Protein AF-0000000085030758 (afdb_homodimer)

Secondary structure (DSSP, 8-state):
-HHHHHHHHHHHHHHHHHHTSHHHHHHHHHHHHHHHHHHHHHHHHHHHTS-GGGHHHHHHHHHHHHHHHHHHIIIIIHHHH-HHHHS-HHHHHHHHHH--TT---TTT---HHHHHHHHHHHHHHHHHHHHHHHHTTTTB-HHHHHHHHHHIIIIIHHHHHHHTTTS-TTTSTTSHHHHHHSS----SS-IIIIIIHHHHHHHHHHHHH-PPTTSEETTEE-----S-HHHHHHHHHHHHHHTHHHHHHTT-SS--TT--TTHHHHHHHHHHHHHHHHHHHHTTS-HHHHHHHHHHHHHHHTTTTTT--HHHHHHHHHHHHHHHHHHHHHHHHTT---TT-HIIIIIIHHHHHHHHHHHHTSGGGT------HHHHHHHHHHHHHHHHHHHHHHHHHHHHHT-SB-HHHHHH-HIIIIIS--S-TTS-B--/-HHHHHHHHHHHHHHHHHHTSHHHHHHHHHHHHHHHHHHHHHHHHHHHTS-GGGHHHHHHHHHHHHHHHHHHIIIIIHHHH-HHHHS-HHHHHHHHHH--TT-S-TTT---HHHHHHHHHHHHHHHHHHHHHHHHTTTTB-HHHHHHHHHHIIIIIHHHHHHHTTTS-TTTSTTSHHHHHHSS----SS-IIIIIIHHHHHHHHHHHHH-PPTTSEETTEE-----S-HHHHHHHHHHHHHHTHHHHHHTT-SS--TT--TTHHHHHHHHHHHHHHHHHHHHTTS-HHHHHHHHHHHHHHHGGGTTT--HHHHHHHHHHHHHHHHHHHHHHHHTT---TT-HIIIIIIHHHHHHHHHHHHTSGGGT------HHHHHHHHHHHHHHHHHHHHHHHHHHHHHT-SB-HHHHHH-HIIIIIS--SSTTB----

pLDDT: mean 90.85, std 10.88, range [49.19, 98.88]

Radius of gyration: 27.07 Å; Cα contacts (8 Å, |Δi|>4): 1985; chains: 2; bounding box: 81×77×58 Å

Structure (mmCIF, N/CA/C/O backbone):
data_AF-0000000085030758-model_v1
#
loop_
_entity.id
_entity.type
_entity.pdbx_description
1 polymer 'Ammonium transporter'
#
loop_
_atom_site.group_PDB
_atom_site.id
_atom_site.type_symbol
_atom_site.label_atom_id
_atom_site.label_alt_id
_atom_site.label_comp_id
_atom_site.label_asym_id
_atom_site.label_entity_id
_atom_site.label_seq_id
_atom_site.pdbx_PDB_ins_code
_atom_site.Cartn_x
_atom_site.Cartn_y
_atom_site.Cartn_z
_atom_site.occupancy
_atom_site.B_iso_or_equiv
_atom_site.auth_seq_id
_atom_site.auth_comp_id
_atom_site.auth_asym_id
_atom_site.auth_atom_id
_atom_site.pdbx_PDB_model_num
ATOM 1 N N . MET A 1 1 ? 49.312 2.445 -3.121 1 52.72 1 MET A N 1
ATOM 2 C CA . MET A 1 1 ? 49.219 0.99 -3.203 1 52.72 1 MET A CA 1
ATOM 3 C C . MET A 1 1 ? 48.469 0.422 -2.008 1 52.72 1 MET A C 1
ATOM 5 O O . MET A 1 1 ? 47.562 -0.401 -2.174 1 52.72 1 MET A O 1
ATOM 9 N N . ALA A 1 2 ? 48.688 0.956 -0.867 1 57.66 2 ALA A N 1
ATOM 10 C CA . ALA A 1 2 ? 48.062 0.462 0.352 1 57.66 2 ALA A CA 1
ATOM 11 C C . ALA A 1 2 ? 46.625 0.933 0.446 1 57.66 2 ALA A C 1
ATOM 13 O O . ALA A 1 2 ? 45.719 0.155 0.795 1 57.66 2 ALA A O 1
ATOM 14 N N . ALA A 1 3 ? 46.375 2.156 0.07 1 58.38 3 ALA A N 1
ATOM 15 C CA . ALA A 1 3 ? 45 2.705 0.116 1 58.38 3 ALA A CA 1
ATOM 16 C C . ALA A 1 3 ? 44.094 1.974 -0.855 1 58.38 3 ALA A C 1
ATOM 18 O O . ALA A 1 3 ? 42.938 1.656 -0.518 1 58.38 3 ALA A O 1
ATOM 19 N N . GLU A 1 4 ? 44.562 1.669 -1.984 1 61.25 4 GLU A N 1
ATOM 20 C CA . GLU A 1 4 ? 43.781 0.948 -2.992 1 61.25 4 GLU A CA 1
ATOM 21 C C . GLU A 1 4 ? 43.5 -0.481 -2.545 1 61.25 4 GLU A C 1
ATOM 23 O O . GLU A 1 4 ? 42.406 -1.005 -2.793 1 61.25 4 GLU A O 1
ATOM 28 N N . SER A 1 5 ? 44.5 -0.967 -1.893 1 64.06 5 SER A N 1
ATOM 29 C CA . SER A 1 5 ? 44.344 -2.33 -1.4 1 64.06 5 SER A CA 1
ATOM 30 C C . SER A 1 5 ? 43.281 -2.398 -0.302 1 64.06 5 SER A C 1
ATOM 32 O O . SER A 1 5 ? 42.5 -3.344 -0.249 1 64.06 5 SER A O 1
ATOM 34 N N . ILE A 1 6 ? 43.312 -1.461 0.477 1 63.19 6 ILE A N 1
ATOM 35 C CA . ILE A 1 6 ? 42.344 -1.43 1.579 1 63.19 6 ILE A CA 1
ATOM 36 C C . ILE A 1 6 ? 40.938 -1.164 1.038 1 63.19 6 ILE A C 1
ATOM 38 O O . ILE A 1 6 ? 39.969 -1.814 1.45 1 63.19 6 ILE A O 1
ATOM 42 N N . ALA A 1 7 ? 40.812 -0.19 0.178 1 61.62 7 ALA A N 1
ATOM 43 C CA . ALA A 1 7 ? 39.531 0.09 -0.45 1 61.62 7 ALA A CA 1
ATOM 44 C C . ALA A 1 7 ? 38.969 -1.163 -1.104 1 61.62 7 ALA A C 1
ATOM 46 O O . ALA A 1 7 ? 37.75 -1.434 -0.995 1 61.62 7 ALA A O 1
ATOM 47 N N . LYS A 1 8 ? 39.75 -1.819 -1.684 1 65.06 8 LYS A N 1
ATOM 48 C CA . LYS A 1 8 ? 39.312 -3.061 -2.324 1 65.06 8 LYS A CA 1
ATOM 49 C C . LYS A 1 8 ? 38.875 -4.086 -1.288 1 65.06 8 LYS A C 1
ATOM 51 O O . LYS A 1 8 ? 37.844 -4.766 -1.48 1 65.06 8 LYS A O 1
ATOM 56 N N . ALA A 1 9 ? 39.688 -4.137 -0.25 1 64.38 9 ALA A N 1
ATOM 57 C CA . ALA A 1 9 ? 39.344 -5.086 0.807 1 64.38 9 ALA A CA 1
ATOM 58 C C . ALA A 1 9 ? 38 -4.75 1.425 1 64.38 9 ALA A C 1
ATOM 60 O O . ALA A 1 9 ? 37.188 -5.645 1.683 1 64.38 9 ALA A O 1
ATOM 61 N N . VAL A 1 10 ? 37.781 -3.547 1.64 1 63.66 10 VAL A N 1
ATOM 62 C CA . VAL A 1 10 ? 36.531 -3.096 2.232 1 63.66 10 VAL A CA 1
ATOM 63 C C . VAL A 1 10 ? 35.375 -3.361 1.268 1 63.66 10 VAL A C 1
ATOM 65 O O . VAL A 1 10 ? 34.312 -3.838 1.675 1 63.66 10 VAL A O 1
ATOM 68 N N . HIS A 1 11 ? 35.625 -3.082 0.039 1 63.66 11 HIS A N 1
ATOM 69 C CA . HIS A 1 11 ? 34.656 -3.373 -0.994 1 63.66 11 HIS A CA 1
ATOM 70 C C . HIS A 1 11 ? 34.281 -4.855 -1.013 1 63.66 11 HIS A C 1
ATOM 72 O O . HIS A 1 11 ? 33.125 -5.215 -1.125 1 63.66 11 HIS A O 1
ATOM 78 N N . ASP A 1 12 ? 35.312 -5.555 -0.838 1 63.31 12 ASP A N 1
ATOM 79 C CA . ASP A 1 12 ? 35.094 -7 -0.86 1 63.31 12 ASP A CA 1
ATOM 80 C C . ASP A 1 12 ? 34.281 -7.461 0.343 1 63.31 12 ASP A C 1
ATOM 82 O O . ASP A 1 12 ? 33.438 -8.336 0.22 1 63.31 12 ASP A O 1
ATOM 86 N N . VAL A 1 13 ? 34.594 -6.82 1.438 1 62.72 13 VAL A N 1
ATOM 87 C CA . VAL A 1 13 ? 33.844 -7.168 2.648 1 62.72 13 VAL A CA 1
ATOM 88 C C . VAL A 1 13 ? 32.375 -6.781 2.49 1 62.72 13 VAL A C 1
ATOM 90 O O . VAL A 1 13 ? 31.484 -7.555 2.832 1 62.72 13 VAL A O 1
ATOM 93 N N . LEU A 1 14 ? 32.188 -5.664 1.917 1 64.75 14 LEU A N 1
ATOM 94 C CA . LEU A 1 14 ? 30.812 -5.191 1.745 1 64.75 14 LEU A CA 1
ATOM 95 C C . LEU A 1 14 ? 30.078 -6.031 0.708 1 64.75 14 LEU A C 1
ATOM 97 O O . LEU A 1 14 ? 28.875 -6.293 0.855 1 64.75 14 LEU A O 1
ATOM 101 N N . ALA A 1 15 ? 30.812 -6.41 -0.203 1 63.03 15 ALA A N 1
ATOM 102 C CA . ALA A 1 15 ? 30.234 -7.281 -1.221 1 63.03 15 ALA A CA 1
ATOM 103 C C . ALA A 1 15 ? 29.828 -8.625 -0.624 1 63.03 15 ALA A C 1
ATOM 105 O O . ALA A 1 15 ? 28.75 -9.148 -0.938 1 63.03 15 ALA A O 1
ATOM 106 N N . THR A 1 16 ? 30.719 -9.07 0.245 1 61.38 16 THR A N 1
ATOM 107 C CA . THR A 1 16 ? 30.422 -10.344 0.882 1 61.38 16 THR A CA 1
ATOM 108 C C . THR A 1 16 ? 29.234 -10.219 1.831 1 61.38 16 THR A C 1
ATOM 110 O O . THR A 1 16 ? 28.391 -11.117 1.917 1 61.38 16 THR A O 1
ATOM 113 N N . TRP A 1 17 ? 29.297 -9.086 2.484 1 63.03 17 TRP A N 1
ATOM 114 C CA . TRP A 1 17 ? 28.203 -8.828 3.41 1 63.03 17 TRP A CA 1
ATOM 115 C C . TRP A 1 17 ? 26.875 -8.742 2.668 1 63.03 17 TRP A C 1
ATOM 117 O O . TRP A 1 17 ? 25.844 -9.203 3.17 1 63.03 17 TRP A O 1
ATOM 127 N N . GLY A 1 18 ? 26.969 -8.391 1.485 1 64.56 18 GLY A N 1
ATOM 128 C CA . GLY A 1 18 ? 25.75 -8.102 0.741 1 64.56 18 GLY A CA 1
ATOM 129 C C . GLY A 1 18 ? 25.297 -9.258 -0.131 1 64.56 18 GLY A C 1
ATOM 130 O O . GLY A 1 18 ? 24.109 -9.375 -0.442 1 64.56 18 GLY A O 1
ATOM 131 N N . ALA A 1 19 ? 26.156 -10.086 -0.543 1 67.88 19 ALA A N 1
ATOM 132 C CA . ALA A 1 19 ? 25.797 -11.148 -1.481 1 67.88 19 ALA A CA 1
ATOM 133 C C . ALA A 1 19 ? 25.188 -12.344 -0.753 1 67.88 19 ALA A C 1
ATOM 135 O O . ALA A 1 19 ? 24.016 -12.648 -0.914 1 67.88 19 ALA A O 1
ATOM 136 N N . GLN A 1 20 ? 25.906 -13.078 0.135 1 72.62 20 GLN A N 1
ATOM 137 C CA . GLN A 1 20 ? 25.344 -14.203 0.88 1 72.62 20 GLN A CA 1
ATOM 138 C C . GLN A 1 20 ? 25.719 -14.125 2.355 1 72.62 20 GLN A C 1
ATOM 140 O O . GLN A 1 20 ? 25.719 -15.141 3.055 1 72.62 20 GLN A O 1
ATOM 145 N N . GLY A 1 21 ? 26.016 -12.883 2.723 1 74.69 21 GLY A N 1
ATOM 146 C CA . GLY A 1 21 ? 26.375 -12.648 4.113 1 74.69 21 GLY A CA 1
ATOM 147 C C . GLY A 1 21 ? 25.203 -12.195 4.957 1 74.69 21 GLY A C 1
ATOM 148 O O . GLY A 1 21 ? 24.047 -12.406 4.582 1 74.69 21 GLY A O 1
ATOM 149 N N . PRO A 1 22 ? 25.547 -11.68 6.129 1 74.12 22 PRO A N 1
ATOM 150 C CA . PRO A 1 22 ? 24.5 -11.289 7.078 1 74.12 22 PRO A CA 1
ATOM 151 C C . PRO A 1 22 ? 23.531 -10.258 6.504 1 74.12 22 PRO A C 1
ATOM 153 O O . PRO A 1 22 ? 22.328 -10.297 6.809 1 74.12 22 PRO A O 1
ATOM 156 N N . GLY A 1 23 ? 24.062 -9.383 5.723 1 79.81 23 GLY A N 1
ATOM 157 C CA . GLY A 1 23 ? 23.188 -8.398 5.098 1 79.81 23 GLY A CA 1
ATOM 158 C C . GLY A 1 23 ? 22.172 -9.016 4.164 1 79.81 23 GLY A C 1
ATOM 159 O O . GLY A 1 23 ? 21 -8.625 4.172 1 79.81 23 GLY A O 1
ATOM 160 N N . ALA A 1 24 ? 22.625 -9.977 3.465 1 82.94 24 ALA A N 1
ATOM 161 C CA . ALA A 1 24 ? 21.734 -10.672 2.539 1 82.94 24 ALA A CA 1
ATOM 162 C C . ALA A 1 24 ? 20.703 -11.5 3.291 1 82.94 24 ALA A C 1
ATOM 164 O O . ALA A 1 24 ? 19.531 -11.555 2.893 1 82.94 24 ALA A O 1
ATOM 165 N N . ILE A 1 25 ? 21.109 -12.125 4.359 1 82.88 25 ILE A N 1
ATOM 166 C CA . ILE A 1 25 ? 20.203 -12.938 5.164 1 82.88 25 ILE A CA 1
ATOM 167 C C . ILE A 1 25 ? 19.109 -12.055 5.766 1 82.88 25 ILE A C 1
ATOM 169 O O . ILE A 1 25 ? 17.922 -12.391 5.699 1 82.88 25 ILE A O 1
ATOM 173 N N . PHE A 1 26 ? 19.531 -10.93 6.277 1 83.69 26 PHE A N 1
ATOM 174 C CA . PHE A 1 26 ? 18.547 -10.008 6.832 1 83.69 26 PHE A CA 1
ATOM 175 C C . PHE A 1 26 ? 17.594 -9.516 5.75 1 83.69 26 PHE A C 1
ATOM 177 O O . PHE A 1 26 ? 16.375 -9.453 5.965 1 83.69 26 PHE A O 1
ATOM 184 N N . PHE A 1 27 ? 18.172 -9.156 4.66 1 88 27 PHE A N 1
ATOM 185 C CA . PHE A 1 27 ? 17.391 -8.68 3.527 1 88 27 PHE A CA 1
ATOM 186 C C . PHE A 1 27 ? 16.344 -9.711 3.117 1 88 27 PHE A C 1
ATOM 188 O O . PHE A 1 27 ? 15.18 -9.367 2.914 1 88 27 PHE A O 1
ATOM 195 N N . LEU A 1 28 ? 16.672 -10.961 3.07 1 89.38 28 LEU A N 1
ATOM 196 C CA . LEU A 1 28 ? 15.766 -12.039 2.697 1 89.38 28 LEU A CA 1
ATOM 197 C C . LEU A 1 28 ? 14.672 -12.219 3.748 1 89.38 28 LEU A C 1
ATOM 199 O O . LEU A 1 28 ? 13.508 -12.43 3.41 1 89.38 28 LEU A O 1
ATOM 203 N N . VAL A 1 29 ? 15.078 -12.141 4.953 1 87.81 29 VAL A N 1
ATOM 204 C CA . VAL A 1 29 ? 14.109 -12.305 6.031 1 87.81 29 VAL A CA 1
ATOM 205 C C . VAL A 1 29 ? 13.102 -11.156 6 1 87.81 29 VAL A C 1
ATOM 207 O O . VAL A 1 29 ? 11.891 -11.383 6.117 1 87.81 29 VAL A O 1
ATOM 210 N N . TRP A 1 30 ? 13.594 -9.938 5.82 1 89.88 30 TRP A N 1
ATOM 211 C CA . TRP A 1 30 ? 12.711 -8.773 5.707 1 89.88 30 TRP A CA 1
ATOM 212 C C . TRP A 1 30 ? 11.703 -8.961 4.586 1 89.88 30 TRP A C 1
ATOM 214 O O . TRP A 1 30 ? 10.5 -8.758 4.781 1 89.88 30 TRP A O 1
ATOM 224 N N . ALA A 1 31 ? 12.188 -9.328 3.473 1 93.62 31 ALA A N 1
ATOM 225 C CA . ALA A 1 31 ? 11.328 -9.516 2.305 1 93.62 31 ALA A CA 1
ATOM 226 C C . ALA A 1 31 ? 10.328 -10.648 2.535 1 93.62 31 ALA A C 1
ATOM 228 O O . ALA A 1 31 ? 9.148 -10.516 2.215 1 93.62 31 ALA A O 1
ATOM 229 N N . ALA A 1 32 ? 10.773 -11.734 3.117 1 92.88 32 ALA A N 1
ATOM 230 C CA . ALA A 1 32 ? 9.922 -12.898 3.363 1 92.88 32 ALA A CA 1
ATOM 231 C C . ALA A 1 32 ? 8.789 -12.555 4.324 1 92.88 32 ALA A C 1
ATOM 233 O O . ALA A 1 32 ? 7.656 -13.016 4.152 1 92.88 32 ALA A O 1
ATOM 234 N N . VAL A 1 33 ? 9.086 -11.789 5.281 1 91.44 33 VAL A N 1
ATOM 235 C CA . VAL A 1 33 ? 8.078 -11.398 6.258 1 91.44 33 VAL A CA 1
ATOM 236 C C . VAL A 1 33 ? 6.965 -10.609 5.566 1 91.44 33 VAL A C 1
ATOM 238 O O . VAL A 1 33 ? 5.785 -10.82 5.852 1 91.44 33 VAL A O 1
ATOM 241 N N . LEU A 1 34 ? 7.309 -9.75 4.695 1 93.88 34 LEU A N 1
ATOM 242 C CA . LEU A 1 34 ? 6.305 -9.031 3.922 1 93.88 34 LEU A CA 1
ATOM 243 C C . LEU A 1 34 ? 5.484 -9.992 3.072 1 93.88 34 LEU A C 1
ATOM 245 O O . LEU A 1 34 ? 4.25 -9.922 3.057 1 93.88 34 LEU A O 1
ATOM 249 N N . VAL A 1 35 ? 6.133 -10.961 2.436 1 93.81 35 VAL A N 1
ATOM 250 C CA . VAL A 1 35 ? 5.418 -11.891 1.566 1 93.81 35 VAL A CA 1
ATOM 251 C C . VAL A 1 35 ? 4.512 -12.789 2.406 1 93.81 35 VAL A C 1
ATOM 253 O O . VAL A 1 35 ? 3.393 -13.109 1.997 1 93.81 35 VAL A O 1
ATOM 256 N N . VAL A 1 36 ? 4.965 -13.195 3.582 1 91.56 36 VAL A N 1
ATOM 257 C CA . VAL A 1 36 ? 4.098 -13.945 4.48 1 91.56 36 VAL A CA 1
ATOM 258 C C . VAL A 1 36 ? 2.877 -13.109 4.848 1 91.56 36 VAL A C 1
ATOM 260 O O . VAL A 1 36 ? 1.77 -13.633 4.977 1 91.56 36 VAL A O 1
ATOM 263 N N . GLY A 1 37 ? 3.115 -11.797 4.98 1 93 37 GLY A N 1
ATOM 264 C CA . GLY A 1 37 ? 2.018 -10.891 5.258 1 93 37 GLY A CA 1
ATOM 265 C C . GLY A 1 37 ? 0.956 -10.883 4.176 1 93 37 GLY A C 1
ATOM 266 O O . GLY A 1 37 ? -0.201 -10.547 4.434 1 93 37 GLY A O 1
ATOM 267 N N . MET A 1 38 ? 1.244 -11.281 3.014 1 93.88 38 MET A N 1
ATOM 268 C CA . MET A 1 38 ? 0.29 -11.344 1.911 1 93.88 38 MET A CA 1
ATOM 269 C C . MET A 1 38 ? -0.854 -12.297 2.234 1 93.88 38 MET A C 1
ATOM 271 O O . MET 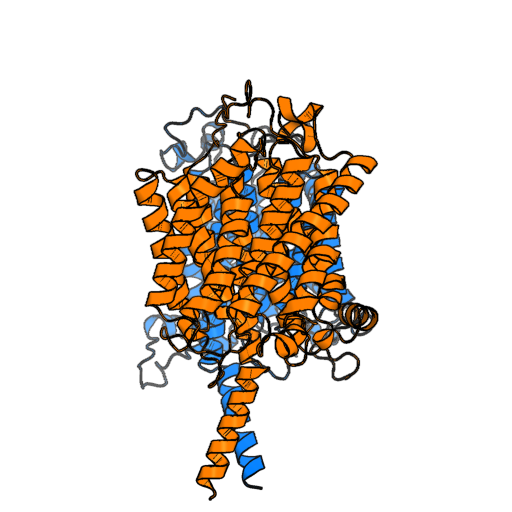A 1 38 ? -1.965 -12.141 1.728 1 93.88 38 MET A O 1
ATOM 275 N N . GLN A 1 39 ? -0.561 -13.211 3.092 1 91.75 39 GLN A N 1
ATOM 276 C CA . GLN A 1 39 ? -1.604 -14.156 3.473 1 91.75 39 GLN A CA 1
ATOM 277 C C . GLN A 1 39 ? -2.795 -13.438 4.102 1 91.75 39 GLN A C 1
ATOM 279 O O . GLN A 1 39 ? -3.945 -13.828 3.883 1 91.75 39 GLN A O 1
ATOM 284 N N . LEU A 1 40 ? -2.498 -12.43 4.832 1 91.06 40 LEU A N 1
ATOM 285 C CA . LEU A 1 40 ? -3.578 -11.625 5.398 1 91.06 40 LEU A CA 1
ATOM 286 C C . LEU A 1 40 ? -4.363 -10.922 4.301 1 91.06 40 LEU A C 1
ATOM 288 O O . LEU A 1 40 ? -5.594 -10.844 4.359 1 91.06 40 LEU A O 1
ATOM 292 N N . GLY A 1 41 ? -3.688 -10.383 3.383 1 94.56 41 GLY A N 1
ATOM 293 C CA . GLY A 1 41 ? -4.348 -9.742 2.252 1 94.56 41 GLY A CA 1
ATOM 294 C C . GLY A 1 41 ? -5.246 -10.688 1.476 1 94.56 41 GLY A C 1
ATOM 295 O O . GLY A 1 41 ? -6.387 -10.344 1.156 1 94.56 41 GLY A O 1
ATOM 296 N N . PHE A 1 42 ? -4.773 -11.906 1.219 1 94.31 42 PHE A N 1
ATOM 297 C CA . PHE A 1 42 ? -5.566 -12.914 0.517 1 94.31 42 PHE A CA 1
ATOM 298 C C . PHE A 1 42 ? -6.809 -13.281 1.318 1 94.31 42 PHE A C 1
ATOM 300 O O . PHE A 1 42 ? -7.902 -13.391 0.762 1 94.31 42 PHE A O 1
ATOM 307 N N . MET A 1 43 ? -6.605 -13.438 2.57 1 92.88 43 MET A N 1
ATOM 308 C CA . MET A 1 43 ? -7.719 -13.812 3.438 1 92.88 43 MET A CA 1
ATOM 309 C C . MET A 1 43 ? -8.82 -12.758 3.404 1 92.88 43 MET A C 1
ATOM 311 O O . MET A 1 43 ? -9.992 -13.086 3.232 1 92.88 43 MET A O 1
ATOM 315 N N . PHE A 1 44 ? -8.438 -11.516 3.477 1 94.31 44 PHE A N 1
ATOM 316 C CA . PHE A 1 44 ? -9.406 -10.43 3.455 1 94.31 44 PHE A CA 1
ATOM 317 C C . PHE A 1 44 ? -10.062 -10.312 2.082 1 94.31 44 PHE A C 1
ATOM 319 O O . PHE A 1 44 ? -11.281 -10.195 1.98 1 94.31 44 PHE A O 1
ATOM 326 N N . LEU A 1 45 ? -9.289 -10.391 1.102 1 95.31 45 LEU A N 1
ATOM 327 C CA . LEU A 1 45 ? -9.781 -10.258 -0.264 1 95.31 45 LEU A CA 1
ATOM 328 C C . LEU A 1 45 ? -10.781 -11.359 -0.597 1 95.31 45 LEU A C 1
ATOM 330 O O . LEU A 1 45 ? -11.875 -11.086 -1.086 1 95.31 45 LEU A O 1
ATOM 334 N N . GLU A 1 46 ? -10.453 -12.602 -0.287 1 95.31 46 GLU A N 1
ATOM 335 C CA . GLU A 1 46 ? -11.289 -13.75 -0.623 1 95.31 46 GLU A CA 1
ATOM 336 C C . GLU A 1 46 ? -12.531 -13.805 0.266 1 95.31 46 GLU A C 1
ATOM 338 O O . GLU A 1 46 ? -13.641 -14.039 -0.22 1 95.31 46 GLU A O 1
ATOM 343 N N . ALA A 1 47 ? -12.336 -13.516 1.552 1 94.75 47 ALA A N 1
ATOM 344 C CA . ALA A 1 47 ? -13.461 -13.57 2.48 1 94.75 47 ALA A CA 1
ATOM 345 C C . ALA A 1 47 ? -14.5 -12.508 2.148 1 94.75 47 ALA A C 1
ATOM 347 O O . ALA A 1 47 ? -15.703 -12.75 2.256 1 94.75 47 ALA A O 1
ATOM 348 N N . GLY A 1 48 ? -14.047 -11.398 1.731 1 94.62 48 GLY A N 1
ATOM 349 C CA . GLY A 1 48 ? -14.977 -10.328 1.399 1 94.62 48 GLY A CA 1
ATOM 350 C C . GLY A 1 48 ? -15.789 -10.617 0.156 1 94.62 48 GLY A C 1
ATOM 351 O O . GLY A 1 48 ? -16.859 -10.031 -0.04 1 94.62 48 GLY A O 1
ATOM 352 N N . GLN A 1 49 ? -15.352 -11.555 -0.656 1 95.31 49 GLN A N 1
ATOM 353 C CA . GLN A 1 49 ? -15.977 -11.781 -1.956 1 95.31 49 GLN A CA 1
ATOM 354 C C . GLN A 1 49 ? -16.875 -13.016 -1.928 1 95.31 49 GLN A C 1
ATOM 356 O O . GLN A 1 49 ? -17.375 -13.453 -2.969 1 95.31 49 GLN A O 1
ATOM 361 N N . VAL A 1 50 ? -17.141 -13.609 -0.748 1 94.69 50 VAL A N 1
ATOM 362 C CA . VAL A 1 50 ? -18.047 -14.742 -0.629 1 94.69 50 VAL A CA 1
ATOM 363 C C . VAL A 1 50 ? -19.266 -14.336 0.199 1 94.69 50 VAL A C 1
ATOM 365 O O . VAL A 1 50 ? -19.25 -13.312 0.879 1 94.69 50 VAL A O 1
ATOM 368 N N . ARG A 1 51 ? -20.375 -15.188 0.1 1 93.44 51 ARG A N 1
ATOM 369 C CA . ARG A 1 51 ? -21.562 -14.984 0.911 1 93.44 51 ARG A CA 1
ATOM 370 C C . ARG A 1 51 ? -21.281 -15.227 2.387 1 93.44 51 ARG A C 1
ATOM 372 O O . ARG A 1 51 ? -20.359 -15.977 2.727 1 93.44 51 ARG A O 1
ATOM 379 N N . THR A 1 52 ? -21.922 -14.672 3.232 1 92 52 THR A N 1
ATOM 380 C CA . THR A 1 52 ? -21.688 -14.672 4.672 1 92 52 THR A CA 1
ATOM 381 C C . THR A 1 52 ? -21.578 -16.094 5.199 1 92 52 THR A C 1
ATOM 383 O O . THR A 1 52 ? -20.828 -16.359 6.141 1 92 52 THR A O 1
ATOM 386 N N . LYS A 1 53 ? -22.266 -17.062 4.613 1 91.5 53 LYS A N 1
ATOM 387 C CA . LYS A 1 53 ? -22.359 -18.422 5.121 1 91.5 53 LYS A CA 1
ATOM 388 C C . LYS A 1 53 ? -21.125 -19.234 4.715 1 91.5 53 LYS A C 1
ATOM 390 O O . LYS A 1 53 ? -21.062 -20.438 4.984 1 91.5 53 LYS A O 1
ATOM 395 N N . ASN A 1 54 ? -20.109 -18.609 4.066 1 94.12 54 ASN A N 1
ATOM 396 C CA . ASN A 1 54 ? -18.938 -19.328 3.574 1 94.12 54 ASN A CA 1
ATOM 397 C C . ASN A 1 54 ? -17.641 -18.656 4.008 1 94.12 54 ASN A C 1
ATOM 399 O O . ASN A 1 54 ? -16.562 -19.016 3.521 1 94.12 54 ASN A O 1
ATOM 403 N N . VAL A 1 55 ? -17.656 -17.703 4.91 1 93.94 55 VAL A N 1
ATOM 404 C CA . VAL A 1 55 ? -16.516 -16.891 5.305 1 93.94 55 VAL A CA 1
ATOM 405 C C . VAL A 1 55 ? -15.516 -17.75 6.082 1 93.94 55 VAL A C 1
ATOM 407 O O . VAL A 1 55 ? -14.312 -17.734 5.789 1 93.94 55 VAL A O 1
ATOM 410 N N . VAL A 1 56 ? -16.016 -18.531 6.996 1 91.5 56 VAL A N 1
ATOM 411 C CA . VAL A 1 56 ? -15.156 -19.344 7.852 1 91.5 56 VAL A CA 1
ATOM 412 C C . VAL A 1 56 ? -14.406 -20.375 7 1 91.5 56 VAL A C 1
ATOM 414 O O . VAL A 1 56 ? -13.219 -20.625 7.227 1 91.5 56 VAL A O 1
ATOM 417 N N . SER A 1 57 ? -15.086 -20.922 6.105 1 93.62 57 SER A N 1
ATOM 418 C CA . SER A 1 57 ? -14.469 -21.891 5.195 1 93.62 57 SER A CA 1
ATOM 419 C C . SER A 1 57 ? -13.281 -21.266 4.457 1 93.62 57 SER A C 1
ATOM 421 O O . SER A 1 57 ? -12.234 -21.891 4.324 1 93.62 57 SER A O 1
ATOM 423 N N . VAL A 1 58 ? -13.398 -20.062 3.992 1 93.81 58 VAL A N 1
ATOM 424 C CA . VAL A 1 58 ? -12.328 -19.359 3.285 1 93.81 58 VAL A CA 1
ATOM 425 C C . VAL A 1 58 ? -11.164 -19.109 4.23 1 93.81 58 VAL A C 1
ATOM 427 O O . VAL A 1 58 ? -10 -19.312 3.865 1 93.81 58 VAL A O 1
ATOM 430 N N . LEU A 1 59 ? -11.453 -18.703 5.441 1 91.94 59 LEU A N 1
ATOM 431 C CA . LEU A 1 59 ? -10.414 -18.422 6.43 1 91.94 59 LEU A CA 1
ATOM 432 C C . LEU A 1 59 ? -9.594 -19.672 6.723 1 91.94 59 LEU A C 1
ATOM 434 O O . LEU A 1 59 ? -8.367 -19.625 6.75 1 91.94 59 LEU A O 1
ATOM 438 N N . MET A 1 60 ? -10.273 -20.75 6.891 1 90.06 60 MET A N 1
ATOM 439 C CA . MET A 1 60 ? -9.609 -22 7.246 1 90.06 60 MET A CA 1
ATOM 440 C C . MET A 1 60 ? -8.766 -22.5 6.086 1 90.06 60 MET A C 1
ATOM 442 O O . MET A 1 60 ? -7.66 -23.016 6.289 1 90.06 60 MET A O 1
ATOM 446 N N . LYS A 1 61 ? -9.234 -22.422 4.891 1 91.81 61 LYS A N 1
ATOM 447 C CA . LYS A 1 61 ? -8.453 -22.844 3.73 1 91.81 61 LYS A CA 1
ATOM 448 C C . LYS A 1 61 ? -7.176 -22.016 3.6 1 91.81 61 LYS A C 1
ATOM 450 O O . LYS A 1 61 ? -6.102 -22.562 3.33 1 91.81 61 LYS A O 1
ATOM 455 N N . ASN A 1 62 ? -7.293 -20.719 3.805 1 91.94 62 ASN A N 1
ATOM 456 C CA . ASN A 1 62 ? -6.125 -19.859 3.74 1 91.94 62 ASN A CA 1
ATOM 457 C C . ASN A 1 62 ? -5.094 -20.219 4.801 1 91.94 62 ASN A C 1
ATOM 459 O O . ASN A 1 62 ? -3.896 -20.281 4.512 1 91.94 62 ASN A O 1
ATOM 463 N N . LEU A 1 63 ? -5.609 -20.484 5.988 1 87.06 63 LEU A N 1
ATOM 464 C CA . LEU A 1 63 ? -4.719 -20.875 7.078 1 87.06 63 LEU A CA 1
ATOM 465 C C . LEU A 1 63 ? -3.986 -22.172 6.758 1 87.06 63 LEU A C 1
ATOM 467 O O . LEU A 1 63 ? -2.783 -22.281 7.012 1 87.06 63 LEU A O 1
ATOM 471 N N . LEU A 1 64 ? -4.664 -23.062 6.223 1 87.06 64 LEU A N 1
ATOM 472 C CA . LEU A 1 64 ? -4.07 -24.375 5.973 1 87.06 64 LEU A CA 1
ATOM 473 C C . LEU A 1 64 ? -3.17 -24.344 4.742 1 87.06 64 LEU A C 1
ATOM 475 O O . LEU A 1 64 ? -2.193 -25.094 4.664 1 87.06 64 LEU A O 1
ATOM 479 N N . ASP A 1 65 ? -3.439 -23.484 3.771 1 89.56 65 ASP A N 1
ATOM 480 C CA . ASP A 1 65 ? -2.504 -23.266 2.674 1 89.56 65 ASP A CA 1
ATOM 481 C C . ASP A 1 65 ? -1.14 -22.812 3.199 1 89.56 65 ASP A C 1
ATOM 483 O O . ASP A 1 65 ? -0.103 -23.266 2.715 1 89.56 65 ASP A O 1
ATOM 487 N N . LEU A 1 66 ? -1.221 -22.016 4.188 1 88.94 66 LEU A N 1
ATOM 488 C CA . LEU A 1 66 ? 0.009 -21.5 4.781 1 88.94 66 LEU A CA 1
ATOM 489 C C . LEU A 1 66 ? 0.679 -22.562 5.648 1 88.94 66 LEU A C 1
ATOM 491 O O . LEU A 1 66 ? 1.883 -22.797 5.531 1 88.94 66 LEU A O 1
ATOM 495 N N . SER A 1 67 ? -0.087 -23.25 6.5 1 89.12 67 SER A N 1
ATOM 496 C CA . SER A 1 67 ? 0.479 -24.156 7.484 1 89.12 67 SER A CA 1
ATOM 497 C C . SER A 1 67 ? 0.888 -25.484 6.844 1 89.12 67 SER A C 1
ATOM 499 O O . SER A 1 67 ? 2.072 -25.828 6.812 1 89.12 67 SER A O 1
ATOM 501 N N . LEU A 1 68 ? -0.124 -26.125 6.219 1 90.94 68 LEU A N 1
ATOM 502 C CA . LEU A 1 68 ? 0.157 -27.406 5.582 1 90.94 68 LEU A CA 1
ATOM 503 C C . LEU A 1 68 ? 1.059 -27.219 4.367 1 90.94 68 LEU A C 1
ATOM 505 O O . LEU A 1 68 ? 2.01 -27.984 4.172 1 90.94 68 LEU A O 1
ATOM 509 N N . GLY A 1 69 ? 0.78 -26.25 3.582 1 92.12 69 GLY A N 1
ATOM 510 C CA . GLY A 1 69 ? 1.62 -25.969 2.432 1 92.12 69 GLY A CA 1
ATOM 511 C C . GLY A 1 69 ? 3.049 -25.625 2.809 1 92.12 69 GLY A C 1
ATOM 512 O O . GLY A 1 69 ? 3.992 -26.047 2.139 1 92.12 69 GLY A O 1
ATOM 513 N N . GLY A 1 70 ? 3.195 -24.891 3.898 1 91.44 70 GLY A N 1
ATOM 514 C CA . GLY A 1 70 ? 4.52 -24.547 4.383 1 91.44 70 GLY A CA 1
ATOM 515 C C . GLY A 1 70 ? 5.336 -25.75 4.812 1 91.44 70 GLY A C 1
ATOM 516 O O . GLY A 1 70 ? 6.508 -25.875 4.457 1 91.44 70 GLY A O 1
ATOM 517 N N . ILE A 1 71 ? 4.699 -26.609 5.516 1 90.94 71 ILE A N 1
ATOM 518 C CA . ILE A 1 71 ? 5.379 -27.812 5.98 1 90.94 71 ILE A CA 1
ATOM 519 C C . ILE A 1 71 ? 5.84 -28.641 4.785 1 90.94 71 ILE A C 1
ATOM 521 O O . ILE A 1 71 ? 7.008 -29.031 4.703 1 90.94 71 ILE A O 1
ATOM 525 N N . VAL A 1 72 ? 4.969 -28.812 3.826 1 94.44 72 VAL A N 1
ATOM 526 C CA . VAL A 1 72 ? 5.242 -29.672 2.674 1 94.44 72 VAL A CA 1
ATOM 527 C C . VAL A 1 72 ? 6.34 -29.047 1.818 1 94.44 72 VAL A C 1
ATOM 529 O O . VAL A 1 72 ? 7.273 -29.734 1.397 1 94.44 72 VAL A O 1
ATOM 532 N N . PHE A 1 73 ? 6.285 -27.812 1.605 1 96.25 73 PHE A N 1
ATOM 533 C CA . PHE A 1 73 ? 7.27 -27.172 0.744 1 96.25 73 PHE A CA 1
ATOM 534 C C . PHE A 1 73 ? 8.633 -27.125 1.419 1 96.25 73 PHE A C 1
ATOM 536 O O . PHE A 1 73 ? 9.656 -27.422 0.792 1 96.25 73 PHE A O 1
ATOM 543 N N . ILE A 1 74 ? 8.688 -26.75 2.719 1 92.94 74 ILE A N 1
ATOM 544 C CA . ILE A 1 74 ? 9.953 -26.547 3.418 1 92.94 74 ILE A CA 1
ATOM 545 C C . ILE A 1 74 ? 10.695 -27.875 3.541 1 92.94 74 ILE A C 1
ATOM 547 O O . ILE A 1 74 ? 11.914 -27.922 3.35 1 92.94 74 ILE A O 1
ATOM 551 N N . PHE A 1 75 ? 9.992 -28.922 3.742 1 91.06 75 PHE A N 1
ATOM 552 C CA . PHE A 1 75 ? 10.656 -30.203 3.965 1 91.06 75 PHE A CA 1
ATOM 553 C C . PHE A 1 75 ? 10.898 -30.922 2.645 1 91.06 75 PHE A C 1
ATOM 555 O O . PHE A 1 75 ? 11.859 -31.688 2.514 1 91.06 75 PHE A O 1
ATOM 562 N N . PHE A 1 76 ? 10.078 -30.656 1.61 1 93.38 76 PHE A N 1
ATOM 563 C CA . PHE A 1 76 ? 10.164 -31.484 0.41 1 93.38 76 PHE A CA 1
ATOM 564 C C . PHE A 1 76 ? 10.219 -30.609 -0.84 1 93.38 76 PHE A C 1
ATOM 566 O O . PHE A 1 76 ? 11.156 -30.703 -1.627 1 93.38 76 PHE A O 1
ATOM 573 N N . GLY A 1 77 ? 9.289 -29.734 -1.019 1 96.5 77 GLY A N 1
ATOM 574 C CA . GLY A 1 77 ? 9.156 -28.938 -2.229 1 96.5 77 GLY A CA 1
ATOM 575 C C . GLY A 1 77 ? 10.398 -28.125 -2.549 1 96.5 77 GLY A C 1
ATOM 576 O O . GLY A 1 77 ? 10.766 -27.984 -3.717 1 96.5 77 GLY A O 1
ATOM 577 N N . PHE A 1 78 ? 11.023 -27.625 -1.535 1 95.88 78 PHE A N 1
ATOM 578 C CA . PHE A 1 78 ? 12.195 -26.781 -1.742 1 95.88 78 PHE A CA 1
ATOM 579 C C . PHE A 1 78 ? 13.32 -27.594 -2.383 1 95.88 78 PHE A C 1
ATOM 581 O O . PHE A 1 78 ? 14.008 -27.094 -3.283 1 95.88 78 PHE A O 1
ATOM 588 N N . ALA A 1 79 ? 13.539 -28.766 -1.909 1 95.06 79 ALA A N 1
ATOM 589 C CA . ALA A 1 79 ? 14.602 -29.609 -2.445 1 95.06 79 ALA A CA 1
ATOM 590 C C . ALA A 1 79 ? 14.336 -29.969 -3.904 1 95.06 79 ALA A C 1
ATOM 592 O O . ALA A 1 79 ? 15.273 -30.078 -4.699 1 95.06 79 ALA A O 1
ATOM 593 N N . LEU A 1 80 ? 13.109 -30.156 -4.23 1 95.75 80 LEU A N 1
ATOM 594 C CA . LEU A 1 80 ? 12.734 -30.438 -5.613 1 95.75 80 LEU A CA 1
ATOM 595 C C . LEU A 1 80 ? 12.906 -29.203 -6.488 1 95.75 80 LEU A C 1
ATOM 597 O O . LEU A 1 80 ? 13.406 -29.297 -7.613 1 95.75 80 LEU A O 1
ATOM 601 N N . ALA A 1 81 ? 12.539 -28.047 -6.016 1 97.38 81 ALA A N 1
ATOM 602 C CA . ALA A 1 81 ? 12.531 -26.797 -6.746 1 97.38 81 ALA A CA 1
ATOM 603 C C . ALA A 1 81 ? 13.953 -26.266 -6.953 1 97.38 81 ALA A C 1
ATOM 605 O O . ALA A 1 81 ? 14.266 -25.703 -8 1 97.38 81 ALA A O 1
ATOM 606 N N . PHE A 1 82 ? 14.773 -26.453 -5.945 1 96.19 82 PHE A N 1
ATOM 607 C CA . PHE A 1 82 ? 16.094 -25.844 -5.941 1 96.19 82 PHE A CA 1
ATOM 608 C C . PHE A 1 82 ? 17.156 -26.891 -5.582 1 96.19 82 PHE A C 1
ATOM 610 O O . PHE A 1 82 ? 17.828 -26.766 -4.551 1 96.19 82 PHE A O 1
ATOM 617 N N . PRO A 1 83 ? 17.484 -27.703 -6.422 1 92.69 83 PRO A N 1
ATOM 618 C CA . PRO A 1 83 ? 18.453 -28.766 -6.105 1 92.69 83 PRO A CA 1
ATOM 619 C C . PRO A 1 83 ? 19.844 -28.219 -5.812 1 92.69 83 PRO A C 1
ATOM 621 O O . PRO A 1 83 ? 20.594 -28.812 -5.039 1 92.69 83 PRO A O 1
ATOM 624 N N . ASP A 1 84 ? 20.188 -27.141 -6.414 1 89.88 84 ASP A N 1
ATOM 625 C CA . ASP A 1 84 ? 21.516 -26.578 -6.191 1 89.88 84 ASP A CA 1
ATOM 626 C C . ASP A 1 84 ? 21.688 -26.109 -4.742 1 89.88 84 ASP A C 1
ATOM 628 O O . ASP A 1 84 ? 22.781 -26.141 -4.195 1 89.88 84 ASP A O 1
ATOM 632 N N . TYR A 1 85 ? 20.641 -25.656 -4.168 1 87.31 85 TYR A N 1
ATOM 633 C CA . TYR A 1 85 ? 20.672 -25.234 -2.773 1 87.31 85 TYR A CA 1
ATOM 634 C C . TYR A 1 85 ? 20.516 -26.422 -1.836 1 87.31 85 TYR A C 1
ATOM 636 O O . TYR A 1 85 ? 21.203 -26.516 -0.816 1 87.31 85 TYR A O 1
ATOM 644 N N . ALA A 1 86 ? 19.688 -27.344 -2.238 1 87.69 86 ALA A N 1
ATOM 645 C CA . ALA A 1 86 ? 19.328 -28.453 -1.363 1 87.69 86 ALA A CA 1
ATOM 646 C C . ALA A 1 86 ? 20.266 -29.641 -1.555 1 87.69 86 ALA A C 1
ATOM 648 O O . ALA A 1 86 ? 20.359 -30.516 -0.694 1 87.69 86 ALA A O 1
ATOM 649 N N . GLN A 1 87 ? 21.047 -29.656 -2.713 1 86.06 87 GLN A N 1
ATOM 650 C CA . GLN A 1 87 ? 21.938 -30.734 -3.113 1 86.06 87 GLN A CA 1
ATOM 651 C C . GLN A 1 87 ? 21.156 -32 -3.48 1 86.06 87 GLN A C 1
ATOM 653 O O . GLN A 1 87 ? 21.203 -32.469 -4.625 1 86.06 87 GLN A O 1
ATOM 658 N N . SER A 1 88 ? 20.344 -32.594 -2.564 1 87.75 88 SER A N 1
ATOM 659 C CA . SER A 1 88 ? 19.406 -33.688 -2.809 1 87.75 88 SER A CA 1
ATOM 660 C C . SER A 1 88 ? 18.234 -33.625 -1.828 1 87.75 88 SER A C 1
ATOM 662 O O . SER A 1 88 ? 18.297 -32.938 -0.81 1 87.75 88 SER A O 1
ATOM 664 N N . ILE A 1 89 ? 17.219 -34.312 -2.217 1 89.88 89 ILE A N 1
ATOM 665 C CA . ILE A 1 89 ? 16.047 -34.375 -1.354 1 89.88 89 ILE A CA 1
ATOM 666 C C . ILE A 1 89 ? 16.422 -35 -0.013 1 89.88 89 ILE A C 1
ATOM 668 O O . ILE A 1 89 ? 16.062 -34.5 1.045 1 89.88 89 ILE A O 1
ATOM 672 N N . GLY A 1 90 ? 17.125 -36.125 -0.049 1 88.56 90 GLY A N 1
ATOM 673 C CA . GLY A 1 90 ? 17.547 -36.812 1.169 1 88.56 90 GLY A CA 1
ATOM 674 C C . GLY A 1 90 ? 18.422 -35.938 2.062 1 88.56 90 GLY A C 1
ATOM 675 O O . GLY A 1 90 ? 18.188 -35.875 3.271 1 88.56 90 GLY A O 1
ATOM 676 N N . LYS A 1 91 ? 19.359 -35.312 1.507 1 86.81 91 LYS A N 1
ATOM 677 C CA . LYS A 1 91 ? 20.25 -34.438 2.268 1 86.81 91 LYS A CA 1
ATOM 678 C C . LYS A 1 91 ? 19.484 -33.25 2.875 1 86.81 91 LYS A C 1
ATOM 680 O O . LYS A 1 91 ? 19.75 -32.844 4.004 1 86.81 91 LYS A O 1
ATOM 685 N N . TRP A 1 92 ? 18.641 -32.719 2.109 1 90.5 92 TRP A N 1
ATOM 686 C CA . TRP A 1 92 ? 17.859 -31.578 2.6 1 90.5 92 TRP A CA 1
ATOM 687 C C . TRP A 1 92 ? 17 -31.969 3.791 1 90.5 92 TRP A C 1
ATOM 689 O O . TRP A 1 92 ? 16.938 -31.266 4.797 1 90.5 92 TRP A O 1
ATOM 699 N N . ILE A 1 93 ? 16.375 -33.125 3.748 1 85.81 93 ILE A N 1
ATOM 700 C CA . ILE A 1 93 ? 15.562 -33.625 4.852 1 85.81 93 ILE A CA 1
ATOM 701 C C . ILE A 1 93 ? 16.438 -33.812 6.09 1 85.81 93 ILE A C 1
ATOM 703 O O . ILE A 1 93 ? 16.031 -33.469 7.203 1 85.81 93 ILE A O 1
ATOM 707 N N . ALA A 1 94 ? 17.594 -34.344 5.906 1 82.75 94 ALA A N 1
ATOM 708 C CA . ALA A 1 94 ? 18.531 -34.5 7.008 1 82.75 94 ALA A CA 1
ATOM 709 C C . ALA A 1 94 ? 18.891 -33.156 7.637 1 82.75 94 ALA A C 1
ATOM 711 O O . ALA A 1 94 ? 18.984 -33.031 8.859 1 82.75 94 ALA A O 1
ATOM 712 N N . THR A 1 95 ? 19.078 -32.25 6.738 1 82.44 95 THR A N 1
ATOM 713 C CA . THR A 1 95 ? 19.391 -30.891 7.203 1 82.44 95 THR A CA 1
ATOM 714 C C . THR A 1 95 ? 18.281 -30.359 8.094 1 82.44 95 THR A C 1
ATOM 716 O O . THR A 1 95 ? 18.547 -29.688 9.102 1 82.44 95 THR A O 1
ATOM 719 N N . MET A 1 96 ? 17.016 -30.594 7.797 1 84.38 96 MET A N 1
ATOM 720 C CA . MET A 1 96 ? 15.883 -30.094 8.57 1 84.38 96 MET A CA 1
ATOM 721 C C . MET A 1 96 ? 15.859 -30.719 9.961 1 84.38 96 MET A C 1
ATOM 723 O O . MET A 1 96 ? 15.344 -30.125 10.906 1 84.38 96 MET A O 1
ATOM 727 N N . PHE A 1 97 ? 16.5 -31.844 10.086 1 80.19 97 PHE A N 1
ATOM 728 C CA . PHE A 1 97 ? 16.5 -32.531 11.375 1 80.19 97 PHE A CA 1
ATOM 729 C C . PHE A 1 97 ? 17.719 -32.125 12.195 1 80.19 97 PHE A C 1
ATOM 731 O O . PHE A 1 97 ? 17.703 -32.219 13.43 1 80.19 97 PHE A O 1
ATOM 738 N N . THR A 1 98 ? 18.766 -31.531 11.477 1 77.5 98 THR A N 1
ATOM 739 C CA . THR A 1 98 ? 20.031 -31.406 12.203 1 77.5 98 THR A CA 1
ATOM 740 C C . THR A 1 98 ? 20.516 -29.953 12.188 1 77.5 98 THR A C 1
ATOM 742 O O . THR A 1 98 ? 21.453 -29.594 12.914 1 77.5 98 THR A O 1
ATOM 745 N N . ALA A 1 99 ? 19.953 -29.219 11.242 1 73.88 99 ALA A N 1
ATOM 746 C CA . ALA A 1 99 ? 20.453 -27.859 11.102 1 73.88 99 ALA A CA 1
ATOM 747 C C . ALA A 1 99 ? 20.516 -27.141 12.445 1 73.88 99 ALA A C 1
ATOM 749 O O . ALA A 1 99 ? 19.531 -27.125 13.188 1 73.88 99 ALA A O 1
ATOM 750 N N . ASN A 1 100 ? 21.734 -26.812 12.836 1 68 100 ASN A N 1
ATOM 751 C CA . ASN A 1 100 ? 22.047 -26.109 14.07 1 68 100 ASN A CA 1
ATOM 752 C C . ASN A 1 100 ? 23.031 -24.969 13.828 1 68 100 ASN A C 1
ATOM 754 O O . ASN A 1 100 ? 24.141 -25.188 13.344 1 68 100 ASN A O 1
ATOM 758 N N . PRO A 1 101 ? 22.531 -23.734 13.898 1 61.06 101 PRO A N 1
ATOM 759 C CA . PRO A 1 101 ? 23.391 -22.594 13.578 1 61.06 101 PRO A CA 1
ATOM 760 C C . PRO A 1 101 ? 24.672 -22.562 14.414 1 61.06 101 PRO A C 1
ATOM 762 O O . PRO A 1 101 ? 25.641 -21.906 14.039 1 61.06 101 PRO A O 1
ATOM 765 N N . TRP A 1 102 ? 24.656 -23.328 15.445 1 61.09 102 TRP A N 1
ATOM 766 C CA . TRP A 1 102 ? 25.766 -23.234 16.391 1 61.09 102 TRP A CA 1
ATOM 767 C C . TRP A 1 102 ? 26.688 -24.438 16.281 1 61.09 102 TRP A C 1
ATOM 769 O O . TRP A 1 102 ? 27.656 -24.578 17.031 1 61.09 102 TRP A O 1
ATOM 779 N N . SER A 1 103 ? 26.312 -25.156 15.234 1 61.44 103 SER A N 1
ATOM 780 C CA . SER A 1 103 ? 27.125 -26.359 15.156 1 61.44 103 SER A CA 1
ATOM 781 C C . SER A 1 103 ? 28.484 -26.078 14.539 1 61.44 103 SER A C 1
ATOM 783 O O . SER A 1 103 ? 28.578 -25.344 13.547 1 61.44 103 SER A O 1
ATOM 785 N N . ALA A 1 104 ? 29.469 -26.391 15.156 1 60.47 104 ALA A N 1
ATOM 786 C CA . ALA A 1 104 ? 30.844 -26.328 14.648 1 60.47 104 ALA A CA 1
ATOM 787 C C . ALA A 1 104 ? 31.094 -27.422 13.617 1 60.47 104 ALA A C 1
ATOM 789 O O . ALA A 1 104 ? 32.094 -27.375 12.883 1 60.47 104 ALA A O 1
ATOM 790 N N . ASP A 1 105 ? 30.266 -28.359 13.562 1 59.31 105 ASP A N 1
ATOM 791 C CA . ASP A 1 105 ? 30.359 -29.453 12.602 1 59.31 105 ASP A CA 1
ATOM 792 C C . ASP A 1 105 ? 29.906 -29 11.211 1 59.31 105 ASP A C 1
ATOM 794 O O . ASP A 1 105 ? 28.734 -28.656 11.016 1 59.31 105 ASP A O 1
ATOM 798 N N . PRO A 1 106 ? 30.875 -29 10.328 1 57.84 106 PRO A N 1
ATOM 799 C CA . PRO A 1 106 ? 30.547 -28.516 8.977 1 57.84 106 PRO A CA 1
ATOM 800 C C . PRO A 1 106 ? 29.391 -29.297 8.344 1 57.84 106 PRO A C 1
ATOM 802 O O . PRO A 1 106 ? 28.672 -28.75 7.496 1 57.84 106 PRO A O 1
ATOM 805 N N . MET A 1 107 ? 29.328 -30.609 8.82 1 52.56 107 MET A N 1
ATOM 806 C CA . MET A 1 107 ? 28.281 -31.422 8.219 1 52.56 107 MET A CA 1
ATOM 807 C C . MET A 1 107 ? 26.906 -31 8.734 1 52.56 107 MET A C 1
ATOM 809 O O . MET A 1 107 ? 25.891 -31.281 8.094 1 52.56 107 MET A O 1
ATOM 813 N N . LYS A 1 108 ? 26.984 -30.438 9.906 1 58.03 108 LYS A N 1
ATOM 814 C CA . LYS A 1 108 ? 25.734 -29.984 10.539 1 58.03 108 LYS A CA 1
ATOM 815 C C . LYS A 1 108 ? 25.547 -28.469 10.359 1 58.03 108 LYS A C 1
ATOM 817 O O . LYS A 1 108 ? 24.484 -27.938 10.68 1 58.03 108 LYS A O 1
ATOM 822 N N . ALA A 1 109 ? 26.656 -28.016 9.836 1 58.03 109 ALA A N 1
ATOM 823 C CA . ALA A 1 109 ? 26.641 -26.578 9.617 1 58.03 109 ALA A CA 1
ATOM 824 C C . ALA A 1 109 ? 25.672 -26.203 8.5 1 58.03 109 ALA A C 1
ATOM 826 O O . ALA A 1 109 ? 25.828 -26.641 7.363 1 58.03 109 ALA A O 1
ATOM 827 N N . ALA A 1 110 ? 24.531 -25.875 8.906 1 63.56 110 ALA A N 1
ATOM 828 C CA . ALA A 1 110 ? 23.562 -25.391 7.922 1 63.56 110 ALA A CA 1
ATOM 829 C C . ALA A 1 110 ? 23.969 -24.031 7.363 1 63.56 110 ALA A C 1
ATOM 831 O O . ALA A 1 110 ? 24.469 -23.172 8.102 1 63.56 110 ALA A O 1
ATOM 832 N N . ASP A 1 111 ? 23.938 -24 6.016 1 78.44 111 ASP A N 1
ATOM 833 C CA . ASP A 1 111 ? 24.203 -22.719 5.375 1 78.44 111 ASP A CA 1
ATOM 834 C C . ASP A 1 111 ? 23.078 -21.719 5.668 1 78.44 111 ASP A C 1
ATOM 836 O O . ASP A 1 111 ? 21.953 -21.891 5.188 1 78.44 111 ASP A O 1
ATOM 840 N N . PRO A 1 112 ? 23.344 -20.828 6.566 1 78.31 112 PRO A N 1
ATOM 841 C CA . PRO A 1 112 ? 22.297 -19.906 6.992 1 78.31 112 PRO A CA 1
ATOM 842 C C . PRO A 1 112 ? 21.609 -19.203 5.82 1 78.31 112 PRO A C 1
ATOM 844 O O . PRO A 1 112 ? 20.422 -18.906 5.883 1 78.31 112 PRO A O 1
ATOM 847 N N . TYR A 1 113 ? 22.312 -19 4.836 1 83.69 113 TYR A N 1
ATOM 848 C CA . TYR A 1 113 ? 21.719 -18.359 3.672 1 83.69 113 TYR A CA 1
ATOM 849 C C . TYR A 1 113 ? 20.703 -19.266 3.004 1 83.69 113 TYR A C 1
ATOM 851 O O . TYR A 1 113 ? 19.625 -18.828 2.615 1 83.69 113 TYR A O 1
ATOM 859 N N . ASN A 1 114 ? 21.062 -20.562 2.887 1 86.75 114 ASN A N 1
ATOM 860 C CA . ASN A 1 114 ? 20.141 -21.5 2.256 1 86.75 114 ASN A CA 1
ATOM 861 C C . ASN A 1 114 ? 18.844 -21.625 3.043 1 86.75 114 ASN A C 1
ATOM 863 O O . ASN A 1 114 ? 17.766 -21.75 2.455 1 86.75 114 ASN A O 1
ATOM 867 N N . LEU A 1 115 ? 18.984 -21.562 4.305 1 85.62 115 LEU A N 1
ATOM 868 C CA . LEU A 1 115 ? 17.797 -21.641 5.148 1 85.62 115 LEU A CA 1
ATOM 869 C C . LEU A 1 115 ? 16.938 -20.391 5.016 1 85.62 115 LEU A C 1
ATOM 871 O O . LEU A 1 115 ? 15.711 -20.469 4.965 1 85.62 115 LEU A O 1
ATOM 875 N N . ALA A 1 116 ? 17.594 -19.234 4.941 1 88.06 116 ALA A N 1
ATOM 876 C CA . ALA A 1 116 ? 16.875 -17.984 4.734 1 88.06 116 ALA A CA 1
ATOM 877 C C . ALA A 1 116 ? 16.188 -17.953 3.365 1 88.06 116 ALA A C 1
ATOM 879 O O . ALA A 1 116 ? 15.07 -17.469 3.23 1 88.06 116 ALA A O 1
ATOM 880 N N . TYR A 1 117 ? 16.891 -18.5 2.434 1 91.62 117 TYR A N 1
ATOM 881 C CA . TYR A 1 117 ? 16.328 -18.547 1.087 1 91.62 117 TYR A CA 1
ATOM 882 C C . TYR A 1 117 ? 15.133 -19.484 1.028 1 91.62 117 TYR A C 1
ATOM 884 O O . TYR A 1 117 ? 14.141 -19.203 0.355 1 91.62 117 TYR A O 1
ATOM 892 N N . CYS A 1 118 ? 15.203 -20.578 1.698 1 92.06 118 CYS A N 1
ATOM 893 C CA . CYS A 1 118 ? 14.07 -21.484 1.81 1 92.06 118 CYS A CA 1
ATOM 894 C C . CYS A 1 118 ? 12.859 -20.781 2.43 1 92.06 118 CYS A C 1
ATOM 896 O O . CYS A 1 118 ? 11.734 -20.938 1.95 1 92.06 118 CYS A O 1
ATOM 898 N N . PHE A 1 119 ? 13.094 -20.031 3.461 1 91.12 119 PHE A N 1
ATOM 899 C CA . PHE A 1 119 ? 12.039 -19.266 4.105 1 91.12 119 PHE A CA 1
ATOM 900 C C . PHE A 1 119 ? 11.398 -18.297 3.121 1 91.12 119 PHE A C 1
ATOM 902 O O . PHE A 1 119 ? 10.172 -18.188 3.049 1 91.12 119 PHE A O 1
ATOM 909 N N . PHE A 1 120 ? 12.242 -17.625 2.373 1 94 120 PHE A N 1
ATOM 910 C CA . PHE A 1 120 ? 11.773 -16.688 1.364 1 94 120 PHE A CA 1
ATOM 911 C C . PHE A 1 120 ? 10.938 -17.406 0.308 1 94 120 PHE A C 1
ATOM 913 O O . PHE A 1 120 ? 9.844 -16.938 -0.041 1 94 120 PHE A O 1
ATOM 920 N N . GLN A 1 121 ? 11.344 -18.5 -0.16 1 95.25 121 GLN A N 1
ATOM 921 C CA . GLN A 1 121 ? 10.672 -19.234 -1.231 1 95.25 121 GLN A CA 1
ATOM 922 C C . GLN A 1 121 ? 9.406 -19.922 -0.723 1 95.25 121 GLN A C 1
ATOM 924 O O . GLN A 1 121 ? 8.453 -20.125 -1.482 1 95.25 121 GLN A O 1
ATOM 929 N N . PHE A 1 122 ? 9.383 -20.25 0.503 1 93.44 122 PHE A N 1
ATOM 930 C CA . PHE A 1 122 ? 8.172 -20.781 1.119 1 93.44 122 PHE A CA 1
ATOM 931 C C . PHE A 1 122 ? 7.016 -19.812 0.968 1 93.44 122 PHE A C 1
ATOM 933 O O . PHE A 1 122 ? 5.887 -20.219 0.669 1 93.44 122 PHE A O 1
ATOM 940 N N . ALA A 1 123 ? 7.324 -18.609 1.183 1 91.38 123 ALA A N 1
ATOM 941 C CA . ALA A 1 123 ? 6.293 -17.578 1.107 1 91.38 123 ALA A CA 1
ATOM 942 C C . ALA A 1 123 ? 5.715 -17.484 -0.302 1 91.38 123 ALA A C 1
ATOM 944 O O . ALA A 1 123 ? 4.516 -17.266 -0.473 1 91.38 123 ALA A O 1
ATOM 945 N N . PHE A 1 124 ? 6.516 -17.703 -1.316 1 94.75 124 PHE A N 1
ATOM 946 C CA . PHE A 1 124 ? 6.066 -17.703 -2.703 1 94.75 124 PHE A CA 1
ATOM 947 C C . PHE A 1 124 ? 5.152 -18.891 -2.975 1 94.75 124 PHE A C 1
ATOM 949 O O . PHE A 1 124 ? 4.109 -18.75 -3.617 1 94.75 124 PHE A O 1
ATOM 956 N N . CYS A 1 125 ? 5.562 -19.969 -2.482 1 94.44 125 CYS A N 1
ATOM 957 C CA . CYS A 1 125 ? 4.801 -21.203 -2.67 1 94.44 125 CYS A CA 1
ATOM 958 C C . CYS A 1 125 ? 3.42 -21.078 -2.037 1 94.44 125 CYS A C 1
ATOM 960 O O . CYS A 1 125 ? 2.422 -21.484 -2.639 1 94.44 125 CYS A O 1
ATOM 962 N N . ALA A 1 126 ? 3.383 -20.578 -0.844 1 89.62 126 ALA A N 1
ATOM 963 C CA . ALA A 1 126 ? 2.113 -20.391 -0.146 1 89.62 126 ALA A CA 1
ATOM 964 C C . ALA A 1 126 ? 1.169 -19.5 -0.951 1 89.62 126 ALA A C 1
ATOM 966 O O . ALA A 1 126 ? -0.038 -19.75 -0.998 1 89.62 126 ALA A O 1
ATOM 967 N N . THR A 1 127 ? 1.708 -18.547 -1.579 1 89.94 127 THR A N 1
ATOM 968 C CA . THR A 1 127 ? 0.917 -17.641 -2.404 1 89.94 127 THR A CA 1
ATOM 969 C C . THR A 1 127 ? 0.311 -18.375 -3.592 1 89.94 127 THR A C 1
ATOM 971 O O . THR A 1 127 ? -0.881 -18.234 -3.875 1 89.94 127 THR A O 1
ATOM 974 N N . ALA A 1 128 ? 1.056 -19.188 -4.215 1 93.56 128 ALA A N 1
ATOM 975 C CA . ALA A 1 128 ? 0.568 -19.938 -5.363 1 93.56 128 ALA A CA 1
ATOM 976 C C . ALA A 1 128 ? -0.593 -20.844 -4.969 1 93.56 128 ALA A C 1
ATOM 978 O O . ALA A 1 128 ? -1.595 -20.922 -5.684 1 93.56 128 ALA A O 1
ATOM 979 N N . ALA A 1 129 ? -0.475 -21.469 -3.877 1 93 129 ALA A N 1
ATOM 980 C CA . ALA A 1 129 ? -1.529 -22.359 -3.393 1 93 129 ALA A CA 1
ATOM 981 C C . ALA A 1 129 ? -2.783 -21.578 -3.025 1 93 129 ALA A C 1
ATOM 983 O O . ALA A 1 129 ? -3.902 -22 -3.334 1 93 129 ALA A O 1
ATOM 984 N N . THR A 1 130 ? -2.576 -20.469 -2.438 1 93.25 130 THR A N 1
ATOM 985 C CA . THR A 1 130 ? -3.691 -19.672 -1.942 1 93.25 130 THR A CA 1
ATOM 986 C C . THR A 1 130 ? -4.496 -19.094 -3.102 1 93.25 130 THR A C 1
ATOM 988 O O . THR A 1 130 ? -5.715 -18.938 -3 1 93.25 130 THR A O 1
ATOM 991 N N . ILE A 1 131 ? -3.898 -18.797 -4.18 1 95.25 131 ILE A N 1
ATOM 992 C CA . ILE A 1 131 ? -4.582 -18.297 -5.363 1 95.25 131 ILE A CA 1
ATOM 993 C C . ILE A 1 131 ? -5.66 -19.281 -5.801 1 95.25 131 ILE A C 1
ATOM 995 O O . ILE A 1 131 ? -6.781 -18.875 -6.129 1 95.25 131 ILE A O 1
ATOM 999 N N . VAL A 1 132 ? -5.449 -20.531 -5.688 1 95.44 132 VAL A N 1
ATOM 1000 C CA . VAL A 1 132 ? -6.375 -21.562 -6.133 1 95.44 132 VAL A CA 1
ATOM 1001 C C . VAL A 1 132 ? -7.562 -21.641 -5.172 1 95.44 132 VAL A C 1
ATOM 1003 O O . VAL A 1 132 ? -8.711 -21.75 -5.605 1 95.44 132 VAL A O 1
ATOM 1006 N N . SER A 1 133 ? -7.316 -21.5 -3.93 1 92 133 SER A N 1
ATOM 1007 C CA . SER A 1 133 ? -8.352 -21.672 -2.918 1 92 133 SER A CA 1
ATOM 1008 C C . SER A 1 133 ? -9.438 -20.609 -3.053 1 92 133 SER A C 1
ATOM 1010 O O . SER A 1 133 ? -10.602 -20.859 -2.76 1 92 133 SER A O 1
ATOM 1012 N N . GLY A 1 134 ? -9.086 -19.453 -3.502 1 93.44 134 GLY A N 1
ATOM 1013 C CA . GLY A 1 134 ? -10.07 -18.406 -3.701 1 93.44 134 GLY A CA 1
ATOM 1014 C C . GLY A 1 134 ? -11.016 -18.672 -4.855 1 93.44 134 GLY A C 1
ATOM 1015 O O . GLY A 1 134 ? -12.211 -18.375 -4.773 1 93.44 134 GLY A O 1
ATOM 1016 N N . ALA A 1 135 ? -10.5 -19.25 -5.824 1 96.12 135 ALA A N 1
ATOM 1017 C CA . ALA A 1 135 ? -11.281 -19.5 -7.035 1 96.12 135 ALA A CA 1
ATOM 1018 C C . ALA A 1 135 ? -12.352 -20.562 -6.785 1 96.12 135 ALA A C 1
ATOM 1020 O O . ALA A 1 135 ? -13.422 -20.531 -7.391 1 96.12 135 ALA A O 1
ATOM 1021 N N . VAL A 1 136 ? -12.164 -21.484 -5.891 1 96.25 136 VAL A N 1
ATOM 1022 C CA . VAL A 1 136 ? -13.039 -22.625 -5.719 1 96.25 136 VAL A CA 1
ATOM 1023 C C . VAL A 1 136 ? -13.914 -22.422 -4.48 1 96.25 136 VAL A C 1
ATOM 1025 O O . VAL A 1 136 ? -14.609 -23.344 -4.047 1 96.25 136 VAL A O 1
ATOM 1028 N N . ALA A 1 137 ? -13.953 -21.281 -3.975 1 95.31 137 ALA A N 1
ATOM 1029 C CA . ALA A 1 137 ? -14.656 -20.984 -2.734 1 95.31 137 ALA A CA 1
ATOM 1030 C C . ALA A 1 137 ? -16.141 -21.297 -2.861 1 95.31 137 ALA A C 1
ATOM 1032 O O . ALA A 1 137 ? -16.688 -21.297 -3.967 1 95.31 137 ALA A O 1
ATOM 1033 N N . GLU A 1 138 ? -16.828 -21.594 -1.743 1 95.12 138 GLU A N 1
ATOM 1034 C CA . GLU A 1 138 ? -18.266 -21.688 -1.48 1 95.12 138 GLU A CA 1
ATOM 1035 C C . GLU A 1 138 ? -18.797 -23.062 -1.857 1 95.12 138 GLU A C 1
ATOM 1037 O O . GLU A 1 138 ? -19.938 -23.406 -1.521 1 95.12 138 GLU A O 1
ATOM 1042 N N . ARG A 1 139 ? -17.969 -23.891 -2.588 1 95.44 139 ARG A N 1
ATOM 1043 C CA . ARG A 1 139 ? -18.594 -25.156 -2.957 1 95.44 139 ARG A CA 1
ATOM 1044 C C . ARG A 1 139 ? -17.578 -26.297 -2.979 1 95.44 139 ARG A C 1
ATOM 1046 O O . ARG A 1 139 ? -17.938 -27.453 -3.209 1 95.44 139 ARG A O 1
ATOM 1053 N N . ILE A 1 140 ? -16.344 -26.078 -2.771 1 95.56 140 ILE A N 1
ATOM 1054 C CA . ILE A 1 140 ? -15.328 -27.125 -2.814 1 95.56 140 ILE A CA 1
ATOM 1055 C C . ILE A 1 140 ? -15.398 -27.969 -1.54 1 95.56 140 ILE A C 1
ATOM 1057 O O . ILE A 1 140 ? -15.688 -27.438 -0.462 1 95.56 140 ILE A O 1
ATOM 1061 N N . ASN A 1 141 ? -15.125 -29.234 -1.729 1 94.94 141 ASN A N 1
ATOM 1062 C CA . ASN A 1 141 ? -14.93 -30.141 -0.603 1 94.94 141 ASN A CA 1
ATOM 1063 C C . ASN A 1 141 ? -13.656 -29.812 0.166 1 94.94 141 ASN A C 1
ATOM 1065 O O . ASN A 1 141 ? -12.57 -29.75 -0.419 1 94.94 141 ASN A O 1
ATOM 1069 N N . PHE A 1 142 ? -13.773 -29.703 1.456 1 92.94 142 PHE A N 1
ATOM 1070 C CA . PHE A 1 142 ? -12.656 -29.234 2.275 1 92.94 142 PHE A CA 1
ATOM 1071 C C . PHE A 1 142 ? -11.508 -30.234 2.234 1 92.94 142 PHE A C 1
ATOM 1073 O O . PHE A 1 142 ? -10.336 -29.828 2.184 1 92.94 142 PHE A O 1
ATOM 1080 N N . LYS A 1 143 ? -11.773 -31.516 2.32 1 93.38 143 LYS A N 1
ATOM 1081 C CA . LYS A 1 143 ? -10.734 -32.562 2.244 1 93.38 143 LYS A CA 1
ATOM 1082 C C . LYS A 1 143 ? -10 -32.5 0.909 1 93.38 143 LYS A C 1
ATOM 1084 O O . LYS A 1 143 ? -8.781 -32.656 0.857 1 93.38 143 LYS A O 1
ATOM 1089 N N . ALA A 1 144 ? -10.75 -32.312 -0.116 1 94.44 144 ALA A N 1
ATOM 1090 C CA . ALA A 1 144 ? -10.148 -32.188 -1.439 1 94.44 144 ALA A CA 1
ATOM 1091 C C . ALA A 1 144 ? -9.195 -30.984 -1.491 1 94.44 144 ALA A C 1
ATOM 1093 O O . ALA A 1 144 ? -8.125 -31.062 -2.098 1 94.44 144 ALA A O 1
ATOM 1094 N N . CYS A 1 145 ? -9.602 -29.969 -0.875 1 92.81 145 CYS A N 1
ATOM 1095 C CA . CYS A 1 145 ? -8.789 -28.75 -0.853 1 92.81 145 CYS A CA 1
ATOM 1096 C C . CYS A 1 145 ? -7.457 -29 -0.155 1 92.81 145 CYS A C 1
ATOM 1098 O O . CYS A 1 145 ? -6.422 -28.484 -0.585 1 92.81 145 CYS A O 1
ATOM 1100 N N . LEU A 1 146 ? -7.457 -29.703 0.892 1 93.06 146 LEU A N 1
ATOM 1101 C CA . LEU A 1 146 ? -6.234 -30.031 1.621 1 93.06 146 LEU A CA 1
ATOM 1102 C C . LEU A 1 146 ? -5.273 -30.812 0.743 1 93.06 146 LEU A C 1
ATOM 1104 O O . LEU A 1 146 ? -4.07 -30.547 0.722 1 93.06 146 LEU A O 1
ATOM 1108 N N . VAL A 1 147 ? -5.82 -31.734 0.105 1 95.88 147 VAL A N 1
ATOM 1109 C CA . VAL A 1 147 ? -4.996 -32.562 -0.767 1 95.88 147 VAL A CA 1
ATOM 1110 C C . VAL A 1 147 ? -4.441 -31.734 -1.913 1 95.88 147 VAL A C 1
ATOM 1112 O O . VAL A 1 147 ? -3.287 -31.891 -2.311 1 95.88 147 VAL A O 1
ATOM 1115 N N . MET A 1 148 ? -5.262 -30.906 -2.438 1 95.69 148 MET A N 1
ATOM 1116 C CA . MET A 1 148 ? -4.809 -29.984 -3.477 1 95.69 148 MET A CA 1
ATOM 1117 C C . MET A 1 148 ? -3.617 -29.172 -2.994 1 95.69 148 MET A C 1
ATOM 1119 O O . MET A 1 148 ? -2.627 -29.016 -3.711 1 95.69 148 MET A O 1
ATOM 1123 N N . THR A 1 149 ? -3.721 -28.609 -1.805 1 95.44 149 THR A N 1
ATOM 1124 C CA . THR A 1 149 ? -2.656 -27.797 -1.23 1 95.44 149 THR A CA 1
ATOM 1125 C C . THR A 1 149 ? -1.354 -28.594 -1.145 1 95.44 149 THR A C 1
ATOM 1127 O O . THR A 1 149 ? -0.294 -28.094 -1.526 1 95.44 149 THR A O 1
ATOM 1130 N N . VAL A 1 150 ? -1.475 -29.781 -0.694 1 95.94 150 VAL A N 1
ATOM 1131 C CA . VAL A 1 150 ? -0.307 -30.641 -0.534 1 95.94 150 VAL A CA 1
ATOM 1132 C C . VAL A 1 150 ? 0.331 -30.906 -1.896 1 95.94 150 VAL A C 1
ATOM 1134 O O . VAL A 1 150 ? 1.55 -30.781 -2.051 1 95.94 150 VAL A O 1
ATOM 1137 N N . LEU A 1 151 ? -0.428 -31.172 -2.898 1 97.44 151 LEU A N 1
ATOM 1138 C CA . LEU A 1 151 ? 0.093 -31.531 -4.215 1 97.44 151 LEU A CA 1
ATOM 1139 C C . LEU A 1 151 ? 0.625 -30.297 -4.941 1 97.44 151 LEU A C 1
ATOM 1141 O O . LEU A 1 151 ? 1.627 -30.375 -5.652 1 97.44 151 LEU A O 1
ATOM 1145 N N . ILE A 1 152 ? -0.032 -29.219 -4.785 1 97.56 152 ILE A N 1
ATOM 1146 C CA . ILE A 1 152 ? 0.434 -27.984 -5.414 1 97.56 152 ILE A CA 1
ATOM 1147 C C . ILE A 1 152 ? 1.783 -27.578 -4.824 1 97.56 152 ILE A C 1
ATOM 1149 O O . ILE A 1 152 ? 2.734 -27.312 -5.562 1 97.56 152 ILE A O 1
ATOM 1153 N N . THR A 1 153 ? 1.955 -27.594 -3.498 1 97.19 153 THR A N 1
ATOM 1154 C CA . THR A 1 153 ? 3.139 -27.062 -2.826 1 97.19 153 THR A CA 1
ATOM 1155 C C . THR A 1 153 ? 4.266 -28.094 -2.834 1 97.19 153 THR A C 1
ATOM 1157 O O . THR A 1 153 ? 5.441 -27.734 -2.742 1 97.19 153 THR A O 1
ATOM 1160 N N . GLY A 1 154 ? 3.883 -29.344 -2.988 1 96.75 154 GLY A N 1
ATOM 1161 C CA . GLY A 1 154 ? 4.891 -30.391 -2.932 1 96.75 154 GLY A CA 1
ATOM 1162 C C . GLY A 1 154 ? 5.371 -30.828 -4.301 1 96.75 154 GLY A C 1
ATOM 1163 O O . GLY A 1 154 ? 6.469 -31.375 -4.434 1 96.75 154 GLY A O 1
ATOM 1164 N N . LEU A 1 155 ? 4.523 -30.578 -5.332 1 97.38 155 LEU A N 1
ATOM 1165 C CA . LEU A 1 155 ? 4.875 -31.188 -6.613 1 97.38 155 LEU A CA 1
ATOM 1166 C C . LEU A 1 155 ? 4.672 -30.203 -7.758 1 97.38 155 LEU A C 1
ATOM 1168 O O . LEU A 1 155 ? 5.629 -29.812 -8.43 1 97.38 155 LEU A O 1
ATOM 1172 N N . LEU A 1 156 ? 3.484 -29.75 -8.023 1 98.19 156 LEU A N 1
ATOM 1173 C CA . LEU A 1 156 ? 3.154 -29 -9.227 1 98.19 156 LEU A CA 1
ATOM 1174 C C . LEU A 1 156 ? 3.947 -27.703 -9.297 1 98.19 156 LEU A C 1
ATOM 1176 O O . LEU A 1 156 ? 4.586 -27.406 -10.305 1 98.19 156 LEU A O 1
ATOM 1180 N N . TYR A 1 157 ? 3.893 -26.922 -8.195 1 98.19 157 TYR A N 1
ATOM 1181 C CA . TYR A 1 157 ? 4.605 -25.656 -8.133 1 98.19 157 TYR A CA 1
ATOM 1182 C C . TYR A 1 157 ? 6.113 -25.875 -8.148 1 98.19 157 TYR A C 1
ATOM 1184 O O . TYR A 1 157 ? 6.828 -25.266 -8.961 1 98.19 157 TYR A O 1
ATOM 1192 N N . PRO A 1 158 ? 6.684 -26.766 -7.359 1 98.19 158 PRO A N 1
ATOM 1193 C CA . PRO A 1 158 ? 8.141 -26.953 -7.309 1 98.19 158 PRO A CA 1
ATOM 1194 C C . PRO A 1 158 ? 8.719 -27.422 -8.641 1 98.19 158 PRO A C 1
ATOM 1196 O O . PRO A 1 158 ? 9.852 -27.062 -8.984 1 98.19 158 PRO A O 1
ATOM 1199 N N . ILE A 1 159 ? 7.969 -28.172 -9.391 1 98.12 159 ILE A N 1
ATOM 1200 C CA . ILE A 1 159 ? 8.484 -28.672 -10.664 1 98.12 159 ILE A CA 1
ATOM 1201 C C . ILE A 1 159 ? 8.672 -27.5 -11.633 1 98.12 159 ILE A C 1
ATOM 1203 O O . ILE A 1 159 ? 9.695 -27.422 -12.312 1 98.12 159 ILE A O 1
ATOM 1207 N N . PHE A 1 160 ? 7.703 -26.672 -11.672 1 98.5 160 PHE A N 1
ATOM 1208 C CA . PHE A 1 160 ? 7.855 -25.531 -12.57 1 98.5 160 PHE A CA 1
ATOM 1209 C C . PHE A 1 160 ? 8.984 -24.625 -12.094 1 98.5 160 PHE A C 1
ATOM 1211 O O . PHE A 1 160 ? 9.711 -24.047 -12.914 1 98.5 160 PHE A O 1
ATOM 1218 N N . VAL A 1 161 ? 9.086 -24.453 -10.766 1 98.44 161 VAL A N 1
ATOM 1219 C CA . VAL A 1 161 ? 10.195 -23.672 -10.219 1 98.44 161 VAL A CA 1
ATOM 1220 C C . VAL A 1 161 ? 11.523 -24.297 -10.641 1 98.44 161 VAL A C 1
ATOM 1222 O O . VAL A 1 161 ? 12.453 -23.594 -11.023 1 98.44 161 VAL A O 1
ATOM 1225 N N . LEU A 1 162 ? 11.656 -25.594 -10.609 1 97.69 162 LEU A N 1
ATOM 1226 C CA . LEU A 1 162 ? 12.852 -26.297 -11.039 1 97.69 162 LEU A CA 1
ATOM 1227 C C . LEU A 1 162 ? 13.211 -25.938 -12.484 1 97.69 162 LEU A C 1
ATOM 1229 O O . LEU A 1 162 ? 14.375 -25.703 -12.797 1 97.69 162 LEU A O 1
ATOM 1233 N N . TRP A 1 163 ? 12.227 -25.859 -13.344 1 98.56 163 TRP A N 1
ATOM 1234 C CA . TRP A 1 163 ? 12.461 -25.578 -14.758 1 98.56 163 TRP A CA 1
ATOM 1235 C C . TRP A 1 163 ? 12.961 -24.156 -14.953 1 98.56 163 TRP A C 1
ATOM 1237 O O . TRP A 1 163 ? 13.664 -23.859 -15.914 1 98.56 163 TRP A O 1
ATOM 1247 N N . THR A 1 164 ? 12.578 -23.266 -14.062 1 98.06 164 THR A N 1
ATOM 1248 C CA . THR A 1 164 ? 12.844 -21.844 -14.211 1 98.06 164 THR A CA 1
ATOM 1249 C C . THR A 1 164 ? 13.891 -21.375 -13.195 1 98.06 164 THR A C 1
ATOM 1251 O O . THR A 1 164 ? 15.086 -21.578 -13.398 1 98.06 164 THR A O 1
ATOM 1254 N N . TRP A 1 165 ? 13.469 -21.016 -11.961 1 97.06 165 TRP A N 1
ATOM 1255 C CA . TRP A 1 165 ? 14.336 -20.422 -10.953 1 97.06 165 TRP A CA 1
ATOM 1256 C C . TRP A 1 165 ? 15.336 -21.453 -10.43 1 97.06 165 TRP A C 1
ATOM 1258 O O . TRP A 1 165 ? 16.391 -21.094 -9.906 1 97.06 165 TRP A O 1
ATOM 1268 N N . GLY A 1 166 ? 15 -22.688 -10.539 1 96.38 166 GLY A N 1
ATOM 1269 C CA . GLY A 1 166 ? 15.852 -23.75 -10.039 1 96.38 166 GLY A CA 1
ATOM 1270 C C . GLY A 1 166 ? 17.016 -24.062 -10.961 1 96.38 166 GLY A C 1
ATOM 1271 O O . GLY A 1 166 ? 17.797 -24.984 -10.68 1 96.38 166 GLY A O 1
ATOM 1272 N N . GLY A 1 167 ? 17.094 -23.406 -12.078 1 95.19 167 GLY A N 1
ATOM 1273 C CA . GLY A 1 167 ? 18.219 -23.578 -12.992 1 95.19 167 GLY A CA 1
ATOM 1274 C C . GLY A 1 167 ? 17.984 -24.688 -14.016 1 95.19 167 GLY A C 1
ATOM 1275 O O . GLY A 1 167 ? 18.938 -25.188 -14.609 1 95.19 167 GLY A O 1
ATOM 1276 N N . GLY A 1 168 ? 16.812 -25.062 -14.242 1 96.69 168 GLY A N 1
ATOM 1277 C CA . GLY A 1 168 ? 16.484 -26.109 -15.18 1 96.69 168 GLY A CA 1
ATOM 1278 C C . GLY A 1 168 ? 16.531 -25.672 -16.625 1 96.69 168 GLY A C 1
ATOM 1279 O O . GLY A 1 168 ? 17.281 -24.75 -16.969 1 96.69 168 GLY A O 1
ATOM 1280 N N . TRP A 1 169 ? 15.812 -26.344 -17.453 1 97.69 169 TRP A N 1
ATOM 1281 C CA . TRP A 1 169 ? 15.961 -26.219 -18.906 1 97.69 169 TRP A CA 1
ATOM 1282 C C . TRP A 1 169 ? 15.422 -24.891 -19.391 1 97.69 169 TRP A C 1
ATOM 1284 O O . TRP A 1 169 ? 15.797 -24.406 -20.469 1 97.69 169 TRP A O 1
ATOM 1294 N N . MET A 1 170 ? 14.625 -24.219 -18.641 1 98.31 170 MET A N 1
ATOM 1295 C CA . MET A 1 170 ? 14.062 -22.938 -19.062 1 98.31 170 MET A CA 1
ATOM 1296 C C . MET A 1 170 ? 14.883 -21.781 -18.516 1 98.31 170 MET A C 1
ATOM 1298 O O . MET A 1 170 ? 15.164 -20.828 -19.234 1 98.31 170 MET A O 1
ATOM 1302 N N . GLY A 1 171 ? 15.258 -21.859 -17.25 1 96.75 171 GLY A N 1
ATOM 1303 C CA . GLY A 1 171 ? 15.82 -20.719 -16.562 1 96.75 171 GLY A CA 1
ATOM 1304 C C . GLY A 1 171 ? 17.328 -20.766 -16.438 1 96.75 171 GLY A C 1
ATOM 1305 O O . GLY A 1 171 ? 17.969 -19.766 -16.125 1 96.75 171 GLY A O 1
ATOM 1306 N N . GLY A 1 172 ? 17.938 -21.859 -16.75 1 95.06 172 GLY A N 1
ATOM 1307 C CA . GLY A 1 172 ? 19.375 -22 -16.609 1 95.06 172 GLY A CA 1
ATOM 1308 C C . GLY A 1 172 ? 20.156 -21.312 -17.703 1 95.06 172 GLY A C 1
ATOM 1309 O O . GLY A 1 172 ? 19.734 -21.297 -18.859 1 95.06 172 GLY A O 1
ATOM 1310 N N . ASP A 1 173 ? 21.234 -20.844 -17.312 1 92.62 173 ASP A N 1
ATOM 1311 C CA . ASP A 1 173 ? 22.078 -20.125 -18.25 1 92.62 173 ASP A CA 1
ATOM 1312 C C . ASP A 1 173 ? 22.547 -21.031 -19.391 1 92.62 173 ASP A C 1
ATOM 1314 O O . ASP A 1 173 ? 22.844 -20.562 -20.484 1 92.62 173 ASP A O 1
ATOM 1318 N N . THR A 1 174 ? 22.656 -22.281 -19.109 1 93.5 174 THR A N 1
ATOM 1319 C CA . THR A 1 174 ? 23.078 -23.234 -20.109 1 93.5 174 THR A CA 1
ATOM 1320 C C . THR A 1 174 ? 21.922 -24.156 -20.5 1 93.5 174 THR A C 1
ATOM 1322 O O . THR A 1 174 ? 22.125 -25.188 -21.141 1 93.5 174 THR A O 1
ATOM 1325 N N . GLY A 1 175 ? 20.766 -23.812 -20.078 1 95.69 175 GLY A N 1
ATOM 1326 C CA . GLY A 1 175 ? 19.594 -24.625 -20.359 1 95.69 175 GLY A CA 1
ATOM 1327 C C . GLY A 1 175 ? 19.125 -24.531 -21.797 1 95.69 175 GLY A C 1
ATOM 1328 O O . GLY A 1 175 ? 19.719 -23.812 -22.609 1 95.69 175 GLY A O 1
ATOM 1329 N N . LEU A 1 176 ? 18.125 -25.25 -22.109 1 97.44 176 LEU A N 1
ATOM 1330 C CA . LEU A 1 176 ? 17.578 -25.359 -23.453 1 97.44 176 LEU A CA 1
ATOM 1331 C C . LEU A 1 176 ? 17.172 -24 -23.984 1 97.44 176 LEU A C 1
ATOM 1333 O O . LEU A 1 176 ? 17.438 -23.672 -25.156 1 97.44 176 LEU A O 1
ATOM 1337 N N . PHE A 1 177 ? 16.5 -23.141 -23.172 1 98.06 177 PHE A N 1
ATOM 1338 C CA . PHE A 1 177 ? 16.031 -21.844 -23.625 1 98.06 177 PHE A CA 1
ATOM 1339 C C . PHE A 1 177 ? 17.188 -20.938 -24 1 98.06 177 PHE A C 1
ATOM 1341 O O . PHE A 1 177 ? 17.141 -20.234 -25.016 1 98.06 177 PHE A O 1
ATOM 1348 N N . ALA A 1 178 ? 18.172 -20.938 -23.203 1 97.44 178 ALA A N 1
ATOM 1349 C CA . ALA A 1 178 ? 19.344 -20.156 -23.516 1 97.44 178 ALA A CA 1
ATOM 1350 C C . ALA A 1 178 ? 19.953 -20.578 -24.844 1 97.44 178 ALA A C 1
ATOM 1352 O O . ALA A 1 178 ? 20.391 -19.75 -25.641 1 97.44 178 ALA A O 1
ATOM 1353 N N . LYS A 1 179 ? 20.031 -21.859 -25.109 1 97.38 179 LYS A N 1
ATOM 1354 C CA . LYS A 1 179 ? 20.625 -22.406 -26.328 1 97.38 179 LYS A CA 1
ATOM 1355 C C . LYS A 1 179 ? 19.781 -22.062 -27.547 1 97.38 179 LYS A C 1
ATOM 1357 O O . LYS A 1 179 ? 20.297 -21.719 -28.609 1 97.38 179 LYS A O 1
ATOM 1362 N N . VAL A 1 180 ? 18.531 -22.078 -27.375 1 97.75 180 VAL A N 1
ATOM 1363 C CA . VAL A 1 180 ? 17.625 -21.953 -28.516 1 97.75 180 VAL A CA 1
ATOM 1364 C C . VAL A 1 180 ? 17.297 -20.484 -28.766 1 97.75 180 VAL A C 1
ATOM 1366 O O . VAL A 1 180 ? 17.234 -20.047 -29.906 1 97.75 180 VAL A O 1
ATOM 1369 N N . PHE A 1 181 ? 17.125 -19.688 -27.688 1 97.75 181 PHE A N 1
ATOM 1370 C CA . PHE A 1 181 ? 16.625 -18.328 -27.844 1 97.75 181 PHE A CA 1
ATOM 1371 C C . PHE A 1 181 ? 17.734 -17.312 -27.578 1 97.75 181 PHE A C 1
ATOM 1373 O O . PHE A 1 181 ? 17.531 -16.109 -27.719 1 97.75 181 PHE A O 1
ATOM 1380 N N . GLY A 1 182 ? 18.891 -17.766 -27.125 1 97 182 GLY A N 1
ATOM 1381 C CA . GLY A 1 182 ? 20.016 -16.891 -26.797 1 97 182 GLY A CA 1
ATOM 1382 C C . GLY A 1 182 ? 19.953 -16.359 -25.391 1 97 182 GLY A C 1
ATOM 1383 O O . GLY A 1 182 ? 20.922 -15.742 -24.922 1 97 182 GLY A O 1
ATOM 1384 N N . GLN A 1 183 ? 18.797 -16.5 -24.75 1 97.44 183 GLN A N 1
ATOM 1385 C CA . GLN A 1 183 ? 18.594 -16.109 -23.359 1 97.44 183 GLN A CA 1
ATOM 1386 C C . GLN A 1 183 ? 17.719 -17.109 -22.625 1 97.44 183 GLN A C 1
ATOM 1388 O O . GLN A 1 183 ? 16.828 -17.719 -23.219 1 97.44 183 GLN A O 1
ATOM 1393 N N . PRO A 1 184 ? 17.938 -17.25 -21.375 1 97.94 184 PRO A N 1
ATOM 1394 C CA . PRO A 1 184 ? 17.016 -18.047 -20.562 1 97.94 184 PRO A CA 1
ATOM 1395 C C . PRO A 1 184 ? 15.664 -17.359 -20.375 1 97.94 184 PRO A C 1
ATOM 1397 O O . PRO A 1 184 ? 15.523 -16.172 -20.672 1 97.94 184 PRO A O 1
ATOM 1400 N N . TYR A 1 185 ? 14.719 -18.141 -19.922 1 98.31 185 TYR A N 1
ATOM 1401 C CA . TYR A 1 185 ? 13.438 -17.562 -19.531 1 98.31 185 TYR A CA 1
ATOM 1402 C C . TYR A 1 185 ? 13.594 -16.641 -18.328 1 98.31 185 TYR A C 1
ATOM 1404 O O . TYR A 1 185 ? 14.25 -16.984 -17.344 1 98.31 185 TYR A O 1
ATOM 1412 N N . HIS A 1 186 ? 13.055 -15.445 -18.469 1 97.25 186 HIS A N 1
ATOM 1413 C CA . HIS A 1 186 ? 13.227 -14.438 -17.438 1 97.25 186 HIS A CA 1
ATOM 1414 C C . HIS A 1 186 ? 11.914 -14.156 -16.703 1 97.25 186 HIS A C 1
ATOM 1416 O O . HIS A 1 186 ? 10.969 -13.656 -17.312 1 97.25 186 HIS A O 1
ATOM 1422 N N . ASP A 1 187 ? 11.82 -14.477 -15.5 1 97.62 187 ASP A N 1
ATOM 1423 C CA . ASP A 1 187 ? 10.734 -14.164 -14.57 1 97.62 187 ASP A CA 1
ATOM 1424 C C . ASP A 1 187 ? 11.281 -13.844 -13.18 1 97.62 187 ASP A C 1
ATOM 1426 O O . ASP A 1 187 ? 11.422 -14.734 -12.344 1 97.62 187 ASP A O 1
ATOM 1430 N N . PHE A 1 188 ? 11.508 -12.617 -13.008 1 95.06 188 PHE A N 1
ATOM 1431 C CA . PHE A 1 188 ? 12.336 -12.172 -11.891 1 95.06 188 PHE A CA 1
ATOM 1432 C C . PHE A 1 188 ? 11.641 -12.445 -10.562 1 95.06 188 PHE A C 1
ATOM 1434 O O . PHE A 1 188 ? 12.273 -12.93 -9.617 1 95.06 188 PHE A O 1
ATOM 1441 N N . ALA A 1 189 ? 10.375 -12.078 -10.523 1 96.06 189 ALA A N 1
ATOM 1442 C CA . ALA A 1 189 ? 9.695 -12.148 -9.234 1 96.06 189 ALA A CA 1
ATOM 1443 C C . ALA A 1 189 ? 8.414 -12.977 -9.336 1 96.06 189 ALA A C 1
ATOM 1445 O O . ALA A 1 189 ? 7.609 -13 -8.406 1 96.06 189 ALA A O 1
ATOM 1446 N N . GLY A 1 190 ? 8.047 -13.594 -10.453 1 97.88 190 GLY A N 1
ATOM 1447 C CA . GLY A 1 190 ? 7.074 -14.672 -10.422 1 97.88 190 GLY A CA 1
ATOM 1448 C C . GLY A 1 190 ? 5.773 -14.32 -11.117 1 97.88 190 GLY A C 1
ATOM 1449 O O . GLY A 1 190 ? 4.699 -14.742 -10.688 1 97.88 190 GLY A O 1
ATOM 1450 N N . SER A 1 191 ? 5.777 -13.5 -12.188 1 98.56 191 SER A N 1
ATOM 1451 C CA . SER A 1 191 ? 4.555 -13.312 -12.961 1 98.56 191 SER A CA 1
ATOM 1452 C C . SER A 1 191 ? 3.973 -14.641 -13.414 1 98.56 191 SER A C 1
ATOM 1454 O O . SER A 1 191 ? 2.758 -14.852 -13.352 1 98.56 191 SER A O 1
ATOM 1456 N N . THR A 1 192 ? 4.863 -15.477 -13.875 1 98.56 192 THR A N 1
ATOM 1457 C CA . THR A 1 192 ? 4.41 -16.797 -14.312 1 98.56 192 THR A CA 1
ATOM 1458 C C . THR A 1 192 ? 4.664 -17.828 -13.227 1 98.56 192 THR A C 1
ATOM 1460 O O . THR A 1 192 ? 3.73 -18.484 -12.758 1 98.56 192 THR A O 1
ATOM 1463 N N . VAL A 1 193 ? 5.824 -17.906 -12.68 1 98.5 193 VAL A N 1
ATOM 1464 C CA . VAL A 1 193 ? 6.27 -18.969 -11.789 1 98.5 193 VAL A CA 1
ATOM 1465 C C . VAL A 1 193 ? 5.332 -19.078 -10.594 1 98.5 193 VAL A C 1
ATOM 1467 O O . VAL A 1 193 ? 5.047 -20.188 -10.117 1 98.5 193 VAL A O 1
ATOM 1470 N N . VAL A 1 194 ? 4.855 -17.969 -10.141 1 98.25 194 VAL A N 1
ATOM 1471 C CA . VAL A 1 194 ? 3.979 -17.984 -8.977 1 98.25 194 VAL A CA 1
ATOM 1472 C C . VAL A 1 194 ? 2.539 -17.719 -9.406 1 98.25 194 VAL A C 1
ATOM 1474 O O . VAL A 1 194 ? 1.665 -18.578 -9.234 1 98.25 194 VAL A O 1
ATOM 1477 N N . HIS A 1 195 ? 2.342 -16.594 -10.086 1 98.62 195 HIS A N 1
ATOM 1478 C CA . HIS A 1 195 ? 0.992 -16.078 -10.273 1 98.62 195 HIS A CA 1
ATOM 1479 C C . HIS A 1 195 ? 0.273 -16.828 -11.398 1 98.62 195 HIS A C 1
ATOM 1481 O O . HIS A 1 195 ? -0.833 -17.328 -11.203 1 98.62 195 HIS A O 1
ATOM 1487 N N . ALA A 1 196 ? 0.869 -16.938 -12.531 1 98.75 196 ALA A N 1
ATOM 1488 C CA . ALA A 1 196 ? 0.187 -17.641 -13.625 1 98.75 196 ALA A CA 1
ATOM 1489 C C . ALA A 1 196 ? -0.001 -19.109 -13.305 1 98.75 196 ALA A C 1
ATOM 1491 O O . ALA A 1 196 ? -1.025 -19.703 -13.648 1 98.75 196 ALA A O 1
ATOM 1492 N N . ILE A 1 197 ? 0.986 -19.703 -12.703 1 98.62 197 ILE A N 1
ATOM 1493 C CA . ILE A 1 197 ? 0.815 -21.078 -12.25 1 98.62 197 ILE A CA 1
ATOM 1494 C C . ILE A 1 197 ? -0.396 -21.172 -11.32 1 98.62 197 ILE A C 1
ATOM 1496 O O . ILE A 1 197 ? -1.291 -21.984 -11.539 1 98.62 197 ILE A O 1
ATOM 1500 N N . GLY A 1 198 ? -0.433 -20.328 -10.32 1 98.25 198 GLY A N 1
ATOM 1501 C CA . GLY A 1 198 ? -1.584 -20.312 -9.438 1 98.25 198 GLY A CA 1
ATOM 1502 C C . GLY A 1 198 ? -2.891 -20.031 -10.148 1 98.25 198 GLY A C 1
ATOM 1503 O O . GLY A 1 198 ? -3.902 -20.688 -9.891 1 98.25 198 GLY A O 1
ATOM 1504 N N . GLY A 1 199 ? -2.873 -19.078 -11.055 1 98.62 199 GLY A N 1
ATOM 1505 C CA . GLY A 1 199 ? -4.062 -18.656 -11.781 1 98.62 199 GLY A CA 1
ATOM 1506 C C . GLY A 1 199 ? -4.629 -19.75 -12.672 1 98.62 199 GLY A C 1
ATOM 1507 O O . GLY A 1 199 ? -5.84 -20 -12.672 1 98.62 199 GLY A O 1
ATOM 1508 N N . PHE A 1 200 ? -3.812 -20.406 -13.383 1 98.75 200 PHE A N 1
ATOM 1509 C CA . PHE A 1 200 ? -4.312 -21.406 -14.32 1 98.75 200 PHE A CA 1
ATOM 1510 C C . PHE A 1 200 ? -4.59 -22.719 -13.609 1 98.75 200 PHE A C 1
ATOM 1512 O O . PHE A 1 200 ? -5.453 -23.484 -14.031 1 98.75 200 PHE A O 1
ATOM 1519 N N . LEU A 1 201 ? -3.887 -23.047 -12.531 1 98.56 201 LEU A N 1
ATOM 1520 C CA . LEU A 1 201 ? -4.332 -24.125 -11.672 1 98.56 201 LEU A CA 1
ATOM 1521 C C . LEU A 1 201 ? -5.73 -23.859 -11.125 1 98.56 201 LEU A C 1
ATOM 1523 O O . LEU A 1 201 ? -6.559 -24.766 -11.055 1 98.56 201 LEU A O 1
ATOM 1527 N N . ALA A 1 202 ? -5.938 -22.609 -10.773 1 98.44 202 ALA A N 1
ATOM 1528 C CA . ALA A 1 202 ? -7.254 -22.203 -10.297 1 98.44 202 ALA A CA 1
ATOM 1529 C C . ALA A 1 202 ? -8.32 -22.422 -11.367 1 98.44 202 ALA A C 1
ATOM 1531 O O . ALA A 1 202 ? -9.43 -22.875 -11.07 1 98.44 202 ALA A O 1
ATOM 1532 N N . MET A 1 203 ? -7.98 -22.094 -12.547 1 98.38 203 MET A N 1
ATOM 1533 C CA . MET A 1 203 ? -8.914 -22.281 -13.656 1 98.38 203 MET A CA 1
ATOM 1534 C C . MET A 1 203 ? -9.242 -23.766 -13.844 1 98.38 203 MET A C 1
ATOM 1536 O O . MET A 1 203 ? -10.406 -24.125 -14.023 1 98.38 203 MET A O 1
ATOM 1540 N N . ALA A 1 204 ? -8.234 -24.594 -13.836 1 98.25 204 ALA A N 1
ATOM 1541 C CA . ALA A 1 204 ? -8.438 -26.031 -13.961 1 98.25 204 ALA A CA 1
ATOM 1542 C C . ALA A 1 204 ? -9.336 -26.562 -12.844 1 98.25 204 ALA A C 1
ATOM 1544 O O . ALA A 1 204 ? -10.258 -27.344 -13.102 1 98.25 204 ALA A O 1
ATOM 1545 N N . ALA A 1 205 ? -9.062 -26.125 -11.672 1 97.94 205 ALA A N 1
ATOM 1546 C CA . ALA A 1 205 ? -9.852 -26.547 -10.523 1 97.94 205 ALA A CA 1
ATOM 1547 C C . ALA A 1 205 ? -11.297 -26.078 -10.641 1 97.94 205 ALA A C 1
ATOM 1549 O O . ALA A 1 205 ? -12.234 -26.859 -10.422 1 97.94 205 ALA A O 1
ATOM 1550 N N . ALA A 1 206 ? -11.453 -24.844 -11.008 1 97.88 206 ALA A N 1
ATOM 1551 C CA . ALA A 1 206 ? -12.789 -24.266 -11.133 1 97.88 206 ALA A CA 1
ATOM 1552 C C . ALA A 1 206 ? -13.578 -24.938 -12.25 1 97.88 206 ALA A C 1
ATOM 1554 O O . ALA A 1 206 ? -14.789 -25.172 -12.125 1 97.88 206 ALA A O 1
ATOM 1555 N N . TYR A 1 207 ? -12.914 -25.266 -13.289 1 97.69 207 TYR A N 1
ATOM 1556 C CA . TYR A 1 207 ? -13.547 -25.922 -14.414 1 97.69 207 TYR A CA 1
ATOM 1557 C C . TYR A 1 207 ? -14.078 -27.297 -14.008 1 97.69 207 TYR A C 1
ATOM 1559 O O . TYR A 1 207 ? -15.242 -27.625 -14.273 1 97.69 207 TYR A O 1
ATOM 1567 N N . LEU A 1 208 ? -13.297 -28.078 -13.375 1 97.12 208 LEU A N 1
ATOM 1568 C CA . LEU A 1 208 ? -13.672 -29.438 -12.984 1 97.12 208 LEU A CA 1
ATOM 1569 C C . LEU A 1 208 ? -14.711 -29.406 -11.867 1 97.12 208 LEU A C 1
ATOM 1571 O O . LEU A 1 208 ? -15.578 -30.281 -11.797 1 97.12 208 LEU A O 1
ATOM 1575 N N . LEU A 1 209 ? -14.617 -28.406 -11.039 1 96.62 209 LEU A N 1
ATOM 1576 C CA . LEU A 1 209 ? -15.508 -28.266 -9.898 1 96.62 209 LEU A CA 1
ATOM 1577 C C . LEU A 1 209 ? -16.922 -27.875 -10.344 1 96.62 209 LEU A C 1
ATOM 1579 O O . LEU A 1 209 ? -17.906 -28.25 -9.711 1 96.62 209 LEU A O 1
ATOM 1583 N N . GLY A 1 210 ? -17 -27.156 -11.422 1 96.19 210 GLY A N 1
ATOM 1584 C CA . GLY A 1 210 ? -18.281 -26.641 -11.867 1 96.19 210 GLY A CA 1
ATOM 1585 C C . GLY A 1 210 ? -18.688 -25.359 -11.148 1 96.19 210 GLY A C 1
ATOM 1586 O O . GLY A 1 210 ? -18.125 -25.031 -10.094 1 96.19 210 GLY A O 1
ATOM 1587 N N . PRO A 1 211 ? -19.656 -24.703 -11.672 1 97.06 211 PRO A N 1
ATOM 1588 C CA . PRO A 1 211 ? -20.062 -23.406 -11.117 1 97.06 211 PRO A CA 1
ATOM 1589 C C . PRO A 1 211 ? -20.922 -23.547 -9.859 1 97.06 211 PRO A C 1
ATOM 1591 O O . PRO A 1 211 ? -21.547 -24.594 -9.656 1 97.06 211 PRO A O 1
ATOM 1594 N N . ARG A 1 212 ? -20.953 -22.578 -9 1 96.38 212 ARG A N 1
ATOM 1595 C CA . ARG A 1 212 ? -21.875 -22.484 -7.871 1 96.38 212 ARG A CA 1
ATOM 1596 C C . ARG A 1 212 ? -23.312 -22.562 -8.336 1 96.38 212 ARG A C 1
ATOM 1598 O O . ARG A 1 212 ? -23.656 -22.078 -9.43 1 96.38 212 ARG A O 1
ATOM 1605 N N . ILE A 1 213 ? -24.062 -23.016 -7.465 1 93.25 213 ILE A N 1
ATOM 1606 C CA . ILE A 1 213 ? -25.5 -23.094 -7.762 1 93.25 213 ILE A CA 1
ATOM 1607 C C . ILE A 1 213 ? -26.047 -21.688 -7.996 1 93.25 213 ILE A C 1
ATOM 1609 O O . ILE A 1 213 ? -25.875 -20.797 -7.168 1 93.25 213 ILE A O 1
ATOM 1613 N N . GLY A 1 214 ? -26.625 -21.5 -9.234 1 93 214 GLY A N 1
ATOM 1614 C CA . GLY A 1 214 ? -27.281 -20.234 -9.531 1 93 214 GLY A CA 1
ATOM 1615 C C . GLY A 1 214 ? -26.391 -19.25 -10.258 1 93 214 GLY A C 1
ATOM 1616 O O . GLY A 1 214 ? -26.844 -18.203 -10.703 1 93 214 GLY A O 1
ATOM 1617 N N . ARG A 1 215 ? -25.141 -19.609 -10.438 1 96 215 ARG A N 1
ATOM 1618 C CA . ARG A 1 215 ? -24.188 -18.688 -11.047 1 96 215 ARG A CA 1
ATOM 1619 C C . ARG A 1 215 ? -24.438 -18.547 -12.547 1 96 215 ARG A C 1
ATOM 1621 O O . ARG A 1 215 ? -24.125 -17.516 -13.141 1 96 215 ARG A O 1
ATOM 1628 N N . PHE A 1 216 ? -24.953 -19.547 -13.141 1 96.56 216 PHE A N 1
ATOM 1629 C CA . PHE A 1 216 ? -25.359 -19.547 -14.547 1 96.56 216 PHE A CA 1
ATOM 1630 C C . PHE A 1 216 ? -26.781 -20.047 -14.703 1 96.56 216 PHE A C 1
ATOM 1632 O O . PHE A 1 216 ? -27.156 -21.062 -14.117 1 96.56 216 PHE A O 1
ATOM 1639 N N . LYS A 1 217 ? -27.562 -19.234 -15.352 1 95.69 217 LYS A N 1
ATOM 1640 C CA . LYS A 1 217 ? -28.922 -19.609 -15.688 1 95.69 217 LYS A CA 1
ATOM 1641 C C . LYS A 1 217 ? -29.156 -19.594 -17.188 1 95.69 217 LYS A C 1
ATOM 1643 O O . LYS A 1 217 ? -29.094 -18.531 -17.828 1 95.69 217 LYS A O 1
ATOM 1648 N N . ASN A 1 218 ? -29.484 -20.703 -17.812 1 94.12 218 ASN A N 1
ATOM 1649 C CA . ASN A 1 218 ? -29.641 -20.844 -19.266 1 94.12 218 ASN A CA 1
ATOM 1650 C C . ASN A 1 218 ? -28.438 -20.297 -20.016 1 94.12 218 ASN A C 1
ATOM 1652 O O . ASN A 1 218 ? -28.594 -19.516 -20.953 1 94.12 218 ASN A O 1
ATOM 1656 N N . GLY A 1 219 ? -27.344 -20.5 -19.5 1 90.94 219 GLY A N 1
ATOM 1657 C CA . GLY A 1 219 ? -26.094 -20.141 -20.156 1 90.94 219 GLY A CA 1
ATOM 1658 C C . GLY A 1 219 ? -25.703 -18.703 -19.922 1 90.94 219 GLY A C 1
ATOM 1659 O O . GLY A 1 219 ? -24.641 -18.25 -20.375 1 90.94 219 GLY A O 1
ATOM 1660 N N . LYS A 1 220 ? -26.484 -18.016 -19.219 1 95.75 220 LYS A N 1
ATOM 1661 C CA . LYS A 1 220 ? -26.203 -16.609 -18.938 1 95.75 220 LYS A CA 1
ATOM 1662 C C . LYS A 1 220 ? -25.672 -16.422 -17.531 1 95.75 220 LYS A C 1
ATOM 1664 O O . LYS A 1 220 ? -26.172 -17.047 -16.594 1 95.75 220 LYS A O 1
ATOM 1669 N N . PRO A 1 221 ? -24.672 -15.617 -17.359 1 96.38 221 PRO A N 1
ATOM 1670 C CA . PRO A 1 221 ? -24.109 -15.414 -16.016 1 96.38 221 PRO A CA 1
ATOM 1671 C C . PRO A 1 221 ? -25.031 -14.586 -15.109 1 96.38 221 PRO A C 1
ATOM 1673 O O . PRO A 1 221 ? -25.672 -13.641 -15.57 1 96.38 221 PRO A O 1
ATOM 1676 N N . VAL A 1 222 ? -25.141 -14.992 -13.844 1 95.81 222 VAL A N 1
ATOM 1677 C CA . VAL A 1 222 ? -25.844 -14.289 -12.781 1 95.81 222 VAL A CA 1
ATOM 1678 C C . VAL A 1 222 ? -24.875 -13.914 -11.672 1 95.81 222 VAL A C 1
ATOM 1680 O O . VAL A 1 222 ? -24.219 -14.789 -11.086 1 95.81 222 VAL A O 1
ATOM 1683 N N . PRO A 1 223 ? -24.781 -12.617 -11.344 1 92.12 223 PRO A N 1
ATOM 1684 C CA . PRO A 1 223 ? -23.812 -12.211 -10.328 1 92.12 223 PRO A CA 1
ATOM 1685 C C . PRO A 1 223 ? -24.203 -12.688 -8.922 1 92.12 223 PRO A C 1
ATOM 1687 O O . PRO A 1 223 ? -25.375 -12.695 -8.57 1 92.12 223 PRO A O 1
ATOM 1690 N N . ILE A 1 224 ? -23.25 -13.211 -8.188 1 92.88 224 ILE A N 1
ATOM 1691 C CA . ILE A 1 224 ? -23.328 -13.492 -6.762 1 92.88 224 ILE A CA 1
ATOM 1692 C C . ILE A 1 224 ? -22.375 -12.586 -5.996 1 92.88 224 ILE A C 1
ATOM 1694 O O . ILE A 1 224 ? -21.172 -12.867 -5.91 1 92.88 224 ILE A O 1
ATOM 1698 N N . PRO A 1 225 ? -22.875 -11.523 -5.457 1 90.81 225 PRO A N 1
ATOM 1699 C CA . PRO A 1 225 ? -21.984 -10.539 -4.832 1 90.81 225 PRO A CA 1
ATOM 1700 C C . PRO A 1 225 ? -21.406 -11.031 -3.506 1 90.81 225 PRO A C 1
ATOM 1702 O O . PRO A 1 225 ? -22.062 -11.773 -2.775 1 90.81 225 PRO A O 1
ATOM 1705 N N . GLY A 1 226 ? -20.234 -10.578 -3.205 1 92.38 226 GLY A N 1
ATOM 1706 C CA . GLY A 1 226 ? -19.672 -10.789 -1.881 1 92.38 226 GLY A CA 1
ATOM 1707 C C . GLY A 1 226 ? -20.391 -10.008 -0.797 1 92.38 226 GLY A C 1
ATOM 1708 O O . GLY A 1 226 ? -21.078 -9.023 -1.085 1 92.38 226 GLY A O 1
ATOM 1709 N N . HIS A 1 227 ? -20.203 -10.391 0.417 1 91.94 227 HIS A N 1
ATOM 1710 C CA . HIS A 1 227 ? -20.984 -9.812 1.508 1 91.94 227 HIS A CA 1
ATOM 1711 C C . HIS A 1 227 ? -20.344 -8.516 2.01 1 91.94 227 HIS A C 1
ATOM 1713 O O . HIS A 1 227 ? -21.016 -7.719 2.678 1 91.94 227 HIS A O 1
ATOM 1719 N N . ASN A 1 228 ? -19.031 -8.297 1.707 1 93.81 228 ASN A N 1
ATOM 1720 C CA . ASN A 1 228 ? -18.266 -7.207 2.316 1 93.81 228 ASN A CA 1
ATOM 1721 C C . ASN A 1 228 ? -17.234 -6.641 1.353 1 93.81 228 ASN A C 1
ATOM 1723 O O . ASN A 1 228 ? -16.047 -7 1.419 1 93.81 228 ASN A O 1
ATOM 1727 N N . ILE A 1 229 ? -17.609 -5.691 0.579 1 91.94 229 ILE A N 1
ATOM 1728 C CA . ILE A 1 229 ? -16.781 -5.148 -0.491 1 91.94 229 ILE A CA 1
ATOM 1729 C C . ILE A 1 229 ? -15.586 -4.395 0.108 1 91.94 229 ILE A C 1
ATOM 1731 O O . ILE A 1 229 ? -14.445 -4.578 -0.322 1 91.94 229 ILE A O 1
ATOM 1735 N N . PRO A 1 230 ? -15.82 -3.621 1.149 1 92 230 PRO A N 1
ATOM 1736 C CA . PRO A 1 230 ? -14.688 -2.93 1.772 1 92 230 PRO A CA 1
ATOM 1737 C C . PRO A 1 230 ? -13.602 -3.891 2.254 1 92 230 PRO A C 1
ATOM 1739 O O . PRO A 1 230 ? -12.414 -3.609 2.102 1 92 230 PRO A O 1
ATOM 1742 N N . GLN A 1 231 ? -14.055 -4.992 2.82 1 93.12 231 GLN A N 1
ATOM 1743 C CA . GLN A 1 231 ? -13.086 -5.98 3.279 1 93.12 231 GLN A CA 1
ATOM 1744 C C . GLN A 1 231 ? -12.227 -6.488 2.125 1 93.12 231 GLN A C 1
ATOM 1746 O O . GLN A 1 231 ? -11 -6.586 2.25 1 93.12 231 GLN A O 1
ATOM 1751 N N . ALA A 1 232 ? -12.828 -6.805 1.043 1 94.94 232 ALA A N 1
ATOM 1752 C CA . ALA A 1 232 ? -12.109 -7.27 -0.137 1 94.94 232 ALA A CA 1
ATOM 1753 C C . ALA A 1 232 ? -11.156 -6.195 -0.652 1 94.94 232 ALA A C 1
ATOM 1755 O O . ALA A 1 232 ? -10 -6.488 -0.989 1 94.94 232 ALA A O 1
ATOM 1756 N N . PHE A 1 233 ? -11.648 -5.027 -0.673 1 94.5 233 PHE A N 1
ATOM 1757 C CA . PHE A 1 233 ? -10.883 -3.881 -1.143 1 94.5 233 PHE A CA 1
ATOM 1758 C C . PHE A 1 233 ? -9.656 -3.658 -0.272 1 94.5 233 PHE A C 1
ATOM 1760 O O . PHE A 1 233 ? -8.547 -3.484 -0.785 1 94.5 233 PHE A O 1
ATOM 1767 N N . LEU A 1 234 ? -9.805 -3.709 0.97 1 93.81 234 LEU A N 1
ATOM 1768 C CA . LEU A 1 234 ? -8.711 -3.492 1.911 1 93.81 234 LEU A CA 1
ATOM 1769 C C . LEU A 1 234 ? -7.707 -4.637 1.849 1 93.81 234 LEU A C 1
ATOM 1771 O O . LEU A 1 234 ? -6.504 -4.426 2.031 1 93.81 234 LEU A O 1
ATOM 1775 N N . GLY A 1 235 ? -8.227 -5.84 1.614 1 95.56 235 GLY A N 1
ATOM 1776 C CA . GLY A 1 235 ? -7.324 -6.957 1.373 1 95.56 235 GLY A CA 1
ATOM 1777 C C . GLY A 1 235 ? -6.402 -6.738 0.189 1 95.56 235 GLY A C 1
ATOM 1778 O O . GLY A 1 235 ? -5.211 -7.047 0.259 1 95.56 235 GLY A O 1
ATOM 1779 N N . ALA A 1 236 ? -6.93 -6.172 -0.84 1 95.88 236 ALA A N 1
ATOM 1780 C CA . ALA A 1 236 ? -6.137 -5.879 -2.031 1 95.88 236 ALA A CA 1
ATOM 1781 C C . ALA A 1 236 ? -5.039 -4.863 -1.723 1 95.88 236 ALA A C 1
ATOM 1783 O O . ALA A 1 236 ? -3.904 -5.008 -2.184 1 95.88 236 ALA A O 1
ATOM 1784 N N . LEU A 1 237 ? -5.328 -3.922 -0.976 1 94.88 237 LEU A N 1
ATOM 1785 C CA . LEU A 1 237 ? -4.332 -2.914 -0.626 1 94.88 237 LEU A CA 1
ATOM 1786 C C . LEU A 1 237 ? -3.25 -3.508 0.27 1 94.88 237 LEU A C 1
ATOM 1788 O O . LEU A 1 237 ? -2.076 -3.146 0.155 1 94.88 237 LEU A O 1
ATOM 1792 N N . PHE A 1 238 ? -3.689 -4.285 1.166 1 94.75 238 PHE A N 1
ATOM 1793 C CA . PHE A 1 238 ? -2.701 -4.938 2.016 1 94.75 238 PHE A CA 1
ATOM 1794 C C . PHE A 1 238 ? -1.754 -5.793 1.185 1 94.75 238 PHE A C 1
ATOM 1796 O O . PHE A 1 238 ? -0.549 -5.828 1.443 1 94.75 238 PHE A O 1
ATOM 1803 N N . LEU A 1 239 ? -2.297 -6.469 0.215 1 95.69 239 LEU A N 1
ATOM 1804 C CA . LEU A 1 239 ? -1.456 -7.207 -0.721 1 95.69 239 LEU A CA 1
ATOM 1805 C C . LEU A 1 239 ? -0.463 -6.277 -1.409 1 95.69 239 LEU A C 1
ATOM 1807 O O . LEU A 1 239 ? 0.719 -6.605 -1.532 1 95.69 239 LEU A O 1
ATOM 1811 N N . ALA A 1 240 ? -0.939 -5.191 -1.786 1 95.38 240 ALA A N 1
ATOM 1812 C CA . ALA A 1 240 ? -0.098 -4.238 -2.508 1 95.38 240 ALA A CA 1
ATOM 1813 C C . ALA A 1 240 ? 1.088 -3.799 -1.653 1 95.38 240 ALA A C 1
ATOM 1815 O O . ALA A 1 240 ? 2.225 -3.76 -2.131 1 95.38 240 ALA A O 1
ATOM 1816 N N . ILE A 1 241 ? 0.865 -3.508 -0.448 1 94.56 241 ILE A N 1
ATOM 1817 C CA . ILE A 1 241 ? 1.903 -3.031 0.459 1 94.56 241 ILE A CA 1
ATOM 1818 C C . ILE A 1 241 ? 2.938 -4.133 0.685 1 94.56 241 ILE A C 1
ATOM 1820 O O . ILE A 1 241 ? 4.145 -3.873 0.669 1 94.56 241 ILE A O 1
ATOM 1824 N N . THR A 1 242 ? 2.475 -5.277 0.875 1 95 242 THR A N 1
ATOM 1825 C CA . THR A 1 242 ? 3.375 -6.379 1.198 1 95 242 THR A CA 1
ATOM 1826 C C . THR A 1 242 ? 4.035 -6.926 -0.064 1 95 242 THR A C 1
ATOM 1828 O O . THR A 1 242 ? 5.027 -7.656 0.014 1 95 242 THR A O 1
ATOM 1831 N N . TRP A 1 243 ? 3.596 -6.488 -1.238 1 96.19 243 TRP A N 1
ATOM 1832 C CA . TRP A 1 243 ? 4.09 -6.961 -2.527 1 96.19 243 TRP A CA 1
ATOM 1833 C C . TRP A 1 243 ? 5.543 -6.555 -2.736 1 96.19 243 TRP A C 1
ATOM 1835 O O . TRP A 1 243 ? 6.266 -7.184 -3.516 1 96.19 243 TRP A O 1
ATOM 1845 N N . TYR A 1 244 ? 5.992 -5.551 -2.098 1 93.75 244 TYR A N 1
ATOM 1846 C CA . TYR A 1 244 ? 7.367 -5.094 -2.236 1 93.75 244 TYR A CA 1
ATOM 1847 C C . TYR A 1 244 ? 8.344 -6.16 -1.761 1 93.75 244 TYR A C 1
ATOM 1849 O O . TYR A 1 244 ? 9.5 -6.191 -2.193 1 93.75 244 TYR A O 1
ATOM 1857 N N . GLY A 1 245 ? 7.871 -7.004 -0.885 1 92.31 245 GLY A N 1
ATOM 1858 C CA . GLY A 1 245 ? 8.695 -8.148 -0.522 1 92.31 245 GLY A CA 1
ATOM 1859 C C . GLY A 1 245 ? 8.984 -9.07 -1.692 1 92.31 245 GLY A C 1
ATOM 1860 O O . GLY A 1 245 ? 10.086 -9.617 -1.799 1 92.31 245 GLY A O 1
ATOM 1861 N N . PHE A 1 246 ? 8.008 -9.203 -2.6 1 91.06 246 PHE A N 1
ATOM 1862 C CA . PHE A 1 246 ? 8.156 -10.023 -3.795 1 91.06 246 PHE A CA 1
ATOM 1863 C C . PHE A 1 246 ? 9.156 -9.398 -4.762 1 91.06 246 PHE A C 1
ATOM 1865 O O . PHE A 1 246 ? 10.211 -9.977 -5.031 1 91.06 246 PHE A O 1
ATOM 1872 N N . ASN A 1 247 ? 8.859 -8.211 -5.133 1 92.06 247 ASN A N 1
ATOM 1873 C CA . ASN A 1 247 ? 9.594 -7.598 -6.23 1 92.06 247 ASN A CA 1
ATOM 1874 C C . ASN A 1 247 ? 11 -7.18 -5.801 1 92.06 247 ASN A C 1
ATOM 1876 O O . ASN A 1 247 ? 11.977 -7.488 -6.48 1 92.06 247 ASN A O 1
ATOM 1880 N N . VAL A 1 248 ? 11.102 -6.531 -4.664 1 90.12 248 VAL A N 1
ATOM 1881 C CA . VAL A 1 248 ? 12.398 -6.055 -4.195 1 90.12 248 VAL A CA 1
ATOM 1882 C C . VAL A 1 248 ? 13.219 -7.227 -3.66 1 90.12 248 VAL A C 1
ATOM 1884 O O . VAL A 1 248 ? 14.406 -7.344 -3.955 1 90.12 248 VAL A O 1
ATOM 1887 N N . GLY A 1 249 ? 12.555 -8.125 -2.986 1 90.81 249 GLY A N 1
ATOM 1888 C CA . GLY A 1 249 ? 13.242 -9.234 -2.336 1 90.81 249 GLY A CA 1
ATOM 1889 C C . GLY A 1 249 ? 13.789 -10.25 -3.314 1 90.81 249 GLY A C 1
ATOM 1890 O O . GLY A 1 249 ? 14.734 -10.977 -2.994 1 90.81 249 GLY A O 1
ATOM 1891 N N . SER A 1 250 ? 13.32 -10.266 -4.496 1 91.69 250 SER A N 1
ATOM 1892 C CA . SER A 1 250 ? 13.688 -11.305 -5.449 1 91.69 250 SER A CA 1
ATOM 1893 C C . SER A 1 250 ? 15.102 -11.094 -5.977 1 91.69 250 SER A C 1
ATOM 1895 O O . SER A 1 250 ? 15.664 -11.984 -6.621 1 91.69 250 SER A O 1
ATOM 1897 N N . SER A 1 251 ? 15.719 -9.938 -5.656 1 87.06 251 SER A N 1
ATOM 1898 C CA . SER A 1 251 ? 17.141 -9.805 -5.922 1 87.06 251 SER A CA 1
ATOM 1899 C C . SER A 1 251 ? 17.969 -10.719 -5.008 1 87.06 251 SER A C 1
ATOM 1901 O O . SER A 1 251 ? 19.109 -11.055 -5.324 1 87.06 251 SER A O 1
ATOM 1903 N N . ALA A 1 252 ? 17.406 -11.078 -3.896 1 85.12 252 ALA A N 1
ATOM 1904 C CA . ALA A 1 252 ? 17.938 -12.031 -2.922 1 85.12 252 ALA A CA 1
ATOM 1905 C C . ALA A 1 252 ? 19.234 -11.516 -2.311 1 85.12 252 ALA A C 1
ATOM 1907 O O . ALA A 1 252 ? 19.844 -12.172 -1.457 1 85.12 252 ALA A O 1
ATOM 1908 N N . VAL A 1 253 ? 19.766 -10.336 -2.834 1 79.31 253 VAL A N 1
ATOM 1909 C CA . VAL A 1 253 ? 20.984 -9.742 -2.295 1 79.31 253 VAL A CA 1
ATOM 1910 C C . VAL A 1 253 ? 20.75 -8.266 -1.99 1 79.31 253 VAL A C 1
ATOM 1912 O O . VAL A 1 253 ? 19.984 -7.598 -2.689 1 79.31 253 VAL A O 1
ATOM 1915 N N . LEU A 1 254 ? 21.375 -7.84 -0.959 1 74.81 254 LEU A N 1
ATOM 1916 C CA . LEU A 1 254 ? 21.281 -6.434 -0.596 1 74.81 254 LEU A CA 1
ATOM 1917 C C . LEU A 1 254 ? 22.062 -5.566 -1.573 1 74.81 254 LEU A C 1
ATOM 1919 O O . LEU A 1 254 ? 21.688 -4.43 -1.854 1 74.81 254 LEU A O 1
ATOM 1923 N N . TYR A 1 255 ? 23.172 -6.051 -1.999 1 69.88 255 TYR A N 1
ATOM 1924 C CA . TYR A 1 255 ? 24.031 -5.312 -2.908 1 69.88 255 TYR A CA 1
ATOM 1925 C C . TYR A 1 255 ? 24.703 -6.25 -3.9 1 69.88 255 TYR A C 1
ATOM 1927 O O . TYR A 1 255 ? 25.25 -7.289 -3.514 1 69.88 255 TYR A O 1
ATOM 1935 N N . ASP A 1 256 ? 24.281 -5.965 -5.078 1 63.06 256 ASP A N 1
ATOM 1936 C CA . ASP A 1 256 ? 25.016 -6.594 -6.172 1 63.06 256 ASP A CA 1
ATOM 1937 C C . ASP A 1 256 ? 25.359 -5.578 -7.258 1 63.06 256 ASP A C 1
ATOM 1939 O O . ASP A 1 256 ? 24.453 -4.984 -7.867 1 63.06 256 ASP A O 1
ATOM 1943 N N . PRO A 1 257 ? 26.625 -5.285 -7.328 1 58.56 257 PRO A N 1
ATOM 1944 C CA . PRO A 1 257 ? 27.031 -4.281 -8.32 1 58.56 257 PRO A CA 1
ATOM 1945 C C . PRO A 1 257 ? 26.453 -4.559 -9.703 1 58.56 257 PRO A C 1
ATOM 1947 O O . PRO A 1 257 ? 26.359 -3.648 -10.531 1 58.56 257 PRO A O 1
ATOM 1950 N N . THR A 1 258 ? 26.125 -5.805 -9.961 1 53.72 258 THR A N 1
ATOM 1951 C CA . THR A 1 258 ? 25.672 -6.164 -11.305 1 53.72 258 THR A CA 1
ATOM 1952 C C . THR A 1 258 ? 24.141 -6.223 -11.359 1 53.72 258 THR A C 1
ATOM 1954 O O . THR A 1 258 ? 23.562 -6.344 -12.445 1 53.72 258 THR A O 1
ATOM 1957 N N . ASN A 1 259 ? 23.5 -6.23 -10.242 1 54.31 259 ASN A N 1
ATOM 1958 C CA . ASN A 1 259 ? 22.062 -6.453 -10.227 1 54.31 259 ASN A CA 1
ATOM 1959 C C . ASN A 1 259 ? 21.375 -5.555 -9.203 1 54.31 259 ASN A C 1
ATOM 1961 O O . ASN A 1 259 ? 21.172 -5.949 -8.047 1 54.31 259 ASN A O 1
ATOM 1965 N N . GLU A 1 260 ? 21.438 -4.219 -9.484 1 56.5 260 GLU A N 1
ATOM 1966 C CA . GLU A 1 260 ? 20.844 -3.383 -8.445 1 56.5 260 GLU A CA 1
ATOM 1967 C C . GLU A 1 260 ? 19.328 -3.297 -8.594 1 56.5 260 GLU A C 1
ATOM 1969 O O . GLU A 1 260 ? 18.828 -2.678 -9.539 1 56.5 260 GLU A O 1
ATOM 1974 N N . SER A 1 261 ? 18.641 -4.211 -7.969 1 62.31 261 SER A N 1
ATOM 1975 C CA . SER A 1 261 ? 17.203 -4.449 -8.055 1 62.31 261 SER A CA 1
ATOM 1976 C C . SER A 1 261 ? 16.422 -3.379 -7.305 1 62.31 261 SER A C 1
ATOM 1978 O O . SER A 1 261 ? 15.219 -3.541 -7.055 1 62.31 261 SER A O 1
ATOM 1980 N N . TRP A 1 262 ? 17.047 -2.219 -7.055 1 68.12 262 TRP A N 1
ATOM 1981 C CA . TRP A 1 262 ? 16.328 -1.294 -6.184 1 68.12 262 TRP A CA 1
ATOM 1982 C C . TRP A 1 262 ? 15.297 -0.491 -6.973 1 68.12 262 TRP A C 1
ATOM 1984 O O . TRP A 1 262 ? 14.352 0.053 -6.395 1 68.12 262 TRP A O 1
ATOM 1994 N N . ILE A 1 263 ? 15.398 -0.621 -8.305 1 79.12 263 ILE A N 1
ATOM 1995 C CA . ILE A 1 263 ? 14.422 0.06 -9.141 1 79.12 263 ILE A CA 1
ATOM 1996 C C . ILE A 1 263 ? 13.07 -0.648 -9.039 1 79.12 263 ILE A C 1
ATOM 1998 O O . ILE A 1 263 ? 12.031 -0.075 -9.383 1 79.12 263 ILE A O 1
ATOM 2002 N N . SER A 1 264 ? 13.117 -1.854 -8.445 1 87.94 264 SER A N 1
ATOM 2003 C CA . SER A 1 264 ? 11.938 -2.715 -8.414 1 87.94 264 SER A CA 1
ATOM 2004 C C . SER A 1 264 ? 10.82 -2.086 -7.59 1 87.94 264 SER A C 1
ATOM 2006 O O . SER A 1 264 ? 9.641 -2.287 -7.879 1 87.94 264 SER A O 1
ATOM 2008 N N . SER A 1 265 ? 11.203 -1.271 -6.676 1 88.75 265 SER A N 1
ATOM 2009 C CA . SER A 1 265 ? 10.18 -0.644 -5.848 1 88.75 265 SER A CA 1
ATOM 2010 C C . SER A 1 265 ? 9.406 0.41 -6.629 1 88.75 265 SER A C 1
ATOM 2012 O O . SER A 1 265 ? 8.172 0.415 -6.621 1 88.75 265 SER A O 1
ATOM 2014 N N . LEU A 1 266 ? 10.125 1.224 -7.344 1 90.31 266 LEU A N 1
ATOM 2015 C CA . LEU A 1 266 ? 9.492 2.295 -8.109 1 90.31 266 LEU A CA 1
ATOM 2016 C C . LEU A 1 266 ? 8.664 1.728 -9.258 1 90.31 266 LEU A C 1
ATOM 2018 O O . LEU A 1 266 ? 7.531 2.156 -9.477 1 90.31 266 LEU A O 1
ATOM 2022 N N . VAL A 1 267 ? 9.195 0.756 -9.945 1 92.38 267 VAL A N 1
ATOM 2023 C CA . VAL A 1 267 ? 8.484 0.246 -11.117 1 92.38 267 VAL A CA 1
ATOM 2024 C C . VAL A 1 267 ? 7.281 -0.577 -10.672 1 92.38 267 VAL A C 1
ATOM 2026 O O . VAL A 1 267 ? 6.238 -0.565 -11.328 1 92.38 267 VAL A O 1
ATOM 2029 N N . ALA A 1 268 ? 7.426 -1.312 -9.57 1 95.19 268 ALA A N 1
ATOM 2030 C CA . ALA A 1 268 ? 6.266 -2.006 -9.016 1 95.19 268 ALA A CA 1
ATOM 2031 C C . ALA A 1 268 ? 5.148 -1.023 -8.672 1 95.19 268 ALA A C 1
ATOM 2033 O O . ALA A 1 268 ? 3.977 -1.288 -8.945 1 95.19 268 ALA A O 1
ATOM 2034 N N . THR A 1 269 ? 5.527 0.069 -8.109 1 95.56 269 THR A N 1
ATOM 2035 C CA . THR A 1 269 ? 4.566 1.104 -7.746 1 95.56 269 THR A CA 1
ATOM 2036 C C . THR A 1 269 ? 3.854 1.645 -8.984 1 95.56 269 THR A C 1
ATOM 2038 O O . THR A 1 269 ? 2.629 1.791 -8.984 1 95.56 269 THR A O 1
ATOM 2041 N N . LEU A 1 270 ? 4.598 1.917 -9.984 1 96.5 270 LEU A N 1
ATOM 2042 C CA . LEU A 1 270 ? 4.02 2.469 -11.203 1 96.5 270 LEU A CA 1
ATOM 2043 C C . LEU A 1 270 ? 3.104 1.454 -11.875 1 96.5 270 LEU A C 1
ATOM 2045 O O . LEU A 1 270 ? 2.061 1.819 -12.422 1 96.5 270 LEU A O 1
ATOM 2049 N N . ALA A 1 271 ? 3.541 0.215 -11.898 1 98.19 271 ALA A N 1
ATOM 2050 C CA . ALA A 1 271 ? 2.68 -0.828 -12.445 1 98.19 271 ALA A CA 1
ATOM 2051 C C . ALA A 1 271 ? 1.385 -0.947 -11.648 1 98.19 271 ALA A C 1
ATOM 2053 O O . ALA A 1 271 ? 0.302 -1.081 -12.227 1 98.19 271 ALA A O 1
ATOM 2054 N N . MET A 1 272 ? 1.503 -0.907 -10.359 1 97.94 272 MET A N 1
ATOM 2055 C CA . MET A 1 272 ? 0.344 -0.941 -9.469 1 97.94 272 MET A CA 1
ATOM 2056 C C . MET A 1 272 ? -0.604 0.216 -9.766 1 97.94 272 MET A C 1
ATOM 2058 O O . MET A 1 272 ? -1.81 0.014 -9.922 1 97.94 272 MET A O 1
ATOM 2062 N N . CYS A 1 273 ? -0.04 1.373 -9.859 1 97.44 273 CYS A N 1
ATOM 2063 C CA . CYS A 1 273 ? -0.824 2.574 -10.125 1 97.44 273 CYS A CA 1
ATOM 2064 C C . CYS A 1 273 ? -1.491 2.506 -11.492 1 97.44 273 CYS A C 1
ATOM 2066 O O . CYS A 1 273 ? -2.676 2.816 -11.625 1 97.44 273 CYS A O 1
ATOM 2068 N N . GLY A 1 274 ? -0.753 2.1 -12.461 1 98.25 274 GLY A N 1
ATOM 2069 C CA . GLY A 1 274 ? -1.297 1.965 -13.805 1 98.25 274 GLY A CA 1
ATOM 2070 C C . GLY A 1 274 ? -2.424 0.954 -13.891 1 98.25 274 GLY A C 1
ATOM 2071 O O . GLY A 1 274 ? -3.443 1.208 -14.539 1 98.25 274 GLY A O 1
ATOM 2072 N N . GLY A 1 275 ? -2.18 -0.183 -13.297 1 98.69 275 GLY A N 1
ATOM 2073 C CA . GLY A 1 275 ? -3.215 -1.205 -13.297 1 98.69 275 GLY A CA 1
ATOM 2074 C C . GLY A 1 275 ? -4.496 -0.756 -12.617 1 98.69 275 GLY A C 1
ATOM 2075 O O . GLY A 1 275 ? -5.59 -0.973 -13.148 1 98.69 275 GLY A O 1
ATOM 2076 N N . ALA A 1 276 ? -4.387 -0.137 -11.484 1 98.31 276 ALA A N 1
ATOM 2077 C CA . ALA A 1 276 ? -5.539 0.355 -10.734 1 98.31 276 ALA A CA 1
ATOM 2078 C C . ALA A 1 276 ? -6.301 1.41 -11.531 1 98.31 276 ALA A C 1
ATOM 2080 O O . ALA A 1 276 ? -7.523 1.336 -11.664 1 98.31 276 ALA A O 1
ATOM 2081 N N . ALA A 1 277 ? -5.586 2.346 -12.086 1 96.94 277 ALA A N 1
ATOM 2082 C CA . ALA A 1 277 ? -6.215 3.436 -12.828 1 96.94 277 ALA A CA 1
ATOM 2083 C C . ALA A 1 277 ? -6.914 2.912 -14.086 1 96.94 277 ALA A C 1
ATOM 2085 O O . ALA A 1 277 ? -8.062 3.266 -14.352 1 96.94 277 ALA A O 1
ATOM 2086 N N . ALA A 1 278 ? -6.227 2.074 -14.797 1 98.06 278 ALA A N 1
ATOM 2087 C CA . ALA A 1 278 ? -6.793 1.551 -16.031 1 98.06 278 ALA A CA 1
ATOM 2088 C C . ALA A 1 278 ? -8.062 0.745 -15.766 1 98.06 278 ALA A C 1
ATOM 2090 O O . ALA A 1 278 ? -9.078 0.924 -16.438 1 98.06 278 ALA A O 1
ATOM 2091 N N . ALA A 1 279 ? -8.008 -0.119 -14.805 1 97.69 279 ALA A N 1
ATOM 2092 C CA . ALA A 1 279 ? -9.188 -0.907 -14.461 1 97.69 279 ALA A CA 1
ATOM 2093 C C . ALA A 1 279 ? -10.32 -0.012 -13.961 1 97.69 279 ALA A C 1
ATOM 2095 O O . ALA A 1 279 ? -11.477 -0.183 -14.359 1 97.69 279 ALA A O 1
ATOM 2096 N N . ALA A 1 280 ? -10.008 0.946 -13.117 1 96.12 280 ALA A N 1
ATOM 2097 C CA . ALA A 1 280 ? -11.016 1.856 -12.586 1 96.12 280 ALA A CA 1
ATOM 2098 C C . ALA A 1 280 ? -11.727 2.604 -13.703 1 96.12 280 ALA A C 1
ATOM 2100 O O . ALA A 1 280 ? -12.961 2.592 -13.781 1 96.12 280 ALA A O 1
ATOM 2101 N N . PHE A 1 281 ? -11.008 3.137 -14.633 1 94.94 281 PHE A N 1
ATOM 2102 C CA . PHE A 1 281 ? -11.594 3.986 -15.664 1 94.94 281 PHE A CA 1
ATOM 2103 C C . PHE A 1 281 ? -12.375 3.152 -16.672 1 94.94 281 PHE A C 1
ATOM 2105 O O . PHE A 1 281 ? -13.438 3.572 -17.141 1 94.94 281 PHE A O 1
ATOM 2112 N N . THR A 1 282 ? -11.984 1.95 -16.922 1 94.88 282 THR A N 1
ATOM 2113 C CA . THR A 1 282 ? -12.625 1.164 -17.969 1 94.88 282 THR A CA 1
ATOM 2114 C C . THR A 1 282 ? -13.828 0.407 -17.422 1 94.88 282 THR A C 1
ATOM 2116 O O . THR A 1 282 ? -14.641 -0.126 -18.172 1 94.88 282 THR A O 1
ATOM 2119 N N . THR A 1 283 ? -13.961 0.381 -16.156 1 93.94 283 THR A N 1
ATOM 2120 C CA . THR A 1 283 ? -15.109 -0.283 -15.547 1 93.94 283 THR A CA 1
ATOM 2121 C C . THR A 1 283 ? -16.016 0.731 -14.867 1 93.94 283 THR A C 1
ATOM 2123 O O . THR A 1 283 ? -16.828 0.372 -14 1 93.94 283 THR A O 1
ATOM 2126 N N . ARG A 1 284 ? -15.906 2.01 -15.266 1 92.69 284 ARG A N 1
ATOM 2127 C CA . ARG A 1 284 ? -16.703 3.096 -14.703 1 92.69 284 ARG A CA 1
ATOM 2128 C C . ARG A 1 284 ? -16.578 3.145 -13.188 1 92.69 284 ARG A C 1
ATOM 2130 O O . ARG A 1 284 ? -17.594 3.197 -12.477 1 92.69 284 ARG A O 1
ATOM 2137 N N . PHE A 1 285 ? -15.359 2.85 -12.688 1 94.19 285 PHE A N 1
ATOM 2138 C CA . PHE A 1 285 ? -14.93 3.029 -11.305 1 94.19 285 PHE A CA 1
ATOM 2139 C C . PHE A 1 285 ? -15.578 1.989 -10.398 1 94.19 285 PHE A C 1
ATOM 2141 O O . PHE A 1 285 ? -15.992 2.301 -9.281 1 94.19 285 PHE A O 1
ATOM 2148 N N . ASP A 1 286 ? -15.727 0.776 -10.898 1 94.19 286 ASP A N 1
ATOM 2149 C CA . ASP A 1 286 ? -16.094 -0.339 -10.031 1 94.19 286 ASP A CA 1
ATOM 2150 C C . ASP A 1 286 ? -14.977 -0.637 -9.031 1 94.19 286 ASP A C 1
ATOM 2152 O O . ASP A 1 286 ? -13.828 -0.887 -9.422 1 94.19 286 ASP A O 1
ATOM 2156 N N . PRO A 1 287 ? -15.305 -0.652 -7.758 1 93.94 287 PRO A N 1
ATOM 2157 C CA . PRO A 1 287 ? -14.242 -0.73 -6.754 1 93.94 287 PRO A CA 1
ATOM 2158 C C . PRO A 1 287 ? -13.5 -2.064 -6.785 1 93.94 287 PRO A C 1
ATOM 2160 O O . PRO A 1 287 ? -12.281 -2.104 -6.594 1 93.94 287 PRO A O 1
ATOM 2163 N N . LEU A 1 288 ? -14.188 -3.084 -6.98 1 94.19 288 LEU A N 1
ATOM 2164 C CA . LEU A 1 288 ? -13.531 -4.387 -6.961 1 94.19 288 LEU A CA 1
ATOM 2165 C C . LEU A 1 288 ? -12.641 -4.566 -8.188 1 94.19 288 LEU A C 1
ATOM 2167 O O . LEU A 1 288 ? -11.547 -5.125 -8.086 1 94.19 288 LEU A O 1
ATOM 2171 N N . TRP A 1 289 ? -13.086 -4.117 -9.32 1 95.38 289 TRP A N 1
ATOM 2172 C CA . TRP A 1 289 ? -12.242 -4.188 -10.516 1 95.38 289 TRP A CA 1
ATOM 2173 C C . TRP A 1 289 ? -11.031 -3.27 -10.383 1 95.38 289 TRP A C 1
ATOM 2175 O O . TRP A 1 289 ? -9.938 -3.604 -10.844 1 95.38 289 TRP A O 1
ATOM 2185 N N . ALA A 1 290 ? -11.234 -2.119 -9.781 1 96.56 290 ALA A N 1
ATOM 2186 C CA . ALA A 1 290 ? -10.102 -1.234 -9.539 1 96.56 290 ALA A CA 1
ATOM 2187 C C . ALA A 1 290 ? -9.07 -1.901 -8.625 1 96.56 290 ALA A C 1
ATOM 2189 O O . ALA A 1 290 ? -7.871 -1.857 -8.898 1 96.56 290 ALA A O 1
ATOM 2190 N N . ALA A 1 291 ? -9.57 -2.521 -7.574 1 96.5 291 ALA A N 1
ATOM 2191 C CA . ALA A 1 291 ? -8.695 -3.221 -6.641 1 96.5 291 ALA A CA 1
ATOM 2192 C C . ALA A 1 291 ? -7.98 -4.383 -7.324 1 96.5 291 ALA A C 1
ATOM 2194 O O . ALA A 1 291 ? -6.777 -4.586 -7.129 1 96.5 291 ALA A O 1
ATOM 2195 N N . ASN A 1 292 ? -8.711 -5.094 -8.094 1 97.38 292 ASN A N 1
ATOM 2196 C CA . ASN A 1 292 ? -8.117 -6.203 -8.836 1 97.38 292 ASN A CA 1
ATOM 2197 C C . ASN A 1 292 ? -7.121 -5.707 -9.875 1 97.38 292 ASN A C 1
ATOM 2199 O O . ASN A 1 292 ? -6.129 -6.383 -10.164 1 97.38 292 ASN A O 1
ATOM 2203 N N . GLY A 1 293 ? -7.453 -4.57 -10.461 1 98.31 293 GLY A N 1
ATOM 2204 C CA . GLY A 1 293 ? -6.504 -3.961 -11.375 1 98.31 293 GLY A CA 1
ATOM 2205 C C . GLY A 1 293 ? -5.184 -3.605 -10.719 1 98.31 293 GLY A C 1
ATOM 2206 O O . GLY A 1 293 ? -4.121 -3.764 -11.32 1 98.31 293 GLY A O 1
ATOM 2207 N N . LEU A 1 294 ? -5.281 -3.086 -9.531 1 98.25 294 LEU A N 1
ATOM 2208 C CA . LEU A 1 294 ? -4.102 -2.818 -8.719 1 98.25 294 LEU A CA 1
ATOM 2209 C C . LEU A 1 294 ? -3.242 -4.07 -8.578 1 98.25 294 LEU A C 1
ATOM 2211 O O . LEU A 1 294 ? -2.037 -4.035 -8.828 1 98.25 294 LEU A O 1
ATOM 2215 N N . ILE A 1 295 ? -3.842 -5.172 -8.258 1 98.12 295 ILE A N 1
ATOM 2216 C CA . ILE A 1 295 ? -3.152 -6.445 -8.07 1 98.12 295 ILE A CA 1
ATOM 2217 C C . ILE A 1 295 ? -2.617 -6.945 -9.406 1 98.12 295 ILE A C 1
ATOM 2219 O O . ILE A 1 295 ? -1.483 -7.426 -9.484 1 98.12 295 ILE A O 1
ATOM 2223 N N . ALA A 1 296 ? -3.459 -6.785 -10.422 1 98.81 296 ALA A N 1
ATOM 2224 C CA . ALA A 1 296 ? -3.051 -7.246 -11.742 1 98.81 296 ALA A CA 1
ATOM 2225 C C . ALA A 1 296 ? -1.778 -6.539 -12.203 1 98.81 296 ALA A C 1
ATOM 2227 O O . ALA A 1 296 ? -0.899 -7.164 -12.805 1 98.81 296 ALA A O 1
ATOM 2228 N N . GLY A 1 297 ? -1.707 -5.262 -12.008 1 98.81 297 GLY A N 1
ATOM 2229 C CA . GLY A 1 297 ? -0.486 -4.539 -12.32 1 98.81 297 GLY A CA 1
ATOM 2230 C C . GLY A 1 297 ? 0.73 -5.07 -11.594 1 98.81 297 GLY A C 1
ATOM 2231 O O . GLY A 1 297 ? 1.796 -5.242 -12.188 1 98.81 297 GLY A O 1
ATOM 2232 N N . LEU A 1 298 ? 0.558 -5.328 -10.32 1 98.56 298 LEU A N 1
ATOM 2233 C CA . LEU A 1 298 ? 1.635 -5.855 -9.492 1 98.56 298 LEU A CA 1
ATOM 2234 C C . LEU A 1 298 ? 2.035 -7.254 -9.945 1 98.56 298 LEU A C 1
ATOM 2236 O O . LEU A 1 298 ? 3.221 -7.598 -9.945 1 98.56 298 LEU A O 1
ATOM 2240 N N . VAL A 1 299 ? 1.047 -8.07 -10.328 1 98.62 299 VAL A N 1
ATOM 2241 C CA . VAL A 1 299 ? 1.303 -9.406 -10.852 1 98.62 299 VAL A CA 1
ATOM 2242 C C . VAL A 1 299 ? 2.127 -9.32 -12.133 1 98.62 299 VAL A C 1
ATOM 2244 O O . VAL A 1 299 ? 3.139 -10.008 -12.273 1 98.62 299 VAL A O 1
ATOM 2247 N N . ALA A 1 300 ? 1.788 -8.445 -12.977 1 98.88 300 ALA A N 1
ATOM 2248 C CA . ALA A 1 300 ? 2.389 -8.367 -14.305 1 98.88 300 ALA A CA 1
ATOM 2249 C C . ALA A 1 300 ? 3.83 -7.875 -14.227 1 98.88 300 ALA A C 1
ATOM 2251 O O . ALA A 1 300 ? 4.695 -8.352 -14.961 1 98.88 300 ALA A O 1
ATOM 2252 N N . ILE A 1 301 ? 4.105 -6.996 -13.344 1 98.19 301 ILE A N 1
ATOM 2253 C CA . ILE A 1 301 ? 5.418 -6.355 -13.336 1 98.19 301 ILE A CA 1
ATOM 2254 C C . ILE A 1 301 ? 6.453 -7.312 -12.742 1 98.19 301 ILE A C 1
ATOM 2256 O O . ILE A 1 301 ? 7.656 -7.086 -12.859 1 98.19 301 ILE A O 1
ATOM 2260 N N . CYS A 1 302 ? 6.051 -8.391 -12.117 1 97.62 302 CYS A N 1
ATOM 2261 C CA . CYS A 1 302 ? 6.949 -9.297 -11.406 1 97.62 302 CYS A CA 1
ATOM 2262 C C . CYS A 1 302 ? 8 -9.867 -12.352 1 97.62 302 CYS A C 1
ATOM 2264 O O . CYS A 1 302 ? 9.172 -10 -11.977 1 97.62 302 CYS A O 1
ATOM 2266 N N . ALA A 1 303 ? 7.656 -10.117 -13.57 1 97.62 303 ALA A N 1
ATOM 2267 C CA . ALA A 1 303 ? 8.578 -10.797 -14.477 1 97.62 303 ALA A CA 1
ATOM 2268 C C . ALA A 1 303 ? 9.742 -9.891 -14.859 1 97.62 303 ALA A C 1
ATOM 2270 O O . ALA A 1 303 ? 10.852 -10.367 -15.102 1 97.62 303 ALA A O 1
ATOM 2271 N N . GLY A 1 304 ? 9.461 -8.602 -14.867 1 95.19 304 GLY A N 1
ATOM 2272 C CA . GLY A 1 304 ? 10.484 -7.73 -15.422 1 95.19 304 GLY A CA 1
ATOM 2273 C C . GLY A 1 304 ? 10.789 -6.539 -14.531 1 95.19 304 GLY A C 1
ATOM 2274 O O . GLY A 1 304 ? 11.312 -5.523 -15 1 95.19 304 GLY A O 1
ATOM 2275 N N . CYS A 1 305 ? 10.445 -6.582 -13.266 1 93.06 305 CYS A N 1
ATOM 2276 C CA . CYS A 1 305 ? 10.625 -5.418 -12.398 1 93.06 305 CYS A CA 1
ATOM 2277 C C . CYS A 1 305 ? 12.102 -5.086 -12.234 1 93.06 305 CYS A C 1
ATOM 2279 O O . CYS A 1 305 ? 12.453 -3.988 -11.789 1 93.06 305 CYS A O 1
ATOM 2281 N N . ASP A 1 306 ? 12.969 -5.988 -12.641 1 90.25 306 ASP A N 1
ATOM 2282 C CA . ASP A 1 306 ? 14.398 -5.734 -12.539 1 90.25 306 ASP A CA 1
ATOM 2283 C C . ASP A 1 306 ? 14.953 -5.152 -13.836 1 90.25 306 ASP A C 1
ATOM 2285 O O . ASP A 1 306 ? 16.047 -4.594 -13.859 1 90.25 306 ASP A O 1
ATOM 2289 N N . ILE A 1 307 ? 14.203 -5.176 -14.93 1 90.62 307 ILE A N 1
ATOM 2290 C CA . ILE A 1 307 ? 14.867 -4.844 -16.188 1 90.62 307 ILE A CA 1
ATOM 2291 C C . ILE A 1 307 ? 14.047 -3.795 -16.938 1 90.62 307 ILE A C 1
ATOM 2293 O O . ILE A 1 307 ? 14.516 -3.23 -17.922 1 90.62 307 ILE A O 1
ATOM 2297 N N . MET A 1 308 ? 12.906 -3.504 -16.531 1 92.25 308 MET A N 1
ATOM 2298 C CA . MET A 1 308 ? 12.062 -2.555 -17.25 1 92.25 308 MET A CA 1
ATOM 2299 C C . MET A 1 308 ? 12.305 -1.131 -16.766 1 92.25 308 MET A C 1
ATOM 2301 O O . MET A 1 308 ? 12.602 -0.919 -15.586 1 92.25 308 MET A O 1
ATOM 2305 N N . SER A 1 309 ? 12.086 -0.173 -17.641 1 90.44 309 SER A N 1
ATOM 2306 C CA . SER A 1 309 ? 12.062 1.235 -17.25 1 90.44 309 SER A CA 1
ATOM 2307 C C . SER A 1 309 ? 10.766 1.59 -16.531 1 90.44 309 SER A C 1
ATOM 2309 O O . SER A 1 309 ? 9.781 0.853 -16.609 1 90.44 309 SER A O 1
ATOM 2311 N N . PRO A 1 310 ? 10.758 2.701 -15.812 1 92.25 310 PRO A N 1
ATOM 2312 C CA . PRO A 1 310 ? 9.523 3.137 -15.141 1 92.25 310 PRO A CA 1
ATOM 2313 C C . PRO A 1 310 ? 8.359 3.307 -16.109 1 92.25 310 PRO A C 1
ATOM 2315 O O . PRO A 1 310 ? 7.23 2.916 -15.797 1 92.25 310 PRO A O 1
ATOM 2318 N N . PHE A 1 311 ? 8.641 3.816 -17.25 1 93.88 311 PHE A N 1
ATOM 2319 C CA . PHE A 1 311 ? 7.574 3.994 -18.219 1 93.88 311 PHE A CA 1
ATOM 2320 C C . PHE A 1 311 ? 7.078 2.646 -18.734 1 93.88 311 PHE A C 1
ATOM 2322 O O . PHE A 1 311 ? 5.871 2.441 -18.875 1 93.88 311 PHE A O 1
ATOM 2329 N N . GLY A 1 312 ? 8.031 1.771 -19.062 1 95.12 312 GLY A N 1
ATOM 2330 C CA . GLY A 1 312 ? 7.629 0.426 -19.438 1 95.12 312 GLY A CA 1
ATOM 2331 C C . GLY A 1 312 ? 6.805 -0.271 -18.375 1 95.12 312 GLY A C 1
ATOM 2332 O O . GLY A 1 312 ? 5.852 -0.988 -18.688 1 95.12 312 GLY A O 1
ATOM 2333 N N . ALA A 1 313 ? 7.148 -0.046 -17.141 1 96.31 313 ALA A N 1
ATOM 2334 C CA . ALA A 1 313 ? 6.426 -0.632 -16.016 1 96.31 313 ALA A CA 1
ATOM 2335 C C . ALA A 1 313 ? 5.008 -0.075 -15.93 1 96.31 313 ALA A C 1
ATOM 2337 O O . ALA A 1 313 ? 4.059 -0.82 -15.68 1 96.31 313 ALA A O 1
ATOM 2338 N N . LEU A 1 314 ? 4.871 1.237 -16.094 1 97 314 LEU A N 1
ATOM 2339 C CA . LEU A 1 314 ? 3.551 1.856 -16.094 1 97 314 LEU A CA 1
ATOM 2340 C C . LEU A 1 314 ? 2.66 1.244 -17.172 1 97 314 LEU A C 1
ATOM 2342 O O . LEU A 1 314 ? 1.515 0.877 -16.906 1 97 314 LEU A O 1
ATOM 2346 N N . LEU A 1 315 ? 3.152 1.086 -18.344 1 98 315 LEU A N 1
ATOM 2347 C CA . LEU A 1 315 ? 2.385 0.519 -19.453 1 98 315 LEU A CA 1
ATOM 2348 C C . LEU A 1 315 ? 2.023 -0.936 -19.172 1 98 315 LEU A C 1
ATOM 2350 O O . LEU A 1 315 ? 0.926 -1.384 -19.516 1 98 315 LEU A O 1
ATOM 2354 N N . THR A 1 316 ? 3.016 -1.633 -18.641 1 98.44 316 THR A N 1
ATOM 2355 C CA . THR A 1 316 ? 2.75 -3.016 -18.266 1 98.44 316 THR A CA 1
ATOM 2356 C C . THR A 1 316 ? 1.56 -3.096 -17.312 1 98.44 316 THR A C 1
ATOM 2358 O O . THR A 1 316 ? 0.669 -3.928 -17.484 1 98.44 316 THR A O 1
ATOM 2361 N N . GLY A 1 317 ? 1.544 -2.195 -16.312 1 98.75 317 GLY A N 1
ATOM 2362 C CA . GLY A 1 317 ? 0.434 -2.152 -15.375 1 98.75 317 GLY A CA 1
ATOM 2363 C C . GLY A 1 317 ? -0.881 -1.765 -16.016 1 98.75 317 GLY A C 1
ATOM 2364 O O . GLY A 1 317 ? -1.92 -2.365 -15.742 1 98.75 317 GLY A O 1
ATOM 2365 N N . ILE A 1 318 ? -0.842 -0.811 -16.875 1 98.69 318 ILE A N 1
ATOM 2366 C CA . ILE A 1 318 ? -2.045 -0.333 -17.547 1 98.69 318 ILE A CA 1
ATOM 2367 C C . ILE A 1 318 ? -2.676 -1.473 -18.344 1 98.69 318 ILE A C 1
ATOM 2369 O O . ILE A 1 318 ? -3.875 -1.733 -18.219 1 98.69 318 ILE A O 1
ATOM 2373 N N . VAL A 1 319 ? -1.907 -2.201 -19.094 1 98.81 319 VAL A N 1
ATOM 2374 C CA . VAL A 1 319 ? -2.426 -3.277 -19.922 1 98.81 319 VAL A CA 1
ATOM 2375 C C . VAL A 1 319 ? -2.953 -4.41 -19.047 1 98.81 319 VAL A C 1
ATOM 2377 O O . VAL A 1 319 ? -3.982 -5.016 -19.344 1 98.81 319 VAL A O 1
ATOM 2380 N N . ALA A 1 320 ? -2.221 -4.676 -17.969 1 98.81 320 ALA A N 1
ATOM 2381 C CA . ALA A 1 320 ? -2.705 -5.691 -17.047 1 98.81 320 ALA A CA 1
ATOM 2382 C C . ALA A 1 320 ? -4.094 -5.34 -16.531 1 98.81 320 ALA A C 1
ATOM 2384 O O . ALA A 1 320 ? -4.977 -6.199 -16.469 1 98.81 320 ALA A O 1
ATOM 2385 N N . GLY A 1 321 ? -4.305 -4.055 -16.156 1 98.62 321 GLY A N 1
ATOM 2386 C CA . GLY A 1 321 ? -5.605 -3.607 -15.688 1 98.62 321 GLY A CA 1
ATOM 2387 C C . GLY A 1 321 ? -6.691 -3.719 -16.75 1 98.62 321 GLY A C 1
ATOM 2388 O O . GLY A 1 321 ? -7.855 -3.951 -16.422 1 98.62 321 GLY A O 1
ATOM 2389 N N . LEU A 1 322 ? -6.32 -3.629 -17.969 1 98.5 322 LEU A N 1
ATOM 2390 C CA . LEU A 1 322 ? -7.266 -3.66 -19.078 1 98.5 322 LEU A CA 1
ATOM 2391 C C . LEU A 1 322 ? -7.672 -5.094 -19.406 1 98.5 322 LEU A C 1
ATOM 2393 O O . LEU A 1 322 ? -8.781 -5.336 -19.875 1 98.5 322 LEU A O 1
ATOM 2397 N N . ILE A 1 323 ? -6.887 -6.105 -19.094 1 98 323 ILE A N 1
ATOM 2398 C CA . ILE A 1 323 ? -7.109 -7.453 -19.609 1 98 323 ILE A CA 1
ATOM 2399 C C . ILE A 1 323 ? -7.996 -8.234 -18.641 1 98 323 ILE A C 1
ATOM 2401 O O . ILE A 1 323 ? -8.664 -9.195 -19.047 1 98 323 ILE A O 1
ATOM 2405 N N . ILE A 1 324 ? -8.094 -7.828 -17.391 1 97.56 324 ILE A N 1
ATOM 2406 C CA . ILE A 1 324 ? -8.656 -8.742 -16.391 1 97.56 324 ILE A CA 1
ATOM 2407 C C . ILE A 1 324 ? -10.172 -8.828 -16.578 1 97.56 324 ILE A C 1
ATOM 2409 O O . ILE A 1 324 ? -10.766 -9.898 -16.438 1 97.56 324 ILE A O 1
ATOM 2413 N N . LYS A 1 325 ? -10.844 -7.777 -16.984 1 97.06 325 LYS A N 1
ATOM 2414 C CA . LYS A 1 325 ? -12.289 -7.855 -17.172 1 97.06 325 LYS A CA 1
ATOM 2415 C C . LYS A 1 325 ? -12.641 -8.688 -18.406 1 97.06 325 LYS A C 1
ATOM 2417 O O . LYS A 1 325 ? -13.477 -9.594 -18.328 1 97.06 325 LYS A O 1
ATOM 2422 N N . PRO A 1 326 ? -12 -8.445 -19.562 1 98 326 PRO A N 1
ATOM 2423 C CA . PRO A 1 326 ? -12.242 -9.328 -20.703 1 98 326 PRO A CA 1
ATOM 2424 C C . PRO A 1 326 ? -11.898 -10.789 -20.406 1 98 326 PRO A C 1
ATOM 2426 O O . PRO A 1 326 ? -12.586 -11.695 -20.875 1 98 326 PRO A O 1
ATOM 2429 N N . ALA A 1 327 ? -10.859 -11.047 -19.688 1 98.31 327 ALA A N 1
ATOM 2430 C CA . ALA A 1 327 ? -10.508 -12.414 -19.312 1 98.31 327 ALA A CA 1
ATOM 2431 C C . ALA A 1 327 ? -11.594 -13.039 -18.438 1 98.31 327 ALA A C 1
ATOM 2433 O O . ALA A 1 327 ? -11.922 -14.219 -18.609 1 98.31 327 ALA A O 1
ATOM 2434 N N . PHE A 1 328 ? -12.102 -12.266 -17.547 1 97.81 328 PHE A N 1
ATOM 2435 C CA . PHE A 1 328 ? -13.18 -12.75 -16.688 1 97.81 328 PHE A CA 1
ATOM 2436 C C . PHE A 1 328 ? -14.414 -13.094 -17.531 1 97.81 328 PHE A C 1
ATOM 2438 O O . PHE A 1 328 ? -15.055 -14.117 -17.297 1 97.81 328 PHE A O 1
ATOM 2445 N N . ARG A 1 329 ? -14.703 -12.289 -18.484 1 97.38 329 ARG A N 1
ATOM 2446 C CA . ARG A 1 329 ? -15.836 -12.531 -19.391 1 97.38 329 ARG A CA 1
ATOM 2447 C C . ARG A 1 329 ? -15.617 -13.797 -20.203 1 97.38 329 ARG A C 1
ATOM 2449 O O . ARG A 1 329 ? -16.578 -14.516 -20.5 1 97.38 329 ARG A O 1
ATOM 2456 N N . LEU A 1 330 ? -14.422 -14.008 -20.562 1 97.81 330 LEU A N 1
ATOM 2457 C CA . LEU A 1 330 ? -14.102 -15.234 -21.281 1 97.81 330 LEU A CA 1
ATOM 2458 C C . LEU A 1 330 ? -14.406 -16.453 -20.422 1 97.81 330 LEU A C 1
ATOM 2460 O O . LEU A 1 330 ? -14.969 -17.438 -20.906 1 97.81 330 LEU A O 1
ATOM 2464 N N . LEU A 1 331 ? -14.039 -16.406 -19.172 1 97.94 331 LEU A N 1
ATOM 2465 C CA . LEU A 1 331 ? -14.352 -17.516 -18.266 1 97.94 331 LEU A CA 1
ATOM 2466 C C . LEU A 1 331 ? -15.859 -17.703 -18.141 1 97.94 331 LEU A C 1
ATOM 2468 O O . LEU A 1 331 ? -16.359 -18.828 -18.125 1 97.94 331 LEU A O 1
ATOM 2472 N N . GLU A 1 332 ? -16.531 -16.578 -18.062 1 97.31 332 GLU A N 1
ATOM 2473 C CA . GLU A 1 332 ? -17.984 -16.656 -17.969 1 97.31 332 GLU A CA 1
ATOM 2474 C C . GLU A 1 332 ? -18.594 -17.297 -19.203 1 97.31 332 GLU A C 1
ATOM 2476 O O . GLU A 1 332 ? -19.547 -18.094 -19.109 1 97.31 332 GLU A O 1
ATOM 2481 N N . LYS A 1 333 ? -18.094 -16.953 -20.312 1 97.25 333 LYS A N 1
ATOM 2482 C CA . LYS A 1 333 ? -18.562 -17.547 -21.562 1 97.25 333 LYS A CA 1
ATOM 2483 C C . LYS A 1 333 ? -18.344 -19.047 -21.578 1 97.25 333 LYS A C 1
ATOM 2485 O O . LYS A 1 333 ? -19.125 -19.797 -22.172 1 97.25 333 LYS A O 1
ATOM 2490 N N . LEU A 1 334 ? -17.297 -19.484 -20.891 1 96.94 334 LEU A N 1
ATOM 2491 C CA . LEU A 1 334 ? -16.969 -20.906 -20.812 1 96.94 334 LEU A CA 1
ATOM 2492 C C . LEU A 1 334 ? -17.656 -21.547 -19.609 1 96.94 334 LEU A C 1
ATOM 2494 O O . LEU A 1 334 ? -17.406 -22.719 -19.297 1 96.94 334 LEU A O 1
ATOM 2498 N N . GLU A 1 335 ? -18.422 -20.766 -18.875 1 97.5 335 GLU A N 1
ATOM 2499 C CA . GLU A 1 335 ? -19.156 -21.172 -17.688 1 97.5 335 GLU A CA 1
ATOM 2500 C C . GLU A 1 335 ? -18.219 -21.688 -16.609 1 97.5 335 GLU A C 1
ATOM 2502 O O . GLU A 1 335 ? -18.516 -22.688 -15.945 1 97.5 335 GLU A O 1
ATOM 2507 N N . ILE A 1 336 ? -17.094 -21.062 -16.531 1 98.06 336 ILE A N 1
ATOM 2508 C CA . ILE A 1 336 ? -16.141 -21.297 -15.453 1 98.06 336 ILE A CA 1
ATOM 2509 C C . ILE A 1 336 ? -16.344 -20.266 -14.352 1 98.06 336 ILE A C 1
ATOM 2511 O O . ILE A 1 336 ? -16.219 -19.062 -14.586 1 98.06 336 ILE A O 1
ATOM 2515 N N . ASP A 1 337 ? -16.719 -20.734 -13.148 1 98.06 337 ASP A N 1
ATOM 2516 C CA . ASP A 1 337 ? -17.031 -19.859 -12.016 1 98.06 337 ASP A CA 1
ATOM 2517 C C . ASP A 1 337 ? -15.805 -19.672 -11.125 1 98.06 337 ASP A C 1
ATOM 2519 O O . ASP A 1 337 ? -15.594 -20.438 -10.18 1 98.06 337 ASP A O 1
ATOM 2523 N N . ASP A 1 338 ? -15.07 -18.688 -11.414 1 98 338 ASP A N 1
ATOM 2524 C CA . ASP A 1 338 ? -13.945 -18.219 -10.602 1 98 338 ASP A CA 1
ATOM 2525 C C . ASP A 1 338 ? -14.391 -17.141 -9.625 1 98 338 ASP A C 1
ATOM 2527 O O . ASP A 1 338 ? -14.5 -15.969 -9.992 1 98 338 ASP A O 1
ATOM 2531 N N . VAL A 1 339 ? -14.547 -17.5 -8.383 1 96.88 339 VAL A N 1
ATOM 2532 C CA . VAL A 1 339 ? -15.258 -16.688 -7.395 1 96.88 339 VAL A CA 1
ATOM 2533 C C . VAL A 1 339 ? -14.555 -15.352 -7.215 1 96.88 339 VAL A C 1
ATOM 2535 O O . VAL A 1 339 ? -15.203 -14.312 -7.066 1 96.88 339 VAL A O 1
ATOM 2538 N N . VAL A 1 340 ? -13.203 -15.328 -7.254 1 96.38 340 VAL A N 1
ATOM 2539 C CA . VAL A 1 340 ? -12.484 -14.117 -6.883 1 96.38 340 VAL A CA 1
ATOM 2540 C C . VAL A 1 340 ? -11.695 -13.602 -8.086 1 96.38 340 VAL A C 1
ATOM 2542 O O . VAL A 1 340 ? -10.766 -12.797 -7.926 1 96.38 340 VAL A O 1
ATOM 2545 N N . ALA A 1 341 ? -11.938 -14.102 -9.273 1 97.69 341 ALA A N 1
ATOM 2546 C CA . ALA A 1 341 ? -11.242 -13.719 -10.5 1 97.69 341 ALA A CA 1
ATOM 2547 C C . ALA A 1 341 ? -9.75 -14.008 -10.398 1 97.69 341 ALA A C 1
ATOM 2549 O O . ALA A 1 341 ? -8.922 -13.188 -10.805 1 97.69 341 ALA A O 1
ATOM 2550 N N . ALA A 1 342 ? -9.445 -15.156 -9.906 1 98.25 342 ALA A N 1
ATOM 2551 C CA . ALA A 1 342 ? -8.055 -15.562 -9.711 1 98.25 342 ALA A CA 1
ATOM 2552 C C . ALA A 1 342 ? -7.344 -15.734 -11.055 1 98.25 342 ALA A C 1
ATOM 2554 O O . ALA A 1 342 ? -6.238 -15.227 -11.242 1 98.25 342 ALA A O 1
ATOM 2555 N N . CYS A 1 343 ? -7.969 -16.422 -11.938 1 98.69 343 CYS A N 1
ATOM 2556 C CA . CYS A 1 343 ? -7.312 -16.688 -13.219 1 98.69 343 CYS A CA 1
ATOM 2557 C C . CYS A 1 343 ? -7.133 -15.414 -14.016 1 98.69 343 CYS A C 1
ATOM 2559 O O . CYS A 1 343 ? -6.051 -15.148 -14.547 1 98.69 343 CYS A O 1
ATOM 2561 N N . PRO A 1 344 ? -8.125 -14.555 -14.172 1 98.75 344 PRO A N 1
ATOM 2562 C CA . PRO A 1 344 ? -7.918 -13.289 -14.875 1 98.75 344 PRO A CA 1
ATOM 2563 C C . PRO A 1 344 ? -6.789 -12.461 -14.273 1 98.75 344 PRO A C 1
ATOM 2565 O O . PRO A 1 344 ? -5.926 -11.961 -15 1 98.75 344 PRO A O 1
ATOM 2568 N N . VAL A 1 345 ? -6.754 -12.352 -12.969 1 98.69 345 VAL A N 1
ATOM 2569 C CA . VAL A 1 345 ? -5.848 -11.43 -12.281 1 98.69 345 VAL A CA 1
ATOM 2570 C C . VAL A 1 345 ? -4.449 -12.039 -12.219 1 98.69 345 VAL A C 1
ATOM 2572 O O . VAL A 1 345 ? -3.455 -11.344 -12.445 1 98.69 345 VAL A O 1
ATOM 2575 N N . HIS A 1 346 ? -4.367 -13.305 -11.898 1 98.81 346 HIS A N 1
ATOM 2576 C CA . HIS A 1 346 ? -3.057 -13.914 -11.711 1 98.81 346 HIS A CA 1
ATOM 2577 C C . HIS A 1 346 ? -2.604 -14.648 -12.969 1 98.81 346 HIS A C 1
ATOM 2579 O O . HIS A 1 346 ? -1.424 -14.617 -13.32 1 98.81 346 HIS A O 1
ATOM 2585 N N . GLY A 1 347 ? -3.525 -15.359 -13.617 1 98.81 347 GLY A N 1
ATOM 2586 C CA . GLY A 1 347 ? -3.172 -16.109 -14.812 1 98.81 347 GLY A CA 1
ATOM 2587 C C . GLY A 1 347 ? -2.896 -15.211 -16.016 1 98.81 347 GLY A C 1
ATOM 2588 O O . GLY A 1 347 ? -1.747 -15.078 -16.438 1 98.81 347 GLY A O 1
ATOM 2589 N N . PHE A 1 348 ? -3.932 -14.523 -16.469 1 98.88 348 PHE A N 1
ATOM 2590 C CA . PHE A 1 348 ? -3.836 -13.727 -17.672 1 98.88 348 PHE A CA 1
ATOM 2591 C C . PHE A 1 348 ? -2.885 -12.555 -17.484 1 98.88 348 PHE A C 1
ATOM 2593 O O . PHE A 1 348 ? -2.049 -12.273 -18.344 1 98.88 348 PHE A O 1
ATOM 2600 N N . ALA A 1 349 ? -2.971 -11.875 -16.391 1 98.88 349 ALA A N 1
ATOM 2601 C CA . ALA A 1 349 ? -2.045 -10.781 -16.109 1 98.88 349 ALA A CA 1
ATOM 2602 C C . ALA A 1 349 ? -0.616 -11.297 -15.961 1 98.88 349 ALA A C 1
ATOM 2604 O O . ALA A 1 349 ? 0.339 -10.625 -16.359 1 98.88 349 ALA A O 1
ATOM 2605 N N . GLY A 1 350 ? -0.49 -12.461 -15.336 1 98.81 350 GLY A N 1
ATOM 2606 C CA . GLY A 1 350 ? 0.827 -13.062 -15.219 1 98.81 350 GLY A CA 1
ATOM 2607 C C . GLY A 1 350 ? 1.465 -13.367 -16.562 1 98.81 350 GLY A C 1
ATOM 2608 O O . GLY A 1 350 ? 2.643 -13.078 -16.781 1 98.81 350 GLY A O 1
ATOM 2609 N N . VAL A 1 351 ? 0.704 -13.914 -17.422 1 98.81 351 VAL A N 1
ATOM 2610 C CA . VAL A 1 351 ? 1.184 -14.227 -18.766 1 98.81 351 VAL A CA 1
ATOM 2611 C C . VAL A 1 351 ? 1.554 -12.93 -19.5 1 98.81 351 VAL A C 1
ATOM 2613 O O . VAL A 1 351 ? 2.607 -12.852 -20.125 1 98.81 351 VAL A O 1
ATOM 2616 N N . TRP A 1 352 ? 0.711 -11.961 -19.391 1 98.81 352 TRP A N 1
ATOM 2617 C CA . TRP A 1 352 ? 1.046 -10.656 -19.953 1 98.81 352 TRP A CA 1
ATOM 2618 C C . TRP A 1 352 ? 2.361 -10.141 -19.391 1 98.81 352 TRP A C 1
ATOM 2620 O O . TRP A 1 352 ? 3.191 -9.594 -20.125 1 98.81 352 TRP A O 1
ATOM 2630 N N . GLY A 1 353 ? 2.533 -10.281 -18.109 1 98.81 353 GLY A N 1
ATOM 2631 C CA . GLY A 1 353 ? 3.764 -9.836 -17.469 1 98.81 353 GLY A CA 1
ATOM 2632 C C . GLY A 1 353 ? 5.008 -10.445 -18.094 1 98.81 353 GLY A C 1
ATOM 2633 O O . GLY A 1 353 ? 5.996 -9.742 -18.328 1 98.81 353 GLY A O 1
ATOM 2634 N N . ALA A 1 354 ? 4.934 -11.727 -18.375 1 98.69 354 ALA A N 1
ATOM 2635 C CA . ALA A 1 354 ? 6.062 -12.406 -19.016 1 98.69 354 ALA A CA 1
ATOM 2636 C C . ALA A 1 354 ? 6.34 -11.836 -20.406 1 98.69 354 ALA A C 1
ATOM 2638 O O . ALA A 1 354 ? 7.496 -11.578 -20.75 1 98.69 354 ALA A O 1
ATOM 2639 N N . ILE A 1 355 ? 5.32 -11.633 -21.141 1 98.75 355 ILE A N 1
ATOM 2640 C CA . ILE A 1 355 ? 5.461 -11.094 -22.484 1 98.75 355 ILE A CA 1
ATOM 2641 C C . ILE A 1 355 ? 5.969 -9.656 -22.422 1 98.75 355 ILE A C 1
ATOM 2643 O O . ILE A 1 355 ? 6.879 -9.273 -23.156 1 98.75 355 ILE A O 1
ATOM 2647 N N . ALA A 1 356 ? 5.426 -8.898 -21.5 1 98.69 356 ALA A N 1
ATOM 2648 C CA . ALA A 1 356 ? 5.824 -7.504 -21.328 1 98.69 356 ALA A CA 1
ATOM 2649 C C . ALA A 1 356 ? 7.301 -7.398 -20.953 1 98.69 356 ALA A C 1
ATOM 2651 O O . ALA A 1 356 ? 7.984 -6.461 -21.359 1 98.69 356 ALA A O 1
ATOM 2652 N N . ALA A 1 357 ? 7.766 -8.32 -20.156 1 97.56 357 ALA A N 1
ATOM 2653 C CA . ALA A 1 357 ? 9.188 -8.328 -19.812 1 97.56 357 ALA A CA 1
ATOM 2654 C C . ALA A 1 357 ? 10.055 -8.453 -21.062 1 97.56 357 ALA A C 1
ATOM 2656 O O . ALA A 1 357 ? 11.117 -7.836 -21.141 1 97.56 357 ALA A O 1
ATOM 2657 N N . GLY A 1 358 ? 9.594 -9.258 -22.016 1 97.75 358 GLY A N 1
ATOM 2658 C CA . GLY A 1 358 ? 10.32 -9.406 -23.281 1 97.75 358 GLY A CA 1
ATOM 2659 C C . GLY A 1 358 ? 10.266 -8.156 -24.141 1 97.75 358 GLY A C 1
ATOM 2660 O O . GLY A 1 358 ? 11.219 -7.867 -24.875 1 97.75 358 GLY A O 1
ATOM 2661 N N . ILE A 1 359 ? 9.211 -7.41 -24.016 1 97.69 359 ILE A N 1
ATOM 2662 C CA . ILE A 1 359 ? 9.016 -6.215 -24.844 1 97.69 359 ILE A CA 1
ATOM 2663 C C . ILE A 1 359 ? 9.742 -5.035 -24.188 1 97.69 359 ILE A C 1
ATOM 2665 O O . ILE A 1 359 ? 10.672 -4.477 -24.781 1 97.69 359 ILE A O 1
ATOM 2669 N N . PHE A 1 360 ? 9.453 -4.738 -22.969 1 95.75 360 PHE A N 1
ATOM 2670 C CA . PHE A 1 360 ? 9.922 -3.51 -22.328 1 95.75 360 PHE A CA 1
ATOM 2671 C C . PHE A 1 360 ? 11.242 -3.744 -21.609 1 95.75 360 PHE A C 1
ATOM 2673 O O . PHE A 1 360 ? 11.875 -2.797 -21.141 1 95.75 360 PHE A O 1
ATOM 2680 N N . GLY A 1 361 ? 11.609 -4.996 -21.484 1 93.31 361 GLY A N 1
ATOM 2681 C CA . GLY A 1 361 ? 12.938 -5.289 -20.984 1 93.31 361 GLY A CA 1
ATOM 2682 C C . GLY A 1 361 ? 14.023 -5.145 -22.031 1 93.31 361 GLY A C 1
ATOM 2683 O O . GLY A 1 361 ? 15.211 -5.094 -21.703 1 93.31 361 GLY A O 1
ATOM 2684 N N . ALA A 1 362 ? 13.625 -5.031 -23.266 1 92.62 362 ALA A N 1
ATOM 2685 C CA . ALA A 1 362 ? 14.57 -4.879 -24.359 1 92.62 362 ALA A CA 1
ATOM 2686 C C . ALA A 1 362 ? 15.258 -3.52 -24.312 1 92.62 362 ALA A C 1
ATOM 2688 O O . ALA A 1 362 ? 14.625 -2.508 -24 1 92.62 362 ALA A O 1
ATOM 2689 N N . GLU A 1 363 ? 16.484 -3.475 -24.672 1 88.81 363 GLU A N 1
ATOM 2690 C CA . GLU A 1 363 ? 17.25 -2.238 -24.656 1 88.81 363 GLU A CA 1
ATOM 2691 C C . GLU A 1 363 ? 16.672 -1.201 -25.609 1 88.81 363 GLU A C 1
ATOM 2693 O O . GLU A 1 363 ? 16.688 -0.003 -25.312 1 88.81 363 GLU A O 1
ATOM 2698 N N . ALA A 1 364 ? 16.141 -1.646 -26.703 1 87 364 ALA A N 1
ATOM 2699 C CA . ALA A 1 364 ? 15.594 -0.763 -27.719 1 87 364 ALA A CA 1
ATOM 2700 C C . ALA A 1 364 ? 14.43 0.061 -27.172 1 87 364 ALA A C 1
ATOM 2702 O O . ALA A 1 364 ? 14.148 1.153 -27.672 1 87 364 ALA A O 1
ATOM 2703 N N . LEU A 1 365 ? 13.852 -0.444 -26.094 1 89.19 365 LEU A N 1
ATOM 2704 C CA . LEU A 1 365 ? 12.695 0.246 -25.531 1 89.19 365 LEU A CA 1
ATOM 2705 C C . LEU A 1 365 ? 13 0.743 -24.109 1 89.19 365 LEU A C 1
ATOM 2707 O O . LEU A 1 365 ? 12.086 0.907 -23.297 1 89.19 365 LEU A O 1
ATOM 2711 N N . GLY A 1 366 ? 14.297 0.823 -23.875 1 85.25 366 GLY A N 1
ATOM 2712 C CA . GLY A 1 366 ? 14.727 1.444 -22.641 1 85.25 366 GLY A CA 1
ATOM 2713 C C . GLY A 1 366 ? 14.992 0.443 -21.531 1 85.25 366 GLY A C 1
ATOM 2714 O O . GLY A 1 366 ? 15.367 0.823 -20.422 1 85.25 366 GLY A O 1
ATOM 2715 N N . GLY A 1 367 ? 14.773 -0.816 -21.797 1 89.81 367 GLY A N 1
ATOM 2716 C CA . GLY A 1 367 ? 15.031 -1.85 -20.797 1 89.81 367 GLY A CA 1
ATOM 2717 C C . GLY A 1 367 ? 16.5 -2.18 -20.641 1 89.81 367 GLY A C 1
ATOM 2718 O O . GLY A 1 367 ? 17.344 -1.639 -21.359 1 89.81 367 GLY A O 1
ATOM 2719 N N . ALA A 1 368 ? 16.781 -3.01 -19.688 1 87.19 368 ALA A N 1
ATOM 2720 C CA . ALA A 1 368 ? 18.156 -3.357 -19.328 1 87.19 368 ALA A CA 1
ATOM 2721 C C . ALA A 1 368 ? 18.719 -4.375 -20.312 1 87.19 368 ALA A C 1
ATOM 2723 O O . ALA A 1 368 ? 19.938 -4.582 -20.359 1 87.19 368 ALA A O 1
ATOM 2724 N N . GLY A 1 369 ? 17.922 -5.043 -21.078 1 90 369 GLY A N 1
ATOM 2725 C CA . GLY A 1 369 ? 18.391 -6.098 -21.969 1 90 369 GLY A CA 1
ATOM 2726 C C . GLY A 1 369 ? 18.5 -7.445 -21.281 1 90 369 GLY A C 1
ATOM 2727 O O . GLY A 1 369 ? 17.875 -7.688 -20.25 1 90 369 GLY A O 1
ATOM 2728 N N . GLY A 1 370 ? 19.094 -8.477 -21.984 1 89.94 370 GLY A N 1
ATOM 2729 C CA . GLY A 1 370 ? 19.281 -9.812 -21.438 1 89.94 370 GLY A CA 1
ATOM 2730 C C . GLY A 1 370 ? 18.016 -10.633 -21.422 1 89.94 370 GLY A C 1
ATOM 2731 O O . GLY A 1 370 ? 17.859 -11.531 -20.594 1 89.94 370 GLY A O 1
ATOM 2732 N N . VAL A 1 371 ? 17.156 -10.25 -22.203 1 95.38 371 VAL A N 1
ATOM 2733 C CA . VAL A 1 371 ? 15.875 -10.953 -22.266 1 95.38 371 VAL A CA 1
ATOM 2734 C C . VAL A 1 371 ? 15.492 -11.203 -23.719 1 95.38 371 VAL A C 1
ATOM 2736 O O . VAL A 1 371 ? 15.914 -10.469 -24.609 1 95.38 371 VAL A O 1
ATOM 2739 N N . SER A 1 372 ? 14.82 -12.305 -24.031 1 97.75 372 SER A N 1
ATOM 2740 C CA . SER A 1 372 ? 14.344 -12.68 -25.359 1 97.75 372 SER A CA 1
ATOM 2741 C C . SER A 1 372 ? 12.82 -12.75 -25.391 1 97.75 372 SER A C 1
ATOM 2743 O O . SER A 1 372 ? 12.219 -13.531 -24.656 1 97.75 372 SER A O 1
ATOM 2745 N N . LEU A 1 373 ? 12.227 -11.938 -26.25 1 98.25 373 LEU A N 1
ATOM 2746 C CA . LEU A 1 373 ? 10.773 -11.953 -26.391 1 98.25 373 LEU A CA 1
ATOM 2747 C C . LEU A 1 373 ? 10.273 -13.336 -26.766 1 98.25 373 LEU A C 1
ATOM 2749 O O . LEU A 1 373 ? 9.258 -13.805 -26.25 1 98.25 373 LEU A O 1
ATOM 2753 N N . ALA A 1 374 ? 10.938 -13.992 -27.672 1 98.44 374 ALA A N 1
ATOM 2754 C CA . ALA A 1 374 ? 10.555 -15.336 -28.078 1 98.44 374 ALA A CA 1
ATOM 2755 C C . ALA A 1 374 ? 10.602 -16.297 -26.891 1 98.44 374 ALA A C 1
ATOM 2757 O O . ALA A 1 374 ? 9.688 -17.125 -26.719 1 98.44 374 ALA A O 1
ATOM 2758 N N . ALA A 1 375 ? 11.672 -16.25 -26.078 1 98.44 375 ALA A N 1
ATOM 2759 C CA . ALA A 1 375 ? 11.758 -17.094 -24.891 1 98.44 375 ALA A CA 1
ATOM 2760 C C . ALA A 1 375 ? 10.586 -16.828 -23.938 1 98.44 375 ALA A C 1
ATOM 2762 O O . ALA A 1 375 ? 10.023 -17.766 -23.375 1 98.44 375 ALA A O 1
ATOM 2763 N N . GLN A 1 376 ? 10.305 -15.531 -23.828 1 98.81 376 GLN A N 1
ATOM 2764 C CA . GLN A 1 376 ? 9.219 -15.141 -22.938 1 98.81 376 GLN A CA 1
ATOM 2765 C C . GLN A 1 376 ? 7.883 -15.695 -23.406 1 98.81 376 GLN A C 1
ATOM 2767 O O . GLN A 1 376 ? 7.09 -16.188 -22.609 1 98.81 376 GLN A O 1
ATOM 2772 N N . ILE A 1 377 ? 7.566 -15.594 -24.656 1 98.75 377 ILE A N 1
ATOM 2773 C CA . ILE A 1 377 ? 6.309 -16.078 -25.203 1 98.75 377 ILE A CA 1
ATOM 2774 C C . ILE A 1 377 ? 6.219 -17.594 -25.047 1 98.75 377 ILE A C 1
ATOM 2776 O O . ILE A 1 377 ? 5.211 -18.109 -24.562 1 98.75 377 ILE A O 1
ATOM 2780 N N . VAL A 1 378 ? 7.266 -18.312 -25.422 1 98.62 378 VAL A N 1
ATOM 2781 C CA . VAL A 1 378 ? 7.262 -19.766 -25.328 1 98.62 378 VAL A CA 1
ATOM 2782 C C . VAL A 1 378 ? 7.184 -20.188 -23.875 1 98.62 378 VAL A C 1
ATOM 2784 O O . VAL A 1 378 ? 6.465 -21.125 -23.531 1 98.62 378 VAL A O 1
ATOM 2787 N N . GLY A 1 379 ? 7.969 -19.5 -23.031 1 98.75 379 GLY A N 1
ATOM 2788 C CA . GLY A 1 379 ? 7.906 -19.812 -21.609 1 98.75 379 GLY A CA 1
ATOM 2789 C C . GLY A 1 379 ? 6.52 -19.625 -21.016 1 98.75 379 GLY A C 1
ATOM 2790 O O . GLY A 1 379 ? 6.074 -20.438 -20.203 1 98.75 379 GLY A O 1
ATOM 2791 N N . ALA A 1 380 ? 5.863 -18.578 -21.391 1 98.69 380 ALA A N 1
ATOM 2792 C CA . ALA A 1 380 ? 4.492 -18.328 -20.938 1 98.69 380 ALA A CA 1
ATOM 2793 C C . ALA A 1 380 ? 3.562 -19.453 -21.391 1 98.69 380 ALA A C 1
ATOM 2795 O O . ALA A 1 380 ? 2.686 -19.891 -20.641 1 98.69 380 ALA A O 1
ATOM 2796 N N . LEU A 1 381 ? 3.721 -19.906 -22.578 1 98.75 381 LEU A N 1
ATOM 2797 C CA . LEU A 1 381 ? 2.902 -20.984 -23.109 1 98.75 381 LEU A CA 1
ATOM 2798 C C . LEU A 1 381 ? 3.168 -22.281 -22.359 1 98.75 381 LEU A C 1
ATOM 2800 O O . LEU A 1 381 ? 2.24 -23.062 -22.094 1 98.75 381 LEU A O 1
ATOM 2804 N N . VAL A 1 382 ? 4.414 -22.547 -22.078 1 98.69 382 VAL A N 1
ATOM 2805 C CA . VAL A 1 382 ? 4.766 -23.719 -21.297 1 98.69 382 VAL A CA 1
ATOM 2806 C C . VAL A 1 382 ? 4.102 -23.656 -19.922 1 98.69 382 VAL A C 1
ATOM 2808 O O . VAL A 1 382 ? 3.605 -24.656 -19.406 1 98.69 382 VAL A O 1
ATOM 2811 N N . CYS A 1 383 ? 4.148 -22.453 -19.328 1 98.69 383 CYS A N 1
ATOM 2812 C CA . CYS A 1 383 ? 3.508 -22.234 -18.031 1 98.69 383 CYS A CA 1
ATOM 2813 C C . CYS A 1 383 ? 2.025 -22.594 -18.094 1 98.69 383 CYS A C 1
ATOM 2815 O O . CYS A 1 383 ? 1.521 -23.312 -17.234 1 98.69 383 CYS A O 1
ATOM 2817 N N . ILE A 1 384 ? 1.32 -22.062 -19.109 1 98.75 384 ILE A N 1
ATOM 2818 C CA . ILE A 1 384 ? -0.104 -22.328 -19.281 1 98.75 384 ILE A CA 1
ATOM 2819 C C . ILE A 1 384 ? -0.334 -23.828 -19.453 1 98.75 384 ILE A C 1
ATOM 2821 O O . ILE A 1 384 ? -1.195 -24.406 -18.781 1 98.75 384 ILE A O 1
ATOM 2825 N N . ALA A 1 385 ? 0.454 -24.453 -20.281 1 98.81 385 ALA A N 1
ATOM 2826 C CA . ALA A 1 385 ? 0.303 -25.875 -20.578 1 98.81 385 ALA A CA 1
ATOM 2827 C C . ALA A 1 385 ? 0.536 -26.719 -19.328 1 98.81 385 ALA A C 1
ATOM 2829 O O . ALA A 1 385 ? -0.202 -27.672 -19.078 1 98.81 385 ALA A O 1
ATOM 2830 N N . TRP A 1 386 ? 1.551 -26.375 -18.609 1 98.62 386 TRP A N 1
ATOM 2831 C CA . TRP A 1 386 ? 1.862 -27.125 -17.406 1 98.62 386 TRP A CA 1
ATOM 2832 C C . TRP A 1 386 ? 0.766 -26.953 -16.359 1 98.62 386 TRP A C 1
ATOM 2834 O O . TRP A 1 386 ? 0.277 -27.938 -15.797 1 98.62 386 TRP A O 1
ATOM 2844 N N . ALA A 1 387 ? 0.389 -25.703 -16.078 1 98.62 387 ALA A N 1
ATOM 2845 C CA . ALA A 1 387 ? -0.594 -25.438 -15.039 1 98.62 387 ALA A CA 1
ATOM 2846 C C . ALA A 1 387 ? -1.939 -26.078 -15.367 1 98.62 387 ALA A C 1
ATOM 2848 O O . ALA A 1 387 ? -2.531 -26.766 -14.531 1 98.62 387 ALA A O 1
ATOM 2849 N N . LEU A 1 388 ? -2.412 -25.875 -16.594 1 98.5 388 LEU A N 1
ATOM 2850 C CA . LEU A 1 388 ? -3.695 -26.453 -16.984 1 98.5 388 LEU A CA 1
ATOM 2851 C C . LEU A 1 388 ? -3.602 -27.969 -17.094 1 98.5 388 LEU A C 1
ATOM 2853 O O . LEU A 1 388 ? -4.48 -28.688 -16.609 1 98.5 388 LEU A O 1
ATOM 2857 N N . GLY A 1 389 ? -2.568 -28.469 -17.734 1 98.5 389 GLY A N 1
ATOM 2858 C CA . GLY A 1 389 ? -2.414 -29.906 -17.906 1 98.5 389 GLY A CA 1
ATOM 2859 C C . GLY A 1 389 ? -2.273 -30.656 -16.594 1 98.5 389 GLY A C 1
ATOM 2860 O O . GLY A 1 389 ? -3.039 -31.594 -16.328 1 98.5 389 GLY A O 1
ATOM 2861 N N . SER A 1 390 ? -1.294 -30.266 -15.812 1 98.25 390 SER A N 1
ATOM 2862 C CA . SER A 1 390 ? -1.071 -30.938 -14.539 1 98.25 390 SER A CA 1
ATOM 2863 C C . SER A 1 390 ? -2.221 -30.688 -13.57 1 98.25 390 SER A C 1
ATOM 2865 O O . SER A 1 390 ? -2.574 -31.562 -12.781 1 98.25 390 SER A O 1
ATOM 2867 N N . GLY A 1 391 ? -2.773 -29.453 -13.609 1 97.69 391 GLY A N 1
ATOM 2868 C CA . GLY A 1 391 ? -3.936 -29.156 -12.789 1 97.69 391 GLY A CA 1
ATOM 2869 C C . GLY A 1 391 ? -5.129 -30.047 -13.094 1 97.69 391 GLY A C 1
ATOM 2870 O O . GLY A 1 391 ? -5.707 -30.656 -12.195 1 97.69 391 GLY A O 1
ATOM 2871 N N . PHE A 1 392 ? -5.434 -30.141 -14.367 1 97.62 392 PHE A N 1
ATOM 2872 C CA . PHE A 1 392 ? -6.559 -30.969 -14.773 1 97.62 392 PHE A CA 1
ATOM 2873 C C . PHE A 1 392 ? -6.34 -32.406 -14.344 1 97.62 392 PHE A C 1
ATOM 2875 O O . PHE A 1 392 ? -7.254 -33.062 -13.82 1 97.62 392 PHE A O 1
ATOM 2882 N N . ALA A 1 393 ? -5.176 -32.906 -14.586 1 98.12 393 ALA A N 1
ATOM 2883 C CA . ALA A 1 393 ? -4.875 -34.281 -14.25 1 98.12 393 ALA A CA 1
ATOM 2884 C C . ALA A 1 393 ? -4.992 -34.531 -12.742 1 98.12 393 ALA A C 1
ATOM 2886 O O . ALA A 1 393 ? -5.641 -35.469 -12.305 1 98.12 393 ALA A O 1
ATOM 2887 N N . THR A 1 394 ? -4.383 -33.656 -12.008 1 97.06 394 THR A N 1
ATOM 2888 C CA . THR A 1 394 ? -4.336 -33.812 -10.555 1 97.06 394 THR A CA 1
ATOM 2889 C C . THR A 1 394 ? -5.727 -33.656 -9.953 1 97.06 394 THR A C 1
ATOM 2891 O O . THR A 1 394 ? -6.148 -34.469 -9.133 1 97.06 394 THR A O 1
ATOM 2894 N N . PHE A 1 395 ? -6.453 -32.656 -10.344 1 96.88 395 PHE A N 1
ATOM 2895 C CA . PHE A 1 395 ? -7.754 -32.375 -9.742 1 96.88 395 PHE A CA 1
ATOM 2896 C C . PHE A 1 395 ? -8.797 -33.375 -10.219 1 96.88 395 PHE A C 1
ATOM 2898 O O . PHE A 1 395 ? -9.742 -33.688 -9.492 1 96.88 395 PHE A O 1
ATOM 2905 N N . TYR A 1 396 ? -8.578 -33.938 -11.406 1 97.5 396 TYR A N 1
ATOM 2906 C CA . TYR A 1 396 ? -9.43 -35 -11.867 1 97.5 396 TYR A CA 1
ATOM 2907 C C . TYR A 1 396 ? -9.281 -36.25 -10.984 1 97.5 396 TYR A C 1
ATOM 2909 O O . TYR A 1 396 ? -10.273 -36.875 -10.609 1 97.5 396 TYR A O 1
ATOM 2917 N N . VAL A 1 397 ? -8.094 -36.562 -10.68 1 97.81 397 VAL A N 1
ATOM 2918 C CA . VAL A 1 397 ? -7.832 -37.719 -9.812 1 97.81 397 VAL A CA 1
ATOM 2919 C C . VAL A 1 397 ? -8.43 -37.469 -8.43 1 97.81 397 VAL A C 1
ATOM 2921 O O . VAL A 1 397 ? -9.039 -38.375 -7.844 1 97.81 397 VAL A O 1
ATOM 2924 N N . ILE A 1 398 ? -8.281 -36.281 -7.906 1 96.94 398 ILE A N 1
ATOM 2925 C CA . ILE A 1 398 ? -8.852 -35.938 -6.605 1 96.94 398 ILE A CA 1
ATOM 2926 C C . ILE A 1 398 ? -10.367 -36.094 -6.652 1 96.94 398 ILE A C 1
ATOM 2928 O O . ILE A 1 398 ? -10.984 -36.594 -5.707 1 96.94 398 ILE A O 1
ATOM 2932 N N . ASP A 1 399 ? -10.906 -35.656 -7.73 1 96.69 399 ASP A N 1
ATOM 2933 C CA . ASP A 1 399 ? -12.352 -35.719 -7.887 1 96.69 399 ASP A CA 1
ATOM 2934 C C . ASP A 1 399 ? -12.828 -37.188 -7.867 1 96.69 399 ASP A C 1
ATOM 2936 O O . ASP A 1 399 ? -13.852 -37.5 -7.262 1 96.69 399 ASP A O 1
ATOM 2940 N N . LYS A 1 400 ? -12.117 -38.062 -8.484 1 96.94 400 LYS A N 1
ATOM 2941 C CA . LYS A 1 400 ? -12.492 -39.469 -8.586 1 96.94 400 LYS A CA 1
ATOM 2942 C C . LYS A 1 400 ? -12.305 -40.188 -7.254 1 96.94 400 LYS A C 1
ATOM 2944 O O . LYS A 1 400 ? -13.031 -41.125 -6.945 1 96.94 400 LYS A O 1
ATOM 2949 N N . VAL A 1 401 ? -11.43 -39.75 -6.449 1 96.38 401 VAL A N 1
ATOM 2950 C CA . VAL A 1 401 ? -11.07 -40.469 -5.234 1 96.38 401 VAL A CA 1
ATOM 2951 C C . VAL A 1 401 ? -11.836 -39.906 -4.043 1 96.38 401 VAL A C 1
ATOM 2953 O O . VAL A 1 401 ? -12.352 -40.656 -3.211 1 96.38 401 VAL A O 1
ATOM 2956 N N . ILE A 1 402 ? -11.922 -38.594 -3.957 1 94.5 402 ILE A N 1
ATOM 2957 C CA . ILE A 1 402 ? -12.461 -37.938 -2.775 1 94.5 402 ILE A CA 1
ATOM 2958 C C . ILE A 1 402 ? -13.758 -37.219 -3.133 1 94.5 402 ILE A C 1
ATOM 2960 O O . ILE A 1 402 ? -14.664 -37.094 -2.301 1 94.5 402 ILE A O 1
ATOM 2964 N N . GLY A 1 403 ? -13.836 -36.781 -4.359 1 94.44 403 GLY A N 1
ATOM 2965 C CA . GLY A 1 403 ? -14.883 -35.844 -4.73 1 94.44 403 GLY A CA 1
ATOM 2966 C C . GLY A 1 403 ? -14.492 -34.375 -4.5 1 94.44 403 GLY A C 1
ATOM 2967 O O . GLY A 1 403 ? -14.133 -34 -3.385 1 94.44 403 GLY A O 1
ATOM 2968 N N . LEU A 1 404 ? -14.656 -33.531 -5.504 1 95.06 404 LEU A N 1
ATOM 2969 C CA . LEU A 1 404 ? -14.203 -32.156 -5.438 1 95.06 404 LEU A CA 1
ATOM 2970 C C . LEU A 1 404 ? -15.273 -31.266 -4.824 1 95.06 404 LEU A C 1
ATOM 2972 O O . LEU A 1 404 ? -14.961 -30.266 -4.188 1 95.06 404 LEU A O 1
ATOM 2976 N N . ARG A 1 405 ? -16.516 -31.625 -5.023 1 95.44 405 ARG A N 1
ATOM 2977 C CA . ARG A 1 405 ? -17.609 -30.719 -4.707 1 95.44 405 ARG A CA 1
ATOM 2978 C C . ARG A 1 405 ? -18.312 -31.125 -3.414 1 95.44 405 ARG A C 1
ATOM 2980 O O . ARG A 1 405 ? -18.531 -32.312 -3.172 1 95.44 405 ARG A O 1
ATOM 2987 N N . ALA A 1 406 ? -18.609 -30.062 -2.652 1 91.38 406 ALA A N 1
ATOM 2988 C CA . ALA A 1 406 ? -19.438 -30.266 -1.463 1 91.38 406 ALA A CA 1
ATOM 2989 C C . ALA A 1 406 ? -20.922 -30.062 -1.783 1 91.38 406 ALA A C 1
ATOM 2991 O O . ALA A 1 406 ? -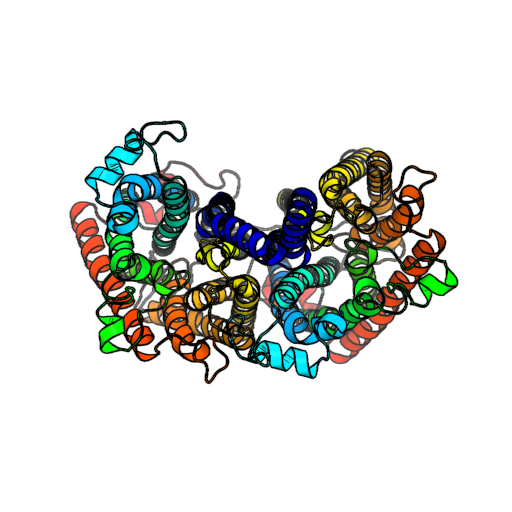21.562 -29.172 -1.236 1 91.38 406 ALA A O 1
ATOM 2992 N N . THR A 1 407 ? -21.516 -30.922 -2.412 1 83.25 407 THR A N 1
ATOM 2993 C CA . THR A 1 407 ? -22.844 -30.75 -3.004 1 83.25 407 THR A CA 1
ATOM 2994 C C . THR A 1 407 ? -23.891 -30.547 -1.92 1 83.25 407 THR A C 1
ATOM 2996 O O . THR A 1 407 ? -24.672 -29.594 -1.983 1 83.25 407 THR A O 1
ATOM 2999 N N . GLU A 1 408 ? -23.938 -31.297 -0.991 1 80.19 408 GLU A N 1
ATOM 3000 C CA . GLU A 1 408 ? -24.969 -31.203 0.043 1 80.19 408 GLU A CA 1
ATOM 3001 C C . GLU A 1 408 ? -24.75 -29.984 0.931 1 80.19 408 GLU A C 1
ATOM 3003 O O . GLU A 1 408 ? -25.719 -29.359 1.368 1 80.19 408 GLU A O 1
ATOM 3008 N N . GLU A 1 409 ? -23.547 -29.594 1.037 1 84.12 409 GLU A N 1
ATOM 3009 C CA . GLU A 1 409 ? -23.156 -28.547 1.978 1 84.12 409 GLU A CA 1
ATOM 3010 C C . GLU A 1 409 ? -23.266 -27.172 1.337 1 84.12 409 GLU A C 1
ATOM 3012 O O . GLU A 1 409 ? -23.438 -26.172 2.033 1 84.12 409 GLU A O 1
ATOM 3017 N N . GLU A 1 410 ? -23.219 -27.141 0.065 1 87.44 410 GLU A N 1
ATOM 3018 C CA . GLU A 1 410 ? -23.141 -25.891 -0.662 1 87.44 410 GLU A CA 1
ATOM 3019 C C . GLU A 1 410 ? -24.406 -25.047 -0.439 1 87.44 410 GLU A C 1
ATOM 3021 O O . GLU A 1 410 ? -24.312 -23.828 -0.243 1 87.44 410 GLU A O 1
ATOM 3026 N N . GLU A 1 411 ? -25.562 -25.609 -0.435 1 85.5 411 GLU A N 1
ATOM 3027 C CA . GLU A 1 411 ? -26.828 -24.891 -0.307 1 85.5 411 GLU A CA 1
ATOM 3028 C C . GLU A 1 411 ? -26.953 -24.234 1.066 1 85.5 411 GLU A C 1
ATOM 3030 O O . GLU A 1 411 ? -27.375 -23.078 1.175 1 85.5 411 GLU A O 1
ATOM 3035 N N . LYS A 1 412 ? -26.531 -24.891 2.049 1 86.88 412 LYS A N 1
ATOM 3036 C CA . LYS A 1 412 ? -26.672 -24.406 3.42 1 86.88 412 LYS A CA 1
ATOM 3037 C C . LYS A 1 412 ? -25.516 -23.469 3.793 1 86.88 412 LYS A C 1
ATOM 3039 O O . LYS A 1 412 ? -25.672 -22.609 4.66 1 86.88 412 LYS A O 1
ATOM 3044 N N . GLY A 1 413 ? -24.422 -23.688 3.121 1 90.5 413 GLY A N 1
ATOM 3045 C CA . GLY A 1 413 ? -23.219 -22.969 3.471 1 90.5 413 GLY A CA 1
ATOM 3046 C C . GLY A 1 413 ? -22.172 -23.844 4.137 1 90.5 413 GLY A C 1
ATOM 3047 O O . GLY A 1 413 ? -22.5 -24.672 5 1 90.5 413 GLY A O 1
ATOM 3048 N N . LEU A 1 414 ? -21.016 -23.594 3.812 1 92.38 414 LEU A N 1
ATOM 3049 C CA . LEU A 1 414 ? -19.938 -24.484 4.246 1 92.38 414 LEU A CA 1
ATOM 3050 C C . LEU A 1 414 ? -19.547 -24.188 5.691 1 92.38 414 LEU A C 1
ATOM 3052 O O . LEU A 1 414 ? -19.031 -25.062 6.383 1 92.38 414 LEU A O 1
ATOM 3056 N N . ASP A 1 415 ? -19.734 -22.953 6.176 1 92.38 415 ASP A N 1
ATOM 3057 C CA . ASP A 1 415 ? -19.359 -22.609 7.543 1 92.38 415 ASP A CA 1
ATOM 3058 C C . ASP A 1 415 ? -20.062 -23.5 8.555 1 92.38 415 ASP A C 1
ATOM 3060 O O . ASP A 1 415 ? -19.406 -24.141 9.383 1 92.38 415 ASP A O 1
ATOM 3064 N N . GLU A 1 416 ? -21.312 -23.609 8.367 1 88.62 416 GLU A N 1
ATOM 3065 C CA . GLU A 1 416 ? -22.094 -24.391 9.312 1 88.62 416 GLU A CA 1
ATOM 3066 C C . GLU A 1 416 ? -21.922 -25.891 9.07 1 88.62 416 GLU A C 1
ATOM 3068 O O . GLU A 1 416 ? -21.828 -26.672 10.016 1 88.62 416 GLU A O 1
ATOM 3073 N N . THR A 1 417 ? -21.906 -26.281 7.883 1 89.81 417 THR A N 1
ATOM 3074 C CA . THR A 1 417 ? -21.922 -27.703 7.551 1 89.81 417 THR A CA 1
ATOM 3075 C C . THR A 1 417 ? -20.562 -28.344 7.793 1 89.81 417 THR A C 1
ATOM 3077 O O . THR A 1 417 ? -20.484 -29.484 8.242 1 89.81 417 THR A O 1
ATOM 3080 N N . GLU A 1 418 ? -19.531 -27.641 7.559 1 89.38 418 GLU A N 1
ATOM 3081 C CA . GLU A 1 418 ? -18.203 -28.219 7.68 1 89.38 418 GLU A CA 1
ATOM 3082 C C . GLU A 1 418 ? -17.547 -27.828 9.008 1 89.38 418 GLU A C 1
ATOM 3084 O O . GLU A 1 418 ? -16.766 -28.609 9.562 1 89.38 418 GLU A O 1
ATOM 3089 N N . PHE A 1 419 ? -17.953 -26.672 9.602 1 90.62 419 PHE A N 1
ATOM 3090 C CA . PHE A 1 419 ? -17.219 -26.188 10.758 1 90.62 419 PHE A CA 1
ATOM 3091 C C . PHE A 1 419 ? -18.156 -25.953 11.945 1 90.62 419 PHE A C 1
ATOM 3093 O O . PHE A 1 419 ? -17.688 -25.781 13.078 1 90.62 419 PHE A O 1
ATOM 3100 N N . GLY A 1 420 ? -19.406 -25.906 11.695 1 88.06 420 GLY A N 1
ATOM 3101 C CA . GLY A 1 420 ? -20.391 -25.812 12.766 1 88.06 420 GLY A CA 1
ATOM 3102 C C . GLY A 1 420 ? -20.469 -24.422 13.375 1 88.06 420 GLY A C 1
ATOM 3103 O O . GLY A 1 420 ? -20.875 -24.266 14.531 1 88.06 420 GLY A O 1
ATOM 3104 N N . VAL A 1 421 ? -20.078 -23.406 12.625 1 88.81 421 VAL A N 1
ATOM 3105 C CA . VAL A 1 421 ? -20.078 -22.062 13.195 1 88.81 421 VAL A CA 1
ATOM 3106 C C . VAL A 1 421 ? -20.531 -21.047 12.148 1 88.81 421 VAL A C 1
ATOM 3108 O O . VAL A 1 421 ? -20.438 -21.297 10.945 1 88.81 421 VAL A O 1
ATOM 3111 N N . SER A 1 422 ? -21.156 -19.953 12.688 1 87.38 422 SER A N 1
ATOM 3112 C CA . SER A 1 422 ? -21.5 -18.812 11.852 1 87.38 422 SER A CA 1
ATOM 3113 C C . SER A 1 422 ? -20.422 -17.719 11.945 1 87.38 422 SER A C 1
ATOM 3115 O O . SER A 1 422 ? -19.891 -17.469 13.023 1 87.38 422 SER A O 1
ATOM 3117 N N . ALA A 1 423 ? -20.156 -17.156 10.828 1 88.25 423 ALA A N 1
ATOM 3118 C CA . ALA A 1 423 ? -19.141 -16.094 10.828 1 88.25 423 ALA A CA 1
ATOM 3119 C C . ALA A 1 423 ? -19.625 -14.891 11.641 1 88.25 423 ALA A C 1
ATOM 3121 O O . ALA A 1 423 ? -18.812 -14.211 12.273 1 88.25 423 ALA A O 1
ATOM 3122 N N . TYR A 1 424 ? -20.891 -14.602 11.562 1 86.06 424 TYR A N 1
ATOM 3123 C CA . TYR A 1 424 ? -21.484 -13.438 12.219 1 86.06 424 TYR A CA 1
ATOM 3124 C C . TYR A 1 424 ? -22.734 -13.828 13 1 86.06 424 TYR A C 1
ATOM 3126 O O . TYR A 1 424 ? -23.844 -13.477 12.617 1 86.06 424 TYR A O 1
ATOM 3134 N N . PRO A 1 425 ? -22.594 -14.406 14.078 1 80.19 425 PRO A N 1
ATOM 3135 C CA . PRO A 1 425 ? -23.719 -15.008 14.789 1 80.19 425 PRO A CA 1
ATOM 3136 C C . PRO A 1 425 ? -24.75 -13.977 15.25 1 80.19 425 PRO A C 1
ATOM 3138 O O . PRO A 1 425 ? -25.906 -14.32 15.484 1 80.19 425 PRO A O 1
ATOM 3141 N N . TYR A 1 426 ? -24.359 -12.727 15.297 1 73.88 426 TYR A N 1
ATOM 3142 C CA . TYR A 1 426 ? -25.281 -11.734 15.828 1 73.88 426 TYR A CA 1
ATOM 3143 C C . TYR A 1 426 ? -25.719 -10.758 14.742 1 73.88 426 TYR A C 1
ATOM 3145 O O . TYR A 1 426 ? -26.344 -9.734 15.031 1 73.88 426 TYR A O 1
ATOM 3153 N N . MET A 1 427 ? -25.359 -10.969 13.562 1 76.38 427 MET A N 1
ATOM 3154 C CA . MET A 1 427 ? -25.766 -10.125 12.445 1 76.38 427 MET A CA 1
ATOM 3155 C C . MET A 1 427 ? -26.812 -10.828 11.586 1 76.38 427 MET A C 1
ATOM 3157 O O . MET A 1 427 ? -26.719 -12.031 11.352 1 76.38 427 MET A O 1
ATOM 3161 N N . GLU A 1 428 ? -27.797 -10.086 11.414 1 73.38 428 GLU A N 1
ATOM 3162 C CA . GLU A 1 428 ? -28.797 -10.617 10.492 1 73.38 428 GLU A CA 1
ATOM 3163 C C . GLU A 1 428 ? -28.312 -10.5 9.047 1 73.38 428 GLU A C 1
ATOM 3165 O O . GLU A 1 428 ? -27.953 -9.414 8.594 1 73.38 428 GLU A O 1
ATOM 3170 N N . THR A 1 429 ? -28.047 -11.617 8.555 1 69.44 429 THR A N 1
ATOM 3171 C CA . THR A 1 429 ? -27.594 -11.609 7.168 1 69.44 429 THR A CA 1
ATOM 3172 C C . THR A 1 429 ? -28.641 -12.211 6.242 1 69.44 429 THR A C 1
ATOM 3174 O O . THR A 1 429 ? -29.391 -13.102 6.648 1 69.44 429 THR A O 1
ATOM 3177 N N . ARG A 1 430 ? -28.922 -11.391 5.133 1 64.94 430 ARG A N 1
ATOM 3178 C CA . ARG A 1 430 ? -29.891 -11.875 4.16 1 64.94 430 ARG A CA 1
ATOM 3179 C C . ARG A 1 430 ? -29.219 -12.727 3.092 1 64.94 430 ARG A C 1
ATOM 3181 O O . ARG A 1 430 ? -28.078 -12.453 2.695 1 64.94 430 ARG A O 1
ATOM 3188 N N . ASP A 1 431 ? -29.422 -14 2.955 1 54.34 431 ASP A N 1
ATOM 3189 C CA . ASP A 1 431 ? -28.875 -14.812 1.879 1 54.34 431 ASP A CA 1
ATOM 3190 C C . ASP A 1 431 ? -29.656 -14.617 0.582 1 54.34 431 ASP A C 1
ATOM 3192 O O . ASP A 1 431 ? -30.875 -14.484 0.603 1 54.34 431 ASP A O 1
ATOM 3196 N N . MET B 1 1 ? 50.812 4.562 10.781 1 54.97 1 MET B N 1
ATOM 3197 C CA . MET B 1 1 ? 50.5 5.25 9.523 1 54.97 1 MET B CA 1
ATOM 3198 C C . MET B 1 1 ? 49.656 4.363 8.602 1 54.97 1 MET B C 1
ATOM 3200 O O . MET B 1 1 ? 48.656 4.793 8.078 1 54.97 1 MET B O 1
ATOM 3204 N N . ALA B 1 2 ? 50.094 3.174 8.5 1 58 2 ALA B N 1
ATOM 3205 C CA . ALA B 1 2 ? 49.375 2.24 7.648 1 58 2 ALA B CA 1
ATOM 3206 C C . ALA B 1 2 ? 48.031 1.873 8.258 1 58 2 ALA B C 1
ATOM 3208 O O . ALA B 1 2 ? 47 1.833 7.555 1 58 2 ALA B O 1
ATOM 3209 N N . ALA B 1 3 ? 47.969 1.734 9.547 1 61.28 3 ALA B N 1
ATOM 3210 C CA . ALA B 1 3 ? 46.719 1.354 10.25 1 61.28 3 ALA B CA 1
ATOM 3211 C C . ALA B 1 3 ? 45.688 2.477 10.195 1 61.28 3 ALA B C 1
ATOM 3213 O O . ALA B 1 3 ? 44.5 2.225 10.008 1 61.28 3 ALA B O 1
ATOM 3214 N N . GLU B 1 4 ? 46.094 3.652 10.312 1 61.59 4 GLU B N 1
ATOM 3215 C CA . GLU B 1 4 ? 45.188 4.812 10.25 1 61.59 4 GLU B CA 1
ATOM 3216 C C . GLU B 1 4 ? 44.625 4.988 8.844 1 61.59 4 GLU B C 1
ATOM 3218 O O . GLU B 1 4 ? 43.469 5.359 8.688 1 61.59 4 GLU B O 1
ATOM 3223 N N . SER B 1 5 ? 45.438 4.621 7.934 1 62.81 5 SER B N 1
ATOM 3224 C CA . SER B 1 5 ? 45 4.734 6.543 1 62.81 5 SER B CA 1
ATOM 3225 C C . SER B 1 5 ? 43.938 3.693 6.211 1 62.81 5 SER B C 1
ATOM 3227 O O . SER B 1 5 ? 43 3.984 5.488 1 62.81 5 SER B O 1
ATOM 3229 N N . ILE B 1 6 ? 44.188 2.631 6.727 1 63.81 6 ILE B N 1
ATOM 3230 C CA . ILE B 1 6 ? 43.219 1.552 6.5 1 63.81 6 ILE B CA 1
ATOM 3231 C C . ILE B 1 6 ? 41.906 1.874 7.207 1 63.81 6 ILE B C 1
ATOM 3233 O O . ILE B 1 6 ? 40.844 1.713 6.625 1 63.81 6 ILE B O 1
ATOM 3237 N N . ALA B 1 7 ? 41.969 2.318 8.367 1 62.84 7 ALA B N 1
ATOM 3238 C CA . ALA B 1 7 ? 40.781 2.686 9.125 1 62.84 7 ALA B CA 1
ATOM 3239 C C . ALA B 1 7 ? 39.969 3.773 8.398 1 62.84 7 ALA B C 1
ATOM 3241 O O . ALA B 1 7 ? 38.75 3.715 8.344 1 62.84 7 ALA B O 1
ATOM 3242 N N . LYS B 1 8 ? 40.656 4.633 7.883 1 65.06 8 LYS B N 1
ATOM 3243 C CA . LYS B 1 8 ? 40 5.715 7.148 1 65.06 8 LYS B CA 1
ATOM 3244 C C . LYS B 1 8 ? 39.344 5.191 5.879 1 65.06 8 LYS B C 1
ATOM 3246 O O . LYS B 1 8 ? 38.219 5.59 5.547 1 65.06 8 LYS B O 1
ATOM 3251 N N . ALA B 1 9 ? 40.062 4.305 5.219 1 61.72 9 ALA B N 1
ATOM 3252 C CA . ALA B 1 9 ? 39.5 3.734 3.988 1 61.72 9 ALA B CA 1
ATOM 3253 C C . ALA B 1 9 ? 38.25 2.951 4.266 1 61.72 9 ALA B C 1
ATOM 3255 O O . ALA B 1 9 ? 37.25 3.053 3.512 1 61.72 9 ALA B O 1
ATOM 3256 N N . VAL B 1 10 ? 38.281 2.275 5.27 1 63.12 10 VAL B N 1
ATOM 3257 C CA . VAL B 1 10 ? 37.125 1.485 5.68 1 63.12 10 VAL B CA 1
ATOM 3258 C C . VAL B 1 10 ? 35.969 2.412 6.047 1 63.12 10 VAL B C 1
ATOM 3260 O O . VAL B 1 10 ? 34.844 2.184 5.637 1 63.12 10 VAL B O 1
ATOM 3263 N N . HIS B 1 11 ? 36.312 3.369 6.742 1 62.31 11 HIS B N 1
ATOM 3264 C CA . HIS B 1 11 ? 35.312 4.355 7.129 1 62.31 11 HIS B CA 1
ATOM 3265 C C . HIS B 1 11 ? 34.688 5 5.902 1 62.31 11 HIS B C 1
ATOM 3267 O O . HIS B 1 11 ? 33.469 5.172 5.848 1 62.31 11 HIS B O 1
ATOM 3273 N N . ASP B 1 12 ? 35.438 5.285 4.93 1 62.16 12 ASP B N 1
ATOM 3274 C CA . ASP B 1 12 ? 34.938 5.957 3.729 1 62.16 12 ASP B CA 1
ATOM 3275 C C . ASP B 1 12 ? 34.031 5.047 2.928 1 62.16 12 ASP B C 1
ATOM 3277 O O . ASP B 1 12 ? 33 5.5 2.402 1 62.16 12 ASP B O 1
ATOM 3281 N N . VAL B 1 13 ? 34.438 3.814 2.934 1 62.41 13 VAL B N 1
ATOM 3282 C CA . VAL B 1 13 ? 33.625 2.859 2.191 1 62.41 13 VAL B CA 1
ATOM 3283 C C . VAL B 1 13 ? 32.281 2.678 2.889 1 62.41 13 VAL B C 1
ATOM 3285 O O . VAL B 1 13 ? 31.219 2.656 2.236 1 62.41 13 VAL B O 1
ATOM 3288 N N . LEU B 1 14 ? 32.312 2.637 4.145 1 63.09 14 LEU B N 1
ATOM 3289 C CA . LEU B 1 14 ? 31.094 2.463 4.91 1 63.09 14 LEU B CA 1
ATOM 3290 C C . LEU B 1 14 ? 30.219 3.709 4.82 1 63.09 14 LEU B C 1
ATOM 3292 O O . LEU B 1 14 ? 28.984 3.605 4.742 1 63.09 14 LEU B O 1
ATOM 3296 N N . ALA B 1 15 ? 30.938 4.742 4.801 1 61.31 15 ALA B N 1
ATOM 3297 C CA . ALA B 1 15 ? 30.219 6.004 4.68 1 61.31 15 ALA B CA 1
ATOM 3298 C C . ALA B 1 15 ? 29.516 6.109 3.326 1 61.31 15 ALA B C 1
ATOM 3300 O O . ALA B 1 15 ? 28.359 6.539 3.246 1 61.31 15 ALA B O 1
ATOM 3301 N N . THR B 1 16 ? 30.203 5.641 2.361 1 62.09 16 THR B N 1
ATOM 3302 C CA . THR B 1 16 ? 29.641 5.699 1.021 1 62.09 16 THR B CA 1
ATOM 3303 C C . THR B 1 16 ? 28.484 4.715 0.883 1 62.09 16 THR B C 1
ATOM 3305 O O . THR B 1 16 ? 27.469 5.027 0.256 1 62.09 16 THR B O 1
ATOM 3308 N N . TRP B 1 17 ? 28.75 3.65 1.567 1 64.25 17 TRP B N 1
ATOM 3309 C CA . TRP B 1 17 ? 27.703 2.629 1.543 1 64.25 17 TRP B CA 1
ATOM 3310 C C . TRP B 1 17 ? 26.453 3.107 2.273 1 64.25 17 TRP B C 1
ATOM 3312 O O . TRP B 1 17 ? 25.328 2.83 1.844 1 64.25 17 TRP B O 1
ATOM 3322 N N . GLY B 1 18 ? 26.719 3.887 3.193 1 65.12 18 GLY B N 1
ATOM 3323 C CA . GLY B 1 18 ? 25.641 4.32 4.059 1 65.12 18 GLY B CA 1
ATOM 3324 C C . GLY B 1 18 ? 24.984 5.609 3.594 1 65.12 18 GLY B C 1
ATOM 3325 O O . GLY B 1 18 ? 23.812 5.859 3.883 1 65.12 18 GLY B O 1
ATOM 3326 N N . ALA B 1 19 ? 25.703 6.438 2.906 1 66.44 19 ALA B N 1
ATOM 3327 C CA . ALA B 1 19 ? 25.188 7.754 2.555 1 66.44 19 ALA B CA 1
ATOM 3328 C C . ALA B 1 19 ? 24.359 7.695 1.274 1 66.44 19 ALA B C 1
ATOM 3330 O O . ALA B 1 19 ? 23.188 8.062 1.271 1 66.44 19 ALA B O 1
ATOM 3331 N N . GLN B 1 20 ? 24.906 7.141 0.181 1 71.56 20 GLN B N 1
ATOM 3332 C CA . GLN B 1 20 ? 24.125 7.059 -1.052 1 71.56 20 GLN B CA 1
ATOM 3333 C C . GLN B 1 20 ? 24.359 5.723 -1.755 1 71.56 20 GLN B C 1
ATOM 3335 O O . GLN B 1 20 ? 24.062 5.586 -2.943 1 71.56 20 GLN B O 1
ATOM 3340 N N . GLY B 1 21 ? 24.875 4.852 -0.934 1 75.62 21 GLY B N 1
ATOM 3341 C CA . GLY B 1 21 ? 25.141 3.523 -1.469 1 75.62 21 GLY B CA 1
ATOM 3342 C C . GLY B 1 21 ? 24 2.555 -1.246 1 75.62 21 GLY B C 1
ATOM 3343 O O . GLY B 1 21 ? 22.859 2.971 -0.994 1 75.62 21 GLY B O 1
ATOM 3344 N N . PRO B 1 22 ? 24.266 1.3 -1.357 1 75.69 22 PRO B N 1
ATOM 3345 C CA . PRO B 1 22 ? 23.234 0.268 -1.275 1 75.69 22 PRO B CA 1
ATOM 3346 C C . PRO B 1 22 ? 22.516 0.256 0.073 1 75.69 22 PRO B C 1
ATOM 3348 O O . PRO B 1 22 ? 21.312 -0.024 0.138 1 75.69 22 PRO B O 1
ATOM 3351 N N . GLY B 1 23 ? 23.281 0.526 1.066 1 79.38 23 GLY B N 1
ATOM 3352 C CA . GLY B 1 23 ? 22.672 0.588 2.379 1 79.38 23 GLY B CA 1
ATOM 3353 C C . GLY B 1 23 ? 21.625 1.685 2.494 1 79.38 23 GLY B C 1
ATOM 3354 O O . GLY B 1 23 ? 20.547 1.465 3.041 1 79.38 23 GLY B O 1
ATOM 3355 N N . ALA B 1 24 ? 21.953 2.803 1.978 1 83.38 24 ALA B N 1
ATOM 3356 C CA . ALA B 1 24 ? 21.016 3.932 2 1 83.38 24 ALA B CA 1
ATOM 3357 C C . ALA B 1 24 ? 19.812 3.666 1.112 1 83.38 24 ALA B C 1
ATOM 3359 O O . ALA B 1 24 ? 18.688 4.031 1.461 1 83.38 24 ALA B O 1
ATOM 3360 N N . ILE B 1 25 ? 20.047 3.064 0.007 1 84.38 25 ILE B N 1
ATOM 3361 C CA . ILE B 1 25 ? 18.969 2.756 -0.925 1 84.38 25 ILE B CA 1
ATOM 3362 C C . ILE B 1 25 ? 17.984 1.787 -0.274 1 84.38 25 ILE B C 1
ATOM 3364 O O . ILE B 1 25 ? 16.781 2.004 -0.313 1 84.38 25 ILE B O 1
ATOM 3368 N N . PHE B 1 26 ? 18.578 0.755 0.379 1 85.31 26 PHE B N 1
ATOM 3369 C CA . PHE B 1 26 ? 17.703 -0.189 1.061 1 85.31 26 PHE B CA 1
ATOM 3370 C C . PHE B 1 26 ? 16.938 0.496 2.193 1 85.31 26 PHE B C 1
ATOM 3372 O O . PHE B 1 26 ? 15.758 0.238 2.4 1 85.31 26 PHE B O 1
ATOM 3379 N N . PHE B 1 27 ? 17.609 1.336 2.916 1 87.06 27 PHE B N 1
ATOM 3380 C CA . PHE B 1 27 ? 17.016 2.068 4.023 1 87.06 27 PHE B CA 1
ATOM 3381 C C . PHE B 1 27 ? 15.836 2.906 3.539 1 87.06 27 PHE B C 1
ATOM 3383 O O . PHE B 1 27 ? 14.766 2.902 4.16 1 87.06 27 PHE B O 1
ATOM 3390 N N . LEU B 1 28 ? 15.938 3.537 2.424 1 89.12 28 LEU B N 1
ATOM 3391 C CA . LEU B 1 28 ? 14.883 4.363 1.853 1 89.12 28 LEU B CA 1
ATOM 3392 C C . LEU B 1 28 ? 13.711 3.5 1.395 1 89.12 28 LEU B C 1
ATOM 3394 O O . LEU B 1 28 ? 12.547 3.861 1.601 1 89.12 28 LEU B O 1
ATOM 3398 N N . VAL B 1 29 ? 14.039 2.4 0.786 1 89.44 29 VAL B N 1
ATOM 3399 C CA . VAL B 1 29 ? 12.992 1.505 0.312 1 89.44 29 VAL B CA 1
ATOM 3400 C C . VAL B 1 29 ? 12.203 0.96 1.501 1 89.44 29 VAL B C 1
ATOM 3402 O O . VAL B 1 29 ? 10.969 0.957 1.486 1 89.44 29 VAL B O 1
ATOM 3405 N N . TRP B 1 30 ? 12.891 0.514 2.477 1 88.88 30 TRP B N 1
ATOM 3406 C CA . TRP B 1 30 ? 12.25 0.02 3.691 1 88.88 30 TRP B CA 1
ATOM 3407 C C . TRP B 1 30 ? 11.305 1.065 4.27 1 88.88 30 TRP B C 1
ATOM 3409 O O . TRP B 1 30 ? 10.141 0.766 4.562 1 88.88 30 TRP B O 1
ATOM 3419 N N . ALA B 1 31 ? 11.797 2.234 4.43 1 92.88 31 ALA B N 1
ATOM 3420 C CA . ALA B 1 31 ? 11 3.316 5.008 1 92.88 31 ALA B CA 1
ATOM 3421 C C . ALA B 1 31 ? 9.805 3.646 4.121 1 92.88 31 ALA B C 1
ATOM 3423 O O . ALA B 1 31 ? 8.688 3.84 4.617 1 92.88 31 ALA B O 1
ATOM 3424 N N . ALA B 1 32 ? 10.031 3.703 2.852 1 94 32 ALA B N 1
ATOM 3425 C CA . ALA B 1 32 ? 8.969 4.051 1.905 1 94 32 ALA B CA 1
ATOM 3426 C C . ALA B 1 32 ? 7.848 3.018 1.935 1 94 32 ALA B C 1
ATOM 3428 O O . ALA B 1 32 ? 6.668 3.369 1.839 1 94 32 ALA B O 1
ATOM 3429 N N . VAL B 1 33 ? 8.172 1.776 2.047 1 93.56 33 VAL B N 1
ATOM 3430 C CA . VAL B 1 33 ? 7.172 0.714 2.104 1 93.56 33 VAL B CA 1
ATOM 3431 C C . VAL B 1 33 ? 6.258 0.93 3.309 1 93.56 33 VAL B C 1
ATOM 3433 O O . VAL B 1 33 ? 5.039 0.76 3.211 1 93.56 33 VAL B O 1
ATOM 3436 N N . LEU B 1 34 ? 6.797 1.308 4.383 1 93.44 34 LEU B N 1
ATOM 3437 C CA . LEU B 1 34 ? 5.988 1.61 5.559 1 93.44 34 LEU B CA 1
ATOM 3438 C C . LEU B 1 34 ? 5.074 2.803 5.297 1 93.44 34 LEU B C 1
ATOM 3440 O O . LEU B 1 34 ? 3.879 2.752 5.602 1 93.44 34 LEU B O 1
ATOM 3444 N N . VAL B 1 35 ? 5.609 3.801 4.66 1 94.69 35 VAL B N 1
ATOM 3445 C CA . VAL B 1 35 ? 4.805 4.992 4.426 1 94.69 35 VAL B CA 1
ATOM 3446 C C . VAL B 1 35 ? 3.705 4.684 3.414 1 94.69 35 VAL B C 1
ATOM 3448 O O . VAL B 1 35 ? 2.582 5.18 3.537 1 94.69 35 VAL B O 1
ATOM 3451 N N . VAL B 1 36 ? 4 3.908 2.445 1 94.5 36 VAL B N 1
ATOM 3452 C CA . VAL B 1 36 ? 2.953 3.473 1.528 1 94.5 36 VAL B CA 1
ATOM 3453 C C . VAL B 1 36 ? 1.862 2.736 2.303 1 94.5 36 VAL B C 1
ATOM 3455 O O . VAL B 1 36 ? 0.677 2.854 1.982 1 94.5 36 VAL B O 1
ATOM 3458 N N . GLY B 1 37 ? 2.268 1.996 3.301 1 94.62 37 GLY B N 1
ATOM 3459 C CA . GLY B 1 37 ? 1.327 1.287 4.152 1 94.62 37 GLY B CA 1
ATOM 3460 C C . GLY B 1 37 ? 0.363 2.211 4.875 1 94.62 37 GLY B C 1
ATOM 3461 O O . GLY B 1 37 ? -0.72 1.789 5.285 1 94.62 37 GLY B O 1
ATOM 3462 N N . MET B 1 38 ? 0.662 3.432 5.004 1 94.94 38 MET B N 1
ATOM 3463 C CA . MET B 1 38 ? -0.223 4.398 5.645 1 94.94 38 MET B CA 1
ATOM 3464 C C . MET B 1 38 ? -1.523 4.551 4.859 1 94.94 38 MET B C 1
ATOM 3466 O O . MET B 1 38 ? -2.562 4.883 5.434 1 94.94 38 MET B O 1
ATOM 3470 N N . GLN B 1 39 ? -1.423 4.273 3.609 1 94.81 39 GLN B N 1
ATOM 3471 C CA . GLN B 1 39 ? -2.635 4.371 2.801 1 94.81 39 GLN B CA 1
ATOM 3472 C C . GLN B 1 39 ? -3.73 3.455 3.344 1 94.81 39 GLN B C 1
ATOM 3474 O O . GLN B 1 39 ? -4.906 3.824 3.346 1 94.81 39 GLN B O 1
ATOM 3479 N N . LEU B 1 40 ? -3.318 2.287 3.75 1 94.06 40 LEU B N 1
ATOM 3480 C CA . LEU B 1 40 ? -4.281 1.371 4.352 1 94.06 40 LEU B CA 1
ATOM 3481 C C . LEU B 1 40 ? -4.848 1.95 5.641 1 94.06 40 LEU B C 1
ATOM 3483 O O . LEU B 1 40 ? -6.047 1.822 5.914 1 94.06 40 LEU B O 1
ATOM 3487 N N . GLY B 1 41 ? -4.031 2.531 6.426 1 94.81 41 GLY B N 1
ATOM 3488 C CA . GLY B 1 41 ? -4.488 3.176 7.648 1 94.81 41 GLY B CA 1
ATOM 3489 C C . GLY B 1 41 ? -5.492 4.285 7.398 1 94.81 41 GLY B C 1
ATOM 3490 O O . GLY B 1 41 ? -6.527 4.355 8.062 1 94.81 41 GLY B O 1
ATOM 3491 N N . PHE B 1 42 ? -5.215 5.074 6.402 1 94.94 42 PHE B N 1
ATOM 3492 C CA . PHE B 1 42 ? -6.129 6.148 6.039 1 94.94 42 PHE B CA 1
ATOM 3493 C C . PHE B 1 42 ? -7.461 5.59 5.562 1 94.94 42 PHE B C 1
ATOM 3495 O O . PHE B 1 42 ? -8.523 6.098 5.934 1 94.94 42 PHE B O 1
ATOM 3502 N N . MET B 1 43 ? -7.41 4.594 4.773 1 94.62 43 MET B N 1
ATOM 3503 C CA . MET B 1 43 ? -8.641 4.008 4.242 1 94.62 43 MET B CA 1
ATOM 3504 C C . MET B 1 43 ? -9.508 3.459 5.367 1 94.62 43 MET B C 1
ATOM 3506 O O . MET B 1 43 ? -10.711 3.715 5.406 1 94.62 43 MET B O 1
ATOM 3510 N N . PHE B 1 44 ? -8.875 2.754 6.312 1 93.5 44 PHE B N 1
ATOM 3511 C CA . PHE B 1 44 ? -9.609 2.23 7.461 1 93.5 44 PHE B CA 1
ATOM 3512 C C . PHE B 1 44 ? -10.195 3.363 8.289 1 93.5 44 PHE B C 1
ATOM 3514 O O . PHE B 1 44 ? -11.383 3.338 8.633 1 93.5 44 PHE B O 1
ATOM 3521 N N . LEU B 1 45 ? -9.398 4.32 8.539 1 94.44 45 LEU B N 1
ATOM 3522 C CA . LEU B 1 45 ? -9.789 5.426 9.398 1 94.44 45 LEU B CA 1
ATOM 3523 C C . LEU B 1 45 ? -10.938 6.223 8.781 1 94.44 45 LEU B C 1
ATOM 3525 O O . LEU B 1 45 ? -11.961 6.457 9.43 1 94.44 45 LEU B O 1
ATOM 3529 N N . GLU B 1 46 ? -10.844 6.574 7.539 1 95.25 46 GLU B N 1
ATOM 3530 C CA . GLU B 1 46 ? -11.836 7.402 6.863 1 95.25 46 GLU B CA 1
ATOM 3531 C C . GLU B 1 46 ? -13.117 6.617 6.59 1 95.25 46 GLU B C 1
ATOM 3533 O O . GLU B 1 46 ? -14.219 7.125 6.801 1 95.25 46 GLU B O 1
ATOM 3538 N N . ALA B 1 47 ? -12.938 5.406 6.125 1 95.12 47 ALA B N 1
ATOM 3539 C CA . ALA B 1 47 ? -14.109 4.59 5.82 1 95.12 47 ALA B CA 1
ATOM 3540 C C . ALA B 1 47 ? -14.938 4.332 7.078 1 95.12 47 ALA B C 1
ATOM 3542 O O . ALA B 1 47 ? -16.172 4.324 7.027 1 95.12 47 ALA B O 1
ATOM 3543 N N . GLY B 1 48 ? -14.281 4.148 8.18 1 94.06 48 GLY B N 1
ATOM 3544 C CA . GLY B 1 48 ? -14.992 3.887 9.422 1 94.06 48 GLY B CA 1
ATOM 3545 C C . GLY B 1 48 ? -15.766 5.09 9.93 1 94.06 48 GLY B C 1
ATOM 3546 O O . GLY B 1 48 ? -16.688 4.949 10.742 1 94.06 48 GLY B O 1
ATOM 3547 N N . GLN B 1 49 ? -15.438 6.262 9.406 1 94.81 49 GLN B N 1
ATOM 3548 C CA . GLN B 1 49 ? -16 7.488 9.961 1 94.81 49 GLN B CA 1
ATOM 3549 C C . GLN B 1 49 ? -17.094 8.047 9.047 1 94.81 49 GLN B C 1
ATOM 3551 O O . GLN B 1 49 ? -17.594 9.156 9.273 1 94.81 49 GLN B O 1
ATOM 3556 N N . VAL B 1 50 ? -17.531 7.312 8.016 1 95.12 50 VAL B N 1
ATOM 3557 C CA . VAL B 1 50 ? -18.609 7.742 7.152 1 95.12 50 VAL B CA 1
ATOM 3558 C C . VAL B 1 50 ? -19.797 6.797 7.301 1 95.12 50 VAL B C 1
ATOM 3560 O O . VAL B 1 50 ? -19.672 5.703 7.852 1 95.12 50 VAL B O 1
ATOM 3563 N N . ARG B 1 51 ? -21.016 7.293 6.875 1 94.06 51 ARG B N 1
ATOM 3564 C CA . ARG B 1 51 ? -22.203 6.453 6.852 1 94.06 51 ARG B CA 1
ATOM 3565 C C . ARG B 1 51 ? -22.047 5.312 5.855 1 94.06 51 ARG B C 1
ATOM 3567 O O . ARG B 1 51 ? -21.328 5.441 4.859 1 94.06 51 ARG B O 1
ATOM 3574 N N . THR B 1 52 ? -22.641 4.273 6.004 1 92.88 52 THR B N 1
ATOM 3575 C CA . THR B 1 52 ? -22.516 3.025 5.258 1 92.88 52 THR B CA 1
ATOM 3576 C C . THR B 1 52 ? -22.703 3.266 3.764 1 92.88 52 THR B C 1
ATOM 3578 O O . THR B 1 52 ? -22.078 2.588 2.939 1 92.88 52 THR B O 1
ATOM 3581 N N . LYS B 1 53 ? -23.484 4.23 3.371 1 93.19 53 LYS B N 1
ATOM 3582 C CA . LYS B 1 53 ? -23.844 4.457 1.973 1 93.19 53 LYS B CA 1
ATOM 3583 C C . LYS B 1 53 ? -22.75 5.246 1.249 1 93.19 53 LYS B C 1
ATOM 3585 O O . LYS B 1 53 ? -22.906 5.609 0.083 1 93.19 53 LYS B O 1
ATOM 3590 N N . ASN B 1 54 ? -21.594 5.484 1.948 1 95.25 54 ASN B N 1
ATOM 3591 C CA . ASN B 1 54 ? -20.531 6.309 1.361 1 95.25 54 ASN B CA 1
ATOM 3592 C C . ASN B 1 54 ? -19.172 5.648 1.49 1 95.25 54 ASN B C 1
ATOM 3594 O O . ASN B 1 54 ? -18.141 6.277 1.233 1 95.25 54 ASN B O 1
ATOM 3598 N N . VAL B 1 55 ? -19.094 4.418 1.882 1 95.31 55 VAL B N 1
ATOM 3599 C CA . VAL B 1 55 ? -17.844 3.725 2.197 1 95.31 55 VAL B CA 1
ATOM 3600 C C . VAL B 1 55 ? -17.047 3.48 0.918 1 95.31 55 VAL B C 1
ATOM 3602 O O . VAL B 1 55 ? -15.852 3.775 0.858 1 95.31 55 VAL B O 1
ATOM 3605 N N . VAL B 1 56 ? -17.688 3.053 -0.115 1 94.62 56 VAL B N 1
ATOM 3606 C CA . VAL B 1 56 ? -17.047 2.736 -1.381 1 94.62 56 VAL B CA 1
ATOM 3607 C C . VAL B 1 56 ? -16.438 4.004 -1.983 1 94.62 56 VAL B C 1
ATOM 3609 O O . VAL B 1 56 ? -15.336 3.977 -2.533 1 94.62 56 VAL B O 1
ATOM 3612 N N . SER B 1 57 ? -17.156 5.023 -1.846 1 95.12 57 SER B N 1
ATOM 3613 C CA . SER B 1 57 ? -16.672 6.309 -2.338 1 95.12 57 SER B CA 1
ATOM 3614 C C . SER B 1 57 ? -15.344 6.688 -1.68 1 95.12 57 SER B C 1
ATOM 3616 O O . SER B 1 57 ? -14.422 7.145 -2.354 1 95.12 57 SER B O 1
ATOM 3618 N N . VAL B 1 58 ? -15.258 6.488 -0.44 1 95.06 58 VAL B N 1
ATOM 3619 C CA . VAL B 1 58 ? -14.039 6.809 0.307 1 95.06 58 VAL B CA 1
ATOM 3620 C C . VAL B 1 58 ? -12.898 5.91 -0.156 1 95.06 58 VAL B C 1
ATOM 3622 O O . VAL B 1 58 ? -11.781 6.387 -0.389 1 95.06 58 VAL B O 1
ATOM 3625 N N . LEU B 1 59 ? -13.172 4.711 -0.297 1 95.19 59 LEU B N 1
ATOM 3626 C CA . LEU B 1 59 ? -12.148 3.752 -0.705 1 95.19 59 LEU B CA 1
ATOM 3627 C C . LEU B 1 59 ? -11.609 4.09 -2.092 1 95.19 59 LEU B C 1
ATOM 3629 O O . LEU B 1 59 ? -10.398 4.094 -2.307 1 95.19 59 LEU B O 1
ATOM 3633 N N . MET B 1 60 ? -12.477 4.371 -2.984 1 94.56 60 MET B N 1
ATOM 3634 C CA . MET B 1 60 ? -12.094 4.672 -4.359 1 94.56 60 MET B CA 1
ATOM 3635 C C . MET B 1 60 ? -11.281 5.965 -4.43 1 94.56 60 MET B C 1
ATOM 3637 O O . MET B 1 60 ? -10.312 6.055 -5.18 1 94.56 60 MET B O 1
ATOM 3641 N N . LYS B 1 61 ? -11.664 6.953 -3.674 1 94.25 61 LYS B N 1
ATOM 3642 C CA . LYS B 1 61 ? -10.898 8.195 -3.637 1 94.25 61 LYS B CA 1
ATOM 3643 C C . LYS B 1 61 ? -9.477 7.953 -3.127 1 94.25 61 LYS B C 1
ATOM 3645 O O . LYS B 1 61 ? -8.508 8.461 -3.697 1 94.25 61 LYS B O 1
ATOM 3650 N N . ASN B 1 62 ? -9.391 7.148 -2.113 1 94.19 62 ASN B N 1
ATOM 3651 C CA . ASN B 1 62 ? -8.078 6.828 -1.551 1 94.19 62 ASN B CA 1
ATOM 3652 C C . ASN B 1 62 ? -7.207 6.074 -2.553 1 94.19 62 ASN B C 1
ATOM 3654 O O . ASN B 1 62 ? -6.023 6.375 -2.701 1 94.19 62 ASN B O 1
ATOM 3658 N N . LEU B 1 63 ? -7.816 5.164 -3.186 1 94.06 63 LEU B N 1
ATOM 3659 C CA . LEU B 1 63 ? -7.078 4.379 -4.168 1 94.06 63 LEU B CA 1
ATOM 3660 C C . LEU B 1 63 ? -6.574 5.266 -5.301 1 94.06 63 LEU B C 1
ATOM 3662 O O . LEU B 1 63 ? -5.434 5.117 -5.75 1 94.06 63 LEU B O 1
ATOM 3666 N N . LEU B 1 64 ? -7.371 6.117 -5.719 1 91.88 64 LEU B N 1
ATOM 3667 C CA . LEU B 1 64 ? -6.996 6.941 -6.863 1 91.88 64 LEU B CA 1
ATOM 3668 C C . LEU B 1 64 ? -6.035 8.055 -6.438 1 91.88 64 LEU B C 1
ATOM 3670 O O . LEU B 1 64 ? -5.215 8.508 -7.238 1 91.88 64 LEU B O 1
ATOM 3674 N N . ASP B 1 65 ? -6.117 8.469 -5.172 1 92.19 65 ASP B N 1
ATOM 3675 C CA . ASP B 1 65 ? -5.074 9.336 -4.629 1 92.19 65 ASP B CA 1
ATOM 3676 C C . ASP B 1 65 ? -3.701 8.68 -4.754 1 92.19 65 ASP B C 1
ATOM 3678 O O . ASP B 1 65 ? -2.73 9.328 -5.148 1 92.19 65 ASP B O 1
ATOM 3682 N N . LEU B 1 66 ? -3.721 7.453 -4.473 1 92.94 66 LEU B N 1
ATOM 3683 C CA . LEU B 1 66 ? -2.475 6.695 -4.531 1 92.94 66 LEU B CA 1
ATOM 3684 C C . LEU B 1 66 ? -2.047 6.469 -5.977 1 92.94 66 LEU B C 1
ATOM 3686 O O . LEU B 1 66 ? -0.894 6.723 -6.336 1 92.94 66 LEU B O 1
ATOM 3690 N N . SER B 1 67 ? -2.951 6.055 -6.848 1 94.69 67 SER B N 1
ATOM 3691 C CA . SER B 1 67 ? -2.602 5.602 -8.188 1 94.69 67 SER B CA 1
ATOM 3692 C C . SER B 1 67 ? -2.393 6.781 -9.133 1 94.69 67 SER B C 1
ATOM 3694 O O . SER B 1 67 ? -1.286 6.996 -9.633 1 94.69 67 SER B O 1
ATOM 3696 N N . LEU B 1 68 ? -3.445 7.605 -9.234 1 94.12 68 LEU B N 1
ATOM 3697 C CA . LEU B 1 68 ? -3.318 8.766 -10.109 1 94.12 68 LEU B CA 1
ATOM 3698 C C . LEU B 1 68 ? -2.311 9.766 -9.547 1 94.12 68 LEU B C 1
ATOM 3700 O O . LEU B 1 68 ? -1.477 10.289 -10.289 1 94.12 68 LEU B O 1
ATOM 3704 N N . GLY B 1 69 ? -2.414 9.992 -8.297 1 94.38 69 GLY B N 1
ATOM 3705 C CA . GLY B 1 69 ? -1.46 10.875 -7.648 1 94.38 69 GLY B CA 1
ATOM 3706 C C . GLY B 1 69 ? -0.025 10.398 -7.766 1 94.38 69 GLY B C 1
ATOM 3707 O O . GLY B 1 69 ? 0.887 11.203 -7.973 1 94.38 69 GLY B O 1
ATOM 3708 N N . GLY B 1 70 ? 0.145 9.078 -7.617 1 95 70 GLY B N 1
ATOM 3709 C CA . GLY B 1 70 ? 1.472 8.5 -7.766 1 95 70 GLY B CA 1
ATOM 3710 C C . GLY B 1 70 ? 2.059 8.703 -9.148 1 95 70 GLY B C 1
ATOM 3711 O O . GLY B 1 70 ? 3.217 9.102 -9.281 1 95 70 GLY B O 1
ATOM 3712 N N . ILE B 1 71 ? 1.286 8.477 -10.141 1 95.56 71 ILE B N 1
ATOM 3713 C CA . ILE B 1 71 ? 1.739 8.633 -11.516 1 95.56 71 ILE B CA 1
ATOM 3714 C C . ILE B 1 71 ? 2.139 10.086 -11.766 1 95.56 71 ILE B C 1
ATOM 3716 O O . ILE B 1 71 ? 3.229 10.359 -12.273 1 95.56 71 ILE B O 1
ATOM 3720 N N . VAL B 1 72 ? 1.323 11.016 -11.312 1 96.38 72 VAL B N 1
ATOM 3721 C CA . VAL B 1 72 ? 1.538 12.445 -11.555 1 96.38 72 VAL B CA 1
ATOM 3722 C C . VAL B 1 72 ? 2.783 12.914 -10.805 1 96.38 72 VAL B C 1
ATOM 3724 O O . VAL B 1 72 ? 3.623 13.617 -11.367 1 96.38 72 VAL B O 1
ATOM 3727 N N . PHE B 1 73 ? 2.934 12.516 -9.617 1 97.38 73 PHE B N 1
ATOM 3728 C CA . PHE B 1 73 ? 4.062 12.977 -8.82 1 97.38 73 PHE B CA 1
ATOM 3729 C C . PHE B 1 73 ? 5.371 12.391 -9.336 1 97.38 73 PHE B C 1
ATOM 3731 O O . PHE B 1 73 ? 6.367 13.102 -9.484 1 97.38 73 PHE B O 1
ATOM 3738 N N . ILE B 1 74 ? 5.402 11.086 -9.641 1 95.56 74 ILE B N 1
ATOM 3739 C CA . ILE B 1 74 ? 6.633 10.398 -10.008 1 95.56 74 ILE B CA 1
ATOM 3740 C C . ILE B 1 74 ? 7.148 10.938 -11.344 1 95.56 74 ILE B C 1
ATOM 3742 O O . ILE B 1 74 ? 8.352 11.156 -11.508 1 95.56 74 ILE B O 1
ATOM 3746 N N . PHE B 1 75 ? 6.281 11.273 -12.242 1 94 75 PHE B N 1
ATOM 3747 C CA . PHE B 1 75 ? 6.719 11.703 -13.562 1 94 75 PHE B CA 1
ATOM 3748 C C . PHE B 1 75 ? 6.93 13.211 -13.609 1 94 75 PHE B C 1
ATOM 3750 O O . PHE B 1 75 ? 7.754 13.703 -14.375 1 94 75 PHE B O 1
ATOM 3757 N N . PHE B 1 76 ? 6.188 13.953 -12.719 1 94.81 76 PHE B N 1
ATOM 3758 C CA . PHE B 1 76 ? 6.219 15.406 -12.883 1 94.81 76 PHE B CA 1
ATOM 3759 C C . PHE B 1 76 ? 6.492 16.094 -11.555 1 94.81 76 PHE B C 1
ATOM 3761 O O . PHE B 1 76 ? 7.449 16.859 -11.43 1 94.81 76 PHE B O 1
ATOM 3768 N N . GLY B 1 77 ? 5.746 15.828 -10.547 1 97.38 77 GLY B N 1
ATOM 3769 C CA . GLY B 1 77 ? 5.824 16.516 -9.266 1 97.38 77 GLY B CA 1
ATOM 3770 C C . GLY B 1 77 ? 7.203 16.438 -8.633 1 97.38 77 GLY B C 1
ATOM 3771 O O . GLY B 1 77 ? 7.664 17.406 -8.023 1 97.38 77 GLY B O 1
ATOM 3772 N N . PHE B 1 78 ? 7.867 15.281 -8.789 1 97.06 78 PHE B N 1
ATOM 3773 C CA . PHE B 1 78 ? 9.18 15.094 -8.188 1 97.06 78 PHE B CA 1
ATOM 3774 C C . PHE B 1 78 ? 10.188 16.078 -8.773 1 97.06 78 PHE B C 1
ATOM 3776 O O . PHE B 1 78 ? 11.008 16.641 -8.039 1 97.06 78 PHE B O 1
ATOM 3783 N N . ALA B 1 79 ? 10.125 16.266 -10.055 1 96.25 79 ALA B N 1
ATOM 3784 C CA . ALA B 1 79 ? 11.07 17.172 -10.727 1 96.25 79 ALA B CA 1
ATOM 3785 C C . ALA B 1 79 ? 10.852 18.609 -10.289 1 96.25 79 ALA B C 1
ATOM 3787 O O . ALA B 1 79 ? 11.805 19.391 -10.195 1 96.25 79 ALA B O 1
ATOM 3788 N N . LEU B 1 80 ? 9.648 18.938 -10.062 1 96.44 80 LEU B N 1
ATOM 3789 C CA . LEU B 1 80 ? 9.328 20.281 -9.578 1 96.44 80 LEU B CA 1
ATOM 3790 C C . LEU B 1 80 ? 9.773 20.453 -8.133 1 96.44 80 LEU B C 1
ATOM 3792 O O . LEU B 1 80 ? 10.32 21.5 -7.77 1 96.44 80 LEU B O 1
ATOM 3796 N N . ALA B 1 81 ? 9.578 19.484 -7.297 1 97.69 81 ALA B N 1
ATOM 3797 C CA . ALA B 1 81 ? 9.844 19.516 -5.863 1 97.69 81 ALA B CA 1
ATOM 3798 C C . ALA B 1 81 ? 11.336 19.484 -5.574 1 97.69 81 ALA B C 1
ATOM 3800 O O . ALA B 1 81 ? 11.812 20.141 -4.641 1 97.69 81 ALA B O 1
ATOM 3801 N N . PHE B 1 82 ? 12.062 18.688 -6.328 1 96.69 82 PHE B N 1
ATOM 3802 C CA . PHE B 1 82 ? 13.469 18.438 -6.051 1 96.69 82 PHE B CA 1
ATOM 3803 C C . PHE B 1 82 ? 14.312 18.641 -7.301 1 96.69 82 PHE B C 1
ATOM 3805 O O . PHE B 1 82 ? 14.922 17.688 -7.805 1 96.69 82 PHE B O 1
ATOM 3812 N N . PRO B 1 83 ? 14.539 19.797 -7.699 1 93.25 83 PRO B N 1
ATOM 3813 C CA . PRO B 1 83 ? 15.289 20.047 -8.938 1 93.25 83 PRO B CA 1
ATOM 3814 C C . PRO B 1 83 ? 16.734 19.562 -8.859 1 93.25 83 PRO B C 1
ATOM 3816 O O . PRO B 1 83 ? 17.328 19.203 -9.875 1 93.25 83 PRO B O 1
ATOM 3819 N N . ASP B 1 84 ? 17.328 19.531 -7.711 1 90.69 84 ASP B N 1
ATOM 3820 C CA . ASP B 1 84 ? 18.703 19.094 -7.57 1 90.69 84 ASP B CA 1
ATOM 3821 C C . ASP B 1 84 ? 18.844 17.609 -7.891 1 90.69 84 ASP B C 1
ATOM 3823 O O . ASP B 1 84 ? 19.875 17.156 -8.383 1 90.69 84 ASP B O 1
ATOM 3827 N N . TYR B 1 85 ? 17.828 16.891 -7.566 1 88.94 85 TYR B N 1
ATOM 3828 C CA . TYR B 1 85 ? 17.828 15.469 -7.867 1 88.94 85 TYR B CA 1
ATOM 3829 C C . TYR B 1 85 ? 17.391 15.219 -9.312 1 88.94 85 TYR B C 1
ATOM 3831 O O . TYR B 1 85 ? 17.984 14.383 -10 1 88.94 85 TYR B O 1
ATOM 3839 N N . ALA B 1 86 ? 16.469 15.977 -9.797 1 89.62 86 ALA B N 1
ATOM 3840 C CA . ALA B 1 86 ? 15.852 15.734 -11.102 1 89.62 86 ALA B CA 1
ATOM 3841 C C . ALA B 1 86 ? 16.594 16.484 -12.203 1 89.62 86 ALA B C 1
ATOM 3843 O O . ALA B 1 86 ? 16.453 16.172 -13.383 1 89.62 86 ALA B O 1
ATOM 3844 N N . GLN B 1 87 ? 17.438 17.547 -11.859 1 87.38 87 GLN B N 1
ATOM 3845 C CA . GLN B 1 87 ? 18.141 18.438 -12.766 1 87.38 87 GLN B CA 1
ATOM 3846 C C . GLN B 1 87 ? 17.172 19.328 -13.531 1 87.38 87 GLN B C 1
ATOM 3848 O O . GLN B 1 87 ? 17.219 20.562 -13.414 1 87.38 87 GLN B O 1
ATOM 3853 N N . SER B 1 88 ? 16.188 18.75 -14.32 1 88.81 88 SER B N 1
ATOM 3854 C CA . SER B 1 88 ? 15.086 19.453 -14.977 1 88.81 88 SER B CA 1
ATOM 3855 C C . SER B 1 88 ? 13.891 18.516 -15.188 1 88.81 88 SER B C 1
ATOM 3857 O O . SER B 1 88 ? 14.023 17.297 -15.086 1 88.81 88 SER B O 1
ATOM 3859 N N . ILE B 1 89 ? 12.789 19.188 -15.422 1 90.81 89 ILE B N 1
ATOM 3860 C CA . ILE B 1 89 ? 11.578 18.422 -15.664 1 90.81 89 ILE B CA 1
ATOM 3861 C C . ILE B 1 89 ? 11.758 17.547 -16.906 1 90.81 89 ILE B C 1
ATOM 3863 O O . ILE B 1 89 ? 11.43 16.359 -16.891 1 90.81 89 ILE B O 1
ATOM 3867 N N . GLY B 1 90 ? 12.289 18.094 -18 1 89.62 90 GLY B N 1
ATOM 3868 C CA . GLY B 1 90 ? 12.523 17.359 -19.234 1 89.62 90 GLY B CA 1
ATOM 3869 C C . GLY B 1 90 ? 13.469 16.188 -19.062 1 89.62 90 GLY B C 1
ATOM 3870 O O . GLY B 1 90 ? 13.188 15.086 -19.531 1 89.62 90 GLY B O 1
ATOM 3871 N N . LYS B 1 91 ? 14.516 16.406 -18.375 1 89 91 LYS B N 1
ATOM 3872 C CA . LYS B 1 91 ? 15.5 15.352 -18.141 1 89 91 LYS B CA 1
ATOM 3873 C C . LYS B 1 91 ? 14.906 14.242 -17.266 1 89 91 LYS B C 1
ATOM 3875 O O . LYS B 1 91 ? 15.172 13.062 -17.5 1 89 91 LYS B O 1
ATOM 3880 N N . TRP B 1 92 ? 14.18 14.648 -16.297 1 91.88 92 TRP B N 1
ATOM 3881 C CA . TRP B 1 92 ? 13.578 13.664 -15.398 1 91.88 92 TRP B CA 1
ATOM 3882 C C . TRP B 1 92 ? 12.594 12.781 -16.156 1 91.88 92 TRP B C 1
ATOM 3884 O O . TRP B 1 92 ? 12.609 11.555 -16 1 91.88 92 TRP B O 1
ATOM 3894 N N . ILE B 1 93 ? 11.812 13.367 -17.016 1 88.62 93 ILE B N 1
ATOM 3895 C CA . ILE B 1 93 ? 10.859 12.609 -17.812 1 88.62 93 ILE B CA 1
ATOM 3896 C C . ILE B 1 93 ? 11.602 11.641 -18.719 1 88.62 93 ILE B C 1
ATOM 3898 O O . ILE B 1 93 ? 11.203 10.477 -18.859 1 88.62 93 ILE B O 1
ATOM 3902 N N . ALA B 1 94 ? 12.68 12.055 -19.297 1 86.25 94 ALA B N 1
ATOM 3903 C CA . ALA B 1 94 ? 13.5 11.188 -20.141 1 86.25 94 ALA B CA 1
ATOM 3904 C C . ALA B 1 94 ? 14.039 10 -19.344 1 86.25 94 ALA B C 1
ATOM 3906 O O . ALA B 1 94 ? 14.078 8.875 -19.828 1 86.25 94 ALA B O 1
ATOM 3907 N N . THR B 1 95 ? 14.414 10.328 -18.109 1 85.19 95 THR B N 1
ATOM 3908 C CA . THR B 1 95 ? 14.906 9.289 -17.219 1 85.19 95 THR B CA 1
ATOM 3909 C C . THR B 1 95 ? 13.836 8.234 -16.969 1 85.19 95 THR B C 1
ATOM 3911 O O . THR B 1 95 ? 14.133 7.039 -16.922 1 85.19 95 THR B O 1
ATOM 3914 N N . MET B 1 96 ? 12.625 8.609 -16.844 1 88.06 96 MET B N 1
ATOM 3915 C CA . MET B 1 96 ? 11.531 7.684 -16.562 1 88.06 96 MET B CA 1
ATOM 3916 C C . MET B 1 96 ? 11.289 6.758 -17.75 1 88.06 96 MET B C 1
ATOM 3918 O O . MET B 1 96 ? 10.789 5.645 -17.594 1 88.06 96 MET B O 1
ATOM 3922 N N . PHE B 1 97 ? 11.75 7.176 -18.906 1 83.06 97 PHE B N 1
ATOM 3923 C CA . PHE B 1 97 ? 11.539 6.371 -20.109 1 83.06 97 PHE B CA 1
ATOM 3924 C C . PHE B 1 97 ? 12.703 5.406 -20.312 1 83.06 97 PHE B C 1
ATOM 3926 O O . PHE B 1 97 ? 12.539 4.367 -20.953 1 83.06 97 PHE B O 1
ATOM 3933 N N . THR B 1 98 ? 13.93 5.766 -19.688 1 79 98 THR B N 1
ATOM 3934 C CA . THR B 1 98 ? 15.094 4.992 -20.094 1 79 98 THR B CA 1
ATOM 3935 C C . THR B 1 98 ? 15.836 4.449 -18.875 1 79 98 THR B C 1
ATOM 3937 O O . THR B 1 98 ? 16.844 3.754 -19.016 1 79 98 THR B O 1
ATOM 3940 N N . ALA B 1 99 ? 15.359 4.863 -17.75 1 72 99 ALA B N 1
ATOM 3941 C CA . ALA B 1 99 ? 16.109 4.484 -16.562 1 72 99 ALA B CA 1
ATOM 3942 C C . ALA B 1 99 ? 16.312 2.973 -16.484 1 72 99 ALA B C 1
ATOM 3944 O O . ALA B 1 99 ? 15.352 2.211 -16.594 1 72 99 ALA B O 1
ATOM 3945 N N . ASN B 1 100 ? 17.547 2.713 -16.641 1 64.75 100 ASN B N 1
ATOM 3946 C CA . ASN B 1 100 ? 18.031 1.347 -16.469 1 64.75 100 ASN B CA 1
ATOM 3947 C C . ASN B 1 100 ? 19.234 1.297 -15.547 1 64.75 100 ASN B C 1
ATOM 3949 O O . ASN B 1 100 ? 20.312 1.771 -15.906 1 64.75 100 ASN B O 1
ATOM 3953 N N . PRO B 1 101 ? 18.938 0.9 -14.32 1 56.81 101 PRO B N 1
ATOM 3954 C CA . PRO B 1 101 ? 20.047 0.98 -13.367 1 56.81 101 PRO B CA 1
ATOM 3955 C C . PRO B 1 101 ? 21.281 0.21 -13.828 1 56.81 101 PRO B C 1
ATOM 3957 O O . PRO B 1 101 ? 22.391 0.427 -13.312 1 56.81 101 PRO B O 1
ATOM 3960 N N . TRP B 1 102 ? 21.062 -0.506 -14.938 1 57.28 102 TRP B N 1
ATOM 3961 C CA . TRP B 1 102 ? 22.156 -1.379 -15.32 1 57.28 102 TRP B CA 1
ATOM 3962 C C . TRP B 1 102 ? 22.875 -0.838 -16.562 1 57.28 102 TRP B C 1
ATOM 3964 O O . TRP B 1 102 ? 23.844 -1.438 -17.031 1 57.28 102 TRP B O 1
ATOM 3974 N N . SER B 1 103 ? 22.375 0.178 -16.859 1 59.59 103 SER B N 1
ATOM 3975 C CA . SER B 1 103 ? 22.953 0.627 -18.125 1 59.59 103 SER B CA 1
ATOM 3976 C C . SER B 1 103 ? 24.375 1.144 -17.938 1 59.59 103 SER B C 1
ATOM 3978 O O . SER B 1 103 ? 24.641 1.884 -17 1 59.59 103 SER B O 1
ATOM 3980 N N . ALA B 1 104 ? 25.219 0.597 -18.594 1 55.09 104 ALA B N 1
ATOM 3981 C CA . ALA B 1 104 ? 26.578 1.101 -18.672 1 55.09 104 ALA B CA 1
ATOM 3982 C C . ALA B 1 104 ? 26.625 2.467 -19.344 1 55.09 104 ALA B C 1
ATOM 3984 O O . ALA B 1 104 ? 27.625 3.191 -19.234 1 55.09 104 ALA B O 1
ATOM 3985 N N . ASP B 1 105 ? 25.625 2.762 -19.984 1 56.44 105 ASP B N 1
ATOM 3986 C CA . ASP B 1 105 ? 25.547 4.078 -20.609 1 56.44 105 ASP B CA 1
ATOM 3987 C C . ASP B 1 105 ? 25.203 5.156 -19.578 1 56.44 105 ASP B C 1
ATOM 3989 O O . ASP B 1 105 ? 24.109 5.164 -19.016 1 56.44 105 ASP B O 1
ATOM 3993 N N . PRO B 1 106 ? 26.188 5.941 -19.391 1 54.47 106 PRO B N 1
ATOM 3994 C CA . PRO B 1 106 ? 25.984 6.977 -18.375 1 54.47 106 PRO B CA 1
ATOM 3995 C C . PRO B 1 106 ? 24.719 7.801 -18.625 1 54.47 106 PRO B C 1
ATOM 3997 O O . PRO B 1 106 ? 24.125 8.352 -17.688 1 54.47 106 PRO B O 1
ATOM 4000 N N . MET B 1 107 ? 24.391 7.852 -19.969 1 49.19 107 MET B N 1
ATOM 4001 C CA . MET B 1 107 ? 23.219 8.648 -20.297 1 49.19 107 MET B CA 1
ATOM 4002 C C . MET B 1 107 ? 21.938 7.93 -19.891 1 49.19 107 MET B C 1
ATOM 4004 O O . MET B 1 107 ? 20.906 8.562 -19.688 1 49.19 107 MET B O 1
ATOM 4008 N N . LYS B 1 108 ? 22.094 6.723 -19.812 1 56.94 108 LYS B N 1
ATOM 4009 C CA . LYS B 1 108 ? 20.938 5.906 -19.438 1 56.94 108 LYS B CA 1
ATOM 4010 C C . LYS B 1 108 ? 21.016 5.492 -17.969 1 56.94 108 LYS B C 1
ATOM 4012 O O . LYS B 1 108 ? 20 5.105 -17.375 1 56.94 108 LYS B O 1
ATOM 4017 N N . ALA B 1 109 ? 22.188 5.73 -17.547 1 61.69 109 ALA B N 1
ATOM 4018 C CA . ALA B 1 109 ? 22.422 5.363 -16.156 1 61.69 109 ALA B CA 1
ATOM 4019 C C . ALA B 1 109 ? 21.672 6.301 -15.211 1 61.69 109 ALA B C 1
ATOM 4021 O O . ALA B 1 109 ? 21.781 7.523 -15.328 1 61.69 109 ALA B O 1
ATOM 4022 N N . ALA B 1 110 ? 20.656 5.789 -14.688 1 66.88 110 ALA B N 1
ATOM 4023 C CA . ALA B 1 110 ? 19.969 6.559 -13.656 1 66.88 110 ALA B CA 1
ATOM 4024 C C . ALA B 1 110 ? 20.562 6.289 -12.281 1 66.88 110 ALA B C 1
ATOM 4026 O O . ALA B 1 110 ? 20.969 5.164 -11.992 1 66.88 110 ALA B O 1
ATOM 4027 N N . ASP B 1 111 ? 20.672 7.41 -11.531 1 78 111 ASP B N 1
ATOM 4028 C CA . ASP B 1 111 ? 21.156 7.289 -10.164 1 78 111 ASP B CA 1
ATOM 4029 C C . ASP B 1 111 ? 20.172 6.516 -9.289 1 78 111 ASP B C 1
ATOM 4031 O O . ASP B 1 111 ? 19.062 6.988 -9.023 1 78 111 ASP B O 1
ATOM 4035 N N . PRO B 1 112 ? 20.547 5.34 -8.961 1 79.44 112 PRO B N 1
ATOM 4036 C CA . PRO B 1 112 ? 19.625 4.5 -8.195 1 79.44 112 PRO B CA 1
ATOM 4037 C C . PRO B 1 112 ? 19.156 5.168 -6.906 1 79.44 112 PRO B C 1
ATOM 4039 O O . PRO B 1 112 ? 18.016 4.938 -6.469 1 79.44 112 PRO B O 1
ATOM 4042 N N . TYR B 1 113 ? 19.984 5.93 -6.383 1 83.44 113 TYR B N 1
ATOM 4043 C CA . TYR B 1 113 ? 19.578 6.625 -5.164 1 83.44 113 TYR B CA 1
ATOM 4044 C C . TYR B 1 113 ? 18.469 7.625 -5.449 1 83.44 113 TYR B C 1
ATOM 4046 O O . TYR B 1 113 ? 17.5 7.738 -4.68 1 83.44 113 TYR B O 1
ATOM 4054 N N . ASN B 1 114 ? 18.594 8.336 -6.551 1 88 114 ASN B N 1
ATOM 4055 C CA . ASN B 1 114 ? 17.562 9.312 -6.898 1 88 114 ASN B CA 1
ATOM 4056 C C . ASN B 1 114 ? 16.219 8.648 -7.148 1 88 114 ASN B C 1
ATOM 4058 O O . ASN B 1 114 ? 15.172 9.195 -6.797 1 88 114 ASN B O 1
ATOM 4062 N N . LEU B 1 115 ? 16.266 7.504 -7.703 1 87.5 115 LEU B N 1
ATOM 4063 C CA . LEU B 1 115 ? 15.031 6.773 -7.957 1 87.5 115 LEU B CA 1
ATOM 4064 C C . LEU B 1 115 ? 14.406 6.293 -6.648 1 87.5 115 LEU B C 1
ATOM 4066 O O . LEU B 1 115 ? 13.188 6.375 -6.473 1 87.5 115 LEU B O 1
ATOM 4070 N N . ALA B 1 116 ? 15.242 5.785 -5.781 1 88.62 116 ALA B N 1
ATOM 4071 C CA . ALA B 1 116 ? 14.75 5.359 -4.473 1 88.62 116 ALA B CA 1
ATOM 4072 C C . ALA B 1 116 ? 14.188 6.535 -3.684 1 88.62 116 ALA B C 1
ATOM 4074 O O . ALA B 1 116 ? 13.172 6.402 -2.998 1 88.62 116 ALA B O 1
ATOM 4075 N N . TYR B 1 117 ? 14.852 7.668 -3.812 1 91.75 117 TYR B N 1
ATOM 4076 C CA . TYR B 1 117 ? 14.391 8.867 -3.125 1 91.75 117 TYR B CA 1
ATOM 4077 C C . TYR B 1 117 ? 13.055 9.336 -3.693 1 91.75 117 TYR B C 1
ATOM 4079 O O . TYR B 1 117 ? 12.18 9.781 -2.949 1 91.75 117 TYR B O 1
ATOM 4087 N N . CYS B 1 118 ? 12.891 9.227 -4.969 1 92.94 118 CYS B N 1
ATOM 4088 C CA . CYS B 1 118 ? 11.617 9.547 -5.609 1 92.94 118 CYS B CA 1
ATOM 4089 C C . CYS B 1 118 ? 10.5 8.648 -5.082 1 92.94 118 CYS B C 1
ATOM 4091 O O . CYS B 1 118 ? 9.406 9.133 -4.777 1 92.94 118 CYS B O 1
ATOM 4093 N N . PHE B 1 119 ? 10.805 7.418 -4.992 1 93.06 119 PHE B N 1
ATOM 4094 C CA . PHE B 1 119 ? 9.844 6.477 -4.438 1 93.06 119 PHE B CA 1
ATOM 4095 C C . PHE B 1 119 ? 9.453 6.871 -3.016 1 93.06 119 PHE B C 1
ATOM 4097 O O . PHE B 1 119 ? 8.273 6.859 -2.662 1 93.06 119 PHE B O 1
ATOM 4104 N N . PHE B 1 120 ? 10.469 7.199 -2.229 1 94.06 120 PHE B N 1
ATOM 4105 C CA . PHE B 1 120 ? 10.242 7.625 -0.853 1 94.06 120 PHE B CA 1
ATOM 4106 C C . PHE B 1 120 ? 9.375 8.875 -0.809 1 94.06 120 PHE B C 1
ATOM 4108 O O . PHE B 1 120 ? 8.398 8.938 -0.051 1 94.06 120 PHE B O 1
ATOM 4115 N N . GLN B 1 121 ? 9.625 9.781 -1.618 1 96.19 121 GLN B N 1
ATOM 4116 C CA . GLN B 1 121 ? 8.922 11.062 -1.615 1 96.19 121 GLN B CA 1
ATOM 4117 C C . GLN B 1 121 ? 7.523 10.914 -2.215 1 96.19 121 GLN B C 1
ATOM 4119 O O . GLN B 1 121 ? 6.609 11.656 -1.854 1 96.19 121 GLN B O 1
ATOM 4124 N N . PHE B 1 122 ? 7.34 10.023 -3.084 1 94.75 122 PHE B N 1
ATOM 4125 C CA . PHE B 1 122 ? 6.012 9.695 -3.588 1 94.75 122 PHE B CA 1
ATOM 4126 C C . PHE B 1 122 ? 5.07 9.352 -2.441 1 94.75 122 PHE B C 1
ATOM 4128 O O . PHE B 1 122 ? 3.916 9.781 -2.422 1 94.75 122 PHE B O 1
ATOM 4135 N N . ALA B 1 123 ? 5.574 8.57 -1.561 1 93.12 123 ALA B N 1
ATOM 4136 C CA . ALA B 1 123 ? 4.746 8.125 -0.441 1 93.12 123 ALA B CA 1
ATOM 4137 C C . ALA B 1 123 ? 4.293 9.312 0.407 1 93.12 123 ALA B C 1
ATOM 4139 O O . ALA B 1 123 ? 3.168 9.328 0.912 1 93.12 123 ALA B O 1
ATOM 4140 N N . PHE B 1 124 ? 5.129 10.344 0.53 1 95.31 124 PHE B N 1
ATOM 4141 C CA . PHE B 1 124 ? 4.77 11.547 1.264 1 95.31 124 PHE B CA 1
ATOM 4142 C C . PHE B 1 124 ? 3.686 12.328 0.528 1 95.31 124 PHE B C 1
ATOM 4144 O O . PHE B 1 124 ? 2.727 12.797 1.144 1 95.31 124 PHE B O 1
ATOM 4151 N N . CYS B 1 125 ? 3.871 12.383 -0.702 1 95.12 125 CYS B N 1
ATOM 4152 C CA . CYS B 1 125 ? 2.922 13.117 -1.533 1 95.12 125 CYS B CA 1
ATOM 4153 C C . CYS B 1 125 ? 1.541 12.469 -1.479 1 95.12 125 CYS B C 1
ATOM 4155 O O . CYS B 1 125 ? 0.53 13.164 -1.369 1 95.12 125 CYS B O 1
ATOM 4157 N N . ALA B 1 126 ? 1.517 11.172 -1.619 1 91.81 126 ALA B N 1
ATOM 4158 C CA . ALA B 1 126 ? 0.253 10.438 -1.552 1 91.81 126 ALA B CA 1
ATOM 4159 C C . ALA B 1 126 ? -0.47 10.711 -0.237 1 91.81 126 ALA B C 1
ATOM 4161 O O . ALA B 1 126 ? -1.695 10.852 -0.212 1 91.81 126 ALA B O 1
ATOM 4162 N N . THR B 1 127 ? 0.259 10.828 0.798 1 90.81 127 THR B N 1
ATOM 4163 C CA . THR B 1 127 ? -0.308 11.109 2.113 1 90.81 127 THR B CA 1
ATOM 4164 C C . THR B 1 127 ? -0.95 12.492 2.145 1 90.81 127 THR B C 1
ATOM 4166 O O . THR B 1 127 ? -2.082 12.648 2.609 1 90.81 127 THR B O 1
ATOM 4169 N N . ALA B 1 128 ? -0.298 13.461 1.626 1 94.12 128 ALA B N 1
ATOM 4170 C CA . ALA B 1 128 ? -0.827 14.828 1.616 1 94.12 128 ALA B CA 1
ATOM 4171 C C . ALA B 1 128 ? -2.148 14.898 0.856 1 94.12 128 ALA B C 1
ATOM 4173 O O . ALA B 1 128 ? -3.1 15.539 1.31 1 94.12 128 ALA B O 1
ATOM 4174 N N . ALA B 1 129 ? -2.211 14.25 -0.246 1 93.62 129 ALA B N 1
ATOM 4175 C CA . ALA B 1 129 ? -3.43 14.234 -1.05 1 93.62 129 ALA B CA 1
ATOM 4176 C C . ALA B 1 129 ? -4.559 13.516 -0.318 1 93.62 129 ALA B C 1
ATOM 4178 O O . ALA B 1 129 ? -5.711 13.961 -0.351 1 93.62 129 ALA B O 1
ATOM 4179 N N . THR B 1 130 ? -4.23 12.461 0.33 1 93.94 130 THR B N 1
ATOM 4180 C CA . THR B 1 130 ? -5.234 11.625 0.986 1 93.94 130 THR B CA 1
ATOM 4181 C C . THR B 1 130 ? -5.852 12.352 2.176 1 93.94 130 THR B C 1
ATOM 4183 O O . THR B 1 130 ? -7.031 12.172 2.479 1 93.94 130 THR B O 1
ATOM 4186 N N . ILE B 1 131 ? -5.113 13.211 2.82 1 95.56 131 ILE B N 1
ATOM 4187 C CA . ILE B 1 131 ? -5.621 13.984 3.945 1 95.56 131 ILE B CA 1
ATOM 4188 C C . ILE B 1 131 ? -6.812 14.828 3.496 1 95.56 131 ILE B C 1
ATOM 4190 O O . ILE B 1 131 ? -7.824 14.906 4.199 1 95.56 131 ILE B O 1
ATOM 4194 N N . VAL B 1 132 ? -6.812 15.305 2.336 1 95.69 132 VAL B N 1
ATOM 4195 C CA . VAL B 1 132 ? -7.863 16.172 1.819 1 95.69 132 VAL B CA 1
ATOM 4196 C C . VAL B 1 132 ? -9.117 15.352 1.521 1 95.69 132 VAL B C 1
ATOM 4198 O O . VAL B 1 132 ? -10.227 15.766 1.839 1 95.69 132 VAL B O 1
ATOM 4201 N N . SER B 1 133 ? -8.938 14.188 0.995 1 92.38 133 SER B N 1
ATOM 4202 C CA . SER B 1 133 ? -10.062 13.367 0.559 1 92.38 133 SER B CA 1
ATOM 4203 C C . SER B 1 133 ? -10.938 12.961 1.739 1 92.38 133 SER B C 1
ATOM 4205 O O . SER B 1 133 ? -12.156 12.812 1.598 1 92.38 133 SER B O 1
ATOM 4207 N N . GLY B 1 134 ? -10.391 12.797 2.908 1 93.44 134 GLY B N 1
ATOM 4208 C CA . GLY B 1 134 ? -11.164 12.438 4.09 1 93.44 134 GLY B CA 1
ATOM 4209 C C . GLY B 1 134 ? -12.062 13.562 4.574 1 93.44 134 GLY B C 1
ATOM 4210 O O . GLY B 1 134 ? -13.188 13.312 5.008 1 93.44 134 GLY B O 1
ATOM 4211 N N . ALA B 1 135 ? -11.586 14.727 4.434 1 96.25 135 ALA B N 1
ATOM 4212 C CA . ALA B 1 135 ? -12.312 15.891 4.945 1 96.25 135 ALA B CA 1
ATOM 4213 C C . ALA B 1 135 ? -13.562 16.156 4.113 1 96.25 135 ALA B C 1
ATOM 4215 O O . ALA B 1 135 ? -14.57 16.641 4.633 1 96.25 135 ALA B O 1
ATOM 4216 N N . VAL B 1 136 ? -13.57 15.781 2.863 1 96.25 136 VAL B N 1
ATOM 4217 C CA . VAL B 1 136 ? -14.648 16.172 1.955 1 96.25 136 VAL B CA 1
ATOM 4218 C C . VAL B 1 136 ? -15.562 14.977 1.695 1 96.25 136 VAL B C 1
ATOM 4220 O O . VAL B 1 136 ? -16.422 15.031 0.819 1 96.25 136 VAL B O 1
ATOM 4223 N N . ALA B 1 137 ? -15.438 14 2.453 1 95.38 137 ALA B N 1
ATOM 4224 C CA . ALA B 1 137 ? -16.172 12.758 2.242 1 95.38 137 ALA B CA 1
ATOM 4225 C C . ALA B 1 137 ? -17.672 12.992 2.303 1 95.38 137 ALA B C 1
ATOM 4227 O O . ALA B 1 137 ? -18.141 13.953 2.928 1 95.38 137 ALA B O 1
ATOM 4228 N N . GLU B 1 138 ? -18.5 12.148 1.647 1 95.69 138 GLU B N 1
ATOM 4229 C CA . GLU B 1 138 ? -19.938 11.938 1.693 1 95.69 138 GLU B CA 1
ATOM 4230 C C . GLU B 1 138 ? -20.672 12.93 0.789 1 95.69 138 GLU B C 1
ATOM 4232 O O . GLU B 1 138 ? -21.859 12.781 0.536 1 95.69 138 GLU B O 1
ATOM 4237 N N . ARG B 1 139 ? -19.922 13.969 0.249 1 95.81 139 ARG B N 1
ATOM 4238 C CA . ARG B 1 139 ? -20.734 14.891 -0.543 1 95.81 139 ARG B CA 1
ATOM 4239 C C . ARG B 1 139 ? -19.922 15.477 -1.694 1 95.81 139 ARG B C 1
ATOM 4241 O O . ARG B 1 139 ? -20.453 16.219 -2.523 1 95.81 139 ARG B O 1
ATOM 4248 N N . ILE B 1 140 ? -18.703 15.18 -1.819 1 96 140 ILE B N 1
ATOM 4249 C CA . ILE B 1 140 ? -17.875 15.742 -2.887 1 96 140 ILE B CA 1
ATOM 4250 C C . ILE B 1 140 ? -18.188 15.016 -4.199 1 96 140 ILE B C 1
ATOM 4252 O O . ILE B 1 140 ? -18.438 13.812 -4.207 1 96 140 ILE B O 1
ATOM 4256 N N . ASN B 1 141 ? -18.109 15.812 -5.266 1 95.62 141 ASN B N 1
ATOM 4257 C CA . ASN B 1 141 ? -18.156 15.258 -6.613 1 95.62 141 ASN B CA 1
ATOM 4258 C C . ASN B 1 141 ? -16.906 14.453 -6.93 1 95.62 141 ASN B C 1
ATOM 4260 O O . ASN B 1 141 ? -15.781 14.953 -6.797 1 95.62 141 ASN B O 1
ATOM 4264 N N . PHE B 1 142 ? -17.141 13.25 -7.375 1 93.62 142 PHE B N 1
ATOM 4265 C CA . PHE B 1 142 ? -16.031 12.328 -7.566 1 93.62 142 PHE B CA 1
ATOM 4266 C C . PHE B 1 142 ? -15.062 12.859 -8.625 1 93.62 142 PHE B C 1
ATOM 4268 O O . PHE B 1 142 ? -13.844 12.75 -8.469 1 93.62 142 PHE B O 1
ATOM 4275 N N . LYS B 1 143 ? -15.492 13.406 -9.758 1 93.75 143 LYS B N 1
ATOM 4276 C CA . LYS B 1 143 ? -14.648 13.969 -10.805 1 93.75 143 LYS B CA 1
ATOM 4277 C C . LYS B 1 143 ? -13.82 15.133 -10.273 1 93.75 143 LYS B C 1
ATOM 4279 O O . LYS B 1 143 ? -12.648 15.289 -10.633 1 93.75 143 LYS B O 1
ATOM 4284 N N . ALA B 1 144 ? -14.445 15.945 -9.5 1 94.94 144 ALA B N 1
ATOM 4285 C CA . ALA B 1 144 ? -13.734 17.062 -8.875 1 94.94 144 ALA B CA 1
ATOM 4286 C C . ALA B 1 144 ? -12.594 16.547 -8 1 94.94 144 ALA B C 1
ATOM 4288 O O . ALA B 1 144 ? -11.5 17.125 -7.992 1 94.94 144 ALA B O 1
ATOM 4289 N N . CYS B 1 145 ? -12.875 15.492 -7.328 1 93.5 145 CYS B N 1
ATOM 4290 C CA . CYS B 1 145 ? -11.875 14.906 -6.445 1 93.5 145 CYS B CA 1
ATOM 4291 C C . CYS B 1 145 ? -10.664 14.43 -7.234 1 93.5 145 CYS B C 1
ATOM 4293 O O . CYS B 1 145 ? -9.523 14.578 -6.785 1 93.5 145 CYS B O 1
ATOM 4295 N N . LEU B 1 146 ? -10.852 13.875 -8.336 1 94.56 146 LEU B N 1
ATOM 4296 C CA . LEU B 1 146 ? -9.766 13.398 -9.18 1 94.56 146 LEU B CA 1
ATOM 4297 C C . LEU B 1 146 ? -8.883 14.555 -9.641 1 94.56 146 LEU B C 1
ATOM 4299 O O . LEU B 1 146 ? -7.656 14.461 -9.617 1 94.56 146 LEU B O 1
ATOM 4303 N N . VAL B 1 147 ? -9.516 15.562 -10.039 1 96.44 147 VAL B N 1
ATOM 4304 C CA . VAL B 1 147 ? -8.781 16.734 -10.5 1 96.44 147 VAL B CA 1
ATOM 4305 C C . VAL B 1 147 ? -8.008 17.344 -9.336 1 96.44 147 VAL B C 1
ATOM 4307 O O . VAL B 1 147 ? -6.863 17.781 -9.508 1 96.44 147 VAL B O 1
ATOM 4310 N N . MET B 1 148 ? -8.633 17.422 -8.211 1 96.19 148 MET B N 1
ATOM 4311 C CA . MET B 1 148 ? -7.945 17.906 -7.016 1 96.19 148 MET B CA 1
ATOM 4312 C C . MET B 1 148 ? -6.676 17.109 -6.758 1 96.19 148 MET B C 1
ATOM 4314 O O . MET B 1 148 ? -5.621 17.672 -6.477 1 96.19 148 MET B O 1
ATOM 4318 N N . THR B 1 149 ? -6.805 15.797 -6.828 1 96.19 149 THR B N 1
ATOM 4319 C CA . THR B 1 149 ? -5.668 14.914 -6.602 1 96.19 149 THR B CA 1
ATOM 4320 C C . THR B 1 149 ? -4.523 15.242 -7.559 1 96.19 149 THR B C 1
ATOM 4322 O O . THR B 1 149 ? -3.371 15.359 -7.137 1 96.19 149 THR B O 1
ATOM 4325 N N . VAL B 1 150 ? -4.824 15.43 -8.789 1 97 150 VAL B N 1
ATOM 4326 C CA . VAL B 1 150 ? -3.828 15.711 -9.82 1 97 150 VAL B CA 1
ATOM 4327 C C . VAL B 1 150 ? -3.146 17.047 -9.531 1 97 150 VAL B C 1
ATOM 4329 O O . VAL B 1 150 ? -1.919 17.141 -9.586 1 97 150 VAL B O 1
ATOM 4332 N N . LEU B 1 151 ? -3.881 18.016 -9.117 1 97.69 151 LEU B N 1
ATOM 4333 C CA . LEU B 1 151 ? -3.334 19.359 -8.891 1 97.69 151 LEU B CA 1
ATOM 4334 C C . LEU B 1 151 ? -2.551 19.406 -7.586 1 97.69 151 LEU B C 1
ATOM 4336 O O . LEU B 1 151 ? -1.523 20.094 -7.5 1 97.69 151 LEU B O 1
ATOM 4340 N N . ILE B 1 152 ? -3.037 18.734 -6.609 1 97.75 152 ILE B N 1
ATOM 4341 C CA . ILE B 1 152 ? -2.328 18.703 -5.336 1 97.75 152 ILE B CA 1
ATOM 4342 C C . ILE B 1 152 ? -0.978 18.016 -5.512 1 97.75 152 ILE B C 1
ATOM 4344 O O . ILE B 1 152 ? 0.056 18.547 -5.098 1 97.75 152 ILE B O 1
ATOM 4348 N N . THR B 1 153 ? -0.924 16.875 -6.184 1 97.81 153 THR B N 1
ATOM 4349 C CA . THR B 1 153 ? 0.277 16.047 -6.273 1 97.81 153 THR B CA 1
ATOM 4350 C C . THR B 1 153 ? 1.213 16.578 -7.359 1 97.81 153 THR B C 1
ATOM 4352 O O . THR B 1 153 ? 2.424 16.344 -7.305 1 97.81 153 THR B O 1
ATOM 4355 N N . GLY B 1 154 ? 0.679 17.297 -8.32 1 97.56 154 GLY B N 1
ATOM 4356 C CA . GLY B 1 154 ? 1.488 17.766 -9.43 1 97.56 154 GLY B CA 1
ATOM 4357 C C . GLY B 1 154 ? 1.985 19.188 -9.25 1 97.56 154 GLY B C 1
ATOM 4358 O O . GLY B 1 154 ? 2.977 19.594 -9.867 1 97.56 154 GLY B O 1
ATOM 4359 N N . LEU B 1 155 ? 1.239 19.953 -8.352 1 97.62 155 LEU B N 1
ATOM 4360 C CA . LEU B 1 155 ? 1.57 21.375 -8.336 1 97.62 155 LEU B CA 1
ATOM 4361 C C . LEU B 1 155 ? 1.614 21.891 -6.902 1 97.62 155 LEU B C 1
ATOM 4363 O O . LEU B 1 155 ? 2.67 22.312 -6.426 1 97.62 155 LEU B O 1
ATOM 4367 N N . LEU B 1 156 ? 0.544 21.875 -6.148 1 98.31 156 LEU B N 1
ATOM 4368 C CA . LEU B 1 156 ? 0.429 22.578 -4.871 1 98.31 156 LEU B CA 1
ATOM 4369 C C . LEU B 1 156 ? 1.434 22.031 -3.863 1 98.31 156 LEU B C 1
ATOM 4371 O O . LEU B 1 156 ? 2.176 22.797 -3.244 1 98.31 156 LEU B O 1
ATOM 4375 N N . TYR B 1 157 ? 1.451 20.703 -3.695 1 98.19 157 TYR B N 1
ATOM 4376 C CA . TYR B 1 157 ? 2.361 20.062 -2.756 1 98.19 157 TYR B CA 1
ATOM 4377 C C . TYR B 1 157 ? 3.809 20.219 -3.211 1 98.19 157 TYR B C 1
ATOM 4379 O O . TYR B 1 157 ? 4.668 20.656 -2.439 1 98.19 157 TYR B O 1
ATOM 4387 N N . PRO B 1 158 ? 4.141 19.969 -4.488 1 98.44 158 PRO B N 1
ATOM 4388 C CA . PRO B 1 158 ? 5.531 20.031 -4.938 1 98.44 158 PRO B CA 1
ATOM 4389 C C . PRO B 1 158 ? 6.121 21.438 -4.816 1 98.44 158 PRO B C 1
ATOM 4391 O O . PRO B 1 158 ? 7.32 21.578 -4.559 1 98.44 158 PRO B O 1
ATOM 4394 N N . ILE B 1 159 ? 5.305 22.438 -4.961 1 98.31 159 ILE B N 1
ATOM 4395 C CA . ILE B 1 159 ? 5.816 23.797 -4.883 1 98.31 159 ILE B CA 1
ATOM 4396 C C . ILE B 1 159 ? 6.266 24.094 -3.453 1 98.31 159 ILE B C 1
ATOM 4398 O O . ILE B 1 159 ? 7.332 24.688 -3.24 1 98.31 159 ILE B O 1
ATOM 4402 N N . PHE B 1 160 ? 5.477 23.719 -2.525 1 98.62 160 PHE B N 1
ATOM 4403 C CA . PHE B 1 160 ? 5.887 23.953 -1.146 1 98.62 160 PHE B CA 1
ATOM 4404 C C . PHE B 1 160 ? 7.117 23.125 -0.792 1 98.62 160 PHE B C 1
ATOM 4406 O O . PHE B 1 160 ? 7.984 23.594 -0.043 1 98.62 160 PHE B O 1
ATOM 4413 N N . VAL B 1 161 ? 7.16 21.891 -1.288 1 98.5 161 VAL B N 1
ATOM 4414 C CA . VAL B 1 161 ? 8.336 21.062 -1.082 1 98.5 161 VAL B CA 1
ATOM 4415 C C . VAL B 1 161 ? 9.57 21.75 -1.666 1 98.5 161 VAL B C 1
ATOM 4417 O O . VAL B 1 161 ? 10.633 21.766 -1.047 1 98.5 161 VAL B O 1
ATOM 4420 N N . LEU B 1 162 ? 9.461 22.328 -2.809 1 98 162 LEU B N 1
ATOM 4421 C CA . LEU B 1 162 ? 10.555 23.078 -3.438 1 98 162 LEU B CA 1
ATOM 4422 C C . LEU B 1 162 ? 11.07 24.172 -2.514 1 98 162 LEU B C 1
ATOM 4424 O O . LEU B 1 162 ? 12.281 24.375 -2.389 1 98 162 LEU B O 1
ATOM 4428 N N . TRP B 1 163 ? 10.203 24.891 -1.846 1 98.56 163 TRP B N 1
ATOM 4429 C CA . TRP B 1 163 ? 10.586 26 -0.977 1 98.56 163 TRP B CA 1
ATOM 4430 C C . TRP B 1 163 ? 11.336 25.5 0.254 1 98.56 163 TRP B C 1
ATOM 4432 O O . TRP B 1 163 ? 12.156 26.219 0.829 1 98.56 163 TRP B O 1
ATOM 4442 N N . THR B 1 164 ? 11.023 24.281 0.656 1 98.19 164 THR B N 1
ATOM 4443 C CA . THR B 1 164 ? 11.547 23.734 1.904 1 98.19 164 THR B CA 1
ATOM 4444 C C . THR B 1 164 ? 12.578 22.641 1.63 1 98.19 164 THR B C 1
ATOM 4446 O O . THR B 1 164 ? 13.734 22.938 1.329 1 98.19 164 THR B O 1
ATOM 4449 N N . TRP B 1 165 ? 12.133 21.375 1.466 1 97.19 165 TRP B N 1
ATOM 4450 C CA . TRP B 1 165 ? 13.016 20.219 1.332 1 97.19 165 TRP B CA 1
ATOM 4451 C C . TRP B 1 165 ? 13.781 20.266 0.017 1 97.19 165 TRP B C 1
ATOM 4453 O O . TRP B 1 165 ? 14.844 19.656 -0.112 1 97.19 165 TRP B O 1
ATOM 4463 N N . GLY B 1 166 ? 13.266 20.969 -0.938 1 96.75 166 GLY B N 1
ATOM 4464 C CA . GLY B 1 166 ? 13.883 21.047 -2.252 1 96.75 166 GLY B CA 1
ATOM 4465 C C . GLY B 1 166 ? 15.031 22.031 -2.314 1 96.75 166 GLY B C 1
ATOM 4466 O O . GLY B 1 166 ? 15.625 22.234 -3.375 1 96.75 166 GLY B O 1
ATOM 4467 N N . GLY B 1 167 ? 15.312 22.734 -1.223 1 95.31 167 GLY B N 1
ATOM 4468 C CA . GLY B 1 167 ? 16.453 23.641 -1.153 1 95.31 167 GLY B CA 1
ATOM 4469 C C . GLY B 1 167 ? 16.109 25.062 -1.573 1 95.31 167 GLY B C 1
ATOM 4470 O O . GLY B 1 167 ? 17 25.844 -1.912 1 95.31 167 GLY B O 1
ATOM 4471 N N . GLY B 1 168 ? 14.898 25.422 -1.567 1 96.88 168 GLY B N 1
ATOM 4472 C CA . GLY B 1 168 ? 14.461 26.75 -1.981 1 96.88 168 GLY B CA 1
ATOM 4473 C C . GLY B 1 168 ? 14.688 27.812 -0.92 1 96.88 168 GLY B C 1
ATOM 4474 O O . GLY B 1 168 ? 15.602 27.703 -0.102 1 96.88 168 GLY B O 1
ATOM 4475 N N . TRP B 1 169 ? 13.938 28.844 -0.973 1 97.88 169 TRP B N 1
ATOM 4476 C CA . TRP B 1 169 ? 14.195 30.062 -0.212 1 97.88 169 TRP B CA 1
ATOM 4477 C C . TRP B 1 169 ? 13.93 29.844 1.273 1 97.88 169 TRP B C 1
ATOM 4479 O O . TRP B 1 169 ? 14.461 30.562 2.121 1 97.88 169 TRP B O 1
ATOM 4489 N N . MET B 1 170 ? 13.188 28.844 1.64 1 98.38 170 MET B N 1
ATOM 4490 C CA . MET B 1 170 ? 12.883 28.594 3.047 1 98.38 170 MET B CA 1
ATOM 4491 C C . MET B 1 170 ? 13.859 27.578 3.637 1 98.38 170 MET B C 1
ATOM 4493 O O . MET B 1 170 ? 14.344 27.75 4.754 1 98.38 170 MET B O 1
ATOM 4497 N N . GLY B 1 171 ? 14.148 26.484 2.896 1 96.88 171 GLY B N 1
ATOM 4498 C CA . GLY B 1 171 ? 14.852 25.344 3.453 1 96.88 171 GLY B CA 1
ATOM 4499 C C . GLY B 1 171 ? 16.312 25.297 3.066 1 96.88 171 GLY B C 1
ATOM 4500 O O . GLY B 1 171 ? 17.094 24.547 3.666 1 96.88 171 GLY B O 1
ATOM 4501 N N . GLY B 1 172 ? 16.734 26.125 2.174 1 95.25 172 GLY B N 1
ATOM 4502 C CA . GLY B 1 172 ? 18.109 26.094 1.711 1 95.25 172 GLY B CA 1
ATOM 4503 C C . GLY B 1 172 ? 19.078 26.75 2.684 1 95.25 172 GLY B C 1
ATOM 4504 O O . GLY B 1 172 ? 18.75 27.75 3.326 1 95.25 172 GLY B O 1
ATOM 4505 N N . ASP B 1 173 ? 20.203 26.203 2.658 1 92.94 173 ASP B N 1
ATOM 4506 C CA . ASP B 1 173 ? 21.234 26.703 3.57 1 92.94 173 ASP B CA 1
ATOM 4507 C C . ASP B 1 173 ? 21.609 28.141 3.236 1 92.94 173 ASP B C 1
ATOM 4509 O O . ASP B 1 173 ? 22.047 28.891 4.109 1 92.94 173 ASP B O 1
ATOM 4513 N N . THR B 1 174 ? 21.469 28.516 2.014 1 93.81 174 THR B N 1
ATOM 4514 C CA . THR B 1 174 ? 21.781 29.875 1.593 1 93.81 174 THR B CA 1
ATOM 4515 C C . THR B 1 174 ? 20.516 30.625 1.2 1 93.81 174 THR B C 1
ATOM 4517 O O . THR B 1 174 ? 20.578 31.688 0.555 1 93.81 174 THR B O 1
ATOM 4520 N N . GLY B 1 175 ? 19.406 30.078 1.539 1 96 175 GLY B N 1
ATOM 4521 C CA . GLY B 1 175 ? 18.141 30.688 1.18 1 96 175 GLY B CA 1
ATOM 4522 C C . GLY B 1 175 ? 17.797 31.891 2.021 1 96 175 GLY B C 1
ATOM 4523 O O . GLY B 1 175 ? 18.562 32.281 2.91 1 96 175 GLY B O 1
ATOM 4524 N N . LEU B 1 176 ? 16.703 32.469 1.751 1 97.62 176 LEU B N 1
ATOM 4525 C CA . LEU B 1 176 ? 16.25 33.688 2.391 1 97.62 176 LEU B CA 1
ATOM 4526 C C . LEU B 1 176 ? 16.109 33.5 3.898 1 97.62 176 LEU B C 1
ATOM 4528 O O . LEU B 1 176 ? 16.5 34.375 4.676 1 97.62 176 LEU B O 1
ATOM 4532 N N . PHE B 1 177 ? 15.539 32.375 4.355 1 98.12 177 PHE B N 1
ATOM 4533 C CA . PHE B 1 177 ? 15.32 32.125 5.777 1 98.12 177 PHE B CA 1
ATOM 4534 C C . PHE B 1 177 ? 16.656 32.062 6.52 1 98.12 177 PHE B C 1
ATOM 4536 O O . PHE B 1 177 ? 16.781 32.594 7.613 1 98.12 177 PHE B O 1
ATOM 4543 N N . ALA B 1 178 ? 17.578 31.359 5.961 1 97.5 178 ALA B N 1
ATOM 4544 C CA . ALA B 1 178 ? 18.906 31.281 6.57 1 97.5 178 ALA B CA 1
ATOM 4545 C C . ALA B 1 178 ? 19.516 32.688 6.719 1 97.5 178 ALA B C 1
ATOM 4547 O O . ALA B 1 178 ? 20.141 32.969 7.734 1 97.5 178 ALA B O 1
ATOM 4548 N N . LYS B 1 179 ? 19.391 33.5 5.75 1 97.5 179 LYS B N 1
ATOM 4549 C CA . LYS B 1 179 ? 19.953 34.875 5.746 1 97.5 179 LYS B CA 1
ATOM 4550 C C . LYS B 1 179 ? 19.266 35.75 6.773 1 97.5 179 LYS B C 1
ATOM 4552 O O . LYS B 1 179 ? 19.906 36.531 7.473 1 97.5 179 LYS B O 1
ATOM 4557 N N . VAL B 1 180 ? 18.016 35.594 6.875 1 97.94 180 VAL B N 1
ATOM 4558 C CA . VAL B 1 180 ? 17.219 36.5 7.684 1 97.94 180 VAL B CA 1
ATOM 4559 C C . VAL B 1 180 ? 17.172 36 9.133 1 97.94 180 VAL B C 1
ATOM 4561 O O . VAL B 1 180 ? 17.25 36.812 10.062 1 97.94 180 VAL B O 1
ATOM 4564 N N . PHE B 1 181 ? 17.062 34.719 9.344 1 97.81 181 PHE B N 1
ATOM 4565 C CA . PHE B 1 181 ? 16.812 34.188 10.68 1 97.81 181 PHE B CA 1
ATOM 4566 C C . PHE B 1 181 ? 18.062 33.5 11.227 1 97.81 181 PHE B C 1
ATOM 4568 O O . PHE B 1 181 ? 18.078 33.031 12.367 1 97.81 181 PHE B O 1
ATOM 4575 N N . GLY B 1 182 ? 19.078 33.344 10.406 1 97.06 182 GLY B N 1
ATOM 4576 C CA . GLY B 1 182 ? 20.312 32.656 10.797 1 97.06 182 GLY B CA 1
ATOM 4577 C C . GLY B 1 182 ? 20.266 31.156 10.594 1 97.06 182 GLY B C 1
ATOM 4578 O O . GLY B 1 182 ? 21.281 30.484 10.711 1 97.06 182 GLY B O 1
ATOM 4579 N N . GLN B 1 183 ? 19.047 30.641 10.391 1 97.62 183 GLN B N 1
ATOM 4580 C CA . GLN B 1 183 ? 18.828 29.219 10.117 1 97.62 183 GLN B CA 1
ATOM 4581 C C . GLN B 1 183 ? 17.75 29.031 9.055 1 97.62 183 GLN B C 1
ATOM 4583 O O . GLN B 1 183 ? 16.797 29.812 8.977 1 97.62 183 GLN B O 1
ATOM 4588 N N . PRO B 1 184 ? 17.859 27.984 8.297 1 98.06 184 PRO B N 1
ATOM 4589 C CA . PRO B 1 184 ? 16.766 27.641 7.402 1 98.06 184 PRO B CA 1
ATOM 4590 C C . PRO B 1 184 ? 15.539 27.109 8.148 1 98.06 184 PRO B C 1
ATOM 4592 O O . PRO B 1 184 ? 15.633 26.781 9.336 1 98.06 184 PRO B O 1
ATOM 4595 N N . TYR B 1 185 ? 14.461 27.062 7.473 1 98.44 185 TYR B N 1
ATOM 4596 C CA . TYR B 1 185 ? 13.273 26.406 8.023 1 98.44 185 TYR B CA 1
ATOM 4597 C C . TYR B 1 185 ? 13.508 24.922 8.227 1 98.44 185 TYR B C 1
ATOM 4599 O O . TYR B 1 185 ? 14.039 24.25 7.34 1 98.44 185 TYR B O 1
ATOM 4607 N N . HIS B 1 186 ? 13.18 24.453 9.406 1 97.56 186 HIS B N 1
ATOM 4608 C CA . HIS B 1 186 ? 13.453 23.062 9.75 1 97.56 186 HIS B CA 1
ATOM 4609 C C . HIS B 1 186 ? 12.164 22.266 9.891 1 97.56 186 HIS B C 1
ATOM 4611 O O . HIS B 1 186 ? 11.359 22.531 10.789 1 97.56 186 HIS B O 1
ATOM 4617 N N . ASP B 1 187 ? 11.906 21.344 9.078 1 97.81 187 ASP B N 1
ATOM 4618 C CA . ASP B 1 187 ? 10.836 20.359 9.117 1 97.81 187 ASP B CA 1
ATOM 4619 C C . ASP B 1 187 ? 11.328 19 8.625 1 97.81 187 ASP B C 1
ATOM 4621 O O . ASP B 1 187 ? 11.266 18.703 7.434 1 97.81 187 ASP B O 1
ATOM 4625 N N . PHE B 1 188 ? 11.719 18.25 9.531 1 95.44 188 PHE B N 1
ATOM 4626 C CA . PHE B 1 188 ? 12.523 17.062 9.234 1 95.44 188 PHE B CA 1
ATOM 4627 C C . PHE B 1 188 ? 11.703 16.016 8.5 1 95.44 188 PHE B C 1
ATOM 4629 O O . PHE B 1 188 ? 12.172 15.422 7.523 1 95.44 188 PHE B O 1
ATOM 4636 N N . ALA B 1 189 ? 10.508 15.766 9.023 1 96.31 189 ALA B N 1
ATOM 4637 C CA . ALA B 1 189 ? 9.734 14.648 8.484 1 96.31 189 ALA B CA 1
ATOM 4638 C C . ALA B 1 189 ? 8.336 15.109 8.055 1 96.31 189 ALA B C 1
ATOM 4640 O O . ALA B 1 189 ? 7.469 14.281 7.766 1 96.31 189 ALA B O 1
ATOM 4641 N N . GLY B 1 190 ? 7.957 16.375 8.141 1 97.94 190 GLY B N 1
ATOM 4642 C CA . GLY B 1 190 ? 6.812 16.859 7.375 1 97.94 190 GLY B CA 1
ATOM 4643 C C . GLY B 1 190 ? 5.645 17.281 8.25 1 97.94 190 GLY B C 1
ATOM 4644 O O . GLY B 1 190 ? 4.484 17.094 7.871 1 97.94 190 GLY B O 1
ATOM 4645 N N . SER B 1 191 ? 5.859 17.828 9.438 1 98.62 191 SER B N 1
ATOM 4646 C CA . SER B 1 191 ? 4.746 18.391 10.195 1 98.62 191 SER B CA 1
ATOM 4647 C C . SER B 1 191 ? 3.98 19.422 9.367 1 98.62 191 SER B C 1
ATOM 4649 O O . SER B 1 191 ? 2.748 19.453 9.391 1 98.62 191 SER B O 1
ATOM 4651 N N . THR B 1 192 ? 4.762 20.234 8.727 1 98.62 192 THR B N 1
ATOM 4652 C CA . THR B 1 192 ? 4.121 21.25 7.883 1 98.62 192 THR B CA 1
ATOM 4653 C C . THR B 1 192 ? 4.117 20.797 6.426 1 98.62 192 THR B C 1
ATOM 4655 O O . THR B 1 192 ? 3.055 20.703 5.805 1 98.62 192 THR B O 1
ATOM 4658 N N . VAL B 1 193 ? 5.211 20.359 5.879 1 98.56 193 VAL B N 1
ATOM 4659 C CA . VAL B 1 193 ? 5.41 20.109 4.453 1 98.56 193 VAL B CA 1
ATOM 4660 C C . VAL B 1 193 ? 4.391 19.094 3.961 1 98.56 193 VAL B C 1
ATOM 4662 O O . VAL B 1 193 ? 3.9 19.188 2.834 1 98.56 193 VAL B O 1
ATOM 4665 N N . VAL B 1 194 ? 4.055 18.156 4.801 1 98.38 194 VAL B N 1
ATOM 4666 C CA . VAL B 1 194 ? 3.107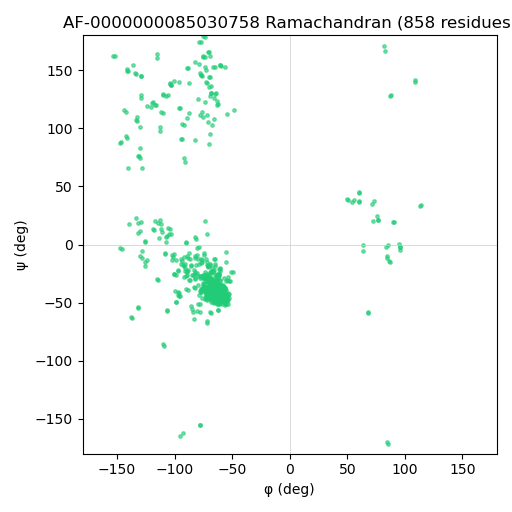 17.125 4.395 1 98.38 194 VAL B CA 1
ATOM 4667 C C . VAL B 1 194 ? 1.765 17.359 5.082 1 98.38 194 VAL B C 1
ATOM 4669 O O . VAL B 1 194 ? 0.753 17.594 4.422 1 98.38 194 VAL B O 1
ATOM 4672 N N . HIS B 1 195 ? 1.798 17.391 6.438 1 98.69 195 HIS B N 1
ATOM 4673 C CA . HIS B 1 195 ? 0.574 17.297 7.223 1 98.69 195 HIS B CA 1
ATOM 4674 C C . HIS B 1 195 ? -0.176 18.625 7.246 1 98.69 195 HIS B C 1
ATOM 4676 O O . HIS B 1 195 ? -1.36 18.672 6.906 1 98.69 195 HIS B O 1
ATOM 4682 N N . ALA B 1 196 ? 0.499 19.688 7.57 1 98.81 196 ALA B N 1
ATOM 4683 C CA . ALA B 1 196 ? -0.21 20.953 7.613 1 98.81 196 ALA B CA 1
ATOM 4684 C C . ALA B 1 196 ? -0.663 21.375 6.219 1 98.81 196 ALA B C 1
ATOM 4686 O O . ALA B 1 196 ? -1.747 21.953 6.059 1 98.81 196 ALA B O 1
ATOM 4687 N N . ILE B 1 197 ? 0.162 21.172 5.211 1 98.69 197 ILE B N 1
ATOM 4688 C CA . ILE B 1 197 ? -0.267 21.422 3.838 1 98.69 197 ILE B CA 1
ATOM 4689 C C . ILE B 1 197 ? -1.54 20.625 3.545 1 98.69 197 ILE B C 1
ATOM 4691 O O . ILE B 1 197 ? -2.539 21.188 3.094 1 98.69 197 ILE B O 1
ATOM 4695 N N . GLY B 1 198 ? -1.533 19.359 3.82 1 98.38 198 GLY B N 1
ATOM 4696 C CA . GLY B 1 198 ? -2.727 18.547 3.613 1 98.38 198 GLY B CA 1
ATOM 4697 C C . GLY B 1 198 ? -3.914 19.016 4.43 1 98.38 198 GLY B C 1
ATOM 4698 O O . GLY B 1 198 ? -5.035 19.094 3.926 1 98.38 198 GLY B O 1
ATOM 4699 N N . GLY B 1 199 ? -3.666 19.359 5.688 1 98.69 199 GLY B N 1
ATOM 4700 C CA . GLY B 1 199 ? -4.719 19.766 6.602 1 98.69 199 GLY B CA 1
ATOM 4701 C C . GLY B 1 199 ? -5.395 21.062 6.188 1 98.69 199 GLY B C 1
ATOM 4702 O O . GLY B 1 199 ? -6.625 21.156 6.191 1 98.69 199 GLY B O 1
ATOM 4703 N N . PHE B 1 200 ? -4.641 22 5.82 1 98.81 200 PHE B N 1
ATOM 4704 C CA . PHE B 1 200 ? -5.23 23.297 5.496 1 98.81 200 PHE B CA 1
ATOM 4705 C C . PHE B 1 200 ? -5.777 23.297 4.074 1 98.81 200 PHE B C 1
ATOM 4707 O O . PHE B 1 200 ? -6.727 24.016 3.771 1 98.81 200 PHE B O 1
ATOM 4714 N N . LEU B 1 201 ? -5.203 22.516 3.139 1 98.62 201 LEU B N 1
ATOM 4715 C CA . LEU B 1 201 ? -5.887 22.281 1.872 1 98.62 201 LEU B CA 1
ATOM 4716 C C . LEU B 1 201 ? -7.258 21.656 2.105 1 98.62 201 LEU B C 1
ATOM 4718 O O . LEU B 1 201 ? -8.227 22 1.438 1 98.62 201 LEU B O 1
ATOM 4722 N N . ALA B 1 202 ? -7.293 20.75 3.064 1 98.5 202 ALA B N 1
ATOM 4723 C CA . ALA B 1 202 ? -8.555 20.109 3.434 1 98.5 202 ALA B CA 1
ATOM 4724 C C . ALA B 1 202 ? -9.562 21.125 3.949 1 98.5 202 ALA B C 1
ATOM 4726 O O . ALA B 1 202 ? -10.75 21.062 3.617 1 98.5 202 ALA B O 1
ATOM 4727 N N . MET B 1 203 ? -9.086 22.031 4.742 1 98.38 203 MET B N 1
ATOM 4728 C CA . MET B 1 203 ? -9.969 23.078 5.266 1 98.38 203 MET B CA 1
ATOM 4729 C C . MET B 1 203 ? -10.516 23.953 4.141 1 98.38 203 MET B C 1
ATOM 4731 O O . MET B 1 203 ? -11.711 24.25 4.113 1 98.38 203 MET B O 1
ATOM 4735 N N . ALA B 1 204 ? -9.664 24.328 3.23 1 98.31 204 ALA B N 1
ATOM 4736 C CA . ALA B 1 204 ? -10.094 25.125 2.084 1 98.31 204 ALA B CA 1
ATOM 4737 C C . ALA B 1 204 ? -11.141 24.391 1.263 1 98.31 204 ALA B C 1
ATOM 4739 O O . ALA B 1 204 ? -12.156 24.969 0.868 1 98.31 204 ALA B O 1
ATOM 4740 N N . ALA B 1 205 ? -10.891 23.156 1.028 1 97.94 205 ALA B N 1
ATOM 4741 C CA . ALA B 1 205 ? -11.82 22.344 0.255 1 97.94 205 ALA B CA 1
ATOM 4742 C C . ALA B 1 205 ? -13.156 22.203 0.981 1 97.94 205 ALA B C 1
ATOM 4744 O O . ALA B 1 205 ? -14.219 22.375 0.377 1 97.94 205 ALA B O 1
ATOM 4745 N N . ALA B 1 206 ? -13.102 21.922 2.287 1 97.88 206 ALA B N 1
ATOM 4746 C CA . ALA B 1 206 ? -14.312 21.734 3.084 1 97.88 206 ALA B CA 1
ATOM 4747 C C . ALA B 1 206 ? -15.117 23.031 3.168 1 97.88 206 ALA B C 1
ATOM 4749 O O . ALA B 1 206 ? -16.344 23 3.139 1 97.88 206 ALA B O 1
ATOM 4750 N N . TYR B 1 207 ? -14.43 24.109 3.254 1 97.75 207 TYR B N 1
ATOM 4751 C CA . TYR B 1 207 ? -15.086 25.406 3.33 1 97.75 207 TYR B CA 1
ATOM 4752 C C . TYR B 1 207 ? -15.867 25.703 2.055 1 97.75 207 TYR B C 1
ATOM 4754 O O . TYR B 1 207 ? -17.047 26.062 2.109 1 97.75 207 TYR B O 1
ATOM 4762 N N . LEU B 1 208 ? -15.273 25.516 0.955 1 97.31 208 LEU B N 1
ATOM 4763 C CA . LEU B 1 208 ? -15.898 25.812 -0.33 1 97.31 208 LEU B CA 1
ATOM 4764 C C . LEU B 1 208 ? -16.984 24.797 -0.646 1 97.31 208 LEU B C 1
ATOM 4766 O O . LEU B 1 208 ? -18 25.141 -1.278 1 97.31 208 LEU B O 1
ATOM 4770 N N . LEU B 1 209 ? -16.797 23.609 -0.214 1 96.62 209 LEU B N 1
ATOM 4771 C CA . LEU B 1 209 ? -17.734 22.516 -0.467 1 96.62 209 LEU B CA 1
ATOM 4772 C C . LEU B 1 209 ? -19.016 22.703 0.337 1 96.62 209 LEU B C 1
ATOM 4774 O O . LEU B 1 209 ? -20.094 22.297 -0.108 1 96.62 209 LEU B O 1
ATOM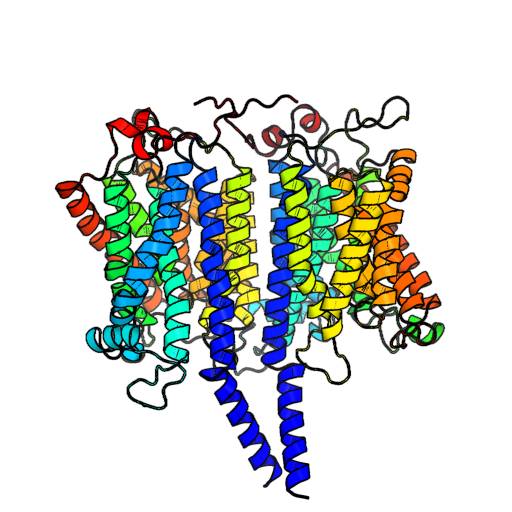 4778 N N . GLY B 1 210 ? -18.906 23.312 1.52 1 96.44 210 GLY B N 1
ATOM 4779 C CA . GLY B 1 210 ? -20.047 23.438 2.426 1 96.44 210 GLY B CA 1
ATOM 4780 C C . GLY B 1 210 ? -20.281 22.172 3.248 1 96.44 210 GLY B C 1
ATOM 4781 O O . GLY B 1 210 ? -19.75 21.109 2.934 1 96.44 210 GLY B O 1
ATOM 4782 N N . PRO B 1 211 ? -21.141 22.219 4.219 1 97 211 PRO B N 1
ATOM 4783 C CA . PRO B 1 211 ? -21.375 21.094 5.137 1 97 211 PRO B CA 1
ATOM 4784 C C . PRO B 1 211 ? -22.328 20.047 4.562 1 97 211 PRO B C 1
ATOM 4786 O O . PRO B 1 211 ? -23.125 20.359 3.672 1 97 211 PRO B O 1
ATOM 4789 N N . ARG B 1 212 ? -22.172 18.969 5.074 1 96.5 212 ARG B N 1
ATOM 4790 C CA . ARG B 1 212 ? -23.141 17.906 4.77 1 96.5 212 ARG B CA 1
ATOM 4791 C C . ARG B 1 212 ? -24.547 18.328 5.191 1 96.5 212 ARG B C 1
ATOM 4793 O O . ARG B 1 212 ? -24.719 19.047 6.172 1 96.5 212 ARG B O 1
ATOM 4800 N N . ILE B 1 213 ? -25.469 17.672 4.434 1 93.56 213 ILE B N 1
ATOM 4801 C CA . ILE B 1 213 ? -26.875 17.938 4.766 1 93.56 213 ILE B CA 1
ATOM 4802 C C . ILE B 1 213 ? -27.156 17.453 6.184 1 93.56 213 ILE B C 1
ATOM 4804 O O . ILE B 1 213 ? -26.906 16.297 6.52 1 93.56 213 ILE B O 1
ATOM 4808 N N . GLY B 1 214 ? -27.578 18.438 7.004 1 93.12 214 GLY B N 1
ATOM 4809 C CA . GLY B 1 214 ? -28 18.078 8.352 1 93.12 214 GLY B CA 1
ATOM 4810 C C . GLY B 1 214 ? -26.891 18.25 9.383 1 93.12 214 GLY B C 1
ATOM 4811 O O . GLY B 1 214 ? -27.141 18.125 10.586 1 93.12 214 GLY B O 1
ATOM 4812 N N . ARG B 1 215 ? -25.734 18.641 8.953 1 96 215 ARG B N 1
ATOM 4813 C CA . ARG B 1 215 ? -24.594 18.75 9.859 1 96 215 ARG B CA 1
ATOM 4814 C C . ARG B 1 215 ? -24.703 19.969 10.758 1 96 215 ARG B C 1
ATOM 4816 O O . ARG B 1 215 ? -24.172 19.984 11.867 1 96 215 ARG B O 1
ATOM 4823 N N . PHE B 1 216 ? -25.344 20.969 10.289 1 96.56 216 PHE B N 1
ATOM 4824 C CA . PHE B 1 216 ? -25.625 22.172 11.047 1 96.56 216 PHE B CA 1
ATOM 4825 C C . PHE B 1 216 ? -27.109 22.531 10.961 1 96.56 216 PHE B C 1
ATOM 4827 O O . PHE B 1 216 ? -27.688 22.5 9.875 1 96.56 216 PHE B O 1
ATOM 4834 N N . LYS B 1 217 ? -27.641 22.734 12.102 1 95.31 217 LYS B N 1
ATOM 4835 C CA . LYS B 1 217 ? -29.031 23.172 12.203 1 95.31 217 LYS B CA 1
ATOM 4836 C C . LYS B 1 217 ? -29.141 24.469 12.992 1 95.31 217 LYS B C 1
ATOM 4838 O O . LYS B 1 217 ? -28.859 24.5 14.188 1 95.31 217 LYS B O 1
ATOM 4843 N N . ASN B 1 218 ? -29.641 25.516 12.383 1 94.06 218 ASN B N 1
ATOM 4844 C CA . ASN B 1 218 ? -29.734 26.828 12.992 1 94.06 218 ASN B CA 1
ATOM 4845 C C . ASN B 1 218 ? -28.406 27.266 13.609 1 94.06 218 ASN B C 1
ATOM 4847 O O . ASN B 1 218 ? -28.359 27.688 14.766 1 94.06 218 ASN B O 1
ATOM 4851 N N . GLY B 1 219 ? -27.391 26.953 12.938 1 90.81 219 GLY B N 1
ATOM 4852 C CA . GLY B 1 219 ? -26.062 27.375 13.352 1 90.81 219 GLY B CA 1
ATOM 4853 C C . GLY B 1 219 ? -25.438 26.469 14.398 1 90.81 219 GLY B C 1
ATOM 4854 O O . GLY B 1 219 ? -24.297 26.688 14.812 1 90.81 219 GLY B O 1
ATOM 4855 N N . LYS B 1 220 ? -26.125 25.516 14.797 1 95.31 220 LYS B N 1
ATOM 4856 C CA . LYS B 1 220 ? -25.625 24.594 15.812 1 95.31 220 LYS B CA 1
ATOM 4857 C C . LYS B 1 220 ? -25.172 23.266 15.18 1 95.31 220 LYS B C 1
ATOM 4859 O O . LYS B 1 220 ? -25.828 22.75 14.281 1 95.31 220 LYS B O 1
ATOM 4864 N N . PRO B 1 221 ? -24.062 22.75 15.617 1 96.06 221 PRO B N 1
ATOM 4865 C CA . PRO B 1 221 ? -23.562 21.5 15.039 1 96.06 221 PRO B CA 1
ATOM 4866 C C . PRO B 1 221 ? -24.391 20.297 15.469 1 96.06 221 PRO B C 1
ATOM 4868 O O . PRO B 1 221 ? -24.828 20.219 16.609 1 96.06 221 PRO B O 1
ATOM 4871 N N . VAL B 1 222 ? -24.656 19.359 14.547 1 95.56 222 VAL B N 1
ATOM 4872 C CA . VAL B 1 222 ? -25.297 18.062 14.758 1 95.56 222 VAL B CA 1
ATOM 4873 C C . VAL B 1 222 ? -24.359 16.938 14.359 1 95.56 222 VAL B C 1
ATOM 4875 O O . VAL B 1 222 ? -23.922 16.859 13.211 1 95.56 222 VAL B O 1
ATOM 4878 N N . PRO B 1 223 ? -24.047 16.047 15.273 1 92.31 223 PRO B N 1
ATOM 4879 C CA . PRO B 1 223 ? -23.094 14.977 14.953 1 92.31 223 PRO B CA 1
ATOM 4880 C C . PRO B 1 223 ? -23.656 13.977 13.945 1 92.31 223 PRO B C 1
ATOM 4882 O O . PRO B 1 223 ? -24.844 13.656 13.984 1 92.31 223 PRO B O 1
ATOM 4885 N N . ILE B 1 224 ? -22.906 13.586 12.992 1 93.25 224 ILE B N 1
ATOM 4886 C CA . ILE B 1 224 ? -23.156 12.469 12.086 1 93.25 224 ILE B CA 1
ATOM 4887 C C . ILE B 1 224 ? -22.125 11.367 12.336 1 93.25 224 ILE B C 1
ATOM 4889 O O . ILE B 1 224 ? -20.984 11.461 11.867 1 93.25 224 ILE B O 1
ATOM 4893 N N . PRO B 1 225 ? -22.5 10.336 13.039 1 90.31 225 PRO B N 1
ATOM 4894 C CA . PRO B 1 225 ? -21.531 9.32 13.438 1 90.31 225 PRO B CA 1
ATOM 4895 C C . PRO B 1 225 ? -21.109 8.422 12.281 1 90.31 225 PRO B C 1
ATOM 4897 O O . PRO B 1 225 ? -21.891 8.172 11.367 1 90.31 225 PRO B O 1
ATOM 4900 N N . GLY B 1 226 ? -19.922 7.895 12.359 1 91.81 226 GLY B N 1
ATOM 4901 C CA . GLY B 1 226 ? -19.469 6.871 11.43 1 91.81 226 GLY B CA 1
ATOM 4902 C C . GLY B 1 226 ? -20.109 5.516 11.68 1 91.81 226 GLY B C 1
ATOM 4903 O O . GLY B 1 226 ? -20.578 5.238 12.781 1 91.81 226 GLY B O 1
ATOM 4904 N N . HIS B 1 227 ? -20.062 4.656 10.711 1 91.69 227 HIS B N 1
ATOM 4905 C CA . HIS B 1 227 ? -20.797 3.404 10.797 1 91.69 227 HIS B CA 1
ATOM 4906 C C . HIS B 1 227 ? -19.984 2.334 11.523 1 91.69 227 HIS B C 1
ATOM 4908 O O . HIS B 1 227 ? -20.547 1.323 11.961 1 91.69 227 HIS B O 1
ATOM 4914 N N . ASN B 1 228 ? -18.625 2.525 11.656 1 92.88 228 ASN B N 1
ATOM 4915 C CA . ASN B 1 228 ? -17.766 1.449 12.156 1 92.88 228 ASN B CA 1
ATOM 4916 C C . ASN B 1 228 ? -16.578 1.991 12.953 1 92.88 228 ASN B C 1
ATOM 4918 O O . ASN B 1 228 ? -15.477 2.109 12.422 1 92.88 228 ASN B O 1
ATOM 4922 N N . ILE B 1 229 ? -16.75 2.193 14.211 1 87.88 229 ILE B N 1
ATOM 4923 C CA . ILE B 1 229 ? -15.766 2.83 15.086 1 87.88 229 ILE B CA 1
ATOM 4924 C C . ILE B 1 229 ? -14.547 1.929 15.234 1 87.88 229 ILE B C 1
ATOM 4926 O O . ILE B 1 229 ? -13.406 2.396 15.148 1 87.88 229 ILE B O 1
ATOM 4930 N N . PRO B 1 230 ? -14.727 0.58 15.375 1 87.62 230 PRO B N 1
ATOM 4931 C CA . PRO B 1 230 ? -13.555 -0.294 15.438 1 87.62 230 PRO B CA 1
ATOM 4932 C C . PRO B 1 230 ? -12.664 -0.178 14.203 1 87.62 230 PRO B C 1
ATOM 4934 O O . PRO B 1 230 ? -11.438 -0.159 14.328 1 87.62 230 PRO B O 1
ATOM 4937 N N . GLN B 1 231 ? -13.312 -0.036 13.117 1 91.75 231 GLN B N 1
ATOM 4938 C CA . GLN B 1 231 ? -12.547 0.097 11.883 1 91.75 231 GLN B CA 1
ATOM 4939 C C . GLN B 1 231 ? -11.727 1.384 11.883 1 91.75 231 GLN B C 1
ATOM 4941 O O . GLN B 1 231 ? -10.547 1.374 11.516 1 91.75 231 GLN B O 1
ATOM 4946 N N . ALA B 1 232 ? -12.281 2.461 12.273 1 93.12 232 ALA B N 1
ATOM 4947 C CA . ALA B 1 232 ? -11.578 3.738 12.344 1 93.12 232 ALA B CA 1
ATOM 4948 C C . ALA B 1 232 ? -10.422 3.672 13.336 1 93.12 232 ALA B C 1
ATOM 4950 O O . ALA B 1 232 ? -9.32 4.152 13.047 1 93.12 232 ALA B O 1
ATOM 4951 N N . PHE B 1 233 ? -10.656 3.053 14.438 1 89.19 233 PHE B N 1
ATOM 4952 C CA . PHE B 1 233 ? -9.656 2.912 15.492 1 89.19 233 PHE B CA 1
ATOM 4953 C C . PHE B 1 233 ? -8.484 2.07 15.008 1 89.19 233 PHE B C 1
ATOM 4955 O O . PHE B 1 233 ? -7.324 2.432 15.227 1 89.19 233 PHE B O 1
ATOM 4962 N N . LEU B 1 234 ? -8.773 1.012 14.289 1 89.12 234 LEU B N 1
ATOM 4963 C CA . LEU B 1 234 ? -7.738 0.151 13.727 1 89.12 234 LEU B CA 1
ATOM 4964 C C . LEU B 1 234 ? -6.918 0.899 12.688 1 89.12 234 LEU B C 1
ATOM 4966 O O . LEU B 1 234 ? -5.699 0.712 12.594 1 89.12 234 LEU B O 1
ATOM 4970 N N . GLY B 1 235 ? -7.617 1.725 11.953 1 94.69 235 GLY B N 1
ATOM 4971 C CA . GLY B 1 235 ? -6.906 2.543 10.984 1 94.69 235 GLY B CA 1
ATOM 4972 C C . GLY B 1 235 ? -5.883 3.465 11.617 1 94.69 235 GLY B C 1
ATOM 4973 O O . GLY B 1 235 ? -4.762 3.588 11.125 1 94.69 235 GLY B O 1
ATOM 4974 N N . ALA B 1 236 ? -6.203 4.031 12.711 1 94.25 236 ALA B N 1
ATOM 4975 C CA . ALA B 1 236 ? -5.289 4.914 13.43 1 94.25 236 ALA B CA 1
ATOM 4976 C C . ALA B 1 236 ? -4.066 4.152 13.93 1 94.25 236 ALA B C 1
ATOM 4978 O O . ALA B 1 236 ? -2.939 4.641 13.836 1 94.25 236 ALA B O 1
ATOM 4979 N N . LEU B 1 237 ? -4.273 2.957 14.414 1 89.19 237 LEU B N 1
ATOM 4980 C CA . LEU B 1 237 ? -3.172 2.146 14.914 1 89.19 237 LEU B CA 1
ATOM 4981 C C . LEU B 1 237 ? -2.268 1.696 13.773 1 89.19 237 LEU B C 1
ATOM 4983 O O . LEU B 1 237 ? -1.045 1.64 13.93 1 89.19 237 LEU B O 1
ATOM 4987 N N . PHE B 1 238 ? -2.867 1.403 12.695 1 93.12 238 PHE B N 1
ATOM 4988 C CA . PHE B 1 238 ? -2.055 1.031 11.547 1 93.12 238 PHE B CA 1
ATOM 4989 C C . PHE B 1 238 ? -1.22 2.213 11.062 1 93.12 238 PHE B C 1
ATOM 4991 O O . PHE B 1 238 ? -0.063 2.043 10.672 1 93.12 238 PHE B O 1
ATOM 4998 N N . LEU B 1 239 ? -1.786 3.375 11.086 1 95.12 239 LEU B N 1
ATOM 4999 C CA . LEU B 1 239 ? -1.022 4.582 10.789 1 95.12 239 LEU B CA 1
ATOM 5000 C C . LEU B 1 239 ? 0.154 4.734 11.742 1 95.12 239 LEU B C 1
ATOM 5002 O O . LEU B 1 239 ? 1.272 5.035 11.32 1 95.12 239 LEU B O 1
ATOM 5006 N N . ALA B 1 240 ? -0.082 4.488 12.992 1 93.25 240 ALA B N 1
ATOM 5007 C CA . ALA B 1 240 ? 0.961 4.621 14 1 93.25 240 ALA B CA 1
ATOM 5008 C C . ALA B 1 240 ? 2.127 3.68 13.719 1 93.25 240 ALA B C 1
ATOM 5010 O O . ALA B 1 240 ? 3.291 4.082 13.789 1 93.25 240 ALA B O 1
ATOM 5011 N N . ILE B 1 241 ? 1.834 2.439 13.336 1 91.88 241 ILE B N 1
ATOM 5012 C CA . ILE B 1 241 ? 2.857 1.434 13.078 1 91.88 241 ILE B CA 1
ATOM 5013 C C . ILE B 1 241 ? 3.686 1.841 11.859 1 91.88 241 ILE B C 1
ATOM 5015 O O . ILE B 1 241 ? 4.914 1.747 11.883 1 91.88 241 ILE B O 1
ATOM 5019 N N . THR B 1 242 ? 3.072 2.35 10.891 1 94.56 242 THR B N 1
ATOM 5020 C CA . THR B 1 242 ? 3.752 2.635 9.633 1 94.56 242 THR B CA 1
ATOM 5021 C C . THR B 1 242 ? 4.398 4.016 9.664 1 94.56 242 THR B C 1
ATOM 5023 O O . THR B 1 242 ? 5.25 4.332 8.836 1 94.56 242 THR B O 1
ATOM 5026 N N . TRP B 1 243 ? 4.137 4.812 10.719 1 95.19 243 TRP B N 1
ATOM 5027 C CA . TRP B 1 243 ? 4.633 6.18 10.859 1 95.19 243 TRP B CA 1
ATOM 5028 C C . TRP B 1 243 ? 6.145 6.191 11.055 1 95.19 243 TRP B C 1
ATOM 5030 O O . TRP B 1 243 ? 6.805 7.191 10.758 1 95.19 243 TRP B O 1
ATOM 5040 N N . TYR B 1 244 ? 6.699 5.16 11.523 1 91.31 244 TYR B N 1
ATOM 5041 C CA . TYR B 1 244 ? 8.141 5.086 11.742 1 91.31 244 TYR B CA 1
ATOM 5042 C C . TYR B 1 244 ? 8.898 5.219 10.43 1 91.31 244 TYR B C 1
ATOM 5044 O O . TYR B 1 244 ? 10.055 5.648 10.414 1 91.31 244 TYR B O 1
ATOM 5052 N N . GLY B 1 245 ? 8.227 4.844 9.344 1 91.88 245 GLY B N 1
ATOM 5053 C CA . GLY B 1 245 ? 8.836 5.09 8.047 1 91.88 245 GLY B CA 1
ATOM 5054 C C . GLY B 1 245 ? 9.047 6.562 7.762 1 91.88 245 GLY B C 1
ATOM 5055 O O . GLY B 1 245 ? 10.047 6.945 7.148 1 91.88 245 GLY B O 1
ATOM 5056 N N . PHE B 1 246 ? 8.125 7.422 8.234 1 90.56 246 PHE B N 1
ATOM 5057 C CA . PHE B 1 246 ? 8.227 8.867 8.062 1 90.56 246 PHE B CA 1
ATOM 5058 C C . PHE B 1 246 ? 9.391 9.422 8.875 1 90.56 246 PHE B C 1
ATOM 5060 O O . PHE B 1 246 ? 10.352 9.945 8.305 1 90.56 246 PHE B O 1
ATOM 5067 N N . ASN B 1 247 ? 9.32 9.195 10.164 1 91.94 247 AS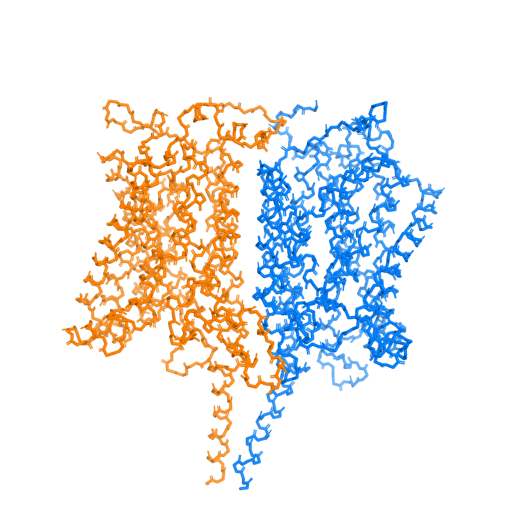N B N 1
ATOM 5068 C CA . ASN B 1 247 ? 10.227 9.875 11.078 1 91.94 247 ASN B CA 1
ATOM 5069 C C . ASN B 1 247 ? 11.648 9.32 10.969 1 91.94 247 ASN B C 1
ATOM 5071 O O . ASN B 1 247 ? 12.609 10.086 10.891 1 91.94 247 ASN B O 1
ATOM 5075 N N . VAL B 1 248 ? 11.758 8.023 10.93 1 89.19 248 VAL B N 1
ATOM 5076 C CA . VAL B 1 248 ? 13.078 7.406 10.891 1 89.19 248 VAL B CA 1
ATOM 5077 C C . VAL B 1 248 ? 13.656 7.516 9.477 1 89.19 248 VAL B C 1
ATOM 5079 O O . VAL B 1 248 ? 14.836 7.852 9.305 1 89.19 248 VAL B O 1
ATOM 5082 N N . GLY B 1 249 ? 12.812 7.332 8.5 1 90.94 249 GLY B N 1
ATOM 5083 C CA . GLY B 1 249 ? 13.258 7.289 7.117 1 90.94 249 GLY B CA 1
ATOM 5084 C C . GLY B 1 249 ? 13.688 8.648 6.59 1 90.94 249 GLY B C 1
ATOM 5085 O O . GLY B 1 249 ? 14.461 8.734 5.633 1 90.94 249 GLY B O 1
ATOM 5086 N N . SER B 1 250 ? 13.305 9.703 7.219 1 91.69 250 SER B N 1
ATOM 5087 C CA . SER B 1 250 ? 13.555 11.039 6.703 1 91.69 250 SER B CA 1
ATOM 5088 C C . SER B 1 250 ? 15.023 11.43 6.867 1 91.69 250 SER B C 1
ATOM 5090 O O . SER B 1 250 ? 15.469 12.43 6.305 1 91.69 250 SER B O 1
ATOM 5092 N N . SER B 1 251 ? 15.82 10.617 7.555 1 87.06 251 SER B N 1
ATOM 5093 C CA . SER B 1 251 ? 17.266 10.812 7.527 1 87.06 251 SER B CA 1
ATOM 5094 C C . SER B 1 251 ? 17.844 10.469 6.156 1 87.06 251 SER B C 1
ATOM 5096 O O . SER B 1 251 ? 18.922 10.938 5.797 1 87.06 251 SER B O 1
ATOM 5098 N N . ALA B 1 252 ? 17.156 9.625 5.441 1 84 252 ALA B N 1
ATOM 5099 C CA . ALA B 1 252 ? 17.453 9.227 4.07 1 84 252 ALA B CA 1
ATOM 5100 C C . ALA B 1 252 ? 18.781 8.5 3.99 1 84 252 ALA B C 1
ATOM 5102 O O . ALA B 1 252 ? 19.266 8.188 2.898 1 84 252 ALA B O 1
ATOM 5103 N N . VAL B 1 253 ? 19.5 8.328 5.168 1 78.56 253 VAL B N 1
ATOM 5104 C CA . VAL B 1 253 ? 20.766 7.598 5.215 1 78.56 253 VAL B CA 1
ATOM 5105 C C . VAL B 1 253 ? 20.719 6.547 6.316 1 78.56 253 VAL B C 1
ATOM 5107 O O . VAL B 1 253 ? 20.016 6.719 7.32 1 78.56 253 VAL B O 1
ATOM 5110 N N . LEU B 1 254 ? 21.359 5.5 6.012 1 73.75 254 LEU B N 1
ATOM 5111 C CA . LEU B 1 254 ? 21.438 4.434 7 1 73.75 254 LEU B CA 1
ATOM 5112 C C . LEU B 1 254 ? 22.312 4.832 8.172 1 73.75 254 LEU B C 1
ATOM 5114 O O . LEU B 1 254 ? 22.031 4.488 9.32 1 73.75 254 LEU B O 1
ATOM 5118 N N . TYR B 1 255 ? 23.469 5.457 7.879 1 65.62 255 TYR B N 1
ATOM 5119 C CA . TYR B 1 255 ? 24.406 5.848 8.922 1 65.62 255 TYR B CA 1
ATOM 5120 C C . TYR B 1 255 ? 25.047 7.188 8.602 1 65.62 255 TYR B C 1
ATOM 5122 O O . TYR B 1 255 ? 25.547 7.391 7.488 1 65.62 255 TYR B O 1
ATOM 5130 N N . ASP B 1 256 ? 24.719 8.062 9.398 1 63.62 256 ASP B N 1
ATOM 5131 C CA . ASP B 1 256 ? 25.422 9.344 9.383 1 63.62 256 ASP B CA 1
ATOM 5132 C C . ASP B 1 256 ? 25.828 9.766 10.789 1 63.62 256 ASP B C 1
ATOM 5134 O O . ASP B 1 256 ? 24.984 10.062 11.633 1 63.62 256 ASP B O 1
ATOM 5138 N N . PRO B 1 257 ? 27.141 9.617 10.984 1 57.88 257 PRO B N 1
ATOM 5139 C CA . PRO B 1 257 ? 27.609 9.953 12.328 1 57.88 257 PRO B CA 1
ATOM 5140 C C . PRO B 1 257 ? 27.125 11.328 12.797 1 57.88 257 PRO B C 1
ATOM 5142 O O . PRO B 1 257 ? 27.078 11.594 14 1 57.88 257 PRO B O 1
ATOM 5145 N N . THR B 1 258 ? 26.828 12.141 11.883 1 55.47 258 THR B N 1
ATOM 5146 C CA . THR B 1 258 ? 26.422 13.5 12.25 1 55.47 258 THR B CA 1
ATOM 5147 C C . THR B 1 258 ? 24.906 13.609 12.344 1 55.47 258 THR B C 1
ATOM 5149 O O . THR B 1 258 ? 24.391 14.609 12.836 1 55.47 258 THR B O 1
ATOM 5152 N N . ASN B 1 259 ? 24.203 12.695 11.812 1 56.31 259 ASN B N 1
ATOM 5153 C CA . ASN B 1 259 ? 22.75 12.781 11.75 1 56.31 259 ASN B CA 1
ATOM 5154 C C . ASN B 1 259 ? 22.094 11.516 12.297 1 56.31 259 ASN B C 1
ATOM 5156 O O . ASN B 1 259 ? 21.828 10.578 11.539 1 56.31 259 ASN B O 1
ATOM 5160 N N . GLU B 1 260 ? 22.297 11.297 13.648 1 55.38 260 GLU B N 1
ATOM 5161 C CA . GLU B 1 260 ? 21.812 10.039 14.211 1 55.38 260 GLU B CA 1
ATOM 5162 C C . GLU B 1 260 ? 20.281 10.023 14.258 1 55.38 260 GLU B C 1
ATOM 5164 O O . GLU B 1 260 ? 19.672 10.648 15.125 1 55.38 260 GLU B O 1
ATOM 5169 N N . SER B 1 261 ? 19.625 9.602 13.156 1 62.06 261 SER B N 1
ATOM 5170 C CA . SER B 1 261 ? 18.172 9.539 12.984 1 62.06 261 SER B CA 1
ATOM 5171 C C . SER B 1 261 ? 17.562 8.406 13.805 1 62.06 261 SER B C 1
ATOM 5173 O O . SER B 1 261 ? 16.344 8.25 13.844 1 62.06 261 SER B O 1
ATOM 5175 N N . TRP B 1 262 ? 18.422 7.797 14.688 1 64.69 262 TRP B N 1
ATOM 5176 C CA . TRP B 1 262 ? 17.891 6.605 15.336 1 64.69 262 TRP B CA 1
ATOM 5177 C C . TRP B 1 262 ? 17 6.98 16.516 1 64.69 262 TRP B C 1
ATOM 5179 O O . TRP B 1 262 ? 16.094 6.223 16.891 1 64.69 262 TRP B O 1
ATOM 5189 N N . ILE B 1 263 ? 17.188 8.266 16.953 1 80.56 263 ILE B N 1
ATOM 5190 C CA . ILE B 1 263 ? 16.406 8.648 18.109 1 80.56 263 ILE B CA 1
ATOM 5191 C C . ILE B 1 263 ? 14.953 8.906 17.688 1 80.56 263 ILE B C 1
ATOM 5193 O O . ILE B 1 263 ? 14.055 8.953 18.531 1 80.56 263 ILE B O 1
ATOM 5197 N N . SER B 1 264 ? 14.789 9.039 16.359 1 88.19 264 SER B N 1
ATOM 5198 C CA . SER B 1 264 ? 13.484 9.422 15.82 1 88.19 264 SER B CA 1
ATOM 5199 C C . SER B 1 264 ? 12.422 8.391 16.156 1 88.19 264 SER B C 1
ATOM 5201 O O . SER B 1 264 ? 11.25 8.734 16.359 1 88.19 264 SER B O 1
ATOM 5203 N N . SER B 1 265 ? 12.852 7.184 16.359 1 86.94 265 SER B N 1
ATOM 5204 C CA . SER B 1 265 ? 11.891 6.137 16.688 1 86.94 265 SER B CA 1
ATOM 5205 C C . SER B 1 265 ? 11.359 6.301 18.109 1 86.94 265 SER B C 1
ATOM 5207 O O . SER B 1 265 ? 10.148 6.266 18.328 1 86.94 265 SER B O 1
ATOM 5209 N N . LEU B 1 266 ? 12.258 6.617 19.016 1 86.88 266 LEU B N 1
ATOM 5210 C CA . LEU B 1 266 ? 11.867 6.75 20.422 1 86.88 266 LEU B CA 1
ATOM 5211 C C . LEU B 1 266 ? 11.055 8.016 20.625 1 86.88 266 LEU B C 1
ATOM 5213 O O . LEU B 1 266 ? 10.023 7.988 21.312 1 86.88 266 LEU B O 1
ATOM 5217 N N . VAL B 1 267 ? 11.477 9.062 20.016 1 91.94 267 VAL B N 1
ATOM 5218 C CA . VAL B 1 267 ? 10.789 10.32 20.297 1 91.94 267 VAL B CA 1
ATOM 5219 C C . VAL B 1 267 ? 9.43 10.32 19.594 1 91.94 267 VAL B C 1
ATOM 5221 O O . VAL B 1 267 ? 8.461 10.883 20.109 1 91.94 267 VAL B O 1
ATOM 5224 N N . ALA B 1 268 ? 9.352 9.734 18.422 1 94.44 268 ALA B N 1
ATOM 5225 C CA . ALA B 1 268 ? 8.047 9.57 17.781 1 94.44 268 ALA B CA 1
ATOM 5226 C C . ALA B 1 268 ? 7.094 8.781 18.672 1 94.44 268 ALA B C 1
ATOM 5228 O O . ALA B 1 268 ? 5.918 9.125 18.797 1 94.44 268 ALA B O 1
ATOM 5229 N N . THR B 1 269 ? 7.609 7.723 19.312 1 92.62 269 THR B N 1
ATOM 5230 C CA . THR B 1 269 ? 6.812 6.891 20.203 1 92.62 269 THR B CA 1
ATOM 5231 C C . THR B 1 269 ? 6.312 7.703 21.406 1 92.62 269 THR B C 1
ATOM 5233 O O . THR B 1 269 ? 5.141 7.613 21.766 1 92.62 269 THR B O 1
ATOM 5236 N N . LEU B 1 270 ? 7.152 8.516 21.922 1 93.75 270 LEU B N 1
ATOM 5237 C CA . LEU B 1 270 ? 6.773 9.312 23.078 1 93.75 270 LEU B CA 1
ATOM 5238 C C . LEU B 1 270 ? 5.738 10.367 22.703 1 93.75 270 LEU B C 1
ATOM 5240 O O . LEU B 1 270 ? 4.805 10.633 23.469 1 93.75 270 LEU B O 1
ATOM 5244 N N . ALA B 1 271 ? 5.938 10.984 21.562 1 98 271 ALA B N 1
ATOM 5245 C CA . ALA B 1 271 ? 4.949 11.953 21.094 1 98 271 ALA B CA 1
ATOM 5246 C C . ALA B 1 271 ? 3.6 11.281 20.844 1 98 271 ALA B C 1
ATOM 5248 O O . ALA B 1 271 ? 2.553 11.828 21.203 1 98 271 ALA B O 1
ATOM 5249 N N . MET B 1 272 ? 3.621 10.125 20.234 1 97.19 272 MET B N 1
ATOM 5250 C CA . MET B 1 272 ? 2.422 9.328 20 1 97.19 272 MET B CA 1
ATOM 5251 C C . MET B 1 272 ? 1.699 9.039 21.312 1 97.19 272 MET B C 1
ATOM 5253 O O . MET B 1 272 ? 0.491 9.25 21.422 1 97.19 272 MET B O 1
ATOM 5257 N N . CYS B 1 273 ? 2.451 8.547 22.312 1 95.12 273 CYS B N 1
ATOM 5258 C CA . CYS B 1 273 ? 1.903 8.211 23.625 1 95.12 273 CYS B CA 1
ATOM 5259 C C . CYS B 1 273 ? 1.333 9.445 24.297 1 95.12 273 CYS B C 1
ATOM 5261 O O . CYS B 1 273 ? 0.233 9.398 24.859 1 95.12 273 CYS B O 1
ATOM 5263 N N . GLY B 1 274 ? 2.061 10.516 24.25 1 97.88 274 GLY B N 1
ATOM 5264 C CA . GLY B 1 274 ? 1.595 11.758 24.844 1 97.88 274 GLY B CA 1
ATOM 5265 C C . GLY B 1 274 ? 0.322 12.281 24.219 1 97.88 274 GLY B C 1
ATOM 5266 O O . GLY B 1 274 ? -0.6 12.703 24.922 1 97.88 274 GLY B O 1
ATOM 5267 N N . GLY B 1 275 ? 0.29 12.328 22.875 1 98.62 275 GLY B N 1
ATOM 5268 C CA . GLY B 1 275 ? -0.897 12.797 22.188 1 98.62 275 GLY B CA 1
ATOM 5269 C C . GLY B 1 275 ? -2.129 11.961 22.484 1 98.62 275 GLY B C 1
ATOM 5270 O O . GLY B 1 275 ? -3.205 12.508 22.75 1 98.62 275 GLY B O 1
ATOM 5271 N N . ALA B 1 276 ? -1.978 10.648 22.484 1 97.06 276 ALA B N 1
ATOM 5272 C CA . ALA B 1 276 ? -3.08 9.734 22.766 1 97.06 276 ALA B CA 1
ATOM 5273 C C . ALA B 1 276 ? -3.602 9.922 24.188 1 97.06 276 ALA B C 1
ATOM 5275 O O . ALA B 1 276 ? -4.812 10.031 24.406 1 97.06 276 ALA B O 1
ATOM 5276 N N . ALA B 1 277 ? -2.701 9.984 25.156 1 95.44 277 ALA B N 1
ATOM 5277 C CA . ALA B 1 277 ? -3.082 10.109 26.562 1 95.44 277 ALA B CA 1
ATOM 5278 C C . ALA B 1 277 ? -3.789 11.438 26.812 1 95.44 277 ALA B C 1
ATOM 5280 O O . ALA B 1 277 ? -4.844 11.477 27.453 1 95.44 277 ALA B O 1
ATOM 5281 N N . ALA B 1 278 ? -3.248 12.484 26.266 1 97.75 278 ALA B N 1
ATOM 5282 C CA . ALA B 1 278 ? -3.822 13.805 26.5 1 97.75 278 ALA B CA 1
ATOM 5283 C C . ALA B 1 278 ? -5.223 13.906 25.906 1 97.75 278 ALA B C 1
ATOM 5285 O O . ALA B 1 278 ? -6.145 14.398 26.562 1 97.75 278 ALA B O 1
ATOM 5286 N N . ALA B 1 279 ? -5.348 13.492 24.703 1 97.19 279 ALA B N 1
ATOM 5287 C CA . ALA B 1 279 ? -6.664 13.523 24.062 1 97.19 279 ALA B CA 1
ATOM 5288 C C . ALA B 1 279 ? -7.656 12.633 24.812 1 97.19 279 ALA B C 1
ATOM 5290 O O . ALA B 1 279 ? -8.797 13.023 25.047 1 97.19 279 ALA B O 1
ATOM 5291 N N . ALA B 1 280 ? -7.199 11.406 25.188 1 92.94 280 ALA B N 1
ATOM 5292 C CA . ALA B 1 280 ? -8.07 10.469 25.906 1 92.94 280 ALA B CA 1
ATOM 5293 C C . ALA B 1 280 ? -8.562 11.07 27.219 1 92.94 280 ALA B C 1
ATOM 5295 O O . ALA B 1 280 ? -9.766 11.07 27.484 1 92.94 280 ALA B O 1
ATOM 5296 N N . PHE B 1 281 ? -7.746 11.68 27.938 1 92.62 281 PHE B N 1
ATOM 5297 C CA . PHE B 1 281 ? -8.094 12.172 29.266 1 92.62 281 PHE B CA 1
ATOM 5298 C C . PHE B 1 281 ? -8.961 13.422 29.172 1 92.62 281 PHE B C 1
ATOM 5300 O O . PHE B 1 281 ? -9.914 13.586 29.938 1 92.62 281 PHE B O 1
ATOM 5307 N N . THR B 1 282 ? -8.758 14.219 28.203 1 94.81 282 THR B N 1
ATOM 5308 C CA . THR B 1 282 ? -9.469 15.484 28.141 1 94.81 282 THR B CA 1
ATOM 5309 C C . THR B 1 282 ? -10.828 15.312 27.453 1 94.81 282 THR B C 1
ATOM 5311 O O . THR B 1 282 ? -11.68 16.203 27.516 1 94.81 282 THR B O 1
ATOM 5314 N N . THR B 1 283 ? -11.008 14.219 26.859 1 93.94 283 THR B N 1
ATOM 5315 C CA . THR B 1 283 ? -12.289 13.961 26.219 1 93.94 283 THR B CA 1
ATOM 5316 C C . THR B 1 283 ? -13.047 12.852 26.938 1 93.94 283 THR B C 1
ATOM 5318 O O . THR B 1 283 ? -13.977 12.258 26.375 1 93.94 283 THR B O 1
ATOM 5321 N N . ARG B 1 284 ? -12.695 12.492 28.219 1 92.12 284 ARG B N 1
ATOM 5322 C CA . ARG B 1 284 ? -13.305 11.453 29.047 1 92.12 284 ARG B CA 1
ATOM 5323 C C . ARG B 1 284 ? -13.281 10.109 28.344 1 92.12 284 ARG B C 1
ATOM 5325 O O . ARG B 1 284 ? -14.312 9.43 28.234 1 92.12 284 ARG B O 1
ATOM 5332 N N . PHE B 1 285 ? -12.094 9.859 27.609 1 91.19 285 PHE B N 1
ATOM 5333 C CA . PHE B 1 285 ? -11.727 8.57 27.031 1 91.19 285 PHE B CA 1
ATOM 5334 C C . PHE B 1 285 ? -12.617 8.258 25.828 1 91.19 285 PHE B C 1
ATOM 5336 O O . PHE B 1 285 ? -13.023 7.109 25.641 1 91.19 285 PHE B O 1
ATOM 5343 N N . ASP B 1 286 ? -12.984 9.289 25.094 1 91.94 286 ASP B N 1
ATOM 5344 C CA . ASP B 1 286 ? -13.609 9.062 23.797 1 91.94 286 ASP B CA 1
ATOM 5345 C C . ASP B 1 286 ? -12.648 8.344 22.844 1 91.94 286 ASP B C 1
ATOM 5347 O O . ASP B 1 286 ? -11.539 8.812 22.594 1 91.94 286 ASP B O 1
ATOM 5351 N N . PRO B 1 287 ? -12.992 7.18 22.266 1 90.12 287 PRO B N 1
ATOM 5352 C CA . PRO B 1 287 ? -12.047 6.352 21.516 1 90.12 287 PRO B CA 1
ATOM 5353 C C . PRO B 1 287 ? -11.547 7.035 20.25 1 90.12 287 PRO B C 1
ATOM 5355 O O . PRO B 1 287 ? -10.367 6.918 19.906 1 90.12 287 PRO B O 1
ATOM 5358 N N . LEU B 1 288 ? -12.438 7.73 19.609 1 91.25 288 LEU B N 1
ATOM 5359 C CA . LEU B 1 288 ? -12.016 8.352 18.359 1 91.25 288 LEU B CA 1
ATOM 5360 C C . LEU B 1 288 ? -11.094 9.539 18.625 1 91.25 288 LEU B C 1
ATOM 5362 O O . LEU B 1 288 ? -10.125 9.75 17.891 1 91.25 288 LEU B O 1
ATOM 5366 N N . TRP B 1 289 ? -11.414 10.336 19.609 1 93.56 289 TRP B N 1
ATOM 5367 C CA . TRP B 1 289 ? -10.531 11.445 19.969 1 93.56 289 TRP B CA 1
ATOM 5368 C C . TRP B 1 289 ? -9.188 10.938 20.469 1 93.56 289 TRP B C 1
ATOM 5370 O O . TRP B 1 289 ? -8.148 11.531 20.188 1 93.56 289 TRP B O 1
ATOM 5380 N N . ALA B 1 290 ? -9.203 9.852 21.234 1 93.25 290 ALA B N 1
ATOM 5381 C CA . ALA B 1 290 ? -7.949 9.242 21.688 1 93.25 290 ALA B CA 1
ATOM 5382 C C . ALA B 1 290 ? -7.109 8.789 20.484 1 93.25 290 ALA B C 1
ATOM 5384 O O . ALA B 1 290 ? -5.902 9.047 20.438 1 93.25 290 ALA B O 1
ATOM 5385 N N . ALA B 1 291 ? -7.777 8.141 19.516 1 94.5 291 ALA B N 1
ATOM 5386 C CA . ALA B 1 291 ? -7.094 7.68 18.297 1 94.5 291 ALA B CA 1
ATOM 5387 C C . ALA B 1 291 ? -6.547 8.852 17.5 1 94.5 291 ALA B C 1
ATOM 5389 O O . ALA B 1 291 ? -5.414 8.805 17.016 1 94.5 291 ALA B O 1
ATOM 5390 N N . ASN B 1 292 ? -7.32 9.883 17.422 1 96.69 292 ASN B N 1
ATOM 5391 C CA . ASN B 1 292 ? -6.879 11.078 16.703 1 96.69 292 ASN B CA 1
ATOM 5392 C C . ASN B 1 292 ? -5.738 11.781 17.438 1 96.69 292 ASN B C 1
ATOM 5394 O O . ASN B 1 292 ? -4.859 12.367 16.812 1 96.69 292 ASN B O 1
ATOM 5398 N N . GLY B 1 293 ? -5.832 11.75 18.734 1 97.88 293 GLY B N 1
ATOM 5399 C CA . GLY B 1 293 ? -4.73 12.289 19.516 1 97.88 293 GLY B CA 1
ATOM 5400 C C . GLY B 1 293 ? -3.418 11.57 19.281 1 97.88 293 GLY B C 1
ATOM 5401 O O . GLY B 1 293 ? -2.357 12.195 19.234 1 97.88 293 GLY B O 1
ATOM 5402 N N . LEU B 1 294 ? -3.479 10.227 19.188 1 97.44 294 LEU B N 1
ATOM 5403 C CA . LEU B 1 294 ? -2.328 9.406 18.812 1 97.44 294 LEU B CA 1
ATOM 5404 C C . LEU B 1 294 ? -1.711 9.906 17.516 1 97.44 294 LEU B C 1
ATOM 5406 O O . LEU B 1 294 ? -0.501 10.141 17.438 1 97.44 294 LEU B O 1
ATOM 5410 N N . ILE B 1 295 ? -2.527 10.18 16.516 1 98 295 ILE B N 1
ATOM 5411 C CA . ILE B 1 295 ? -2.076 10.633 15.203 1 98 295 ILE B CA 1
ATOM 5412 C C . ILE B 1 295 ? -1.546 12.062 15.305 1 98 295 ILE B C 1
ATOM 5414 O O . ILE B 1 295 ? -0.511 12.391 14.719 1 98 295 ILE B O 1
ATOM 5418 N N . ALA B 1 296 ? -2.234 12.852 16.078 1 98.75 296 ALA B N 1
ATOM 5419 C CA . ALA B 1 296 ? -1.821 14.242 16.234 1 98.75 296 ALA B CA 1
ATOM 5420 C C . ALA B 1 296 ? -0.416 14.336 16.812 1 98.75 296 ALA B C 1
ATOM 5422 O O . ALA B 1 296 ? 0.385 15.172 16.391 1 98.75 296 ALA B O 1
ATOM 5423 N N . GLY B 1 297 ? -0.148 13.555 17.844 1 98.75 297 GLY B N 1
ATOM 5424 C CA . GLY B 1 297 ? 1.195 13.516 18.391 1 98.75 297 GLY B CA 1
ATOM 5425 C C . GLY B 1 297 ? 2.25 13.133 17.375 1 98.75 297 GLY B C 1
ATOM 5426 O O . GLY B 1 297 ? 3.314 13.75 17.312 1 98.75 297 GLY B O 1
ATOM 5427 N N . LEU B 1 298 ? 1.968 12.141 16.578 1 98.44 298 LEU B N 1
ATOM 5428 C CA . LEU B 1 298 ? 2.877 11.68 15.539 1 98.44 298 LEU B CA 1
ATOM 5429 C C . LEU B 1 298 ? 3.068 12.758 14.469 1 98.44 298 LEU B C 1
ATOM 5431 O O . LEU B 1 298 ? 4.18 12.945 13.969 1 98.44 298 LEU B O 1
ATOM 5435 N N . VAL B 1 299 ? 2 13.477 14.117 1 98.56 299 VAL B N 1
ATOM 5436 C CA . VAL B 1 299 ? 2.062 14.57 13.156 1 98.56 299 VAL B CA 1
ATOM 5437 C C . VAL B 1 299 ? 2.977 15.672 13.688 1 98.56 299 VAL B C 1
ATOM 5439 O O . VAL B 1 299 ? 3.863 16.141 12.977 1 98.56 299 VAL B O 1
ATOM 5442 N N . ALA B 1 300 ? 2.859 16 14.898 1 98.88 300 ALA B N 1
ATOM 5443 C CA . ALA B 1 300 ? 3.551 17.141 15.484 1 98.88 300 ALA B CA 1
ATOM 5444 C C . ALA B 1 300 ? 5.047 16.875 15.609 1 98.88 300 ALA B C 1
ATOM 5446 O O . ALA B 1 300 ? 5.867 17.766 15.383 1 98.88 300 ALA B O 1
ATOM 5447 N N . ILE B 1 301 ? 5.406 15.711 15.906 1 98.31 301 ILE B N 1
ATOM 5448 C CA . ILE B 1 301 ? 6.801 15.414 16.219 1 98.31 301 ILE B CA 1
ATOM 5449 C C . ILE B 1 301 ? 7.617 15.367 14.922 1 98.31 301 ILE B C 1
ATOM 5451 O O . ILE B 1 301 ? 8.852 15.391 14.961 1 98.31 301 ILE B O 1
ATOM 5455 N N . CYS B 1 302 ? 7.012 15.32 13.797 1 97.62 302 CYS B N 1
ATOM 5456 C CA . CYS B 1 302 ? 7.691 15.133 12.516 1 97.62 302 CYS B CA 1
ATOM 5457 C C . CYS B 1 302 ? 8.695 16.25 12.266 1 97.62 302 CYS B C 1
ATOM 5459 O O . CYS B 1 302 ? 9.797 16 11.766 1 97.62 302 CYS B O 1
ATOM 5461 N N . ALA B 1 303 ? 8.414 17.438 12.688 1 97.88 303 ALA B N 1
ATOM 5462 C CA . ALA B 1 303 ? 9.266 18.578 12.352 1 97.88 303 ALA B CA 1
ATOM 5463 C C . ALA B 1 303 ? 10.594 18.5 13.109 1 97.88 303 ALA B C 1
ATOM 5465 O O . ALA B 1 303 ? 11.617 18.953 12.609 1 97.88 303 ALA B O 1
ATOM 5466 N N . GLY B 1 304 ? 10.539 17.922 14.281 1 96.25 304 GLY B N 1
ATOM 5467 C CA . GLY B 1 304 ? 11.734 18.016 15.109 1 96.25 304 GLY B CA 1
ATOM 5468 C C . GLY B 1 304 ? 12.195 16.688 15.656 1 96.25 304 GLY B C 1
ATOM 5469 O O . GLY B 1 304 ? 12.922 16.625 16.641 1 96.25 304 GLY B O 1
ATOM 5470 N N . CYS B 1 305 ? 11.773 15.57 15.078 1 94.25 305 CYS B N 1
ATOM 5471 C CA . CYS B 1 305 ? 12.094 14.266 15.656 1 94.25 305 CYS B CA 1
ATOM 5472 C C . CYS B 1 305 ? 13.594 14 15.594 1 94.25 305 CYS B C 1
ATOM 5474 O O . CYS B 1 305 ? 14.094 13.109 16.281 1 94.25 305 CYS B O 1
ATOM 5476 N N . ASP B 1 306 ? 14.297 14.797 14.844 1 92.06 306 ASP B N 1
ATOM 5477 C CA . ASP B 1 306 ? 15.742 14.617 14.75 1 92.06 306 ASP B CA 1
ATOM 5478 C C . ASP B 1 306 ? 16.469 15.492 15.758 1 92.06 306 ASP B C 1
ATOM 5480 O O . ASP B 1 306 ? 17.641 15.258 16.062 1 92.06 306 ASP B O 1
ATOM 5484 N N . ILE B 1 307 ? 15.828 16.469 16.375 1 93.25 307 ILE B N 1
ATOM 5485 C CA . ILE B 1 307 ? 16.625 17.438 17.125 1 93.25 307 ILE B CA 1
ATOM 5486 C C . ILE B 1 307 ? 16.062 17.578 18.547 1 93.25 307 ILE B C 1
ATOM 5488 O O . ILE B 1 307 ? 16.688 18.172 19.406 1 93.25 307 ILE B O 1
ATOM 5492 N N . MET B 1 308 ? 14.922 17.047 18.781 1 94.81 308 MET B N 1
ATOM 5493 C CA . MET B 1 308 ? 14.312 17.219 20.094 1 94.81 308 MET B CA 1
ATOM 5494 C C . MET B 1 308 ? 14.766 16.109 21.047 1 94.81 308 MET B C 1
ATOM 5496 O O . MET B 1 308 ? 15.023 14.992 20.625 1 94.81 308 MET B O 1
ATOM 5500 N N . SER B 1 309 ? 14.773 16.453 22.391 1 91.94 309 SER B N 1
ATOM 5501 C CA . SER B 1 309 ? 14.969 15.445 23.422 1 91.94 309 SER B CA 1
ATOM 5502 C C . SER B 1 309 ? 13.711 14.609 23.625 1 91.94 309 SER B C 1
ATOM 5504 O O . SER B 1 309 ? 12.617 15.016 23.219 1 91.94 309 SER B O 1
ATOM 5506 N N . PRO B 1 310 ? 13.852 13.445 24.234 1 92.06 310 PRO B N 1
ATOM 5507 C CA . PRO B 1 310 ? 12.664 12.625 24.531 1 92.06 310 PRO B CA 1
ATOM 5508 C C . PRO B 1 310 ? 11.617 13.367 25.344 1 92.06 310 PRO B C 1
ATOM 5510 O O . PRO B 1 310 ? 10.422 13.234 25.094 1 92.06 310 PRO B O 1
ATOM 5513 N N . PHE B 1 311 ? 12.07 14.133 26.25 1 94.44 311 PHE B N 1
ATOM 5514 C CA . PHE B 1 311 ? 11.117 14.883 27.062 1 94.44 311 PHE B CA 1
ATOM 5515 C C . PHE B 1 311 ? 10.422 15.953 26.234 1 94.44 311 PHE B C 1
ATOM 5517 O O . PHE B 1 311 ? 9.211 16.141 26.344 1 94.44 311 PHE B O 1
ATOM 5524 N N . GLY B 1 312 ? 11.188 16.703 25.391 1 97.19 312 GLY B N 1
ATOM 5525 C CA . GLY B 1 312 ? 10.578 17.656 24.484 1 97.19 312 GLY B CA 1
ATOM 5526 C C . GLY B 1 312 ? 9.57 17.031 23.547 1 97.19 312 GLY B C 1
ATOM 5527 O O . GLY B 1 312 ? 8.531 17.625 23.25 1 97.19 312 GLY B O 1
ATOM 5528 N N . ALA B 1 313 ? 9.844 15.812 23.125 1 97.19 313 ALA B N 1
ATOM 5529 C CA . ALA B 1 313 ? 8.953 15.086 22.234 1 97.19 313 ALA B CA 1
ATOM 5530 C C . ALA B 1 313 ? 7.648 14.719 22.938 1 97.19 313 ALA B C 1
ATOM 5532 O O . ALA B 1 313 ? 6.566 14.82 22.359 1 97.19 313 ALA B O 1
ATOM 5533 N N . LEU B 1 314 ? 7.758 14.227 24.156 1 96.25 314 LEU B N 1
ATOM 5534 C CA . LEU B 1 314 ? 6.574 13.898 24.953 1 96.25 314 LEU B CA 1
ATOM 5535 C C . LEU B 1 314 ? 5.668 15.117 25.094 1 96.25 314 LEU B C 1
ATOM 5537 O O . LEU B 1 314 ? 4.457 15.023 24.875 1 96.25 314 LEU B O 1
ATOM 5541 N N . LEU B 1 315 ? 6.207 16.266 25.391 1 98.38 315 LEU B N 1
ATOM 5542 C CA . LEU B 1 315 ? 5.43 17.484 25.547 1 98.38 315 LEU B CA 1
ATOM 5543 C C . LEU B 1 315 ? 4.801 17.922 24.234 1 98.38 315 LEU B C 1
ATOM 5545 O O . LEU B 1 315 ? 3.672 18.422 24.219 1 98.38 315 LEU B O 1
ATOM 5549 N N . THR B 1 316 ? 5.594 17.812 23.203 1 98.69 316 THR B N 1
ATOM 5550 C CA . THR B 1 316 ? 5.07 18.125 21.875 1 98.69 316 THR B CA 1
ATOM 5551 C C . THR B 1 316 ? 3.82 17.297 21.578 1 98.69 316 THR B C 1
ATOM 5553 O O . THR B 1 316 ? 2.814 17.828 21.109 1 98.69 316 THR B O 1
ATOM 5556 N N . GLY B 1 317 ? 3.887 15.969 21.891 1 98.81 317 GLY B N 1
ATOM 5557 C CA . GLY B 1 317 ? 2.738 15.102 21.703 1 98.81 317 GLY B CA 1
ATOM 5558 C C . GLY B 1 317 ? 1.559 15.461 22.578 1 98.81 317 GLY B C 1
ATOM 5559 O O . GLY B 1 317 ? 0.416 15.477 22.125 1 98.81 317 GLY B O 1
ATOM 5560 N N . ILE B 1 318 ? 1.798 15.742 23.797 1 98.44 318 ILE B N 1
ATOM 5561 C CA . ILE B 1 318 ? 0.744 16.094 24.75 1 98.44 318 ILE B CA 1
ATOM 5562 C C . ILE B 1 318 ? -0.013 17.312 24.25 1 98.44 318 ILE B C 1
ATOM 5564 O O . ILE B 1 318 ? -1.245 17.312 24.188 1 98.44 318 ILE B O 1
ATOM 5568 N N . VAL B 1 319 ? 0.673 18.344 23.828 1 98.88 319 VAL B N 1
ATOM 5569 C CA . VAL B 1 319 ? 0.038 19.578 23.391 1 98.88 319 VAL B CA 1
ATOM 5570 C C . VAL B 1 319 ? -0.735 19.328 22.094 1 98.88 319 VAL B C 1
ATOM 5572 O O . VAL B 1 319 ? -1.826 19.875 21.906 1 98.88 319 VAL B O 1
ATOM 5575 N N . ALA B 1 320 ? -0.136 18.562 21.234 1 98.88 320 ALA B N 1
ATOM 5576 C CA . ALA B 1 320 ? -0.847 18.219 20 1 98.88 320 ALA B CA 1
ATOM 5577 C C . ALA B 1 320 ? -2.193 17.562 20.312 1 98.88 320 ALA B C 1
ATOM 5579 O O . ALA B 1 320 ? -3.209 17.922 19.703 1 98.88 320 ALA B O 1
ATOM 5580 N N . GLY B 1 321 ? -2.197 16.594 21.281 1 98.44 321 GLY B N 1
ATOM 5581 C CA . GLY B 1 321 ? -3.436 15.945 21.688 1 98.44 321 GLY B CA 1
ATOM 5582 C C . GLY B 1 321 ? -4.445 16.906 22.281 1 98.44 321 GLY B C 1
ATOM 5583 O O . GLY B 1 321 ? -5.656 16.703 22.141 1 98.44 321 GLY B O 1
ATOM 5584 N N . LEU B 1 322 ? -4.008 17.984 22.859 1 98.38 322 LEU B N 1
ATOM 5585 C CA . LEU B 1 322 ? -4.871 18.953 23.531 1 98.38 322 LEU B CA 1
ATOM 5586 C C . LEU B 1 322 ? -5.488 19.906 22.516 1 98.38 322 LEU B C 1
ATOM 5588 O O . LEU B 1 322 ? -6.598 20.406 22.719 1 98.38 322 LEU B O 1
ATOM 5592 N N . ILE B 1 323 ? -4.875 20.125 21.391 1 98 323 ILE B N 1
ATOM 5593 C CA . ILE B 1 323 ? -5.293 21.219 20.516 1 98 323 ILE B CA 1
ATOM 5594 C C . ILE B 1 323 ? -6.363 20.719 19.547 1 98 323 ILE B C 1
ATOM 5596 O O . ILE B 1 323 ? -7.152 21.516 19.016 1 98 323 ILE B O 1
ATOM 5600 N N . ILE B 1 324 ? -6.445 19.438 19.266 1 97.56 324 ILE B N 1
ATOM 5601 C CA . ILE B 1 324 ? -7.23 18.984 18.125 1 97.56 324 ILE B CA 1
ATOM 5602 C C . ILE B 1 324 ? -8.719 19.156 18.422 1 97.56 324 ILE B C 1
ATOM 5604 O O . ILE B 1 324 ? -9.492 19.516 17.531 1 97.56 324 ILE B O 1
ATOM 5608 N N . LYS B 1 325 ? -9.219 18.953 19.656 1 96.62 325 LYS B N 1
ATOM 5609 C CA . LYS B 1 325 ? -10.641 19.141 19.953 1 96.62 325 LYS B CA 1
ATOM 5610 C C . LYS B 1 325 ? -11.039 20.609 19.875 1 96.62 325 LYS B C 1
ATOM 5612 O O . LYS B 1 325 ? -12.016 20.953 19.203 1 96.62 325 LYS B O 1
ATOM 5617 N N . PRO B 1 326 ? -10.305 21.531 20.516 1 97.81 326 PRO B N 1
ATOM 5618 C CA . PRO B 1 326 ? -10.617 22.953 20.328 1 97.81 326 PRO B CA 1
ATOM 5619 C C . PRO B 1 326 ? -10.539 23.391 18.875 1 97.81 326 PRO B C 1
ATOM 5621 O O . PRO B 1 326 ? -11.336 24.219 18.422 1 97.81 326 PRO B O 1
ATOM 5624 N N . ALA B 1 327 ? -9.562 22.906 18.125 1 98.25 327 ALA B N 1
ATOM 5625 C CA . ALA B 1 327 ? -9.469 23.234 16.703 1 98.25 327 ALA B CA 1
ATOM 5626 C C . ALA B 1 327 ? -10.703 22.75 15.953 1 98.25 327 ALA B C 1
ATOM 5628 O O . ALA B 1 327 ? -11.211 23.453 15.078 1 98.25 327 ALA B O 1
ATOM 5629 N N . PHE B 1 328 ? -11.141 21.578 16.297 1 97.62 328 PHE B N 1
ATOM 5630 C CA . PHE B 1 328 ? -12.344 21.047 15.688 1 97.62 328 PHE B CA 1
ATOM 5631 C C . PHE B 1 328 ? -13.555 21.906 16 1 97.62 328 PHE B C 1
ATOM 5633 O O . PHE B 1 328 ? -14.375 22.188 15.125 1 97.62 328 PHE B O 1
ATOM 5640 N N . ARG B 1 329 ? -13.664 22.375 17.219 1 97 329 ARG B N 1
ATOM 5641 C CA . ARG B 1 329 ? -14.75 23.266 17.625 1 97 329 ARG B CA 1
ATOM 5642 C C . ARG B 1 329 ? -14.695 24.594 16.891 1 97 329 ARG B C 1
ATOM 5644 O O . ARG B 1 329 ? -15.734 25.188 16.578 1 97 329 ARG B O 1
ATOM 5651 N N . LEU B 1 330 ? -13.516 25.031 16.688 1 97.81 330 LEU B N 1
ATOM 5652 C CA . LEU B 1 330 ? -13.359 26.25 15.914 1 97.81 330 LEU B CA 1
ATOM 5653 C C . LEU B 1 330 ? -13.914 26.078 14.508 1 97.81 330 LEU B C 1
ATOM 5655 O O . LEU B 1 330 ? -14.602 26.969 13.992 1 97.81 330 LEU B O 1
ATOM 5659 N N . LEU B 1 331 ? -13.617 24.969 13.844 1 97.94 331 LEU B N 1
ATOM 5660 C CA . LEU B 1 331 ? -14.18 24.703 12.523 1 97.94 331 LEU B CA 1
ATOM 5661 C C . LEU B 1 331 ? -15.703 24.656 12.578 1 97.94 331 LEU B C 1
ATOM 5663 O O . LEU B 1 331 ? -16.375 25.172 11.695 1 97.94 331 LEU B O 1
ATOM 5667 N N . GLU B 1 332 ? -16.188 24.031 13.664 1 97.19 332 GLU B N 1
ATOM 5668 C CA . GLU B 1 332 ? -17.641 23.953 13.82 1 97.19 332 GLU B CA 1
ATOM 5669 C C . GLU B 1 332 ? -18.25 25.344 13.961 1 97.19 332 GLU B C 1
ATOM 5671 O O . GLU B 1 332 ? -19.328 25.609 13.406 1 97.19 332 GLU B O 1
ATOM 5676 N N . LYS B 1 333 ? -17.625 26.156 14.695 1 97 333 LYS B N 1
ATOM 5677 C CA . LYS B 1 333 ? -18.109 27.531 14.867 1 97 333 LYS B CA 1
ATOM 5678 C C . LYS B 1 333 ? -18.141 28.266 13.531 1 97 333 LYS B C 1
ATOM 5680 O O . LYS B 1 333 ? -19 29.125 13.312 1 97 333 LYS B O 1
ATOM 5685 N N . LEU B 1 334 ? -17.219 27.891 12.656 1 96.88 334 LEU B N 1
ATOM 5686 C CA . LEU B 1 334 ? -17.141 28.516 11.336 1 96.88 334 LEU B CA 1
ATOM 5687 C C . LEU B 1 334 ? -18 27.75 10.328 1 96.88 334 LEU B C 1
ATOM 5689 O O . LEU B 1 334 ? -18 28.062 9.141 1 96.88 334 LEU B O 1
ATOM 5693 N N . GLU B 1 335 ? -18.672 26.734 10.789 1 97.44 335 GLU B N 1
ATOM 5694 C CA . GLU B 1 335 ? -19.547 25.875 10.008 1 97.44 335 GLU B CA 1
ATOM 5695 C C . GLU B 1 335 ? -18.797 25.188 8.875 1 97.44 335 GLU B C 1
ATOM 5697 O O . GLU B 1 335 ? -19.312 25.094 7.754 1 97.44 335 GLU B O 1
ATOM 5702 N N . ILE B 1 336 ? -17.594 24.828 9.18 1 97.94 336 ILE B N 1
ATOM 5703 C CA . ILE B 1 336 ? -16.781 24.016 8.281 1 97.94 336 ILE B CA 1
ATOM 5704 C C . ILE B 1 336 ? -16.891 22.547 8.688 1 97.94 336 ILE B C 1
ATOM 5706 O O . ILE B 1 336 ? -16.547 22.172 9.812 1 97.94 336 ILE B O 1
ATOM 5710 N N . ASP B 1 337 ? -17.422 21.734 7.797 1 98 337 ASP B N 1
ATOM 5711 C CA . ASP B 1 337 ? -17.656 20.312 8.047 1 98 337 ASP B CA 1
ATOM 5712 C C . ASP B 1 337 ? -16.484 19.469 7.559 1 98 337 ASP B C 1
ATOM 5714 O O . ASP B 1 337 ? -16.469 19.031 6.406 1 98 337 ASP B O 1
ATOM 5718 N N . ASP B 1 338 ? -15.562 19.25 8.438 1 97.88 338 ASP B N 1
ATOM 5719 C CA . ASP B 1 338 ? -14.445 18.344 8.234 1 97.88 338 ASP B CA 1
ATOM 5720 C C . ASP B 1 338 ? -14.773 16.953 8.773 1 97.88 338 ASP B C 1
ATOM 5722 O O . ASP B 1 338 ? -14.656 16.703 9.977 1 97.88 338 ASP B O 1
ATOM 5726 N N . VAL B 1 339 ? -15.07 16.016 7.902 1 96.44 339 VAL B N 1
ATOM 5727 C CA . VAL B 1 339 ? -15.703 14.75 8.25 1 96.44 339 VAL B CA 1
ATOM 5728 C C . VAL B 1 339 ? -14.797 13.961 9.188 1 96.44 339 VAL B C 1
ATOM 5730 O O . VAL B 1 339 ? -15.273 13.312 10.125 1 96.44 339 VAL B O 1
ATOM 5733 N N . VAL B 1 340 ? -13.461 14.047 8.977 1 95.81 340 VAL B N 1
ATOM 5734 C CA . VAL B 1 340 ? -12.586 13.148 9.719 1 95.81 340 VAL B CA 1
ATOM 5735 C C . VAL B 1 340 ? -11.633 13.969 10.602 1 95.81 340 VAL B C 1
ATOM 5737 O O . VAL B 1 340 ? -10.602 13.461 11.047 1 95.81 340 VAL B O 1
ATOM 5740 N N . ALA B 1 341 ? -11.883 15.25 10.781 1 97.38 341 ALA B N 1
ATOM 5741 C CA . ALA B 1 341 ? -11.039 16.141 11.562 1 97.38 341 ALA B CA 1
ATOM 5742 C C . ALA B 1 341 ? -9.625 16.219 11 1 97.38 341 ALA B C 1
ATOM 5744 O O . ALA B 1 341 ? -8.648 16.188 11.742 1 97.38 341 ALA B O 1
ATOM 5745 N N . ALA B 1 342 ? -9.547 16.344 9.703 1 98.12 342 ALA B N 1
ATOM 5746 C CA . ALA B 1 342 ? -8.266 16.391 9.008 1 98.12 342 ALA B CA 1
ATOM 5747 C C . ALA B 1 342 ? -7.5 17.656 9.367 1 98.12 342 ALA B C 1
ATOM 5749 O O . ALA B 1 342 ? -6.312 17.609 9.695 1 98.12 342 ALA B O 1
ATOM 5750 N N . CYS B 1 343 ? -8.156 18.766 9.352 1 98.69 343 CYS B N 1
ATOM 5751 C CA . CYS B 1 343 ? -7.473 20.031 9.609 1 98.69 343 CYS B CA 1
ATOM 5752 C C . CYS B 1 343 ? -7.02 20.109 11.062 1 98.69 343 CYS B C 1
ATOM 5754 O O . CYS B 1 343 ? -5.875 20.484 11.336 1 98.69 343 CYS B O 1
ATOM 5756 N N . PRO B 1 344 ? -7.828 19.797 11.992 1 98.75 344 PRO B N 1
ATOM 5757 C CA . PRO B 1 344 ? -7.363 19.812 13.383 1 98.75 344 PRO B CA 1
ATOM 5758 C C . PRO B 1 344 ? -6.156 18.891 13.609 1 98.75 344 PRO B C 1
ATOM 5760 O O . PRO B 1 344 ? -5.168 19.312 14.219 1 98.75 344 PRO B O 1
ATOM 5763 N N . VAL B 1 345 ? -6.211 17.672 13.109 1 98.62 345 VAL B N 1
ATOM 5764 C CA . VAL B 1 345 ? -5.215 16.656 13.406 1 98.62 345 VAL B CA 1
ATOM 5765 C C . VAL B 1 345 ? -3.947 16.906 12.594 1 98.62 345 VAL B C 1
ATOM 5767 O O . VAL B 1 345 ? -2.836 16.781 13.109 1 98.62 345 VAL B O 1
ATOM 5770 N N . HIS B 1 346 ? -4.086 17.281 11.344 1 98.81 346 HIS B N 1
ATOM 5771 C CA . HIS B 1 346 ? -2.914 17.438 10.484 1 98.81 346 HIS B CA 1
ATOM 5772 C C . HIS B 1 346 ? -2.506 18.906 10.359 1 98.81 346 HIS B C 1
ATOM 5774 O O . HIS B 1 346 ? -1.314 19.219 10.328 1 98.81 346 HIS B O 1
ATOM 5780 N N . GLY B 1 347 ? -3.469 19.797 10.25 1 98.81 347 GLY B N 1
ATOM 5781 C CA . GLY B 1 347 ? -3.17 21.219 10.109 1 98.81 347 GLY B CA 1
ATOM 5782 C C . GLY B 1 347 ? -2.658 21.844 11.391 1 98.81 347 GLY B C 1
ATOM 5783 O O . GLY B 1 347 ? -1.476 22.188 11.5 1 98.81 347 GLY B O 1
ATOM 5784 N N . PHE B 1 348 ? -3.529 21.906 12.352 1 98.88 348 PHE B N 1
ATOM 5785 C CA . PHE B 1 348 ? -3.213 22.594 13.594 1 98.88 348 PHE B CA 1
ATOM 5786 C C . PHE B 1 348 ? -2.092 21.875 14.344 1 98.88 348 PHE B C 1
ATOM 5788 O O . PHE B 1 348 ? -1.158 22.516 14.828 1 98.88 348 PHE B O 1
ATOM 5795 N N . ALA B 1 349 ? -2.156 20.562 14.414 1 98.88 349 ALA B N 1
ATOM 5796 C CA . ALA B 1 349 ? -1.08 19.828 15.062 1 98.88 349 ALA B CA 1
ATOM 5797 C C . ALA B 1 349 ? 0.225 19.953 14.289 1 98.88 349 ALA B C 1
ATOM 5799 O O . ALA B 1 349 ? 1.307 19.984 14.875 1 98.88 349 ALA B O 1
ATOM 5800 N N . GLY B 1 350 ? 0.127 19.984 12.984 1 98.81 350 GLY B N 1
ATOM 5801 C CA . GLY B 1 350 ? 1.309 20.188 12.164 1 98.81 350 GLY B CA 1
ATOM 5802 C C . GLY B 1 350 ? 1.982 21.531 12.406 1 98.81 350 GLY B C 1
ATOM 5803 O O . GLY B 1 350 ? 3.207 21.594 12.539 1 98.81 350 GLY B O 1
ATOM 5804 N N . VAL B 1 351 ? 1.196 22.547 12.492 1 98.81 351 VAL B N 1
ATOM 5805 C CA . VAL B 1 351 ? 1.71 23.875 12.773 1 98.81 351 VAL B CA 1
ATOM 5806 C C . VAL B 1 351 ? 2.348 23.906 14.156 1 98.81 351 VAL B C 1
ATOM 5808 O O . VAL B 1 351 ? 3.443 24.453 14.336 1 98.81 351 VAL B O 1
ATOM 5811 N N . TRP B 1 352 ? 1.683 23.359 15.078 1 98.81 352 TRP B N 1
ATOM 5812 C CA . TRP B 1 352 ? 2.273 23.234 16.406 1 98.81 352 TRP B CA 1
ATOM 5813 C C . TRP B 1 352 ? 3.613 22.516 16.344 1 98.81 352 TRP B C 1
ATOM 5815 O O . TRP B 1 352 ? 4.574 22.906 17 1 98.81 352 TRP B O 1
ATOM 5825 N N . GLY B 1 353 ? 3.666 21.422 15.617 1 98.88 353 GLY B N 1
ATOM 5826 C CA . GLY B 1 353 ? 4.906 20.672 15.469 1 98.88 353 GLY B CA 1
ATOM 5827 C C . GLY B 1 353 ? 6.07 21.531 15.016 1 98.88 353 GLY B C 1
ATOM 5828 O O . GLY B 1 353 ? 7.176 21.422 15.547 1 98.88 353 GLY B O 1
ATOM 5829 N N . ALA B 1 354 ? 5.801 22.406 14.047 1 98.75 354 ALA B N 1
ATOM 5830 C CA . ALA B 1 354 ? 6.84 23.297 13.547 1 98.75 354 ALA B CA 1
ATOM 5831 C C . ALA B 1 354 ? 7.309 24.266 14.641 1 98.75 354 ALA B C 1
ATOM 5833 O O . ALA B 1 354 ? 8.516 24.469 14.805 1 98.75 354 ALA B O 1
ATOM 5834 N N . ILE B 1 355 ? 6.402 24.812 15.336 1 98.81 355 ILE B N 1
ATOM 5835 C CA . ILE B 1 355 ? 6.73 25.734 16.406 1 98.81 355 ILE B CA 1
ATOM 5836 C C . ILE B 1 355 ? 7.477 25 17.516 1 98.81 355 ILE B C 1
ATOM 5838 O O . ILE B 1 355 ? 8.492 25.484 18.016 1 98.81 355 ILE B O 1
ATOM 5842 N N . ALA B 1 356 ? 6.996 23.828 17.844 1 98.81 356 ALA B N 1
ATOM 5843 C CA . ALA B 1 356 ? 7.617 23.016 18.891 1 98.81 356 ALA B CA 1
ATOM 5844 C C . ALA B 1 356 ? 9.062 22.672 18.531 1 98.81 356 ALA B C 1
ATOM 5846 O O . ALA B 1 356 ? 9.922 22.594 19.406 1 98.81 356 ALA B O 1
ATOM 5847 N N . ALA B 1 357 ? 9.32 22.406 17.297 1 98.31 357 ALA B N 1
ATOM 5848 C CA . ALA B 1 357 ? 10.688 22.125 16.875 1 98.31 357 ALA B CA 1
ATOM 5849 C C . ALA B 1 357 ? 11.609 23.312 17.188 1 98.31 357 ALA B C 1
ATOM 5851 O O . ALA B 1 357 ? 12.773 23.109 17.547 1 98.31 357 ALA B O 1
ATOM 5852 N N . GLY B 1 358 ? 11.078 24.547 17.016 1 98.38 358 GLY B N 1
ATOM 5853 C CA . GLY B 1 358 ? 11.844 25.75 17.344 1 98.38 358 GLY B CA 1
ATOM 5854 C C . GLY B 1 358 ? 12.078 25.906 18.828 1 98.38 358 GLY B C 1
ATOM 5855 O O . GLY B 1 358 ? 13.117 26.438 19.25 1 98.38 358 GLY B O 1
ATOM 5856 N N . ILE B 1 359 ? 11.18 25.422 19.609 1 98.44 359 ILE B N 1
ATOM 5857 C CA . ILE B 1 359 ? 11.258 25.562 21.062 1 98.44 359 ILE B CA 1
ATOM 5858 C C . ILE B 1 359 ? 12.141 24.453 21.641 1 98.44 359 ILE B C 1
ATOM 5860 O O . ILE B 1 359 ? 13.195 24.734 22.219 1 98.44 359 ILE B O 1
ATOM 5864 N N . PHE B 1 360 ? 11.773 23.219 21.391 1 97.81 360 PHE B N 1
ATOM 5865 C CA . PHE B 1 360 ? 12.406 22.094 22.078 1 97.81 360 PHE B CA 1
ATOM 5866 C C . PHE B 1 360 ? 13.625 21.609 21.297 1 97.81 360 PHE B C 1
ATOM 5868 O O . PHE B 1 360 ? 14.391 20.781 21.797 1 97.81 360 PHE B O 1
ATOM 5875 N N . GLY B 1 361 ? 13.773 22.125 20.094 1 95.81 361 GLY B N 1
ATOM 5876 C CA . GLY B 1 361 ? 14.992 21.844 19.359 1 95.81 361 GLY B CA 1
ATOM 5877 C C . GLY B 1 361 ? 16.156 22.75 19.766 1 95.81 361 GLY B C 1
ATOM 5878 O O . GLY B 1 361 ? 17.312 22.469 19.422 1 95.81 361 GLY B O 1
ATOM 5879 N N . ALA B 1 362 ? 15.844 23.766 20.516 1 95.75 362 ALA B N 1
ATOM 5880 C CA . ALA B 1 362 ? 16.875 24.703 20.969 1 95.75 362 ALA B CA 1
ATOM 5881 C C . ALA B 1 362 ? 17.781 24.031 22 1 95.75 362 ALA B C 1
ATOM 5883 O O . ALA B 1 362 ? 17.328 23.266 22.844 1 95.75 362 ALA B O 1
ATOM 5884 N N . GLU B 1 363 ? 19.031 24.375 21.938 1 95.06 363 GLU B N 1
ATOM 5885 C CA . GLU B 1 363 ? 20 23.812 22.859 1 95.06 363 GLU B CA 1
ATOM 5886 C C . GLU B 1 363 ? 19.656 24.156 24.312 1 95.06 363 GLU B C 1
ATOM 5888 O O . GLU B 1 363 ? 19.859 23.344 25.219 1 95.06 363 GLU B O 1
ATOM 5893 N N . ALA B 1 364 ? 19.172 25.281 24.5 1 94.31 364 ALA B N 1
ATOM 5894 C CA . ALA B 1 364 ? 18.844 25.766 25.844 1 94.31 364 ALA B CA 1
ATOM 5895 C C . ALA B 1 364 ? 17.812 24.875 26.516 1 94.31 364 ALA B C 1
ATOM 5897 O O . ALA B 1 364 ? 17.75 24.797 27.75 1 94.31 364 ALA B O 1
ATOM 5898 N N . LEU B 1 365 ? 17.062 24.156 25.719 1 94.69 365 LEU B N 1
ATOM 5899 C CA . LEU B 1 365 ? 16.016 23.297 26.266 1 94.69 365 LEU B CA 1
ATOM 5900 C C . LEU B 1 365 ? 16.328 21.828 26 1 94.69 365 LEU B C 1
ATOM 5902 O O . LEU B 1 365 ? 15.414 21 25.953 1 94.69 365 LEU B O 1
ATOM 5906 N N . GLY B 1 366 ? 17.641 21.609 25.688 1 91.81 366 GLY B N 1
ATOM 5907 C CA . GLY B 1 366 ? 18.094 20.234 25.578 1 91.81 366 GLY B CA 1
ATOM 5908 C C . GLY B 1 366 ? 18.062 19.719 24.156 1 91.81 366 GLY B C 1
ATOM 5909 O O . GLY B 1 366 ? 18.359 18.547 23.922 1 91.81 366 GLY B O 1
ATOM 5910 N N . GLY B 1 367 ? 17.656 20.531 23.25 1 93.94 367 GLY B N 1
ATOM 5911 C CA . GLY B 1 367 ? 17.656 20.125 21.859 1 93.94 367 GLY B CA 1
ATOM 5912 C C . GLY B 1 367 ? 19.031 20.188 21.203 1 93.94 367 GLY B C 1
ATOM 5913 O O . GLY B 1 367 ? 20 20.578 21.844 1 93.94 367 GLY B O 1
ATOM 5914 N N . ALA B 1 368 ? 19.094 19.719 19.984 1 91.94 368 ALA B N 1
ATOM 5915 C CA . ALA B 1 368 ? 20.359 19.594 19.25 1 91.94 368 ALA B CA 1
ATOM 5916 C C . ALA B 1 368 ? 20.812 20.953 18.719 1 91.94 368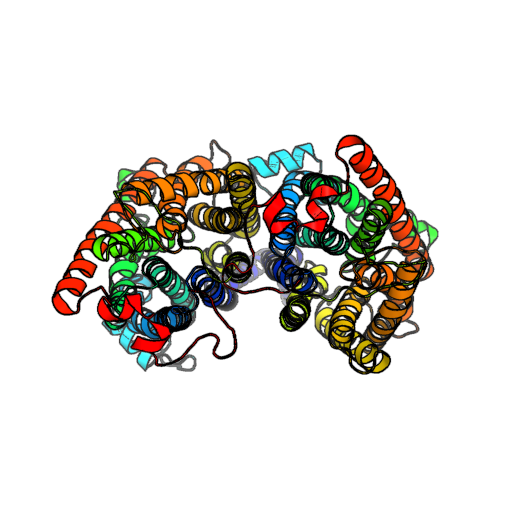 ALA B C 1
ATOM 5918 O O . ALA B 1 368 ? 21.969 21.125 18.344 1 91.94 368 ALA B O 1
ATOM 5919 N N . GLY B 1 369 ? 19.953 21.938 18.672 1 93.88 369 GLY B N 1
ATOM 5920 C CA . GLY B 1 369 ? 20.281 23.234 18.094 1 93.88 369 GLY B CA 1
ATOM 5921 C C . GLY B 1 369 ? 20.109 23.281 16.578 1 93.88 369 GLY B C 1
ATOM 5922 O O . GLY B 1 369 ? 19.375 22.469 16.016 1 93.88 369 GLY B O 1
ATOM 5923 N N . GLY B 1 370 ? 20.578 24.375 15.898 1 93.12 370 GLY B N 1
ATOM 5924 C CA . GLY B 1 370 ? 20.5 24.516 14.453 1 93.12 370 GLY B CA 1
ATOM 5925 C C . GLY B 1 370 ? 19.094 24.875 13.977 1 93.12 370 GLY B C 1
ATOM 5926 O O . GLY B 1 370 ? 18.719 24.562 12.852 1 93.12 370 GLY B O 1
ATOM 5927 N N . VAL B 1 371 ? 18.344 25.391 14.844 1 96.88 371 VAL B N 1
ATOM 5928 C CA . VAL B 1 371 ? 16.969 25.75 14.508 1 96.88 371 VAL B CA 1
ATOM 5929 C C . VAL B 1 371 ? 16.672 27.141 15.047 1 96.88 371 VAL B C 1
ATOM 5931 O O . VAL B 1 371 ? 17.281 27.594 16.031 1 96.88 371 VAL B O 1
ATOM 5934 N N . SER B 1 372 ? 15.844 27.891 14.375 1 97.94 372 SER B N 1
ATOM 5935 C CA . SER B 1 372 ? 15.391 29.234 14.773 1 97.94 372 SER B CA 1
ATOM 5936 C C . SER B 1 372 ? 13.891 29.266 15.008 1 97.94 372 SER B C 1
ATOM 5938 O O . SER B 1 372 ? 13.109 28.969 14.094 1 97.94 372 SER B O 1
ATOM 5940 N N . LEU B 1 373 ? 13.516 29.609 16.219 1 98.38 373 LEU B N 1
ATOM 5941 C CA . LEU B 1 373 ? 12.102 29.703 16.547 1 98.38 373 LEU B CA 1
ATOM 5942 C C . LEU B 1 373 ? 11.398 30.703 15.617 1 98.38 373 LEU B C 1
ATOM 5944 O O . LEU B 1 373 ? 10.281 30.438 15.156 1 98.38 373 LEU B O 1
ATOM 5948 N N . ALA B 1 374 ? 11.992 31.797 15.367 1 98.44 374 ALA B N 1
ATOM 5949 C CA . ALA B 1 374 ? 11.406 32.781 14.469 1 98.44 374 ALA B CA 1
ATOM 5950 C C . ALA B 1 374 ? 11.203 32.219 13.07 1 98.44 374 ALA B C 1
ATOM 5952 O O . ALA B 1 374 ? 10.156 32.438 12.453 1 98.44 374 ALA B O 1
ATOM 5953 N N . ALA B 1 375 ? 12.203 31.5 12.531 1 98.5 375 ALA B N 1
ATOM 5954 C CA . ALA B 1 375 ? 12.07 30.844 11.234 1 98.5 375 ALA B CA 1
ATOM 5955 C C . ALA B 1 375 ? 10.898 29.859 11.227 1 98.5 375 ALA B C 1
ATOM 5957 O O . ALA B 1 375 ? 10.148 29.797 10.25 1 98.5 375 ALA B O 1
ATOM 5958 N N . GLN B 1 376 ? 10.828 29.141 12.344 1 98.88 376 GLN B N 1
ATOM 5959 C CA . GLN B 1 376 ? 9.773 28.125 12.461 1 98.88 376 GLN B CA 1
ATOM 5960 C C . GLN B 1 376 ? 8.398 28.781 12.461 1 98.88 376 GLN B C 1
ATOM 5962 O O . GLN B 1 376 ? 7.477 28.297 11.797 1 98.88 376 GLN B O 1
ATOM 5967 N N . ILE B 1 377 ? 8.188 29.828 13.188 1 98.75 377 ILE B N 1
ATOM 5968 C CA . ILE B 1 377 ? 6.906 30.531 13.266 1 98.75 377 ILE B CA 1
ATOM 5969 C C . ILE B 1 377 ? 6.551 31.109 11.898 1 98.75 377 ILE B C 1
ATOM 5971 O O . ILE B 1 377 ? 5.438 30.906 11.406 1 98.75 377 ILE B O 1
ATOM 5975 N N . VAL B 1 378 ? 7.488 31.797 11.266 1 98.69 378 VAL B N 1
ATOM 5976 C CA . VAL B 1 378 ? 7.23 32.406 9.969 1 98.69 378 VAL B CA 1
ATOM 5977 C C . VAL B 1 378 ? 6.977 31.328 8.922 1 98.69 378 VAL B C 1
ATOM 5979 O O . VAL B 1 378 ? 6.09 31.469 8.078 1 98.69 378 VAL B O 1
ATOM 5982 N N . GLY B 1 379 ? 7.801 30.266 8.977 1 98.75 379 GLY B N 1
ATOM 5983 C CA . GLY B 1 379 ? 7.586 29.172 8.055 1 98.75 379 GLY B CA 1
ATOM 5984 C C . GLY B 1 379 ? 6.215 28.531 8.188 1 98.75 379 GLY B C 1
ATOM 5985 O O . GLY B 1 379 ? 5.582 28.203 7.184 1 98.75 379 GLY B O 1
ATOM 5986 N N . ALA B 1 380 ? 5.77 28.328 9.398 1 98.75 380 ALA B N 1
ATOM 5987 C CA . ALA B 1 380 ? 4.434 27.797 9.641 1 98.75 380 ALA B CA 1
ATOM 5988 C C . ALA B 1 380 ? 3.363 28.719 9.07 1 98.75 380 ALA B C 1
ATOM 5990 O O . ALA B 1 380 ? 2.373 28.25 8.5 1 98.75 380 ALA B O 1
ATOM 5991 N N . LEU B 1 381 ? 3.521 29.984 9.219 1 98.75 381 LEU B N 1
ATOM 5992 C CA . LEU B 1 381 ? 2.57 30.953 8.688 1 98.75 381 LEU B CA 1
ATOM 5993 C C . LEU B 1 381 ? 2.555 30.922 7.16 1 98.75 381 LEU B C 1
ATOM 5995 O O . LEU B 1 381 ? 1.495 31.047 6.543 1 98.75 381 LEU B O 1
ATOM 5999 N N . VAL B 1 382 ? 3.715 30.812 6.555 1 98.75 382 VAL B N 1
ATOM 6000 C CA . VAL B 1 382 ? 3.803 30.703 5.102 1 98.75 382 VAL B CA 1
ATOM 6001 C C . VAL B 1 382 ? 3.064 29.438 4.637 1 98.75 382 VAL B C 1
ATOM 6003 O O . VAL B 1 382 ? 2.371 29.469 3.617 1 98.75 382 VAL B O 1
ATOM 6006 N N . CYS B 1 383 ? 3.271 28.359 5.395 1 98.69 383 CYS B N 1
ATOM 6007 C CA . CYS B 1 383 ? 2.582 27.109 5.09 1 98.69 383 CYS B CA 1
ATOM 6008 C C . CYS B 1 383 ? 1.071 27.297 5.09 1 98.69 383 CYS B C 1
ATOM 6010 O O . CYS B 1 383 ? 0.386 26.891 4.152 1 98.69 383 CYS B O 1
ATOM 6012 N N . ILE B 1 384 ? 0.54 27.938 6.152 1 98.81 384 ILE B N 1
ATOM 6013 C CA . ILE B 1 384 ? -0.891 28.203 6.27 1 98.81 384 ILE B CA 1
ATOM 6014 C C . ILE B 1 384 ? -1.356 29.062 5.098 1 98.81 384 ILE B C 1
ATOM 6016 O O . ILE B 1 384 ? -2.348 28.734 4.438 1 98.81 384 ILE B O 1
ATOM 6020 N N . ALA B 1 385 ? -0.633 30.094 4.809 1 98.81 385 ALA B N 1
ATOM 6021 C CA . ALA B 1 385 ? -1.001 31.031 3.75 1 98.81 385 ALA B CA 1
ATOM 6022 C C . ALA B 1 385 ? -1.01 30.344 2.389 1 98.81 385 ALA B C 1
ATOM 6024 O O . ALA B 1 385 ? -1.914 30.578 1.579 1 98.81 385 ALA B O 1
ATOM 6025 N N . TRP B 1 386 ? -0.022 29.547 2.141 1 98.69 386 TRP B N 1
ATOM 6026 C CA . TRP B 1 386 ? 0.066 28.859 0.86 1 98.69 386 TRP B CA 1
ATOM 6027 C C . TRP B 1 386 ? -1.06 27.844 0.712 1 98.69 386 TRP B C 1
ATOM 6029 O O . TRP B 1 386 ? -1.749 27.812 -0.31 1 98.69 386 TRP B O 1
ATOM 6039 N N . ALA B 1 387 ? -1.219 27 1.767 1 98.62 387 ALA B N 1
ATOM 6040 C CA . ALA B 1 387 ? -2.217 25.938 1.688 1 98.62 387 ALA B CA 1
ATOM 6041 C C . ALA B 1 387 ? -3.623 26.5 1.545 1 98.62 387 ALA B C 1
ATOM 6043 O O . ALA B 1 387 ? -4.383 26.094 0.666 1 98.62 387 ALA B O 1
ATOM 6044 N N . LEU B 1 388 ? -3.971 27.5 2.369 1 98.5 388 LEU B N 1
ATOM 6045 C CA . LEU B 1 388 ? -5.297 28.094 2.291 1 98.5 388 LEU B CA 1
ATOM 6046 C C . LEU B 1 388 ? -5.449 28.922 1.014 1 98.5 388 LEU B C 1
ATOM 6048 O O . LEU B 1 388 ? -6.469 28.828 0.328 1 98.5 388 LEU B O 1
ATOM 6052 N N . GLY B 1 389 ? -4.488 29.734 0.683 1 98.5 389 GLY B N 1
ATOM 6053 C CA . GLY B 1 389 ? -4.562 30.578 -0.498 1 98.5 389 GLY B CA 1
ATOM 6054 C C . GLY B 1 389 ? -4.648 29.781 -1.791 1 98.5 389 GLY B C 1
ATOM 6055 O O . GLY B 1 389 ? -5.578 29.969 -2.578 1 98.5 389 GLY B O 1
ATOM 6056 N N . SER B 1 390 ? -3.67 28.906 -2.023 1 98.25 390 SER B N 1
ATOM 6057 C CA . SER B 1 390 ? -3.662 28.125 -3.25 1 98.25 390 SER B CA 1
ATOM 6058 C C . SER B 1 390 ? -4.816 27.125 -3.275 1 98.25 390 SER B C 1
ATOM 6060 O O . SER B 1 390 ? -5.375 26.844 -4.336 1 98.25 390 SER B O 1
ATOM 6062 N N . GLY B 1 391 ? -5.145 26.578 -2.061 1 97.81 391 GLY B N 1
ATOM 6063 C CA . GLY B 1 391 ? -6.297 25.688 -1.977 1 97.81 391 GLY B CA 1
ATOM 6064 C C . GLY B 1 391 ? -7.598 26.359 -2.373 1 97.81 391 GLY B C 1
ATOM 6065 O O . GLY B 1 391 ? -8.328 25.859 -3.225 1 97.81 391 GLY B O 1
ATOM 6066 N N . PHE B 1 392 ? -7.816 27.516 -1.773 1 97.69 392 PHE B N 1
ATOM 6067 C CA . PHE B 1 392 ? -9.031 28.266 -2.096 1 97.69 392 PHE B CA 1
ATOM 6068 C C . PHE B 1 392 ? -9.086 28.594 -3.582 1 97.69 392 PHE B C 1
ATOM 6070 O O . PHE B 1 392 ? -10.133 28.422 -4.219 1 97.69 392 PHE B O 1
ATOM 6077 N N . ALA B 1 393 ? -8.023 29.047 -4.137 1 98.19 393 ALA B N 1
ATOM 6078 C CA . ALA B 1 393 ? -7.988 29.422 -5.551 1 98.19 393 ALA B CA 1
ATOM 6079 C C . ALA B 1 393 ? -8.25 28.219 -6.445 1 98.19 393 ALA B C 1
ATOM 6081 O O . ALA B 1 393 ? -9.078 28.281 -7.359 1 98.19 393 ALA B O 1
ATOM 6082 N N . THR B 1 394 ? -7.551 27.156 -6.176 1 97.25 394 THR B N 1
ATOM 6083 C CA . THR B 1 394 ? -7.637 25.953 -7.004 1 97.25 394 THR B CA 1
ATOM 6084 C C . THR B 1 394 ? -9.023 25.328 -6.898 1 97.25 394 THR B C 1
ATOM 6086 O O . THR B 1 394 ? -9.633 24.984 -7.914 1 97.25 394 THR B O 1
ATOM 6089 N N . PHE B 1 395 ? -9.539 25.188 -5.695 1 97 395 PHE B N 1
ATOM 6090 C CA . PHE B 1 395 ? -10.812 24.5 -5.504 1 97 395 PHE B CA 1
ATOM 6091 C C . PHE B 1 395 ? -11.977 25.391 -5.945 1 97 395 PHE B C 1
ATOM 6093 O O . PHE B 1 395 ? -13.016 24.875 -6.379 1 97 395 PHE B O 1
ATOM 6100 N N . TYR B 1 396 ? -11.766 26.703 -5.898 1 97.62 396 TYR B N 1
ATOM 6101 C CA . TYR B 1 396 ? -12.758 27.609 -6.453 1 97.62 396 TYR B CA 1
ATOM 6102 C C . TYR B 1 396 ? -12.883 27.438 -7.965 1 97.62 396 TYR B C 1
ATOM 6104 O O . TYR B 1 396 ? -13.992 27.391 -8.5 1 97.62 396 TYR B O 1
ATOM 6112 N N . VAL B 1 397 ? -11.789 27.312 -8.641 1 98 397 VAL B N 1
ATOM 6113 C CA . VAL B 1 397 ? -11.789 27.109 -10.086 1 98 397 VAL B CA 1
ATOM 6114 C C . VAL B 1 397 ? -12.438 25.766 -10.414 1 98 397 VAL B C 1
ATOM 6116 O O . VAL B 1 397 ? -13.234 25.672 -11.359 1 98 397 VAL B O 1
ATOM 6119 N N . ILE B 1 398 ? -12.133 24.75 -9.664 1 97.19 398 ILE B N 1
ATOM 6120 C CA . ILE B 1 398 ? -12.727 23.438 -9.891 1 97.19 398 ILE B CA 1
ATOM 6121 C C . ILE B 1 398 ? -14.242 23.516 -9.703 1 97.19 398 ILE B C 1
ATOM 6123 O O . ILE B 1 398 ? -15 22.922 -10.469 1 97.19 398 ILE B O 1
ATOM 6127 N N . ASP B 1 399 ? -14.617 24.266 -8.688 1 9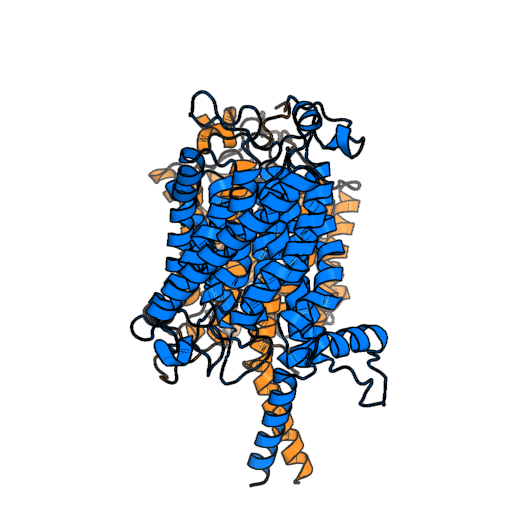6.94 399 ASP B N 1
ATOM 6128 C CA . ASP B 1 399 ? -16.047 24.422 -8.422 1 96.94 399 ASP B CA 1
ATOM 6129 C C . ASP B 1 399 ? -16.75 25.094 -9.594 1 96.94 399 ASP B C 1
ATOM 6131 O O . ASP B 1 399 ? -17.859 24.688 -9.969 1 96.94 399 ASP B O 1
ATOM 6135 N N . LYS B 1 400 ? -16.172 26.047 -10.203 1 97.19 400 LYS B N 1
ATOM 6136 C CA . LYS B 1 400 ? -16.781 26.812 -11.289 1 97.19 400 LYS B CA 1
ATOM 6137 C C . LYS B 1 400 ? -16.812 25.984 -12.578 1 97.19 400 LYS B C 1
ATOM 6139 O O . LYS B 1 400 ? -17.703 26.172 -13.414 1 97.19 400 LYS B O 1
ATOM 6144 N N . VAL B 1 401 ? -15.883 25.062 -12.781 1 96.69 401 VAL B N 1
ATOM 6145 C CA . VAL B 1 401 ? -15.75 24.359 -14.047 1 96.69 401 VAL B CA 1
ATOM 6146 C C . VAL B 1 401 ? -16.484 23.031 -13.977 1 96.69 401 VAL B C 1
ATOM 6148 O O . VAL B 1 401 ? -17.188 22.641 -14.93 1 96.69 401 VAL B O 1
ATOM 6151 N N . ILE B 1 402 ? -16.375 22.312 -12.852 1 94.75 402 ILE B N 1
ATOM 6152 C CA . ILE B 1 402 ? -16.891 20.938 -12.75 1 94.75 402 ILE B CA 1
ATOM 6153 C C . ILE B 1 402 ? -18.016 20.891 -11.719 1 94.75 402 ILE B C 1
ATOM 6155 O O . ILE B 1 402 ? -18.953 20.094 -11.859 1 94.75 402 ILE B O 1
ATOM 6159 N N . GLY B 1 403 ? -17.953 21.766 -10.734 1 94.94 403 GLY B N 1
ATOM 6160 C CA . GLY B 1 403 ? -18.797 21.625 -9.562 1 94.94 403 GLY B CA 1
ATOM 6161 C C . GLY B 1 403 ? -18.172 20.734 -8.492 1 94.94 403 GLY B C 1
ATOM 6162 O O . GLY B 1 403 ? -17.859 19.578 -8.758 1 94.94 403 GLY B O 1
ATOM 6163 N N . LEU B 1 404 ? -18.094 21.219 -7.262 1 95.19 404 LEU B N 1
ATOM 6164 C CA . LEU B 1 404 ? -17.422 20.5 -6.18 1 95.19 404 LEU B CA 1
ATOM 6165 C C . LEU B 1 404 ? -18.375 19.516 -5.5 1 95.19 404 LEU B C 1
ATOM 6167 O O . LEU B 1 404 ? -17.938 18.484 -4.984 1 95.19 404 LEU B O 1
ATOM 6171 N N . ARG B 1 405 ? -19.641 19.844 -5.473 1 95.44 405 ARG B N 1
ATOM 6172 C CA . ARG B 1 405 ? -20.578 19.109 -4.637 1 95.44 405 ARG B CA 1
ATOM 6173 C C . ARG B 1 405 ? -21.438 18.156 -5.477 1 95.44 405 ARG B C 1
ATOM 6175 O O . ARG B 1 405 ? -21.875 18.516 -6.57 1 95.44 405 ARG B O 1
ATOM 6182 N N . ALA B 1 406 ? -21.609 16.953 -4.902 1 91.75 406 ALA B N 1
ATOM 6183 C CA . ALA B 1 406 ? -22.531 15.984 -5.484 1 91.75 406 ALA B CA 1
ATOM 6184 C C . ALA B 1 406 ? -23.938 16.141 -4.891 1 91.75 406 ALA B C 1
ATOM 6186 O O . ALA B 1 406 ? -24.453 15.211 -4.27 1 91.75 406 ALA B O 1
ATOM 6187 N N . THR B 1 407 ? -24.609 17.109 -5.18 1 83 407 THR B N 1
ATOM 6188 C CA . THR B 1 407 ? -25.844 17.516 -4.504 1 83 407 THR B CA 1
ATOM 6189 C C . THR B 1 407 ? -26.906 16.438 -4.652 1 83 407 THR B C 1
ATOM 6191 O O . THR B 1 407 ? -27.5 16 -3.658 1 83 407 THR B O 1
ATOM 6194 N N . GLU B 1 408 ? -27.172 15.984 -5.75 1 81.38 408 GLU B N 1
ATOM 6195 C CA . GLU B 1 408 ? -28.25 15.016 -5.984 1 81.38 408 GLU B CA 1
ATOM 6196 C C . GLU B 1 408 ? -27.875 13.648 -5.426 1 81.38 408 GLU B C 1
ATOM 6198 O O . GLU B 1 408 ? -28.734 12.922 -4.918 1 81.38 408 GLU B O 1
ATOM 6203 N N . GLU B 1 409 ? -26.641 13.43 -5.375 1 84.88 409 GLU B N 1
ATOM 6204 C CA . GLU B 1 409 ? -26.125 12.109 -5.004 1 84.88 409 GLU B CA 1
ATOM 6205 C C . GLU B 1 409 ? -25.953 11.992 -3.494 1 84.88 409 GLU B C 1
ATOM 6207 O O . GLU B 1 409 ? -26 10.891 -2.941 1 84.88 409 GLU B O 1
ATOM 6212 N N . GLU B 1 410 ? -25.844 13.117 -2.863 1 88.88 410 GLU B N 1
ATOM 6213 C CA . GLU B 1 410 ? -25.516 13.133 -1.441 1 88.88 410 GLU B CA 1
ATOM 6214 C C . GLU B 1 410 ? -26.641 12.492 -0.613 1 88.88 410 GLU B C 1
ATOM 6216 O O . GLU B 1 410 ? -26.359 11.734 0.319 1 88.88 410 GLU B O 1
ATOM 6221 N N . GLU B 1 411 ? -27.875 12.703 -0.901 1 86.5 411 GLU B N 1
ATOM 6222 C CA . GLU B 1 411 ? -29 12.195 -0.124 1 86.5 411 GLU B CA 1
ATOM 6223 C C . GLU B 1 411 ? -29.094 10.672 -0.225 1 86.5 411 GLU B C 1
ATOM 6225 O O . GLU B 1 411 ? -29.312 9.992 0.778 1 86.5 411 GLU B O 1
ATOM 6230 N N . LYS B 1 412 ? -28.859 10.164 -1.341 1 88.31 412 LYS B N 1
ATOM 6231 C CA . LYS B 1 412 ? -29 8.734 -1.578 1 88.31 412 LYS B CA 1
ATOM 6232 C C . LYS B 1 412 ? -27.734 7.977 -1.16 1 88.31 412 LYS B C 1
ATOM 6234 O O . LYS B 1 412 ? -27.812 6.801 -0.804 1 88.31 412 LYS B O 1
ATOM 6239 N N . GLY B 1 413 ? -26.656 8.672 -1.202 1 91.69 413 GLY B N 1
ATOM 6240 C CA . GLY B 1 413 ? -25.375 8.047 -0.955 1 91.69 413 GLY B CA 1
ATOM 6241 C C . GLY B 1 413 ? -24.516 7.922 -2.203 1 91.69 413 GLY B C 1
ATOM 6242 O O . GLY B 1 413 ? -25.016 7.539 -3.266 1 91.69 413 GLY B O 1
ATOM 6243 N N . LEU B 1 414 ? -23.344 8.156 -2.025 1 93.5 414 LEU B N 1
ATOM 6244 C CA . LEU B 1 414 ? -22.438 8.242 -3.174 1 93.5 414 LEU B CA 1
ATOM 6245 C C . LEU B 1 414 ? -22.094 6.855 -3.697 1 93.5 414 LEU B C 1
ATOM 6247 O O . LEU B 1 414 ? -21.781 6.691 -4.879 1 93.5 414 LEU B O 1
ATOM 6251 N N . ASP B 1 415 ? -22.125 5.805 -2.846 1 93.19 415 ASP B N 1
ATOM 6252 C CA . ASP B 1 415 ? -21.766 4.453 -3.27 1 93.19 415 ASP B CA 1
ATOM 6253 C C . ASP B 1 415 ? -22.656 3.99 -4.422 1 93.19 415 ASP B C 1
ATOM 6255 O O . ASP B 1 415 ? -22.156 3.607 -5.48 1 93.19 415 ASP B O 1
ATOM 6259 N N . GLU B 1 416 ? -23.922 4.133 -4.199 1 90.19 416 GLU B N 1
ATOM 6260 C CA . GLU B 1 416 ? -24.859 3.662 -5.203 1 90.19 416 GLU B CA 1
ATOM 6261 C C . GLU B 1 416 ? -24.922 4.613 -6.395 1 90.19 416 GLU B C 1
ATOM 6263 O O . GLU B 1 416 ? -25.016 4.172 -7.543 1 90.19 416 GLU B O 1
ATOM 6268 N N . THR B 1 417 ? -24.844 5.859 -6.18 1 91.06 417 THR B N 1
ATOM 6269 C CA . THR B 1 417 ? -25.094 6.844 -7.23 1 91.06 417 THR B CA 1
ATOM 6270 C C . THR B 1 417 ? -23.875 6.996 -8.125 1 91.06 417 THR B C 1
ATOM 6272 O O . THR B 1 417 ? -24 7.176 -9.344 1 91.06 417 THR B O 1
ATOM 6275 N N . GLU B 1 418 ? -22.734 6.883 -7.551 1 90.5 418 GLU B N 1
ATOM 6276 C CA . GLU B 1 418 ? -21.531 7.125 -8.328 1 90.5 418 GLU B CA 1
ATOM 6277 C C . GLU B 1 418 ? -20.875 5.812 -8.766 1 90.5 418 GLU B C 1
ATOM 6279 O O . GLU B 1 418 ? -20.25 5.746 -9.828 1 90.5 418 GLU B O 1
ATOM 6284 N N . PHE B 1 419 ? -21.125 4.734 -7.984 1 91.62 419 PHE B N 1
ATOM 6285 C CA . PHE B 1 419 ? -20.359 3.518 -8.258 1 91.62 419 PHE B CA 1
ATOM 6286 C C . PHE B 1 419 ? -21.297 2.346 -8.516 1 91.62 419 PHE B C 1
ATO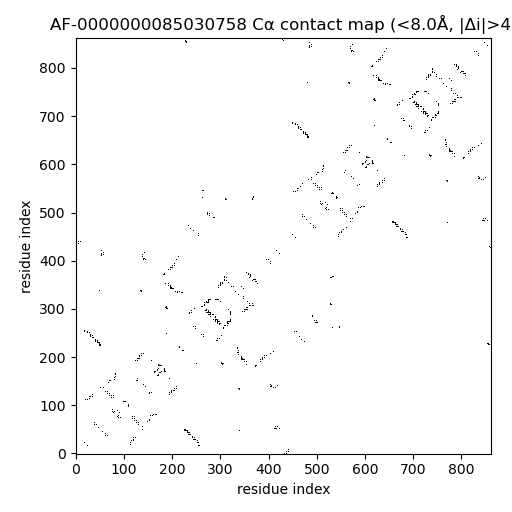M 6288 O O . PHE B 1 419 ? -20.875 1.289 -8.984 1 91.62 419 PHE B O 1
ATOM 6295 N N . GLY B 1 420 ? -22.516 2.479 -8.219 1 89.19 420 GLY B N 1
ATOM 6296 C CA . GLY B 1 420 ? -23.531 1.475 -8.508 1 89.19 420 GLY B CA 1
ATOM 6297 C C . GLY B 1 420 ? -23.422 0.249 -7.617 1 89.19 420 GLY B C 1
ATOM 6298 O O . GLY B 1 420 ? -23.875 -0.836 -7.996 1 89.19 420 GLY B O 1
ATOM 6299 N N . VAL B 1 421 ? -22.766 0.384 -6.484 1 90 421 VAL B N 1
ATOM 6300 C CA . VAL B 1 421 ? -22.594 -0.772 -5.609 1 90 421 VAL B CA 1
ATOM 6301 C C . VAL B 1 421 ? -22.859 -0.367 -4.16 1 90 421 VAL B C 1
ATOM 6303 O O . VAL B 1 421 ? -22.75 0.812 -3.811 1 90 421 VAL B O 1
ATOM 6306 N N . SER B 1 422 ? -23.266 -1.415 -3.383 1 89.69 422 SER B N 1
ATOM 6307 C CA . SER B 1 422 ? -23.375 -1.255 -1.935 1 89.69 422 SER B CA 1
ATOM 6308 C C . SER B 1 422 ? -22.156 -1.853 -1.229 1 89.69 422 SER B C 1
ATOM 6310 O O . SER B 1 422 ? -21.656 -2.91 -1.623 1 89.69 422 SER B O 1
ATOM 6312 N N . ALA B 1 423 ? -21.734 -1.172 -0.224 1 91.44 423 ALA B N 1
ATOM 6313 C CA . ALA B 1 423 ? -20.578 -1.657 0.54 1 91.44 423 ALA B CA 1
ATOM 6314 C C . ALA B 1 423 ? -20.891 -3.004 1.192 1 91.44 423 ALA B C 1
ATOM 6316 O O . ALA B 1 423 ? -20.016 -3.869 1.283 1 91.44 423 ALA B O 1
ATOM 6317 N N . TYR B 1 424 ? -22.094 -3.135 1.701 1 89.69 424 TYR B N 1
ATOM 6318 C CA . TYR B 1 424 ? -22.547 -4.32 2.418 1 89.69 424 TYR B CA 1
ATOM 6319 C C . TYR B 1 424 ? -23.891 -4.812 1.867 1 89.69 424 TYR B C 1
ATOM 6321 O O . TYR B 1 424 ? -24.938 -4.621 2.492 1 89.69 424 TYR B O 1
ATOM 6329 N N . PRO B 1 425 ? -23.844 -5.543 0.841 1 86.56 425 PRO B N 1
ATOM 6330 C CA . PRO B 1 425 ? -25.078 -5.855 0.105 1 86.56 425 PRO B CA 1
ATOM 6331 C C . PRO B 1 425 ? -26.031 -6.727 0.909 1 86.56 425 PRO B C 1
ATOM 6333 O O . PRO B 1 425 ? -27.234 -6.727 0.643 1 86.56 425 PRO B O 1
ATOM 6336 N N . TYR B 1 426 ? -25.531 -7.457 1.875 1 81.5 426 TYR B N 1
ATOM 6337 C CA . TYR B 1 426 ? -26.406 -8.398 2.559 1 81.5 426 TYR B CA 1
ATOM 6338 C C . TYR B 1 426 ? -26.75 -7.914 3.963 1 81.5 426 TYR B C 1
ATOM 6340 O O . TYR B 1 426 ? -27.344 -8.648 4.754 1 81.5 426 TYR B O 1
ATOM 6348 N N . MET B 1 427 ? -26.312 -6.75 4.18 1 79.75 427 MET B N 1
ATOM 6349 C CA . MET B 1 427 ? -26.562 -6.23 5.523 1 79.75 427 MET B CA 1
ATOM 6350 C C . MET B 1 427 ? -27.594 -5.109 5.488 1 79.75 427 MET B C 1
ATOM 6352 O O . MET B 1 427 ? -27.594 -4.293 4.566 1 79.75 427 MET B O 1
ATOM 6356 N N . GLU B 1 428 ? -28.562 -5.273 6.328 1 74.19 428 GLU B N 1
ATOM 6357 C CA . GLU B 1 428 ? -29.516 -4.176 6.488 1 74.19 428 GLU B CA 1
ATOM 6358 C C . GLU B 1 428 ? -28.875 -3.008 7.242 1 74.19 428 GLU B C 1
ATOM 6360 O O . GLU B 1 428 ? -28.344 -3.188 8.336 1 74.19 428 GLU B O 1
ATOM 6365 N N . THR B 1 429 ? -28.734 -2.016 6.457 1 66.56 429 THR B N 1
ATOM 6366 C CA . THR B 1 429 ? -28.125 -0.857 7.102 1 66.56 429 THR B CA 1
ATOM 6367 C C . THR B 1 429 ? -29.156 0.248 7.316 1 66.56 429 THR B C 1
ATOM 6369 O O . THR B 1 429 ? -30.094 0.386 6.531 1 66.56 429 THR B O 1
ATOM 6372 N N . ARG B 1 430 ? -29.219 0.722 8.625 1 60.53 430 ARG B N 1
ATOM 6373 C CA . ARG B 1 430 ? -30.125 1.82 8.938 1 60.53 430 ARG B CA 1
ATOM 6374 C C . ARG B 1 430 ? -29.438 3.168 8.758 1 60.53 430 ARG B C 1
ATOM 6376 O O . ARG B 1 430 ? -28.281 3.336 9.156 1 60.53 430 ARG B O 1
ATOM 6383 N N . ASP B 1 431 ? -29.812 3.93 7.727 1 53.78 431 ASP B N 1
ATOM 6384 C CA . ASP B 1 431 ? -29.281 5.281 7.574 1 53.78 431 ASP B CA 1
ATOM 6385 C C . ASP B 1 431 ? -29.906 6.234 8.594 1 53.78 431 ASP B C 1
ATOM 6387 O O . ASP B 1 431 ? -31.109 6.176 8.859 1 53.78 431 ASP B O 1
#

Nearest PDB structures (foldseek):
  8qpf-assembly1_B  TM=8.900E-01  e=3.875E-23  Shewanella denitrificans
  8qj4-assembly1_A  TM=8.558E-01  e=3.551E-23  Shewanella denitrificans OS217
  6eu6-assembly1_A  TM=8.556E-01  e=7.911E-22  Candidatus Kuenenia stuttgartensis
  2b2f-assembly1_A  TM=8.495E-01  e=2.009E-20  Archaeoglobus fulgidus
  3c1h-assembly1_A  TM=8.620E-01  e=1.153E-16  Escherichia coli

Solvent-accessible surface area (backbone atoms only — not comparable to full-atom values): 38061 Å² total; per-residue (Å²): 112,64,63,61,48,36,40,48,49,42,48,49,49,51,41,44,31,10,43,73,24,69,47,7,37,50,44,26,47,58,16,24,53,28,35,50,48,27,54,57,12,50,42,30,27,44,36,13,43,31,48,63,48,28,30,50,47,46,50,52,53,48,51,42,22,47,54,54,18,35,54,39,17,68,59,45,9,45,23,62,14,28,32,83,77,29,69,34,54,69,56,34,42,51,39,76,76,48,55,31,92,80,44,84,44,71,90,36,36,48,57,63,46,56,55,33,48,48,52,33,48,38,31,49,44,29,49,23,43,40,39,26,56,37,10,40,56,68,37,52,20,67,71,42,50,53,52,49,30,45,44,36,27,42,41,60,47,18,52,54,32,18,31,30,85,34,49,25,48,36,29,9,82,83,16,56,30,15,72,73,54,73,19,28,41,65,53,59,41,22,3,40,76,29,31,18,33,13,7,31,28,16,45,28,46,13,51,74,55,44,52,58,90,70,36,57,56,94,83,36,82,39,92,74,73,31,36,28,45,60,44,20,42,52,10,40,51,44,29,56,48,21,40,49,20,40,45,39,29,50,56,54,37,55,39,37,100,88,55,65,35,67,53,11,53,47,21,36,48,33,3,20,21,25,0,20,47,37,15,16,64,76,52,63,47,29,60,65,51,16,34,46,7,25,50,5,1,42,31,11,33,18,11,22,33,72,26,33,4,42,44,40,22,25,51,45,2,27,52,20,12,57,45,28,61,60,42,45,50,51,32,48,76,69,58,34,41,47,61,64,45,28,30,23,30,23,16,53,12,2,41,48,10,23,39,41,23,21,54,25,11,24,50,92,54,19,12,54,37,89,51,26,45,66,28,18,47,53,48,40,49,50,46,50,49,47,20,34,50,52,27,39,55,52,48,48,52,44,34,74,74,72,32,41,55,27,72,83,34,34,82,78,14,37,12,47,67,75,68,67,43,66,72,53,82,86,53,75,67,62,130,110,69,65,60,48,41,53,49,36,42,48,50,52,51,42,44,30,13,47,68,24,50,48,7,37,51,41,25,47,57,16,23,45,27,34,48,38,28,55,57,11,49,44,31,28,45,35,13,44,31,47,67,48,26,31,51,46,47,46,49,52,48,50,42,23,46,18,53,17,40,55,41,17,70,59,44,8,45,23,63,16,27,35,83,76,30,71,34,55,70,56,34,42,52,39,37,44,29,26,12,74,66,38,83,43,69,89,33,35,40,60,62,42,55,51,30,48,48,44,32,49,41,31,50,44,33,48,24,45,42,40,27,56,39,10,39,56,67,37,50,19,68,70,43,49,53,51,47,29,46,44,36,29,43,42,60,47,19,53,54,32,18,32,30,86,32,49,26,46,36,28,9,83,84,16,57,30,14,71,74,53,72,20,26,40,64,53,59,41,23,3,42,76,29,31,18,33,14,7,30,30,16,44,28,45,14,52,76,55,45,50,60,91,69,35,56,55,94,84,37,82,39,91,75,72,40,68,31,62,69,44,21,49,51,9,41,52,43,30,59,68,20,42,49,20,41,46,34,29,51,57,53,38,62,50,38,96,87,56,66,33,70,53,11,52,58,23,36,50,34,3,21,52,24,0,20,52,37,15,15,62,75,53,78,58,36,64,65,52,16,38,45,7,25,49,5,2,43,32,10,32,18,13,22,33,73,28,38,32,59,69,43,21,26,51,45,2,27,52,21,11,56,45,27,61,61,43,44,49,52,34,46,75,69,59,34,40,47,63,62,44,28,31,22,29,22,17,54,11,1,41,46,10,23,40,41,23,20,54,25,12,22,50,93,62,60,14,71,37,88,52,26,44,67,28,20,48,53,48,40,50,50,45,51,49,46,20,36,50,53,27,40,54,52,50,50,52,45,34,75,76,70,34,42,54,26,70,82,35,35,82,77,16,37,12,50,68,68,42,68,44,64,38,40,69,34,46,86,75,88,131

Organism: Methanopyrus kandleri (strain AV19 / DSM 6324 / JCM 9639 / NBRC 100938) (NCBI:txid190192)

InterPro domains:
  IPR001905 Ammonium transporter [TIGR00836] (25-424)
  IPR002229 Blood group Rhesus C/E/D polypeptide [PR00342] (26-44)
  IPR002229 Blood group Rhesus C/E/D polypeptide [PR00342] (194-209)
  IPR002229 Blood group Rhesus C/E/D polypeptide [PR00342] (230-248)
  IPR002229 Blood group Rhesus C/E/D polypeptide [PR00342] (292-305)
  IPR018047 Ammonium transporter, conserved site [PS01219] (187-212)
  IPR024041 Ammonium transporter AmtB-like domain [PF00909] (27-424)
  IPR029020 Ammonium/urea transporter [G3DSA:1.10.3430.10] (8-431)

Foldseek 3Di:
DVVVVVVVVVVVVVVVCWAQRPVLLVLLLVLLVLLLLLLQLLLLQLLQFAAQLFSVVLNVLSVLLLVVLLVQQQLALVCLQAVVLCVHSVLNNVLVVQQDCPDPDPSNNRSSSSNSVSSSVSSLQSQLLSLQSSQLTLWWDSVLSNVSSNCSSRPLLSNLSCCAVNQRQQNNCPHVLCVVQVFHQFQQQPLQSRQQLSQLLSQLLLLVQAAAPPQDDPLAGDDDGGPHLVSSLVSLVSSLVSLCSRQQCSVSTRDDVVFNSPQLVLLLVLLLVLQLVLLCVVVVRDRLLSSLSSLLSNSLQRRASRWADSVLSNVLSNVSNVQQVVVVVVCSSVNRRRSSSSNSRRNVSSLSSLLSNQVRLPVVNPTNDRHHNVSSNVSSVVSSCSSNVVSNVVSVVSCVPPRTTPVVQSVVHCCCVVPNDGPCVPDDGDD/DVVVVVVVVVVVVVCCCFPQRPVLLVLLLVLLVLLLLLLLLLLLQLLQFAAQLFSVVLVVLSVLLLVVLLVQQQLALVCLQAVVLCVHSVLNNVQVVQADCPDPPPSNNHRSLSNSVSSSVSSLQSQLLSLQSSQLTLWWDSVLSNVSSNCSSRPLLSNLSCCAVNQRQQNNCPHVLCVVQVFHQFQQQPLQSRQQLSQLLNQLLLLVQAAAVPQDDPLAGDDDGGPHLVSSLVSLVSSLVSLCSRQLCSVSTPDDVVQPSVQLVLLLVLLLVQQLVLLCVVVVRDSLLSSLSSLLSNSLQRRASRWADSVLSNVLSNVSSVQQVVVVVVCSSVRRRRSSSSNSRRNVSSLSSLLSNQVRLPVVNPTNHRHHNVSSNVSSVVSSCSSNVVSNVVSVVSCVPPRTTNVVCSVVGCCCVPPNDGPDVPDDGDD

Sequence (862 aa):
MAAESIAKAVHDVLATWGAQGPGAIFFLVWAAVLVVGMQLGFMFLEAGQVRTKNVVSVLMKNLLDLSLGGIVFIFFGFALAFPDYAQSIGKWIATMFTANPWSADPMKAADPYNLAYCFFQFAFCATAATIVSGAVAERINFKACLVMTVLITGLLYPIFVLWTWGGGWMGGDTGLFAKVFGQPYHDFAGSTVVHAIGGFLAMAAAYLLGPRIGRFKNGKPVPIPGHNIPQAFLGALFLAITWYGFNVGSSAVLYDPTNESWISSLVATLAMCGGAAAAAFTTRFDPLWAANGLIAGLVAICAGCDIMSPFGALLTGIVAGLIIKPAFRLLEKLEIDDVVAACPVHGFAGVWGAIAAGIFGAEALGGAGGVSLAAQIVGALVCIAWALGSGFATFYVIDKVIGLRATEEEEKGLDETEFGVSAYPYMETRDMAAESIAKAVHDVLATWGAQGPGAIFFLVWAAVLVVGMQLGFMFLEAGQVRTKNVVSVLMKNLLDLSLGGIVFIFFGFALAFPDYAQSIGKWIATMFTANPWSADPMKAADPYNLAYCFFQFAFCATAATIVSGAVAERINFKACLVMTVLITGLLYPIFVLWTWGGGWMGGDTGLFAKVFGQPYHDFAGSTVVHAIGGFLAMAAAYLLGPRIGRFKNGKPVPIPGHNIPQAFLGALFLAITWYGFNVGSSAVLYDPTNESWISSLVATLAMCGGAAAAAFTTRFDPLWAANGLIAGLVAICAGCDIMSPFGALLTGIVAGLIIKPAFRLLEKLEIDDVVAACPVHGFAGVWGAIAAGIFGAEALGGAGGVSLAAQIVGALVCIAWALGSGFATFYVIDKVIGLRATEEEEKGLDETEFGVSAYPYMETRD